Protein AF-A0A364L483-F1 (afdb_monomer)

Mean predicted aligned error: 19.1 Å

pLDDT: mean 78.87, std 26.15, range [21.67, 98.94]

Radius of gyration: 38.57 Å; Cα contacts (8 Å, |Δi|>4): 2791; chains: 1; bounding box: 108×131×115 Å

Structure (mmCIF, N/CA/C/O backbone):
data_AF-A0A364L483-F1
#
_entry.id   AF-A0A364L483-F1
#
loop_
_atom_site.group_PDB
_atom_site.id
_atom_site.type_symbol
_atom_site.label_atom_id
_atom_site.label_alt_id
_atom_site.label_comp_id
_atom_site.label_asym_id
_atom_site.label_entity_id
_atom_site.label_seq_id
_atom_site.pdbx_PDB_ins_code
_atom_site.Cartn_x
_atom_site.Cartn_y
_atom_site.Cartn_z
_atom_site.occupancy
_atom_site.B_iso_or_equiv
_atom_site.auth_seq_id
_atom_site.auth_comp_id
_atom_site.auth_asym_id
_atom_site.auth_atom_id
_atom_site.pdbx_PDB_model_num
ATOM 1 N N . MET A 1 1 ? -33.479 53.484 8.095 1.00 28.56 1 MET A N 1
ATOM 2 C CA . MET A 1 1 ? -33.907 54.338 6.957 1.00 28.56 1 MET A CA 1
ATOM 3 C C . MET A 1 1 ? -32.671 54.775 6.176 1.00 28.56 1 MET A C 1
ATOM 5 O O . MET A 1 1 ? -31.573 54.545 6.663 1.00 28.56 1 MET A O 1
ATOM 9 N N . ALA A 1 2 ? -32.843 55.286 4.957 1.00 30.62 2 ALA A N 1
ATOM 10 C CA . ALA A 1 2 ? -31.788 55.350 3.942 1.00 30.62 2 ALA A CA 1
ATOM 11 C C . ALA A 1 2 ? -30.761 56.498 4.097 1.00 30.62 2 ALA A C 1
ATOM 13 O O . ALA A 1 2 ? -31.110 57.573 4.573 1.00 30.62 2 ALA A O 1
ATOM 14 N N . ASP A 1 3 ? -29.533 56.222 3.630 1.00 36.47 3 ASP A N 1
ATOM 15 C CA . ASP A 1 3 ? -28.685 57.021 2.710 1.00 36.47 3 ASP A CA 1
ATOM 16 C C . ASP A 1 3 ? -28.628 58.569 2.815 1.00 36.47 3 ASP A C 1
ATOM 18 O O . ASP A 1 3 ? -29.661 59.231 2.705 1.00 36.47 3 ASP A O 1
ATOM 22 N N . ARG A 1 4 ? -27.397 59.143 2.840 1.00 32.72 4 ARG A N 1
ATOM 23 C CA . ARG A 1 4 ? -26.909 60.121 1.815 1.00 32.72 4 ARG A CA 1
ATOM 24 C C . ARG A 1 4 ? -25.455 60.630 1.940 1.00 32.72 4 ARG A C 1
ATOM 26 O O . ARG A 1 4 ? -25.199 61.678 2.515 1.00 32.72 4 ARG A O 1
ATOM 33 N N . SER A 1 5 ? -24.554 59.950 1.219 1.00 33.44 5 SER A N 1
ATOM 34 C CA . SER A 1 5 ? -23.636 60.469 0.165 1.00 33.44 5 SER A CA 1
ATOM 35 C C . SER A 1 5 ? -22.761 61.758 0.298 1.00 33.44 5 SER A C 1
ATOM 37 O O . SER A 1 5 ? -23.269 62.815 0.666 1.00 33.44 5 SER A O 1
ATOM 39 N N . LYS A 1 6 ? -21.570 61.710 -0.358 1.00 33.75 6 LYS A N 1
ATOM 40 C CA . LYS A 1 6 ? -20.630 62.799 -0.818 1.00 33.75 6 LYS A CA 1
ATOM 41 C C . LYS A 1 6 ? -19.509 63.157 0.187 1.00 33.75 6 LYS A C 1
ATOM 43 O O . LYS A 1 6 ? -19.732 63.063 1.382 1.00 33.75 6 LYS A O 1
ATOM 48 N N . VAL A 1 7 ? -18.265 63.503 -0.203 1.00 26.44 7 VAL A N 1
ATOM 49 C CA . VAL A 1 7 ? -17.761 64.436 -1.262 1.00 26.44 7 VAL A CA 1
ATOM 50 C C . VAL A 1 7 ? -16.656 63.808 -2.180 1.00 26.44 7 VAL A C 1
ATOM 52 O O . VAL A 1 7 ? -16.489 62.595 -2.190 1.00 26.44 7 VAL A O 1
ATOM 55 N N . ARG A 1 8 ? -15.997 64.596 -3.056 1.00 30.47 8 ARG A N 1
ATOM 56 C CA . ARG A 1 8 ? -15.183 64.240 -4.252 1.00 30.47 8 ARG A CA 1
ATOM 57 C C . ARG A 1 8 ? -13.732 64.801 -4.207 1.00 30.47 8 ARG A C 1
ATOM 59 O O . ARG A 1 8 ? -13.595 65.942 -3.788 1.00 30.47 8 ARG A O 1
ATOM 66 N N . ILE A 1 9 ? -12.784 64.117 -4.891 1.00 30.12 9 ILE A N 1
ATOM 67 C CA . ILE A 1 9 ? -11.638 64.662 -5.703 1.00 30.12 9 ILE A CA 1
ATOM 68 C C . ILE A 1 9 ? -10.429 65.316 -4.955 1.00 30.12 9 ILE A C 1
ATOM 70 O O . ILE A 1 9 ? -10.659 66.114 -4.061 1.00 30.12 9 ILE A O 1
ATOM 74 N N . VAL A 1 10 ? -9.128 65.140 -5.314 1.00 29.33 10 VAL A N 1
ATOM 75 C CA . VAL A 1 10 ? -8.382 64.144 -6.155 1.00 29.33 10 VAL A CA 1
ATOM 76 C C . VAL A 1 10 ? -6.826 64.329 -6.050 1.00 29.33 10 VAL A C 1
ATOM 78 O O . VAL A 1 10 ? -6.386 65.335 -5.505 1.00 29.33 10 VAL A O 1
ATOM 81 N N . PHE A 1 11 ? -6.044 63.429 -6.690 1.00 25.53 11 PHE A N 1
ATOM 82 C CA . PHE A 1 11 ? -4.609 63.471 -7.122 1.00 25.53 11 PHE A CA 1
ATOM 83 C C . PHE A 1 11 ? -3.447 62.986 -6.211 1.00 25.53 11 PHE A C 1
ATOM 85 O O . PHE A 1 11 ? -3.269 63.507 -5.123 1.00 25.53 11 PHE A O 1
ATOM 92 N N . LYS A 1 12 ? -2.586 62.129 -6.825 1.00 22.25 12 LYS A N 1
ATOM 93 C CA . LYS A 1 12 ? -1.104 61.930 -6.711 1.00 22.25 12 LYS A CA 1
ATOM 94 C C . LYS A 1 12 ? -0.499 61.735 -5.292 1.00 22.25 12 LYS A C 1
ATOM 96 O O . LYS A 1 12 ? -0.808 62.472 -4.376 1.00 22.25 12 LYS A O 1
ATOM 101 N N . THR A 1 13 ? 0.426 60.801 -5.031 1.00 25.94 13 THR A N 1
ATOM 102 C CA . THR A 1 13 ? 1.594 60.371 -5.834 1.00 25.94 13 THR A CA 1
ATOM 103 C C . THR A 1 13 ? 2.124 59.009 -5.351 1.00 25.94 13 THR A C 1
ATOM 105 O O . THR A 1 13 ? 2.315 58.875 -4.150 1.00 25.94 13 THR A O 1
ATOM 108 N N . MET A 1 14 ? 2.463 58.071 -6.249 1.00 26.77 14 MET A N 1
ATOM 109 C CA . MET A 1 14 ? 3.710 57.267 -6.212 1.00 26.77 14 MET A CA 1
ATOM 110 C C . MET A 1 14 ? 3.762 56.277 -7.384 1.00 26.77 14 MET A C 1
ATOM 112 O O . MET A 1 14 ? 2.838 55.497 -7.579 1.00 26.77 14 MET A O 1
ATOM 116 N N . ALA A 1 15 ? 4.844 56.335 -8.164 1.00 27.17 15 ALA A N 1
ATOM 117 C CA . ALA A 1 15 ? 5.168 55.385 -9.229 1.00 27.17 15 ALA A CA 1
ATOM 118 C C . ALA A 1 15 ? 6.668 55.487 -9.566 1.00 27.17 15 ALA A C 1
ATOM 120 O O . ALA A 1 15 ? 7.035 55.992 -10.624 1.00 27.17 15 ALA A O 1
ATOM 121 N N . LEU A 1 16 ? 7.531 55.084 -8.627 1.00 25.84 16 LEU A N 1
ATOM 122 C CA . LEU A 1 16 ? 8.948 54.797 -8.879 1.00 25.84 16 LEU A CA 1
ATOM 123 C C . LEU A 1 16 ? 9.531 53.999 -7.701 1.00 25.84 16 LEU A C 1
ATOM 125 O O . LEU A 1 16 ? 9.540 54.509 -6.584 1.00 25.84 16 LEU A O 1
ATOM 129 N N . ASN A 1 17 ? 9.930 52.751 -7.965 1.00 25.92 17 ASN A N 1
ATOM 130 C CA . ASN A 1 17 ? 10.973 51.955 -7.289 1.00 25.92 17 ASN A CA 1
ATOM 131 C C . ASN A 1 17 ? 10.916 50.515 -7.833 1.00 25.92 17 ASN A C 1
ATOM 133 O O . ASN A 1 17 ? 10.495 49.575 -7.166 1.00 25.92 17 ASN A O 1
ATOM 137 N N . ILE A 1 18 ? 11.314 50.379 -9.098 1.00 32.16 18 ILE A N 1
ATOM 138 C CA . ILE A 1 18 ? 11.745 49.112 -9.707 1.00 32.16 18 ILE A CA 1
ATOM 139 C C . ILE A 1 18 ? 13.287 49.109 -9.629 1.00 32.16 18 ILE A C 1
ATOM 141 O O . ILE A 1 18 ? 13.873 50.189 -9.585 1.00 32.16 18 ILE A O 1
ATOM 145 N N . PHE A 1 19 ? 13.922 47.929 -9.636 1.00 29.19 19 PHE A N 1
ATOM 146 C CA . PHE A 1 19 ? 15.375 47.688 -9.485 1.00 29.19 19 PHE A CA 1
ATOM 147 C C . PHE A 1 19 ? 15.954 47.802 -8.059 1.00 29.19 19 PHE A C 1
ATOM 149 O O . PHE A 1 19 ? 16.727 48.712 -7.779 1.00 29.19 19 PHE A O 1
ATOM 156 N N . ALA A 1 20 ? 15.663 46.816 -7.193 1.00 25.41 20 ALA A N 1
ATOM 157 C CA . ALA A 1 20 ? 16.542 46.448 -6.061 1.00 25.41 20 ALA A CA 1
ATOM 158 C C . ALA A 1 20 ? 16.301 45.035 -5.455 1.00 25.41 20 ALA A C 1
ATOM 160 O O . ALA A 1 20 ? 16.677 44.804 -4.312 1.00 25.41 20 ALA A O 1
ATOM 161 N N . PHE A 1 21 ? 15.680 44.083 -6.169 1.00 29.59 21 PHE A N 1
ATOM 162 C CA . PHE A 1 21 ? 15.501 42.697 -5.685 1.00 29.59 21 PHE A CA 1
ATOM 163 C C . PHE A 1 21 ? 15.623 41.690 -6.843 1.00 29.59 21 PHE A C 1
ATOM 165 O O . PHE A 1 21 ? 14.655 41.090 -7.293 1.00 29.59 21 PHE A O 1
ATOM 172 N N . ALA A 1 22 ? 16.841 41.577 -7.378 1.00 28.86 22 ALA A N 1
ATOM 173 C CA . ALA A 1 22 ? 17.197 40.682 -8.484 1.00 28.86 22 ALA A CA 1
ATOM 174 C C . ALA A 1 22 ? 18.523 39.952 -8.191 1.00 28.86 22 ALA A C 1
ATOM 176 O O . ALA A 1 22 ? 19.474 39.997 -8.967 1.00 28.86 22 ALA A O 1
ATOM 177 N N . SER A 1 23 ? 18.606 39.338 -7.010 1.00 28.36 23 SER A N 1
ATOM 178 C CA . SER A 1 23 ? 19.629 38.359 -6.631 1.00 28.36 23 SER A CA 1
ATOM 179 C C . SER A 1 23 ? 19.132 37.573 -5.411 1.00 28.36 23 SER A C 1
ATOM 181 O O . SER A 1 23 ? 18.264 38.069 -4.695 1.00 28.36 23 SER A O 1
ATOM 183 N N . MET A 1 24 ? 19.669 36.372 -5.174 1.00 26.98 24 MET A N 1
ATOM 184 C CA . MET A 1 24 ? 19.192 35.410 -4.159 1.00 26.98 24 MET A CA 1
ATOM 185 C C . MET A 1 24 ? 17.775 34.838 -4.393 1.00 26.98 24 MET A C 1
ATOM 187 O O . MET A 1 24 ? 17.002 34.664 -3.457 1.00 26.98 24 MET A O 1
ATOM 191 N N . ILE A 1 25 ? 17.476 34.443 -5.634 1.00 29.14 25 ILE A N 1
ATOM 192 C CA . ILE A 1 25 ? 16.705 33.211 -5.869 1.00 29.14 25 ILE A CA 1
ATOM 193 C C . ILE A 1 25 ? 17.727 32.194 -6.377 1.00 29.14 25 ILE A C 1
ATOM 195 O O . ILE A 1 25 ? 18.273 32.367 -7.464 1.00 29.14 25 ILE A O 1
ATOM 199 N N . GLY A 1 26 ? 18.066 31.195 -5.564 1.00 25.53 26 GLY A N 1
ATOM 200 C CA . GLY A 1 26 ? 19.092 30.212 -5.907 1.00 25.53 26 GLY A CA 1
ATOM 201 C C . GLY A 1 26 ? 19.145 29.062 -4.906 1.00 25.53 26 GLY A C 1
ATOM 202 O O . GLY A 1 26 ? 19.047 29.298 -3.707 1.00 25.53 26 GLY A O 1
ATOM 203 N N . ALA A 1 27 ? 19.310 27.842 -5.428 1.00 28.86 27 ALA A N 1
ATOM 204 C CA . ALA A 1 27 ? 19.432 26.589 -4.675 1.00 28.86 27 ALA A CA 1
ATOM 205 C C . ALA A 1 27 ? 18.301 26.339 -3.653 1.00 28.86 27 ALA A C 1
ATOM 207 O O . ALA A 1 27 ? 18.517 26.306 -2.445 1.00 28.86 27 ALA A O 1
ATOM 208 N N . GLY A 1 28 ? 17.090 26.126 -4.176 1.00 23.64 28 GLY A N 1
ATOM 209 C CA . GLY A 1 28 ? 15.911 25.690 -3.421 1.00 23.64 28 GLY A CA 1
ATOM 210 C C . GLY A 1 28 ? 15.098 24.629 -4.167 1.00 23.64 28 GLY A C 1
ATOM 211 O O . GLY A 1 28 ? 13.876 24.641 -4.082 1.00 23.64 28 GLY A O 1
ATOM 212 N N . LEU A 1 29 ? 15.766 23.762 -4.941 1.00 26.64 29 LEU A N 1
ATOM 213 C CA . LEU A 1 29 ? 15.139 22.593 -5.563 1.00 26.64 29 LEU A CA 1
ATOM 214 C C . LEU A 1 29 ? 14.775 21.598 -4.457 1.00 26.64 29 LEU A C 1
ATOM 216 O O . LEU A 1 29 ? 15.612 20.821 -4.005 1.00 26.64 29 LEU A O 1
ATOM 220 N N . ALA A 1 30 ? 13.533 21.670 -3.989 1.00 24.70 30 ALA A N 1
ATOM 221 C CA . ALA A 1 30 ? 12.941 20.599 -3.212 1.00 24.70 30 ALA A CA 1
ATOM 222 C C . ALA A 1 30 ? 12.575 19.479 -4.190 1.00 24.70 30 ALA A C 1
ATOM 224 O O . ALA A 1 30 ? 11.642 19.640 -4.973 1.00 24.70 30 ALA A O 1
ATOM 225 N N . ASN A 1 31 ? 13.310 18.366 -4.153 1.00 25.03 31 ASN A N 1
ATOM 226 C CA . ASN A 1 31 ? 12.904 17.157 -4.859 1.00 25.03 31 ASN A CA 1
ATOM 227 C C . ASN A 1 31 ? 11.605 16.645 -4.221 1.00 25.03 31 ASN A C 1
ATOM 229 O O . ASN A 1 31 ? 11.626 15.988 -3.177 1.00 25.03 31 ASN A O 1
ATOM 233 N N . SER A 1 32 ? 10.472 16.959 -4.846 1.00 26.12 32 SER A N 1
ATOM 234 C CA . SER A 1 32 ? 9.239 16.197 -4.694 1.00 26.12 32 SER A CA 1
ATOM 235 C C . SER A 1 32 ? 9.506 14.803 -5.257 1.00 26.12 32 SER A C 1
ATOM 237 O O . SER A 1 32 ? 9.513 14.617 -6.472 1.00 26.12 32 SER A O 1
ATOM 239 N N . HIS A 1 33 ? 9.823 13.850 -4.381 1.00 29.27 33 HIS A N 1
ATOM 240 C CA . HIS A 1 33 ? 10.045 12.469 -4.790 1.00 29.27 33 HIS A CA 1
ATOM 241 C C . HIS A 1 33 ? 8.705 11.900 -5.254 1.00 29.27 33 HIS A C 1
ATOM 243 O O . HIS A 1 33 ? 7.72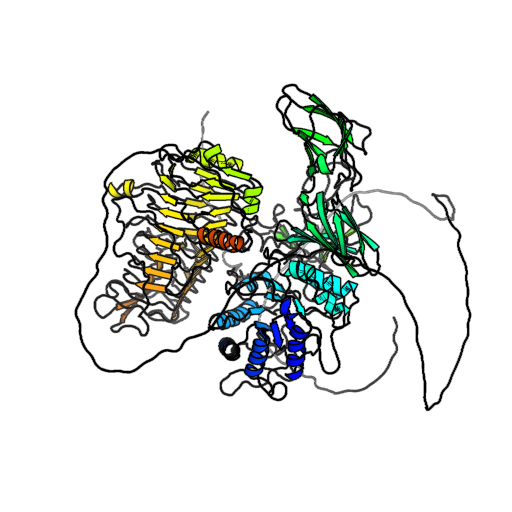1 11.956 -4.512 1.00 29.27 33 HIS A O 1
ATOM 249 N N . SER A 1 34 ? 8.647 11.418 -6.494 1.00 29.97 34 SER A N 1
ATOM 250 C CA . SER A 1 34 ? 7.416 10.873 -7.053 1.00 29.97 34 SER A CA 1
ATOM 251 C C . SER A 1 34 ? 7.032 9.599 -6.299 1.00 29.97 34 SER A C 1
ATOM 253 O O . SER A 1 34 ? 7.866 8.728 -6.051 1.00 29.97 34 SER A O 1
ATOM 255 N N . ILE A 1 35 ? 5.759 9.480 -5.928 1.00 32.28 35 ILE A N 1
ATOM 256 C CA . ILE A 1 35 ? 5.241 8.266 -5.296 1.00 32.28 35 ILE A CA 1
ATOM 257 C C . ILE A 1 35 ? 5.094 7.212 -6.390 1.00 32.28 35 ILE A C 1
ATOM 259 O O . ILE A 1 35 ? 4.457 7.453 -7.416 1.00 32.28 35 ILE A O 1
ATOM 263 N N . HIS A 1 36 ? 5.691 6.047 -6.174 1.00 35.28 36 HIS A N 1
ATOM 264 C CA . HIS A 1 36 ? 5.725 4.962 -7.145 1.00 35.28 36 HIS A CA 1
ATOM 265 C C . HIS A 1 36 ? 4.983 3.731 -6.590 1.00 35.28 36 HIS A C 1
ATOM 267 O O . HIS A 1 36 ? 5.113 3.392 -5.412 1.00 35.28 36 HIS A O 1
ATOM 273 N N . ALA A 1 37 ? 4.215 3.035 -7.435 1.00 37.31 37 ALA A N 1
ATOM 274 C CA . ALA A 1 37 ? 3.454 1.850 -7.033 1.00 37.31 37 ALA A CA 1
ATOM 275 C C . ALA A 1 37 ? 4.372 0.675 -6.634 1.00 37.31 37 ALA A C 1
ATOM 277 O O . ALA A 1 37 ? 5.390 0.423 -7.278 1.00 37.31 37 ALA A O 1
ATOM 278 N N . ARG A 1 38 ? 3.999 -0.065 -5.579 1.00 53.25 38 ARG A N 1
ATOM 279 C CA . ARG A 1 38 ? 4.772 -1.195 -5.024 1.00 53.25 38 ARG A CA 1
ATOM 280 C C . ARG A 1 38 ? 5.095 -2.276 -6.069 1.00 53.25 38 ARG A C 1
ATOM 282 O O . ARG A 1 38 ? 4.214 -2.673 -6.830 1.00 53.25 38 ARG A O 1
ATOM 289 N N . ILE A 1 39 ? 6.307 -2.842 -6.080 1.00 62.81 39 ILE A N 1
ATOM 290 C CA . ILE A 1 39 ? 6.746 -3.757 -7.154 1.00 62.81 39 ILE A CA 1
ATOM 291 C C . ILE A 1 39 ? 5.919 -5.058 -7.218 1.00 62.81 39 ILE A C 1
ATOM 293 O O . ILE A 1 39 ? 6.182 -6.039 -6.523 1.00 62.81 39 ILE A O 1
ATOM 297 N N . GLN A 1 40 ? 4.916 -5.116 -8.103 1.00 64.56 40 GLN A N 1
ATOM 298 C CA . GLN A 1 40 ? 4.034 -6.285 -8.271 1.00 64.56 40 GLN A CA 1
ATOM 299 C C . GLN A 1 40 ? 4.677 -7.410 -9.104 1.00 64.56 40 GLN A C 1
ATOM 301 O O . GLN A 1 40 ? 4.063 -8.014 -9.982 1.00 64.56 40 GLN A O 1
ATOM 306 N N . ASN A 1 41 ? 5.930 -7.757 -8.791 1.00 78.69 41 ASN A N 1
ATOM 307 C CA . ASN A 1 41 ? 6.592 -8.925 -9.372 1.00 78.69 41 ASN A CA 1
ATOM 308 C C . ASN A 1 41 ? 6.040 -10.259 -8.817 1.00 78.69 41 ASN A C 1
ATOM 310 O O . ASN A 1 41 ? 6.272 -11.308 -9.421 1.00 78.69 41 ASN A O 1
ATOM 314 N N . GLY A 1 42 ? 5.269 -10.241 -7.723 1.00 80.00 42 GLY A N 1
ATOM 315 C CA . GLY A 1 42 ? 4.671 -11.431 -7.100 1.00 80.00 42 GLY A CA 1
ATOM 316 C C . GLY A 1 42 ? 5.658 -12.288 -6.298 1.00 80.00 42 GLY A C 1
ATOM 317 O O . GLY A 1 42 ? 5.335 -13.416 -5.929 1.00 80.00 42 GLY A O 1
ATOM 318 N N . LEU A 1 43 ? 6.863 -11.773 -6.039 1.00 92.75 43 LEU A N 1
ATOM 319 C CA . LEU A 1 43 ? 7.817 -12.346 -5.092 1.00 92.75 43 LEU A CA 1
ATOM 320 C C . LEU A 1 43 ? 7.554 -11.791 -3.681 1.00 92.75 43 LEU A C 1
ATOM 322 O O . LEU A 1 43 ? 6.651 -10.977 -3.484 1.00 92.75 43 LEU A O 1
ATOM 326 N N . ALA A 1 44 ? 8.316 -12.275 -2.694 1.00 95.19 44 ALA A N 1
ATOM 327 C CA . ALA A 1 44 ? 8.335 -11.768 -1.316 1.00 95.19 44 ALA A CA 1
ATOM 328 C C . ALA A 1 44 ? 6.946 -11.535 -0.677 1.00 95.19 44 ALA A C 1
ATOM 330 O O . ALA A 1 44 ? 6.749 -10.578 0.062 1.00 95.19 44 ALA A O 1
ATOM 331 N N . GLN A 1 45 ? 5.958 -12.393 -0.951 1.00 90.44 45 GLN A N 1
ATOM 332 C CA . GLN A 1 45 ? 4.612 -12.267 -0.362 1.00 90.44 45 GLN A CA 1
ATOM 333 C C . GLN A 1 45 ? 4.622 -12.435 1.172 1.00 90.44 45 GLN A C 1
ATOM 335 O O . GLN A 1 45 ? 3.743 -11.930 1.863 1.00 90.44 45 GLN A O 1
ATOM 340 N N . THR A 1 46 ? 5.672 -13.072 1.688 1.00 95.31 46 THR A N 1
ATOM 341 C CA . THR A 1 46 ? 6.185 -13.000 3.063 1.00 95.31 46 THR A CA 1
ATOM 342 C C . THR A 1 46 ? 7.669 -12.582 3.013 1.00 95.31 46 THR A C 1
ATOM 344 O O . THR A 1 46 ? 8.276 -12.670 1.934 1.00 95.31 46 THR A O 1
ATOM 347 N N . PRO A 1 47 ? 8.288 -12.138 4.128 1.00 98.44 47 PRO A N 1
ATOM 348 C CA . PRO A 1 47 ? 9.706 -11.769 4.154 1.00 98.44 47 PRO A CA 1
ATOM 349 C C . PRO A 1 47 ? 10.602 -12.932 3.713 1.00 98.44 47 PRO A C 1
ATOM 351 O O . PRO A 1 47 ? 10.356 -14.083 4.081 1.00 98.44 47 PRO A O 1
ATOM 354 N N . GLN A 1 48 ? 11.653 -12.672 2.932 1.00 98.44 48 GLN A N 1
ATOM 355 C CA . GLN A 1 48 ? 12.513 -13.754 2.453 1.00 98.44 48 GLN A CA 1
ATOM 356 C C . GLN A 1 48 ? 13.348 -14.381 3.580 1.00 98.44 48 GLN A C 1
ATOM 358 O O . GLN A 1 48 ? 13.898 -13.696 4.442 1.00 98.44 48 GLN A O 1
ATOM 363 N N . MET A 1 49 ? 13.474 -15.708 3.547 1.00 98.88 49 MET A N 1
ATOM 364 C CA . MET A 1 49 ? 14.258 -16.487 4.507 1.00 98.88 49 MET A CA 1
ATOM 365 C C . MET A 1 49 ? 15.408 -17.203 3.791 1.00 98.88 49 MET A C 1
ATOM 367 O O . MET A 1 49 ? 15.221 -17.796 2.723 1.00 98.88 49 MET A O 1
ATOM 371 N N . GLY A 1 50 ? 16.603 -17.197 4.377 1.00 98.62 50 GLY A N 1
ATOM 372 C CA . GLY A 1 50 ? 17.782 -17.733 3.696 1.00 98.62 50 GLY A CA 1
ATOM 373 C C . GLY A 1 50 ? 19.065 -17.736 4.516 1.00 98.62 50 GLY A C 1
ATOM 374 O O . GLY A 1 50 ? 19.039 -17.747 5.743 1.00 98.62 50 GLY A O 1
ATOM 375 N N . TRP A 1 51 ? 20.192 -17.732 3.815 1.00 98.81 51 TRP A N 1
ATOM 376 C CA . TRP A 1 51 ? 21.547 -17.739 4.355 1.00 98.81 51 TRP A CA 1
ATOM 377 C C . TRP A 1 51 ? 22.479 -16.920 3.454 1.00 98.81 51 TRP A C 1
ATOM 379 O O . TRP A 1 51 ? 22.316 -16.913 2.232 1.00 98.81 51 TRP A O 1
ATOM 389 N N . ASN A 1 52 ? 23.458 -16.243 4.050 1.00 98.69 52 ASN A N 1
ATOM 390 C CA . ASN A 1 52 ? 24.420 -15.388 3.357 1.00 98.69 52 ASN A CA 1
ATOM 391 C C . ASN A 1 52 ? 25.840 -15.633 3.905 1.00 98.69 52 ASN A C 1
ATOM 393 O O . ASN A 1 52 ? 26.028 -15.860 5.099 1.00 98.69 52 ASN A O 1
ATOM 397 N N . THR A 1 53 ? 26.852 -15.594 3.033 1.00 97.69 53 THR A N 1
ATOM 398 C CA . THR A 1 53 ? 28.257 -15.848 3.395 1.00 97.69 53 THR A CA 1
ATOM 399 C C . THR A 1 53 ? 28.907 -14.785 4.297 1.00 97.69 53 THR A C 1
ATOM 401 O O . THR A 1 53 ? 29.920 -15.079 4.931 1.00 97.69 53 THR A O 1
ATOM 404 N N . TYR A 1 54 ? 28.395 -13.552 4.332 1.00 96.62 54 TYR A N 1
ATOM 405 C CA . TYR A 1 54 ? 29.160 -12.373 4.751 1.00 96.62 54 TYR A CA 1
ATOM 406 C C . TYR A 1 54 ? 29.568 -12.354 6.230 1.00 96.62 54 TYR A C 1
ATOM 408 O O . TYR A 1 54 ? 30.764 -12.290 6.505 1.00 96.62 54 TYR A O 1
ATOM 416 N N . ASN A 1 55 ? 28.638 -12.445 7.190 1.00 95.75 55 ASN A N 1
ATOM 417 C CA . ASN A 1 55 ? 28.985 -12.217 8.605 1.00 95.75 55 ASN A CA 1
ATOM 418 C C . ASN A 1 55 ? 30.043 -13.200 9.144 1.00 95.75 55 ASN A C 1
ATOM 420 O O . ASN A 1 55 ? 30.841 -12.822 10.001 1.00 95.75 55 ASN A O 1
ATOM 424 N N . HIS A 1 56 ? 30.083 -14.441 8.641 1.00 95.69 56 HIS A N 1
ATOM 425 C CA . HIS A 1 56 ? 31.075 -15.434 9.071 1.00 95.69 56 HIS A CA 1
ATOM 426 C C . HIS A 1 56 ? 32.352 -15.473 8.213 1.00 95.69 56 HIS A C 1
ATOM 428 O O . HIS A 1 56 ? 33.435 -15.700 8.752 1.00 95.69 56 HIS A O 1
ATOM 434 N N . TYR A 1 57 ? 32.255 -15.279 6.890 1.00 95.44 57 TYR A N 1
ATOM 435 C CA . TYR A 1 57 ? 33.385 -15.475 5.962 1.00 95.44 57 TYR A CA 1
ATOM 436 C C . TYR A 1 57 ? 33.927 -14.172 5.340 1.00 95.44 57 TYR A C 1
ATOM 438 O O . TYR A 1 57 ? 34.967 -14.195 4.678 1.00 95.44 57 TYR A O 1
ATOM 446 N N . GLY A 1 58 ? 33.260 -13.035 5.565 1.00 93.38 58 GLY A N 1
ATOM 447 C CA . GLY A 1 58 ? 33.568 -11.736 4.964 1.00 93.38 58 GLY A CA 1
ATOM 448 C C . GLY A 1 58 ? 33.572 -11.784 3.435 1.00 93.38 58 GLY A C 1
ATOM 449 O O . GLY A 1 58 ? 32.957 -12.663 2.827 1.00 93.38 58 GLY A O 1
ATOM 450 N N . CYS A 1 59 ? 34.343 -10.893 2.802 1.00 92.56 59 CYS A N 1
ATOM 451 C CA . CYS A 1 59 ? 34.596 -10.953 1.359 1.00 92.56 59 CYS A CA 1
ATOM 452 C C . CYS A 1 59 ? 35.619 -12.044 0.973 1.00 92.56 59 CYS A C 1
ATOM 454 O O . CYS A 1 59 ? 36.605 -11.779 0.283 1.00 92.56 59 CYS A O 1
ATOM 456 N N . SER A 1 60 ? 35.454 -13.268 1.479 1.00 93.44 60 SER A N 1
ATOM 457 C CA . SER A 1 60 ? 36.268 -14.440 1.119 1.00 93.44 60 SER A CA 1
ATOM 458 C C . SER A 1 60 ? 35.473 -15.765 1.056 1.00 93.44 60 SER A C 1
ATOM 460 O O . SER A 1 60 ? 35.950 -16.786 1.563 1.00 93.44 60 SER A O 1
ATOM 462 N N . PRO A 1 61 ? 34.276 -15.803 0.432 1.00 94.25 61 PRO A N 1
ATOM 463 C CA . PRO A 1 61 ? 33.594 -17.058 0.140 1.00 94.25 61 PRO A CA 1
ATOM 464 C C . PRO A 1 61 ? 34.339 -17.860 -0.940 1.00 94.25 61 PRO A C 1
ATOM 466 O O . PRO A 1 61 ? 35.074 -17.319 -1.765 1.00 94.25 61 PRO A O 1
ATOM 469 N N . HIS A 1 62 ? 34.100 -19.169 -0.974 1.00 96.00 62 HIS A N 1
ATOM 470 C CA . HIS A 1 62 ? 34.504 -20.040 -2.078 1.00 96.00 62 HIS A CA 1
ATOM 471 C C . HIS A 1 62 ? 33.508 -21.198 -2.225 1.00 96.00 62 HIS A C 1
ATOM 473 O O . HIS A 1 62 ? 32.820 -21.554 -1.267 1.00 96.00 62 HIS A O 1
ATOM 479 N N . GLU A 1 63 ? 33.463 -21.842 -3.390 1.00 98.12 63 GLU A N 1
ATOM 480 C CA . GLU A 1 63 ? 32.440 -22.832 -3.775 1.00 98.12 63 GLU A CA 1
ATOM 481 C C . GLU A 1 63 ? 32.177 -23.906 -2.701 1.00 98.12 63 GLU A C 1
ATOM 483 O O . GLU A 1 63 ? 31.034 -24.155 -2.325 1.00 98.12 63 GLU A O 1
ATOM 488 N N . ALA A 1 64 ? 33.233 -24.476 -2.107 1.00 97.69 64 ALA A N 1
ATOM 489 C CA . ALA A 1 64 ? 33.092 -25.499 -1.066 1.00 97.69 64 ALA A CA 1
ATOM 490 C C . ALA A 1 64 ? 32.462 -25.006 0.262 1.00 97.69 64 ALA A C 1
ATOM 492 O O . ALA A 1 64 ? 31.873 -25.818 0.975 1.00 97.69 64 ALA A O 1
ATOM 493 N N . ILE A 1 65 ? 32.544 -23.708 0.596 1.00 97.75 65 ILE A N 1
ATOM 494 C CA . ILE A 1 65 ? 31.822 -23.113 1.740 1.00 97.75 65 ILE A CA 1
ATOM 495 C C . ILE A 1 65 ? 30.331 -23.034 1.412 1.00 97.75 65 ILE A C 1
ATOM 497 O O . ILE A 1 65 ? 29.505 -23.429 2.238 1.00 97.75 65 ILE A O 1
ATOM 501 N N . VAL A 1 66 ? 29.987 -22.582 0.201 1.00 98.44 66 VAL A N 1
ATOM 502 C CA . VAL A 1 66 ? 28.591 -22.461 -0.241 1.00 98.44 66 VAL A CA 1
ATOM 503 C C . VAL A 1 66 ? 27.942 -23.843 -0.324 1.00 98.44 66 VAL A C 1
ATOM 505 O O . VAL A 1 66 ? 26.893 -24.048 0.278 1.00 98.44 66 VAL A O 1
ATOM 508 N N . HIS A 1 67 ? 28.600 -24.831 -0.943 1.00 98.50 67 HIS A N 1
ATOM 509 C CA . HIS A 1 67 ? 28.103 -26.213 -0.992 1.00 98.50 67 HIS A CA 1
ATOM 510 C C . HIS A 1 67 ? 27.901 -26.821 0.408 1.00 98.50 67 HIS A C 1
ATOM 512 O O . HIS A 1 67 ? 26.873 -27.442 0.673 1.00 98.50 67 HIS A O 1
ATOM 518 N N . SER A 1 68 ? 28.851 -26.625 1.331 1.00 98.38 68 SER A N 1
ATOM 519 C CA . SER A 1 68 ? 28.768 -27.191 2.686 1.00 98.38 68 SER A CA 1
ATOM 520 C C . SER A 1 68 ? 27.613 -26.601 3.507 1.00 98.38 68 SER A C 1
ATOM 522 O O . SER A 1 68 ? 26.887 -27.347 4.171 1.00 98.38 68 SER A O 1
ATOM 524 N N . ASN A 1 69 ? 27.397 -25.284 3.430 1.00 98.69 69 ASN A N 1
ATOM 525 C CA . ASN A 1 69 ? 26.315 -24.610 4.149 1.00 98.69 69 ASN A CA 1
ATOM 526 C C . ASN A 1 69 ? 24.943 -24.807 3.475 1.00 98.69 69 ASN A C 1
ATOM 528 O O . ASN A 1 69 ? 23.956 -25.022 4.175 1.00 98.69 69 ASN A O 1
ATOM 532 N N . ALA A 1 70 ? 24.873 -24.848 2.141 1.00 98.75 70 ALA A N 1
ATOM 533 C CA . ALA A 1 70 ? 23.654 -25.191 1.405 1.00 98.75 70 ALA A CA 1
ATOM 534 C C . ALA A 1 70 ? 23.177 -26.619 1.719 1.00 98.75 70 ALA A C 1
ATOM 536 O O . ALA A 1 70 ? 22.014 -26.828 2.064 1.00 98.75 70 ALA A O 1
ATOM 537 N N . GLN A 1 71 ? 24.087 -27.602 1.716 1.00 98.69 71 GLN A N 1
ATOM 538 C CA . GLN A 1 71 ? 23.766 -28.955 2.174 1.00 98.69 71 GLN A CA 1
ATOM 539 C C . GLN A 1 71 ? 23.329 -28.958 3.649 1.00 98.69 71 GLN A C 1
ATOM 541 O O . GLN A 1 71 ? 22.422 -29.701 4.013 1.00 98.69 71 GLN A O 1
ATOM 546 N N . ALA A 1 72 ? 23.917 -28.111 4.504 1.00 98.69 72 ALA A N 1
ATOM 547 C CA . ALA A 1 72 ? 23.519 -27.999 5.907 1.00 98.69 72 ALA A CA 1
ATOM 548 C C . ALA A 1 72 ? 22.109 -27.409 6.107 1.00 98.69 72 ALA A C 1
ATOM 550 O O . ALA A 1 72 ? 21.407 -27.865 7.008 1.00 98.69 72 ALA A O 1
ATOM 551 N N . LEU A 1 73 ? 21.646 -26.472 5.266 1.00 98.81 73 LEU A N 1
ATOM 552 C CA . LEU A 1 73 ? 20.250 -26.004 5.297 1.00 98.81 73 LEU A CA 1
ATOM 553 C C . LEU A 1 73 ? 19.263 -27.169 5.124 1.00 98.81 73 LEU A C 1
ATOM 555 O O . LEU A 1 73 ? 18.242 -27.221 5.814 1.00 98.81 73 LEU A O 1
ATOM 559 N N . VAL A 1 74 ? 19.585 -28.121 4.243 1.00 98.75 74 VAL A N 1
ATOM 560 C CA . VAL A 1 74 ? 18.784 -29.331 4.010 1.00 98.75 74 VAL A CA 1
ATOM 561 C C . VAL A 1 74 ? 18.978 -30.352 5.138 1.00 98.75 74 VAL A C 1
ATOM 563 O O . VAL A 1 74 ? 17.996 -30.749 5.763 1.00 98.75 74 VAL A O 1
ATOM 566 N N . ASP A 1 75 ? 20.223 -30.730 5.458 1.00 98.50 75 ASP A N 1
ATOM 567 C CA . ASP A 1 75 ? 20.570 -31.734 6.484 1.00 98.50 75 ASP A CA 1
ATOM 568 C C . ASP A 1 75 ? 19.980 -31.395 7.868 1.00 98.50 75 ASP A C 1
ATOM 570 O O . ASP A 1 75 ? 19.576 -32.287 8.617 1.00 98.50 75 ASP A O 1
ATOM 574 N N . LEU A 1 76 ? 19.949 -30.106 8.228 1.00 98.50 76 LEU A N 1
ATOM 575 C CA . LEU A 1 76 ? 19.447 -29.615 9.515 1.00 98.50 76 LEU A CA 1
ATOM 576 C C . LEU A 1 76 ? 17.936 -29.316 9.492 1.00 98.50 76 LEU A C 1
ATOM 578 O O . LEU A 1 76 ? 17.350 -29.047 10.545 1.00 98.50 76 LEU A O 1
ATOM 582 N N . GLY A 1 77 ? 17.285 -29.380 8.326 1.00 98.50 77 GLY A N 1
ATOM 583 C CA . GLY A 1 77 ? 15.855 -29.106 8.146 1.00 98.50 77 GLY A CA 1
ATOM 584 C C . GLY A 1 77 ? 15.466 -27.624 8.228 1.00 98.50 77 GLY A C 1
ATOM 585 O O . GLY A 1 77 ? 14.313 -27.322 8.522 1.00 98.50 77 GLY A O 1
ATOM 586 N N . LEU A 1 78 ? 16.407 -26.704 7.996 1.00 98.81 78 LEU A N 1
ATOM 587 C CA . LEU A 1 78 ? 16.133 -25.264 7.890 1.00 98.81 78 LEU A CA 1
ATOM 588 C C . LEU A 1 78 ? 15.432 -24.942 6.559 1.00 98.81 78 LEU A C 1
ATOM 590 O O . LEU A 1 78 ? 14.470 -24.179 6.535 1.00 98.81 78 LEU A O 1
ATOM 594 N N . ALA A 1 79 ? 15.829 -25.601 5.466 1.00 98.62 79 ALA A N 1
ATOM 595 C CA . ALA A 1 79 ? 15.211 -25.435 4.147 1.00 98.62 79 ALA A CA 1
ATOM 596 C C . ALA A 1 79 ? 13.698 -25.733 4.149 1.00 98.62 79 ALA A C 1
ATOM 598 O O . ALA A 1 79 ? 12.922 -25.034 3.498 1.00 98.62 79 ALA A O 1
ATOM 599 N N . SER A 1 80 ? 13.261 -26.728 4.932 1.00 98.19 80 SER A N 1
ATOM 600 C CA . SER A 1 80 ? 11.843 -27.074 5.118 1.00 98.19 80 SER A CA 1
ATOM 601 C C . SER A 1 80 ? 11.050 -26.086 5.983 1.00 98.19 80 SER A C 1
ATOM 603 O O . SER A 1 80 ? 9.827 -26.153 5.978 1.00 98.19 80 SER A O 1
ATOM 605 N N . LEU A 1 81 ? 11.722 -25.180 6.701 1.00 98.56 81 LEU A N 1
ATOM 606 C CA . LEU A 1 81 ? 11.102 -24.095 7.473 1.00 98.56 81 LEU A CA 1
ATOM 607 C C . LEU A 1 81 ? 11.082 -22.755 6.715 1.00 98.56 81 LEU A C 1
ATOM 609 O O . LEU A 1 81 ? 10.629 -21.759 7.263 1.00 98.56 81 LEU A O 1
ATOM 613 N N . GLY A 1 82 ? 11.571 -22.725 5.470 1.00 98.31 82 GLY A N 1
ATOM 614 C CA . GLY A 1 82 ? 11.543 -21.547 4.596 1.00 98.31 82 GLY A CA 1
ATOM 615 C C . GLY A 1 82 ? 12.916 -20.989 4.222 1.00 98.31 82 GLY A C 1
ATOM 616 O O . GLY A 1 82 ? 13.010 -20.311 3.202 1.00 98.31 82 GLY A O 1
ATOM 617 N N . TYR A 1 83 ? 13.987 -21.314 4.962 1.00 98.81 83 TYR A N 1
ATOM 618 C CA . TYR A 1 83 ? 15.352 -20.826 4.703 1.00 98.81 83 TYR A CA 1
ATOM 619 C C . TYR A 1 83 ? 15.929 -21.393 3.394 1.00 98.81 83 TYR A C 1
ATOM 621 O O . TYR A 1 83 ? 16.634 -22.403 3.397 1.00 98.81 83 TYR A O 1
ATOM 629 N N . ARG A 1 84 ? 15.591 -20.765 2.261 1.00 98.31 84 ARG A N 1
ATOM 630 C CA . ARG A 1 84 ? 15.829 -21.309 0.915 1.00 98.31 84 ARG A CA 1
ATOM 631 C C . ARG A 1 84 ? 16.747 -20.464 0.044 1.00 98.31 84 ARG A C 1
ATOM 633 O O . ARG A 1 84 ? 17.417 -21.046 -0.801 1.00 98.31 84 ARG A O 1
ATOM 640 N N . TYR A 1 85 ? 16.813 -19.146 0.229 1.00 98.75 85 TYR A N 1
ATOM 641 C CA . TYR A 1 85 ? 17.760 -18.311 -0.518 1.00 98.75 85 TYR A CA 1
ATOM 642 C C . TYR A 1 85 ? 19.188 -18.515 0.004 1.00 98.75 85 TYR A C 1
ATOM 644 O O . TYR A 1 85 ? 19.424 -18.406 1.204 1.00 98.75 85 TYR A O 1
ATOM 652 N N . VAL A 1 86 ? 20.137 -18.807 -0.885 1.00 98.88 86 VAL A N 1
ATOM 653 C CA . VAL A 1 86 ? 21.563 -18.985 -0.572 1.00 98.88 86 VAL A CA 1
ATOM 654 C C . VAL A 1 86 ? 22.358 -17.931 -1.329 1.00 98.88 86 VAL A C 1
ATOM 656 O O . VAL A 1 86 ? 22.617 -18.088 -2.522 1.00 98.88 86 VAL A O 1
ATOM 659 N N . THR A 1 87 ? 22.726 -16.850 -0.641 1.00 98.56 87 THR A N 1
ATOM 660 C CA . THR A 1 87 ? 23.423 -15.709 -1.244 1.00 98.56 87 THR A CA 1
ATOM 661 C C . THR A 1 87 ? 24.933 -15.846 -1.113 1.00 98.56 87 THR A C 1
ATOM 663 O O . THR A 1 87 ? 25.467 -15.886 -0.002 1.00 98.56 87 THR A O 1
ATOM 666 N N . THR A 1 88 ? 25.630 -15.858 -2.252 1.00 97.88 88 THR A N 1
ATOM 667 C CA . THR A 1 88 ? 27.082 -15.623 -2.280 1.00 97.88 88 THR A CA 1
ATOM 668 C C . THR A 1 88 ? 27.328 -14.116 -2.288 1.00 97.88 88 THR A C 1
ATOM 670 O O . THR A 1 88 ? 27.003 -13.439 -3.265 1.00 97.88 88 THR A O 1
ATOM 673 N N . ASP A 1 89 ? 27.856 -13.601 -1.178 1.00 96.00 89 ASP A N 1
ATOM 674 C CA . ASP A 1 89 ? 28.149 -12.178 -0.974 1.00 96.00 89 ASP A CA 1
ATOM 675 C C . ASP A 1 89 ? 29.523 -11.779 -1.552 1.00 96.00 89 ASP A C 1
ATOM 677 O O . ASP A 1 89 ? 30.129 -12.566 -2.281 1.00 96.00 89 ASP A O 1
ATOM 681 N N . CYS A 1 90 ? 30.011 -10.564 -1.275 1.00 93.38 90 CYS A N 1
ATOM 682 C CA . CYS A 1 90 ? 31.264 -10.012 -1.813 1.00 93.38 90 CYS A CA 1
ATOM 683 C C . CYS A 1 90 ? 32.466 -10.988 -1.801 1.00 93.38 90 CYS A C 1
ATOM 685 O O . CYS A 1 90 ? 32.567 -11.896 -0.980 1.00 93.38 90 CYS A O 1
ATOM 687 N N . GLY A 1 91 ? 33.435 -10.784 -2.700 1.00 92.19 91 GLY A N 1
ATOM 688 C CA . GLY A 1 91 ? 34.618 -11.652 -2.836 1.00 92.19 91 GLY A CA 1
ATOM 689 C C . GLY A 1 91 ? 34.512 -12.715 -3.935 1.00 92.19 91 GLY A C 1
ATOM 690 O O . GLY A 1 91 ? 35.445 -13.495 -4.101 1.00 92.19 91 GLY A O 1
ATOM 691 N N . TRP A 1 92 ? 33.406 -12.762 -4.687 1.00 93.31 92 TRP A N 1
ATOM 692 C CA . TRP A 1 92 ? 33.195 -13.750 -5.753 1.00 93.31 92 TRP A CA 1
ATOM 693 C C . TRP A 1 92 ? 33.605 -13.289 -7.160 1.00 93.31 92 TRP A C 1
ATOM 695 O O . TRP A 1 92 ? 33.814 -14.134 -8.033 1.00 93.31 92 TRP A O 1
ATOM 705 N N . THR A 1 93 ? 33.712 -11.978 -7.394 1.00 91.44 93 THR A N 1
ATOM 706 C CA . THR A 1 93 ? 34.005 -11.393 -8.719 1.00 91.44 93 THR A CA 1
ATOM 707 C C . THR A 1 93 ? 35.500 -11.146 -8.933 1.00 91.44 93 THR A C 1
ATOM 709 O O . THR A 1 93 ? 36.325 -11.345 -8.043 1.00 91.44 93 THR A O 1
ATOM 712 N N . VAL A 1 94 ? 35.853 -10.676 -10.129 1.00 92.81 94 VAL A N 1
ATOM 713 C CA . VAL A 1 94 ? 37.198 -10.201 -10.488 1.00 92.81 94 VAL A CA 1
ATOM 714 C C . VAL A 1 94 ? 37.220 -8.684 -10.730 1.00 92.81 94 VAL A C 1
ATOM 716 O O . VAL A 1 94 ? 36.179 -8.035 -10.831 1.00 92.81 94 VAL A O 1
ATOM 719 N N . ALA A 1 95 ? 38.422 -8.114 -10.852 1.00 92.06 95 ALA A N 1
ATOM 720 C CA . ALA A 1 95 ? 38.620 -6.688 -11.124 1.00 92.06 95 ALA A CA 1
ATOM 721 C C . ALA A 1 95 ? 38.136 -6.248 -12.518 1.00 92.06 95 ALA A C 1
ATOM 723 O O . ALA A 1 95 ? 37.595 -5.154 -12.658 1.00 92.06 95 ALA A O 1
ATOM 724 N N . ASP A 1 96 ? 38.341 -7.093 -13.533 1.00 92.31 96 ASP A N 1
ATOM 725 C CA . ASP A 1 96 ? 38.110 -6.770 -14.943 1.00 92.31 96 ASP A CA 1
ATOM 726 C C . ASP A 1 96 ? 36.939 -7.579 -15.520 1.00 92.31 96 ASP A C 1
ATOM 728 O O . ASP A 1 96 ? 36.913 -8.810 -15.443 1.00 92.31 96 ASP A O 1
ATOM 732 N N . ARG A 1 97 ? 35.992 -6.892 -16.167 1.00 93.81 97 ARG A N 1
ATOM 733 C CA . ARG A 1 97 ? 34.915 -7.526 -16.947 1.00 93.81 97 ARG A CA 1
ATOM 734 C C . ARG A 1 97 ? 35.476 -8.301 -18.143 1.00 93.81 97 ARG A C 1
ATOM 736 O O . ARG A 1 97 ? 36.561 -8.009 -18.651 1.00 93.81 97 ARG A O 1
ATOM 743 N N . LEU A 1 98 ? 34.714 -9.278 -18.636 1.00 93.56 98 LEU A N 1
ATOM 744 C CA . LEU A 1 98 ? 35.062 -10.005 -19.857 1.00 93.56 98 LEU A CA 1
ATOM 745 C C . LEU A 1 98 ? 35.123 -9.055 -21.066 1.00 93.56 98 LEU A C 1
ATOM 747 O O . LEU A 1 98 ? 34.518 -7.986 -21.077 1.00 93.56 98 LEU A O 1
ATOM 751 N N . ALA A 1 99 ? 35.812 -9.462 -22.137 1.00 92.44 99 ALA A N 1
ATOM 752 C CA . ALA A 1 99 ? 36.039 -8.625 -23.326 1.00 92.44 99 ALA A CA 1
ATOM 753 C C . ALA A 1 99 ? 34.761 -8.224 -24.109 1.00 92.44 99 ALA A C 1
ATOM 755 O O . ALA A 1 99 ? 34.844 -7.459 -25.067 1.00 92.44 99 ALA A O 1
ATOM 756 N N . ASN A 1 100 ? 33.592 -8.744 -23.722 1.00 90.00 100 ASN A N 1
ATOM 757 C CA . ASN A 1 100 ? 32.262 -8.369 -24.211 1.00 90.00 100 ASN A CA 1
ATOM 758 C C . ASN A 1 100 ? 31.463 -7.490 -23.215 1.00 90.00 100 ASN A C 1
ATOM 760 O O . ASN A 1 100 ? 30.294 -7.216 -23.468 1.00 90.00 100 ASN A O 1
ATOM 764 N N . GLY A 1 101 ? 32.053 -7.096 -22.081 1.00 90.00 101 GLY A N 1
ATOM 765 C CA . GLY A 1 101 ? 31.426 -6.342 -20.986 1.00 90.00 101 GLY A CA 1
ATOM 766 C C . GLY A 1 101 ? 30.778 -7.195 -19.884 1.00 90.00 101 GLY A C 1
ATOM 767 O O . GLY A 1 101 ? 30.496 -6.672 -18.805 1.00 90.00 101 GLY A O 1
ATOM 768 N N . SER A 1 102 ? 30.571 -8.498 -20.109 1.00 92.38 102 SER A N 1
ATOM 769 C CA . SER A 1 102 ? 29.892 -9.370 -19.140 1.00 92.38 102 SER A CA 1
ATOM 770 C C . SER A 1 102 ? 30.689 -9.548 -17.846 1.00 92.38 102 SER A C 1
ATOM 772 O O . SER A 1 102 ? 31.919 -9.664 -17.855 1.00 92.38 102 SER A O 1
ATOM 774 N N . LEU A 1 103 ? 29.954 -9.631 -16.740 1.00 95.19 103 LEU A N 1
ATOM 775 C CA . LEU A 1 103 ? 30.456 -9.995 -15.421 1.00 95.19 103 LEU A CA 1
ATOM 776 C C . LEU A 1 103 ? 30.977 -11.448 -15.393 1.00 95.19 103 LEU A C 1
ATOM 778 O O . LEU A 1 103 ? 30.517 -12.305 -16.150 1.00 95.19 103 LEU A O 1
ATOM 782 N N . THR A 1 104 ? 31.947 -11.737 -14.521 1.00 94.06 104 THR A N 1
ATOM 783 C CA . THR A 1 104 ? 32.502 -13.088 -14.319 1.00 94.06 104 THR A CA 1
ATOM 784 C C . THR A 1 104 ? 33.014 -13.278 -12.890 1.00 94.06 104 THR A C 1
ATOM 786 O O . THR A 1 104 ? 33.369 -12.317 -12.207 1.00 94.06 104 THR A O 1
ATOM 789 N N . TRP A 1 105 ? 33.059 -14.535 -12.452 1.00 94.44 105 TRP A N 1
ATOM 790 C CA . TRP A 1 105 ? 33.547 -14.963 -11.139 1.00 94.44 105 TRP A CA 1
ATOM 791 C C . TRP A 1 105 ? 35.066 -15.224 -11.124 1.00 94.44 105 TRP A C 1
ATOM 793 O O . TRP A 1 105 ? 35.674 -15.450 -12.175 1.00 94.44 105 TRP A O 1
ATOM 803 N N . ASP A 1 106 ? 35.677 -15.270 -9.934 1.00 95.06 106 ASP A N 1
ATOM 804 C CA . ASP A 1 106 ? 37.033 -15.810 -9.751 1.00 95.06 106 ASP A CA 1
ATOM 805 C C . ASP A 1 106 ? 37.010 -17.346 -9.849 1.00 95.06 106 ASP A C 1
ATOM 807 O O . ASP A 1 106 ? 36.572 -18.053 -8.938 1.00 95.06 106 ASP A O 1
ATOM 811 N N . ALA A 1 107 ? 37.516 -17.882 -10.963 1.00 96.06 107 ALA A N 1
ATOM 812 C CA . ALA A 1 107 ? 37.602 -19.321 -11.228 1.00 96.06 107 ALA A CA 1
ATOM 813 C C . ALA A 1 107 ? 38.580 -20.090 -10.305 1.00 96.06 107 ALA A C 1
ATOM 815 O O . ALA A 1 107 ? 38.666 -21.315 -10.385 1.00 96.06 107 ALA A O 1
ATOM 816 N N . THR A 1 108 ? 39.316 -19.401 -9.429 1.00 95.94 108 THR A N 1
ATOM 817 C CA . THR A 1 108 ? 40.134 -19.998 -8.358 1.00 95.94 108 THR A CA 1
ATOM 818 C C . THR A 1 108 ? 39.286 -20.331 -7.130 1.00 95.94 108 THR A C 1
ATOM 820 O O . THR A 1 108 ? 39.508 -21.358 -6.489 1.00 95.94 108 THR A O 1
ATOM 823 N N . LEU A 1 109 ? 38.317 -19.466 -6.807 1.00 96.00 109 LEU A N 1
ATOM 824 C CA . LEU A 1 109 ? 37.397 -19.613 -5.672 1.00 96.00 109 LEU A CA 1
ATOM 825 C C . LEU A 1 109 ? 36.126 -20.385 -6.066 1.00 96.00 109 LEU A C 1
ATOM 827 O O . LEU A 1 109 ? 35.569 -21.118 -5.247 1.00 96.00 109 LEU A O 1
ATOM 831 N N . PHE A 1 110 ? 35.708 -20.260 -7.329 1.00 98.00 110 PHE A N 1
ATOM 832 C CA . PHE A 1 110 ? 34.528 -20.901 -7.915 1.00 98.00 110 PHE A CA 1
ATOM 833 C C . PHE A 1 110 ? 34.896 -21.674 -9.199 1.00 98.00 110 PHE A C 1
ATOM 835 O O . PHE A 1 110 ? 34.541 -21.254 -10.305 1.00 98.00 110 PHE A O 1
ATOM 842 N N . PRO A 1 111 ? 35.659 -22.781 -9.087 1.00 97.81 111 PRO A N 1
ATOM 843 C CA . PRO A 1 111 ? 36.172 -23.536 -10.234 1.00 97.81 111 PRO A CA 1
ATOM 844 C C . PRO A 1 111 ? 35.096 -24.209 -11.103 1.00 97.81 111 PRO A C 1
ATOM 846 O O . PRO A 1 111 ? 35.355 -24.434 -12.286 1.00 97.81 111 PRO A O 1
ATOM 849 N N . SER A 1 112 ? 33.910 -24.517 -10.567 1.00 97.50 112 SER A N 1
ATOM 850 C CA . SER A 1 112 ? 32.769 -25.016 -11.356 1.00 97.50 112 SER A CA 1
ATOM 851 C C . SER A 1 112 ? 31.980 -23.880 -12.022 1.00 97.50 112 SER A C 1
ATOM 853 O O . SER A 1 112 ? 31.350 -24.084 -13.061 1.00 97.50 112 SER A O 1
ATOM 855 N N . GLY A 1 113 ? 32.054 -22.675 -11.452 1.00 96.94 113 GLY A N 1
ATOM 856 C CA . GLY A 1 113 ? 31.405 -21.463 -11.942 1.00 96.94 113 GLY A CA 1
ATOM 857 C C . GLY A 1 113 ? 29.945 -21.289 -11.527 1.00 96.94 113 GLY A C 1
ATOM 858 O O . GLY A 1 113 ? 29.263 -22.229 -11.120 1.00 96.94 113 GLY A O 1
ATOM 859 N N . PHE A 1 114 ? 29.461 -20.050 -11.639 1.00 97.38 114 PHE A N 1
ATOM 860 C CA . PHE A 1 114 ? 28.162 -19.641 -11.093 1.00 97.38 114 PHE A CA 1
ATOM 861 C C . PHE A 1 114 ? 26.948 -20.398 -11.674 1.00 97.38 114 PHE A C 1
ATOM 863 O O . PHE A 1 114 ? 26.098 -20.787 -10.878 1.00 97.38 114 PHE A O 1
ATOM 870 N N . PRO A 1 115 ? 26.871 -20.733 -12.980 1.00 97.62 115 PRO A N 1
ATOM 871 C CA . PRO A 1 115 ? 25.798 -21.591 -13.501 1.00 97.62 115 PRO A CA 1
ATOM 872 C C . PRO A 1 115 ? 25.749 -22.992 -12.867 1.00 97.62 115 PRO A C 1
ATOM 874 O O . PRO A 1 115 ? 24.671 -23.532 -12.632 1.00 97.62 115 PRO A O 1
ATOM 877 N N . ALA A 1 116 ? 26.909 -23.590 -12.570 1.00 98.38 116 ALA A N 1
ATOM 878 C CA . ALA A 1 116 ? 26.977 -24.909 -11.941 1.00 98.38 116 ALA A CA 1
ATOM 879 C C . ALA A 1 116 ? 26.628 -24.846 -10.445 1.00 98.38 116 ALA A C 1
ATOM 881 O O . ALA A 1 116 ? 25.987 -25.760 -9.926 1.00 98.38 116 ALA A O 1
ATOM 882 N N . LEU A 1 117 ? 27.006 -23.752 -9.772 1.00 98.44 117 LEU A N 1
ATOM 883 C CA . LEU A 1 117 ? 26.599 -23.462 -8.398 1.00 98.44 117 LEU A CA 1
ATOM 884 C C . LEU A 1 117 ? 25.077 -23.257 -8.296 1.00 98.44 117 LEU A C 1
ATOM 886 O O . LEU A 1 117 ? 24.453 -23.848 -7.421 1.00 98.44 117 LEU A O 1
ATOM 890 N N . GLY A 1 118 ? 24.476 -22.495 -9.217 1.00 98.38 118 GLY A N 1
ATOM 891 C CA . GLY A 1 118 ? 23.023 -22.316 -9.309 1.00 98.38 118 GLY A CA 1
ATOM 892 C C . GLY A 1 118 ? 22.289 -23.650 -9.440 1.00 98.38 118 GLY A C 1
ATOM 893 O O . GLY A 1 118 ? 21.493 -23.994 -8.568 1.00 98.38 118 GLY A O 1
ATOM 894 N N . GLN A 1 119 ? 22.659 -24.465 -10.438 1.00 98.69 119 GLN A N 1
ATOM 895 C CA . GLN A 1 119 ? 22.093 -25.808 -10.626 1.00 98.69 119 GLN A CA 1
ATOM 896 C C . GLN A 1 119 ? 22.226 -26.687 -9.371 1.00 98.69 119 GLN A C 1
ATOM 898 O O . GLN A 1 119 ? 21.273 -27.368 -9.005 1.00 98.69 119 GLN A O 1
ATOM 903 N N . TYR A 1 120 ? 23.373 -26.664 -8.681 1.00 98.75 120 TYR A N 1
ATOM 904 C CA . TYR A 1 120 ? 23.560 -27.418 -7.435 1.00 98.75 120 TYR A CA 1
ATOM 905 C C . TYR A 1 120 ? 22.598 -26.967 -6.320 1.00 98.75 120 TYR A C 1
ATOM 907 O O . TYR A 1 120 ? 22.072 -27.799 -5.579 1.00 98.75 120 TYR A O 1
ATOM 915 N N . LEU A 1 121 ? 22.330 -25.663 -6.204 1.00 98.81 121 LEU A N 1
ATOM 916 C CA . LEU A 1 121 ? 21.364 -25.127 -5.241 1.00 98.81 121 LEU A CA 1
ATOM 917 C C . LEU A 1 121 ? 19.923 -25.506 -5.622 1.00 98.81 121 LEU A C 1
ATOM 919 O O . LEU A 1 121 ? 19.152 -25.918 -4.752 1.00 98.81 121 LEU A O 1
ATOM 923 N N . HIS A 1 122 ? 19.570 -25.454 -6.908 1.00 98.81 122 HIS A N 1
ATOM 924 C CA . HIS A 1 122 ? 18.252 -25.879 -7.399 1.00 98.81 122 HIS A CA 1
ATOM 925 C C . HIS A 1 122 ? 18.016 -27.386 -7.240 1.00 98.81 122 HIS A C 1
ATOM 927 O O . HIS A 1 122 ? 16.920 -27.785 -6.846 1.00 98.81 122 HIS A O 1
ATOM 933 N N . ASP A 1 123 ? 19.042 -28.219 -7.443 1.00 98.69 123 ASP A N 1
ATOM 934 C CA . ASP A 1 123 ? 19.002 -29.671 -7.206 1.00 98.69 123 ASP A CA 1
ATOM 935 C C . ASP A 1 123 ? 18.748 -30.016 -5.720 1.00 98.69 123 ASP A C 1
ATOM 937 O O . ASP A 1 123 ? 18.180 -31.067 -5.410 1.00 98.69 123 ASP A O 1
ATOM 941 N N . LEU A 1 124 ? 19.115 -29.119 -4.794 1.00 98.56 124 LEU A N 1
ATOM 942 C CA . LEU A 1 124 ? 18.777 -29.192 -3.364 1.00 98.56 124 LEU A CA 1
ATOM 943 C C . LEU A 1 124 ? 17.392 -28.601 -3.018 1.00 98.56 124 LEU A C 1
ATOM 945 O O . LEU A 1 124 ? 16.972 -28.662 -1.861 1.00 98.56 124 LEU A O 1
ATOM 949 N N . GLY A 1 125 ? 16.675 -28.019 -3.984 1.00 98.31 125 GLY A N 1
ATOM 950 C CA . GLY A 1 125 ? 15.413 -27.301 -3.765 1.00 98.31 125 GLY A CA 1
ATOM 951 C C . GLY A 1 125 ? 15.576 -25.911 -3.131 1.00 98.31 125 GLY A C 1
ATOM 952 O O . GLY A 1 125 ? 14.590 -25.324 -2.666 1.00 98.31 125 GLY A O 1
ATOM 953 N N . LEU A 1 126 ? 16.800 -25.385 -3.100 1.00 98.88 126 LEU A N 1
ATOM 954 C CA . LEU A 1 126 ? 17.144 -24.040 -2.638 1.00 98.88 126 LEU A CA 1
ATOM 955 C C . LEU A 1 126 ? 17.012 -23.031 -3.796 1.00 98.88 126 LEU A C 1
ATOM 957 O O . LEU A 1 126 ? 16.605 -23.388 -4.901 1.00 98.88 126 LEU A O 1
ATOM 961 N N . LEU A 1 127 ? 17.293 -21.760 -3.515 1.00 98.81 127 LEU A N 1
ATOM 962 C CA . LEU A 1 127 ? 17.187 -20.631 -4.440 1.00 98.81 127 LEU A CA 1
ATOM 963 C C . LEU A 1 127 ? 18.528 -19.884 -4.472 1.00 98.81 127 LEU A C 1
ATOM 965 O O . LEU A 1 127 ? 19.141 -19.655 -3.427 1.00 98.81 127 LEU A O 1
ATOM 969 N N . PHE A 1 128 ? 19.001 -19.523 -5.660 1.00 98.75 128 PHE A N 1
ATOM 970 C CA . PHE A 1 128 ? 20.344 -18.991 -5.880 1.00 98.75 128 PHE A CA 1
ATOM 971 C C . PHE A 1 128 ? 20.387 -17.467 -5.712 1.00 98.75 128 PHE A C 1
ATOM 973 O O . PHE A 1 128 ? 19.809 -16.730 -6.508 1.00 98.75 128 PHE A O 1
ATOM 980 N N . GLY A 1 129 ? 21.081 -16.986 -4.680 1.00 98.44 129 GLY A N 1
ATOM 981 C CA . GLY A 1 129 ? 21.303 -15.561 -4.443 1.00 98.44 129 GLY A CA 1
ATOM 982 C C . GLY A 1 129 ? 22.704 -15.107 -4.858 1.00 98.44 129 GLY A C 1
ATOM 983 O O . GLY A 1 129 ? 23.697 -15.801 -4.613 1.00 98.44 129 GLY A O 1
ATOM 984 N N . VAL A 1 130 ? 22.802 -13.903 -5.419 1.00 97.88 130 VAL A N 1
ATOM 985 C CA . VAL A 1 130 ? 24.084 -13.240 -5.713 1.00 97.88 130 VAL A CA 1
ATOM 986 C C . VAL A 1 130 ? 24.121 -11.818 -5.160 1.00 97.88 130 VAL A C 1
ATOM 988 O O . VAL A 1 130 ? 23.093 -11.216 -4.846 1.00 97.88 130 VAL A O 1
ATOM 991 N N . TYR A 1 131 ? 25.333 -11.284 -5.052 1.00 97.94 131 TYR A N 1
ATOM 992 C CA . TYR A 1 131 ? 25.618 -9.930 -4.593 1.00 97.94 131 TYR A CA 1
ATOM 993 C C . TYR A 1 131 ? 26.271 -9.090 -5.693 1.00 97.94 131 TYR A C 1
ATOM 995 O O . TYR A 1 131 ? 27.215 -9.555 -6.341 1.00 97.94 131 TYR A O 1
ATOM 1003 N N . GLN A 1 132 ? 25.813 -7.850 -5.852 1.00 97.06 132 GLN A N 1
ATOM 1004 C CA . GLN A 1 132 ? 26.471 -6.779 -6.608 1.00 97.06 132 GLN A CA 1
ATOM 1005 C C . GLN A 1 132 ? 26.292 -5.430 -5.906 1.00 97.06 132 GLN A C 1
ATOM 1007 O O . GLN A 1 132 ? 25.659 -5.342 -4.858 1.00 97.06 132 GLN A O 1
ATOM 1012 N N . ASP A 1 133 ? 26.847 -4.383 -6.507 1.00 94.31 133 ASP A N 1
ATOM 1013 C CA . ASP A 1 133 ? 26.822 -3.015 -6.008 1.00 94.31 133 ASP A CA 1
ATOM 1014 C C . ASP A 1 133 ? 26.276 -2.056 -7.080 1.00 94.31 133 ASP A C 1
ATOM 1016 O O . ASP A 1 133 ? 26.596 -2.193 -8.266 1.00 94.31 133 ASP A O 1
ATOM 1020 N N . ALA A 1 134 ? 25.485 -1.073 -6.648 1.00 93.69 134 ALA A N 1
ATOM 1021 C CA . ALA A 1 134 ? 24.993 0.056 -7.431 1.00 93.69 134 ALA A CA 1
ATOM 1022 C C . ALA A 1 134 ? 26.059 1.155 -7.659 1.00 93.69 134 ALA A C 1
ATOM 1024 O O . ALA A 1 134 ? 25.713 2.296 -7.992 1.00 93.69 134 ALA A O 1
ATOM 1025 N N . GLY A 1 135 ? 27.340 0.832 -7.460 1.00 90.19 135 GLY A N 1
ATOM 1026 C CA . GLY A 1 135 ? 28.513 1.597 -7.876 1.00 90.19 135 GLY A CA 1
ATOM 1027 C C . GLY A 1 135 ? 29.440 0.856 -8.847 1.00 90.19 135 GLY A C 1
ATOM 1028 O O . GLY A 1 135 ? 29.132 -0.216 -9.367 1.00 90.19 135 GLY A O 1
ATOM 1029 N N . ILE A 1 136 ? 30.597 1.463 -9.135 1.00 90.00 136 ILE A N 1
ATOM 1030 C CA . ILE A 1 136 ? 31.566 0.937 -10.123 1.00 90.00 136 ILE A CA 1
ATOM 1031 C C . ILE A 1 136 ? 32.429 -0.226 -9.599 1.00 90.00 136 ILE A C 1
ATOM 1033 O O . ILE A 1 136 ? 33.057 -0.946 -10.381 1.00 90.00 136 ILE A O 1
ATOM 1037 N N . LEU A 1 137 ? 32.474 -0.412 -8.280 1.00 90.38 137 LEU A N 1
ATOM 1038 C CA . LEU A 1 137 ? 33.213 -1.465 -7.586 1.00 90.38 137 LEU A CA 1
ATOM 1039 C C . LEU A 1 137 ? 32.361 -2.007 -6.437 1.00 90.38 137 LEU A C 1
ATOM 1041 O O . LEU A 1 137 ? 31.558 -1.270 -5.877 1.00 90.38 137 LEU A O 1
ATOM 1045 N N . LEU A 1 138 ? 32.594 -3.257 -6.043 1.00 90.94 138 LEU A N 1
ATOM 1046 C CA . LEU A 1 138 ? 31.998 -3.832 -4.838 1.00 90.94 138 LEU A CA 1
ATOM 1047 C C . LEU A 1 138 ? 32.636 -3.271 -3.561 1.00 90.94 138 LEU A C 1
ATOM 1049 O O . LEU A 1 138 ? 33.853 -3.018 -3.516 1.00 90.94 138 LEU A O 1
ATOM 1053 N N . CYS A 1 139 ? 31.839 -3.191 -2.491 1.00 86.81 139 CYS A N 1
ATOM 1054 C CA . CYS A 1 139 ? 32.335 -3.037 -1.125 1.00 86.81 139 CYS A CA 1
ATOM 1055 C C . CYS A 1 139 ? 33.470 -4.038 -0.807 1.00 86.81 139 CYS A C 1
ATOM 1057 O O . CYS A 1 139 ? 33.525 -5.159 -1.316 1.00 86.81 139 CYS A O 1
ATOM 1059 N N . GLY A 1 140 ? 34.416 -3.617 0.039 1.00 78.50 140 GLY A N 1
ATOM 1060 C CA . GLY A 1 140 ? 35.586 -4.425 0.412 1.00 78.50 140 GLY A CA 1
ATOM 1061 C C . GLY A 1 140 ? 36.773 -4.368 -0.563 1.00 78.50 140 GLY A C 1
ATOM 1062 O O . GLY A 1 140 ? 37.820 -4.934 -0.259 1.00 78.50 140 GLY A O 1
ATOM 1063 N N . SER A 1 141 ? 36.666 -3.656 -1.691 1.00 73.00 141 SER A N 1
ATOM 1064 C CA . SER A 1 141 ? 37.819 -3.350 -2.555 1.00 73.00 141 SER A CA 1
ATOM 1065 C C . SER A 1 141 ? 38.874 -2.502 -1.798 1.00 73.00 141 SER A C 1
ATOM 1067 O O . SER A 1 141 ? 38.497 -1.522 -1.151 1.00 73.00 141 SER A O 1
ATOM 1069 N N . PRO A 1 142 ? 40.197 -2.778 -1.878 1.00 68.38 142 PRO A N 1
ATOM 1070 C CA . PRO A 1 142 ? 40.873 -3.762 -2.725 1.00 68.38 142 PRO A CA 1
ATOM 1071 C C . PRO A 1 142 ? 41.025 -5.168 -2.084 1.00 68.38 142 PRO A C 1
ATOM 1073 O O . PRO A 1 142 ? 41.124 -5.269 -0.862 1.00 68.38 142 PRO A O 1
ATOM 1076 N N . PRO A 1 143 ? 41.189 -6.248 -2.880 1.00 81.50 143 PRO A N 1
ATOM 1077 C CA . PRO A 1 143 ? 41.372 -6.260 -4.334 1.00 81.50 143 PRO A CA 1
ATOM 1078 C C . PRO A 1 143 ? 40.125 -5.771 -5.066 1.00 81.50 143 PRO A C 1
ATOM 1080 O O . PRO A 1 143 ? 39.007 -6.035 -4.632 1.00 81.50 143 PRO A O 1
ATOM 1083 N N . ASN A 1 144 ? 40.329 -4.997 -6.134 1.00 87.31 144 ASN A N 1
ATOM 1084 C CA . ASN A 1 144 ? 39.221 -4.411 -6.877 1.00 87.31 144 ASN A CA 1
ATOM 1085 C C . ASN A 1 144 ? 38.323 -5.522 -7.426 1.00 87.31 144 ASN A C 1
ATOM 1087 O O . ASN A 1 144 ? 38.808 -6.504 -7.985 1.00 87.31 144 ASN A O 1
ATOM 1091 N N . GLN A 1 145 ? 37.025 -5.322 -7.275 1.00 89.81 145 GLN A N 1
ATOM 1092 C CA . GLN A 1 145 ? 35.966 -6.202 -7.742 1.00 89.81 145 GLN A CA 1
ATOM 1093 C C . GLN A 1 145 ? 34.939 -5.333 -8.457 1.00 89.81 145 GLN A C 1
ATOM 1095 O O . GLN A 1 145 ? 34.509 -4.336 -7.883 1.00 89.81 145 GLN A O 1
ATOM 1100 N N . THR A 1 146 ? 34.596 -5.647 -9.705 1.00 92.44 146 THR A N 1
ATOM 1101 C CA . THR A 1 146 ? 33.704 -4.794 -10.508 1.00 92.44 146 THR A CA 1
ATOM 1102 C C . THR A 1 146 ? 32.268 -4.804 -9.961 1.00 92.44 146 THR A C 1
ATOM 1104 O O . THR A 1 146 ? 31.758 -5.859 -9.590 1.00 92.44 146 THR A O 1
ATOM 1107 N N . GLY A 1 147 ? 31.648 -3.621 -9.884 1.00 93.69 147 GLY A N 1
ATOM 1108 C CA . GLY A 1 147 ? 30.218 -3.441 -9.600 1.00 93.69 147 GLY A CA 1
ATOM 1109 C C . GLY A 1 147 ? 29.400 -3.226 -10.879 1.00 93.69 147 GLY A C 1
ATOM 1110 O O . GLY A 1 147 ? 29.954 -3.243 -11.984 1.00 93.69 147 GLY A O 1
ATOM 1111 N N . SER A 1 148 ? 28.087 -3.026 -10.741 1.00 96.06 148 SER A N 1
ATOM 1112 C CA . SER A 1 148 ? 27.123 -3.050 -11.856 1.00 96.06 148 SER A CA 1
ATOM 1113 C C . SER A 1 148 ? 26.681 -1.681 -12.379 1.00 96.06 148 SER A C 1
ATOM 1115 O O . SER A 1 148 ? 25.942 -1.638 -13.364 1.00 96.06 148 SER A O 1
ATOM 1117 N N . LEU A 1 149 ? 27.111 -0.566 -11.776 1.00 92.12 149 LEU A N 1
ATOM 1118 C CA . LEU A 1 149 ? 26.743 0.773 -12.257 1.00 92.12 149 LEU A CA 1
ATOM 1119 C C . LEU A 1 149 ? 27.180 0.977 -13.721 1.00 92.12 149 LEU A C 1
ATOM 1121 O O . LEU A 1 149 ? 28.326 0.698 -14.078 1.00 92.12 149 LEU A O 1
ATOM 1125 N N . TYR A 1 150 ? 26.260 1.473 -14.554 1.00 92.00 150 TYR A N 1
ATOM 1126 C CA . TYR A 1 150 ? 26.377 1.593 -16.020 1.00 92.00 150 TYR A CA 1
ATOM 1127 C C . TYR A 1 150 ? 26.400 0.263 -16.807 1.00 92.00 150 TYR A C 1
ATOM 1129 O O . TYR A 1 150 ? 26.580 0.277 -18.028 1.00 92.00 150 TYR A O 1
ATOM 1137 N N . HIS A 1 151 ? 26.215 -0.881 -16.143 1.00 95.75 151 HIS A N 1
ATOM 1138 C CA . HIS A 1 151 ? 26.148 -2.222 -16.739 1.00 95.75 151 HIS A CA 1
ATOM 1139 C C . HIS A 1 151 ? 24.860 -2.980 -16.363 1.00 95.75 151 HIS A C 1
ATOM 1141 O O . HIS A 1 151 ? 24.750 -4.178 -16.620 1.00 95.75 151 HIS A O 1
ATOM 1147 N N . GLU A 1 152 ? 23.862 -2.297 -15.800 1.00 96.88 152 GLU A N 1
ATOM 1148 C CA . GLU A 1 152 ? 22.720 -2.887 -15.097 1.00 96.88 152 GLU A CA 1
ATOM 1149 C C . GLU A 1 152 ? 21.960 -3.911 -15.958 1.00 96.88 152 GLU A C 1
ATOM 1151 O O . GLU A 1 152 ? 21.742 -5.045 -15.533 1.00 96.88 152 GLU A O 1
ATOM 1156 N N . LEU A 1 153 ? 21.635 -3.560 -17.209 1.00 96.19 153 LEU A N 1
ATOM 1157 C CA . LEU A 1 153 ? 20.948 -4.454 -18.154 1.00 96.19 153 LEU A CA 1
ATOM 1158 C C . LEU A 1 153 ? 21.804 -5.658 -18.580 1.00 96.19 153 LEU A C 1
ATOM 1160 O O . LEU A 1 153 ? 21.278 -6.754 -18.767 1.00 96.19 153 LEU A O 1
ATOM 1164 N N . GLN A 1 154 ? 23.118 -5.474 -18.724 1.00 96.94 154 GLN A N 1
ATOM 1165 C CA . GLN A 1 154 ? 24.045 -6.547 -19.098 1.00 96.94 154 GLN A CA 1
ATOM 1166 C C . GLN A 1 154 ? 24.249 -7.540 -17.945 1.00 96.94 154 GLN A C 1
ATOM 1168 O O . GLN A 1 154 ? 24.368 -8.748 -18.170 1.00 96.94 154 GLN A O 1
ATOM 1173 N N . ASP A 1 155 ? 24.253 -7.043 -16.714 1.00 98.25 155 ASP A N 1
ATOM 1174 C CA . ASP A 1 155 ? 24.397 -7.862 -15.518 1.00 98.25 155 ASP A CA 1
ATOM 1175 C C . ASP A 1 155 ? 23.085 -8.576 -15.173 1.00 98.25 155 ASP A C 1
ATOM 1177 O O . ASP A 1 155 ? 23.115 -9.779 -14.933 1.00 98.25 155 ASP A O 1
ATOM 1181 N N . ALA A 1 156 ? 21.924 -7.920 -15.294 1.00 98.19 156 ALA A N 1
ATOM 1182 C CA . ALA A 1 156 ? 20.614 -8.569 -15.166 1.00 98.19 156 ALA A CA 1
ATOM 1183 C C . ALA A 1 156 ? 20.431 -9.732 -16.163 1.00 98.19 156 ALA A C 1
ATOM 1185 O O . ALA A 1 156 ? 20.018 -10.825 -15.768 1.00 98.19 156 ALA A O 1
ATOM 1186 N N . GLN A 1 157 ? 20.825 -9.544 -17.429 1.00 97.44 157 GLN A N 1
ATOM 1187 C CA . GLN A 1 157 ? 20.886 -10.623 -18.428 1.00 97.44 157 GLN A CA 1
ATOM 1188 C C . GLN A 1 157 ? 21.848 -11.746 -18.012 1.00 97.44 157 GLN A C 1
ATOM 1190 O O . GLN A 1 157 ? 21.565 -12.927 -18.220 1.00 97.44 157 GLN A O 1
ATOM 1195 N N . THR A 1 158 ? 22.981 -11.393 -17.397 1.00 97.44 158 THR A N 1
ATOM 1196 C CA . THR A 1 158 ? 23.964 -12.363 -16.901 1.00 97.44 158 THR A CA 1
ATOM 1197 C C . THR A 1 158 ? 23.383 -13.188 -15.741 1.00 97.44 158 THR A C 1
ATOM 1199 O O . THR A 1 158 ? 23.458 -14.415 -15.789 1.00 97.44 158 THR A O 1
ATOM 1202 N N . PHE A 1 159 ? 22.708 -12.565 -14.769 1.00 98.31 159 PHE A N 1
ATOM 1203 C CA . PHE A 1 159 ? 22.034 -13.249 -13.655 1.00 98.31 159 PHE A CA 1
ATOM 1204 C C . PHE A 1 159 ? 20.894 -14.155 -14.122 1.00 98.31 159 PHE A C 1
ATOM 1206 O O . PHE A 1 159 ? 20.812 -15.305 -13.686 1.00 98.31 159 PHE A O 1
ATOM 1213 N N . ALA A 1 160 ? 20.071 -13.694 -15.067 1.00 97.25 160 ALA A N 1
ATOM 1214 C CA . ALA A 1 160 ? 19.049 -14.527 -15.694 1.00 97.25 160 ALA A CA 1
ATOM 1215 C C . ALA A 1 160 ? 19.668 -15.753 -16.395 1.00 97.25 160 ALA A C 1
ATOM 1217 O O . ALA A 1 160 ? 19.168 -16.866 -16.235 1.00 97.25 160 ALA A O 1
ATOM 1218 N N . SER A 1 161 ? 20.803 -15.584 -17.092 1.00 96.75 161 SER A N 1
ATOM 1219 C CA . SER A 1 161 ? 21.525 -16.682 -17.763 1.00 96.75 161 SER A CA 1
ATOM 1220 C C . SER A 1 161 ? 22.206 -17.685 -16.819 1.00 96.75 161 SER A C 1
ATOM 1222 O O . SER A 1 161 ? 22.581 -18.774 -17.252 1.00 96.75 161 SER A O 1
ATOM 1224 N N . TRP A 1 162 ? 22.386 -17.325 -15.545 1.00 97.56 162 TRP A N 1
ATOM 1225 C CA . TRP A 1 162 ? 22.905 -18.203 -14.487 1.00 97.56 162 TRP A CA 1
ATOM 1226 C C . TRP A 1 162 ? 21.791 -18.743 -13.577 1.00 97.56 162 TRP A C 1
ATOM 1228 O O . TRP A 1 162 ? 22.084 -19.371 -12.564 1.00 97.56 162 TRP A O 1
ATOM 1238 N N . GLU A 1 163 ? 20.529 -18.480 -13.926 1.00 98.00 163 GLU A N 1
ATOM 1239 C CA . GLU A 1 163 ? 19.342 -18.873 -13.165 1.00 98.00 163 GLU A CA 1
ATOM 1240 C C . GLU A 1 163 ? 19.324 -18.364 -11.708 1.00 98.00 163 GLU A C 1
ATOM 1242 O O . GLU A 1 163 ? 18.842 -19.028 -10.796 1.00 98.00 163 GLU A O 1
ATOM 1247 N N . VAL A 1 164 ? 19.807 -17.140 -11.485 1.00 98.69 164 VAL A N 1
ATOM 1248 C CA . VAL A 1 164 ? 19.705 -16.441 -10.192 1.00 98.69 164 VAL A CA 1
ATOM 1249 C C . VAL A 1 164 ? 18.236 -16.228 -9.794 1.00 98.69 164 VAL A C 1
ATOM 1251 O O . VAL A 1 164 ? 17.397 -15.900 -10.629 1.00 98.69 164 VAL A O 1
ATOM 1254 N N . ASP A 1 165 ? 17.925 -16.389 -8.508 1.00 98.69 165 ASP A N 1
ATOM 1255 C CA . ASP A 1 165 ? 16.604 -16.172 -7.900 1.00 98.69 165 ASP A CA 1
ATOM 1256 C C . ASP A 1 165 ? 16.526 -14.894 -7.052 1.00 98.69 165 ASP A C 1
ATOM 1258 O O . ASP A 1 165 ? 15.434 -14.359 -6.849 1.00 98.69 165 ASP A O 1
ATOM 1262 N N . SER A 1 166 ? 17.653 -14.393 -6.531 1.00 98.62 166 SER A N 1
ATOM 1263 C CA . SER A 1 166 ? 17.701 -13.130 -5.784 1.00 98.62 166 SER A CA 1
ATOM 1264 C C . SER A 1 166 ? 19.005 -12.350 -5.965 1.00 98.62 166 SER A C 1
ATOM 1266 O O . SER A 1 166 ? 20.082 -12.916 -6.157 1.00 98.62 166 SER A O 1
ATOM 1268 N N . LEU A 1 167 ? 18.901 -11.024 -5.874 1.00 98.75 167 LEU A N 1
ATOM 1269 C CA . LEU A 1 167 ? 20.018 -10.086 -5.956 1.00 98.75 167 LEU A CA 1
ATOM 1270 C C . LEU A 1 167 ? 20.037 -9.206 -4.701 1.00 98.75 167 LEU A C 1
ATOM 1272 O O . LEU A 1 167 ? 19.072 -8.486 -4.450 1.00 98.75 167 LEU A O 1
ATOM 1276 N N . LYS A 1 168 ? 21.131 -9.240 -3.931 1.00 98.62 168 LYS A N 1
ATOM 1277 C CA . LYS A 1 168 ? 21.485 -8.170 -2.980 1.00 98.62 168 LYS A CA 1
ATOM 1278 C C . LYS A 1 168 ? 22.264 -7.103 -3.747 1.00 98.62 168 LYS A C 1
ATOM 1280 O O . LYS A 1 168 ? 23.236 -7.442 -4.423 1.00 98.62 168 LYS A O 1
ATOM 1285 N N . TYR A 1 169 ? 21.825 -5.849 -3.660 1.00 98.00 169 TYR A N 1
ATOM 1286 C CA . TYR A 1 169 ? 22.364 -4.746 -4.456 1.00 98.00 169 TYR A CA 1
ATOM 1287 C C . TYR A 1 169 ? 22.800 -3.578 -3.565 1.00 98.00 169 TYR A C 1
ATOM 1289 O O . TYR A 1 169 ? 21.972 -2.858 -3.010 1.00 98.00 169 TYR A O 1
ATOM 1297 N N . ASP A 1 170 ? 24.111 -3.454 -3.381 1.00 95.00 170 ASP A N 1
ATOM 1298 C CA . ASP A 1 170 ? 24.784 -2.583 -2.406 1.00 95.00 170 ASP A CA 1
ATOM 1299 C C . ASP A 1 170 ? 25.031 -1.155 -2.926 1.00 95.00 170 ASP A C 1
ATOM 1301 O O . ASP A 1 170 ? 24.516 -0.794 -3.987 1.00 95.00 170 ASP A O 1
ATOM 1305 N N . ASN A 1 171 ? 25.764 -0.329 -2.171 1.00 90.25 171 ASN A N 1
ATOM 1306 C CA . ASN A 1 171 ? 25.869 1.116 -2.423 1.00 90.25 171 ASN A CA 1
ATOM 1307 C C . ASN A 1 171 ? 27.302 1.714 -2.358 1.00 90.25 171 ASN A C 1
ATOM 1309 O O . ASN A 1 171 ? 27.458 2.944 -2.325 1.00 90.25 171 ASN A O 1
ATOM 1313 N N . CYS A 1 172 ? 28.371 0.907 -2.328 1.00 86.88 172 CYS A N 1
ATOM 1314 C CA . CYS A 1 172 ? 29.750 1.410 -2.333 1.00 86.88 172 CYS A CA 1
ATOM 1315 C C . CYS A 1 172 ? 30.178 1.940 -3.717 1.00 86.88 172 CYS A C 1
ATOM 1317 O O . CYS A 1 172 ? 29.734 1.486 -4.759 1.00 86.88 172 CYS A O 1
ATOM 1319 N N . TYR A 1 173 ? 31.093 2.921 -3.759 1.00 84.06 173 TYR A N 1
ATOM 1320 C CA . TYR A 1 173 ? 31.627 3.493 -5.014 1.00 84.06 173 TYR A CA 1
ATOM 1321 C C . TYR A 1 173 ? 30.544 3.985 -6.000 1.00 84.06 173 TYR A C 1
ATOM 1323 O O . TYR A 1 173 ? 30.745 4.006 -7.217 1.00 84.06 173 TYR A O 1
ATOM 1331 N N . SER A 1 174 ? 29.396 4.387 -5.456 1.00 78.06 174 SER A N 1
ATOM 1332 C CA . SER A 1 174 ? 28.196 4.845 -6.160 1.00 78.06 174 SER A CA 1
ATOM 1333 C C . SER A 1 174 ? 28.316 6.241 -6.779 1.00 78.06 174 SER A C 1
ATOM 1335 O O . SER A 1 174 ? 27.513 6.599 -7.638 1.00 78.06 174 SER A O 1
ATOM 1337 N N . ASP A 1 175 ? 29.346 7.004 -6.402 1.00 72.75 175 ASP A N 1
ATOM 1338 C CA . ASP A 1 175 ? 29.839 8.158 -7.158 1.00 72.75 175 ASP A CA 1
ATOM 1339 C C . ASP A 1 175 ? 31.281 7.890 -7.619 1.00 72.75 175 ASP A C 1
ATOM 1341 O O . ASP A 1 175 ? 32.232 7.915 -6.826 1.00 72.75 175 ASP A O 1
ATOM 1345 N N . ALA A 1 176 ? 31.443 7.671 -8.926 1.00 60.72 176 ALA A N 1
ATOM 1346 C CA . ALA A 1 176 ? 32.722 7.403 -9.576 1.00 60.72 176 ALA A CA 1
ATOM 1347 C C . ALA A 1 176 ? 33.752 8.547 -9.436 1.00 60.72 176 ALA A C 1
ATOM 1349 O O . ALA A 1 176 ? 34.952 8.301 -9.565 1.00 60.72 176 ALA A O 1
ATOM 1350 N N . ALA A 1 177 ? 33.329 9.781 -9.137 1.00 53.66 177 ALA A N 1
ATOM 1351 C CA . ALA A 1 177 ? 34.241 10.895 -8.878 1.00 53.66 177 ALA A CA 1
ATOM 1352 C C . ALA A 1 177 ? 34.924 10.799 -7.498 1.00 53.66 177 ALA A C 1
ATOM 1354 O O . ALA A 1 177 ? 36.026 11.322 -7.318 1.00 53.66 177 ALA A O 1
ATOM 1355 N N . THR A 1 178 ? 34.308 10.113 -6.527 1.00 60.78 178 THR A N 1
ATOM 1356 C CA . THR A 1 178 ? 34.795 10.060 -5.133 1.00 60.78 178 THR A CA 1
ATOM 1357 C C . THR A 1 178 ? 35.857 8.990 -4.874 1.00 60.78 178 THR A C 1
ATOM 1359 O O . THR A 1 178 ? 36.667 9.152 -3.963 1.00 60.78 178 THR A O 1
ATOM 1362 N N . ASN A 1 179 ? 35.877 7.905 -5.662 1.00 53.81 179 ASN A N 1
ATOM 1363 C CA . ASN A 1 179 ? 36.726 6.719 -5.451 1.00 53.81 179 ASN A CA 1
ATOM 1364 C C . ASN A 1 179 ? 36.626 6.091 -4.036 1.00 53.81 179 ASN A C 1
ATOM 1366 O O . ASN A 1 179 ? 37.566 5.438 -3.576 1.00 53.81 179 ASN A O 1
ATOM 1370 N N . TYR A 1 180 ? 35.501 6.271 -3.336 1.00 52.78 180 TYR A N 1
ATOM 1371 C CA . TYR A 1 180 ? 35.304 5.821 -1.953 1.00 52.78 180 TYR A CA 1
ATOM 1372 C C . TYR A 1 180 ? 33.859 5.317 -1.742 1.00 52.78 180 TYR A C 1
ATOM 1374 O O . TYR A 1 180 ? 32.960 5.771 -2.452 1.00 52.78 180 TYR A O 1
ATOM 1382 N N . PRO A 1 181 ? 33.579 4.394 -0.799 1.00 55.53 181 PRO A N 1
ATOM 1383 C CA . PRO A 1 181 ? 32.206 4.054 -0.417 1.00 55.53 181 PRO A CA 1
ATOM 1384 C C . PRO A 1 181 ? 31.431 5.288 0.069 1.00 55.53 181 PRO A C 1
ATOM 1386 O O . PRO A 1 181 ? 31.816 5.935 1.047 1.00 55.53 181 PRO A O 1
ATOM 1389 N N . ASN A 1 182 ? 30.332 5.617 -0.616 1.00 56.56 182 ASN A N 1
ATOM 1390 C CA . ASN A 1 182 ? 29.556 6.831 -0.372 1.00 56.56 182 ASN A CA 1
ATOM 1391 C C . ASN A 1 182 ? 28.565 6.650 0.790 1.00 56.56 182 ASN A C 1
ATOM 1393 O O . ASN A 1 182 ? 27.353 6.620 0.611 1.00 56.56 182 ASN A O 1
ATOM 1397 N N . VAL A 1 183 ? 29.096 6.558 2.009 1.00 55.59 183 VAL A N 1
ATOM 1398 C CA . VAL A 1 183 ? 28.322 6.478 3.264 1.00 55.59 183 VAL A CA 1
ATOM 1399 C C . VAL A 1 183 ? 27.742 7.837 3.703 1.00 55.59 183 VAL A C 1
ATOM 1401 O O . VAL A 1 183 ? 27.650 8.129 4.897 1.00 55.59 183 VAL A O 1
ATOM 1404 N N . ASN A 1 184 ? 27.406 8.719 2.756 1.00 59.09 184 ASN A N 1
ATOM 1405 C CA . ASN A 1 184 ? 26.820 10.022 3.053 1.00 59.09 184 ASN A CA 1
ATOM 1406 C C . ASN A 1 184 ? 25.287 9.931 3.116 1.00 59.09 184 ASN A C 1
ATOM 1408 O O . ASN A 1 184 ? 24.620 9.959 2.089 1.00 59.09 184 ASN A O 1
ATOM 1412 N N . TYR A 1 185 ? 24.736 9.901 4.332 1.00 55.94 185 TYR A N 1
ATOM 1413 C CA . TYR A 1 185 ? 23.286 9.871 4.600 1.00 55.94 185 TYR A CA 1
ATOM 1414 C C . TYR A 1 185 ? 22.532 11.154 4.214 1.00 55.94 185 TYR A C 1
ATOM 1416 O O . TYR A 1 185 ? 21.310 11.177 4.299 1.00 55.94 185 TYR A O 1
ATOM 1424 N N . ALA A 1 186 ? 23.241 12.211 3.809 1.00 52.84 186 ALA A N 1
ATOM 1425 C CA . ALA A 1 186 ? 22.676 13.404 3.183 1.00 52.84 186 ALA A CA 1
ATOM 1426 C C . ALA A 1 186 ? 23.371 13.629 1.823 1.00 52.84 186 ALA A C 1
ATOM 1428 O O . ALA A 1 186 ? 24.202 14.541 1.692 1.00 52.84 186 ALA A O 1
ATOM 1429 N N . PRO A 1 187 ? 23.138 12.747 0.832 1.00 62.00 187 PRO A N 1
ATOM 1430 C CA . PRO A 1 187 ? 23.807 12.824 -0.457 1.00 62.00 187 PRO A CA 1
ATOM 1431 C C . PRO A 1 187 ? 23.295 14.032 -1.253 1.00 62.00 187 PRO A C 1
ATOM 1433 O O . PRO A 1 187 ? 22.172 14.490 -1.068 1.00 62.00 187 PRO A O 1
ATOM 1436 N N . SER A 1 188 ? 24.103 14.552 -2.179 1.00 57.34 188 SER A N 1
ATOM 1437 C CA . SER A 1 188 ? 23.663 15.620 -3.094 1.00 57.34 188 SER A CA 1
ATOM 1438 C C . SER A 1 188 ? 22.717 15.131 -4.199 1.00 57.34 188 SER A C 1
ATOM 1440 O O . SER A 1 188 ? 22.188 15.948 -4.947 1.00 57.34 188 SER A O 1
ATOM 1442 N N . THR A 1 189 ? 22.546 13.811 -4.314 1.00 65.38 189 THR A N 1
ATOM 1443 C CA . THR A 1 189 ? 21.745 13.113 -5.324 1.00 65.38 189 THR A CA 1
ATOM 1444 C C . THR A 1 189 ? 21.220 11.820 -4.700 1.00 65.38 189 THR A C 1
ATOM 1446 O O . THR A 1 189 ? 22.011 11.078 -4.114 1.00 65.38 189 THR A O 1
ATOM 1449 N N . SER A 1 190 ? 19.923 11.534 -4.832 1.00 72.25 190 SER A N 1
ATOM 1450 C CA . SER A 1 190 ? 19.307 10.336 -4.242 1.00 72.25 190 SER A CA 1
ATOM 1451 C C . SER A 1 190 ? 19.909 9.023 -4.781 1.00 72.25 190 SER A C 1
ATOM 1453 O O . SER A 1 190 ? 20.289 8.961 -5.959 1.00 72.25 190 SER A O 1
ATOM 1455 N N . PRO A 1 191 ? 19.977 7.939 -3.981 1.00 81.00 191 PRO A N 1
ATOM 1456 C CA . PRO A 1 191 ? 20.243 6.595 -4.489 1.00 81.00 191 PRO A CA 1
ATOM 1457 C C . PRO A 1 191 ? 19.162 6.064 -5.442 1.00 81.00 191 PRO A C 1
ATOM 1459 O O . PRO A 1 191 ? 19.487 5.244 -6.304 1.00 81.00 191 PRO A O 1
ATOM 1462 N N . GLU A 1 192 ? 17.914 6.532 -5.304 1.00 80.56 192 GLU A N 1
ATOM 1463 C CA . GLU A 1 192 ? 16.706 6.010 -5.961 1.00 80.56 192 GLU A CA 1
ATOM 1464 C C . GLU A 1 192 ? 16.911 5.691 -7.451 1.00 80.56 192 GLU A C 1
ATOM 1466 O O . GLU A 1 192 ? 16.708 4.556 -7.883 1.00 80.56 192 GLU A O 1
ATOM 1471 N N . ALA A 1 193 ? 17.405 6.653 -8.238 1.00 78.75 193 ALA A N 1
ATOM 1472 C CA . ALA A 1 193 ? 17.567 6.501 -9.685 1.00 78.75 193 ALA A CA 1
ATOM 1473 C C . ALA A 1 193 ? 18.507 5.342 -10.090 1.00 78.75 193 ALA A C 1
ATOM 1475 O O . ALA A 1 193 ? 18.271 4.675 -11.097 1.00 78.75 193 ALA A O 1
ATOM 1476 N N . ARG A 1 194 ? 19.548 5.041 -9.296 1.00 87.62 194 ARG A N 1
ATOM 1477 C CA . ARG A 1 194 ? 20.459 3.906 -9.561 1.00 87.62 194 ARG A CA 1
ATOM 1478 C C . ARG A 1 194 ? 19.805 2.565 -9.228 1.00 87.62 194 ARG A C 1
ATOM 1480 O O . ARG A 1 194 ? 20.017 1.585 -9.941 1.00 87.62 194 ARG A O 1
ATOM 1487 N N . TYR A 1 195 ? 18.978 2.525 -8.185 1.00 92.44 195 TYR A N 1
ATOM 1488 C CA . TYR A 1 195 ? 18.156 1.355 -7.877 1.00 92.44 195 TYR A CA 1
ATOM 1489 C C . TYR A 1 195 ? 17.051 1.148 -8.917 1.00 92.44 195 TYR A C 1
ATOM 1491 O O . TYR A 1 195 ? 16.784 0.008 -9.293 1.00 92.44 195 TYR A O 1
ATOM 1499 N N . SER A 1 196 ? 16.489 2.230 -9.461 1.00 88.38 196 SER A N 1
ATOM 1500 C CA . SER A 1 196 ? 15.503 2.188 -10.543 1.00 88.38 196 SER A CA 1
ATOM 1501 C C . SER A 1 196 ? 16.110 1.641 -11.838 1.00 88.38 196 SER A C 1
ATOM 1503 O O . SER A 1 196 ? 15.508 0.774 -12.468 1.00 88.38 196 SER A O 1
ATOM 1505 N N . ASN A 1 197 ? 17.345 2.022 -12.196 1.00 87.19 197 ASN A N 1
ATOM 1506 C CA . ASN A 1 197 ? 18.059 1.426 -13.335 1.00 87.19 197 ASN A CA 1
ATOM 1507 C C . ASN A 1 197 ? 18.170 -0.105 -13.226 1.00 87.19 197 ASN A C 1
ATOM 1509 O O . ASN A 1 197 ? 17.895 -0.809 -14.198 1.00 87.19 197 ASN A O 1
ATOM 1513 N N . MET A 1 198 ? 18.541 -0.635 -12.053 1.00 96.75 198 MET A N 1
ATOM 1514 C CA . MET A 1 198 ? 18.642 -2.086 -11.851 1.00 96.75 198 MET A CA 1
ATOM 1515 C C . MET A 1 198 ? 17.266 -2.760 -11.746 1.00 96.75 198 MET A C 1
ATOM 1517 O O . MET A 1 198 ? 17.073 -3.820 -12.331 1.00 96.75 198 MET A O 1
ATOM 1521 N N . SER A 1 199 ? 16.272 -2.141 -11.105 1.00 92.94 199 SER A N 1
ATOM 1522 C CA . SER A 1 199 ? 14.894 -2.661 -11.092 1.00 92.94 199 SER A CA 1
ATOM 1523 C C . SER A 1 199 ? 14.331 -2.804 -12.515 1.00 92.94 199 SER A C 1
ATOM 1525 O O . SER A 1 199 ? 13.863 -3.876 -12.905 1.00 92.94 199 SER A O 1
ATOM 1527 N N . ASN A 1 200 ? 14.506 -1.770 -13.346 1.00 84.56 200 ASN A N 1
ATOM 1528 C CA . ASN A 1 200 ? 14.144 -1.782 -14.763 1.00 84.56 200 ASN A CA 1
ATOM 1529 C C . ASN A 1 200 ? 14.977 -2.773 -15.593 1.00 84.56 200 ASN A C 1
ATOM 1531 O O . ASN A 1 200 ? 14.488 -3.313 -16.585 1.00 84.56 200 ASN A O 1
ATOM 1535 N N . ALA A 1 201 ? 16.228 -3.041 -15.216 1.00 90.06 201 ALA A N 1
ATOM 1536 C CA . ALA A 1 201 ? 17.042 -4.076 -15.849 1.00 90.06 201 ALA A CA 1
ATOM 1537 C C . ALA A 1 201 ? 16.544 -5.494 -15.515 1.00 90.06 201 ALA A C 1
ATOM 1539 O O . ALA A 1 201 ? 16.511 -6.352 -16.398 1.00 90.06 201 ALA A O 1
ATOM 1540 N N . LEU A 1 202 ? 16.127 -5.740 -14.269 1.00 94.38 202 LEU A N 1
ATOM 1541 C CA . LEU A 1 202 ? 15.586 -7.024 -13.812 1.00 94.38 202 LEU A CA 1
ATOM 1542 C C . LEU A 1 202 ? 14.181 -7.294 -14.372 1.00 94.38 202 LEU A C 1
ATOM 1544 O O . LEU A 1 202 ? 13.894 -8.424 -14.760 1.00 94.38 202 LEU A O 1
ATOM 1548 N N . SER A 1 203 ? 13.321 -6.275 -14.477 1.00 88.81 203 SER A N 1
ATOM 1549 C CA . SER A 1 203 ? 11.962 -6.416 -15.027 1.00 88.81 203 SER A CA 1
ATOM 1550 C C . SER A 1 203 ? 11.930 -6.745 -16.528 1.00 88.81 203 SER A C 1
ATOM 1552 O O . SER A 1 203 ? 10.936 -7.275 -17.018 1.00 88.81 203 SER A O 1
ATOM 1554 N N . GLN A 1 204 ? 13.031 -6.497 -17.248 1.00 89.62 204 GLN A N 1
ATOM 1555 C CA . GLN A 1 204 ? 13.228 -6.882 -18.652 1.00 89.62 204 GLN A CA 1
ATOM 1556 C C . GLN A 1 204 ? 13.643 -8.355 -18.857 1.00 89.62 204 GLN A C 1
ATOM 1558 O O . GLN A 1 204 ? 13.843 -8.762 -20.002 1.00 89.62 204 GLN A O 1
ATOM 1563 N N . GLN A 1 205 ? 13.805 -9.155 -17.795 1.00 92.94 205 GLN A N 1
ATOM 1564 C CA . GLN A 1 205 ? 14.219 -10.561 -17.901 1.00 92.94 205 GLN A CA 1
ATOM 1565 C C . GLN A 1 205 ? 13.027 -11.526 -17.778 1.00 92.94 205 GLN A C 1
ATOM 1567 O O . GLN A 1 205 ? 12.170 -11.359 -16.913 1.00 92.94 205 GLN A O 1
ATOM 1572 N N . ASP A 1 206 ? 13.027 -12.613 -18.561 1.00 89.69 206 ASP A N 1
ATOM 1573 C CA . ASP A 1 206 ? 12.025 -13.695 -18.454 1.00 89.69 206 ASP A CA 1
ATOM 1574 C C . ASP A 1 206 ? 12.017 -14.374 -17.065 1.00 89.69 206 ASP A C 1
ATOM 1576 O O . ASP A 1 206 ? 11.024 -14.986 -16.659 1.00 89.69 206 ASP A O 1
ATOM 1580 N N . ARG A 1 207 ? 13.132 -14.285 -16.324 1.00 92.50 207 ARG A N 1
ATOM 1581 C CA . ARG A 1 207 ? 13.278 -14.812 -14.963 1.00 92.50 207 ARG A CA 1
ATOM 1582 C C . ARG A 1 207 ? 13.072 -13.700 -13.936 1.00 92.50 207 ARG A C 1
ATOM 1584 O O . ARG A 1 207 ? 13.869 -12.773 -13.850 1.00 92.50 207 ARG A O 1
ATOM 1591 N N . LYS A 1 208 ? 12.042 -13.849 -13.099 1.00 93.50 208 LYS A N 1
ATOM 1592 C CA . LYS A 1 208 ? 11.799 -12.977 -11.942 1.00 93.50 208 LYS A CA 1
ATOM 1593 C C . LYS A 1 208 ? 12.882 -13.189 -10.877 1.00 93.50 208 LYS A C 1
ATOM 1595 O O . LYS A 1 208 ? 13.087 -14.318 -10.441 1.00 93.50 208 LYS A O 1
ATOM 1600 N N . ILE A 1 209 ? 13.520 -12.104 -10.441 1.00 98.06 209 ILE A N 1
ATOM 1601 C CA . ILE A 1 209 ? 14.588 -12.093 -9.428 1.00 98.06 209 ILE A CA 1
ATOM 1602 C C . ILE A 1 209 ? 14.130 -11.235 -8.241 1.00 98.06 209 ILE A C 1
ATOM 1604 O O . ILE A 1 209 ? 13.651 -10.118 -8.437 1.00 98.06 209 ILE A O 1
ATOM 1608 N N . LEU A 1 210 ? 14.270 -11.745 -7.013 1.00 98.44 210 LEU A N 1
ATOM 1609 C CA . LEU A 1 210 ? 13.939 -11.008 -5.788 1.00 98.44 210 LEU A CA 1
ATOM 1610 C C . LEU A 1 210 ? 15.020 -9.953 -5.529 1.00 98.44 210 LEU A C 1
ATOM 1612 O O . LEU A 1 210 ? 16.175 -10.296 -5.264 1.00 98.44 210 LEU A O 1
ATOM 1616 N N . PHE A 1 211 ? 14.648 -8.678 -5.613 1.00 98.50 211 PHE A N 1
ATOM 1617 C CA . PHE A 1 211 ? 15.583 -7.557 -5.511 1.00 98.50 211 PHE A CA 1
ATOM 1618 C C . PHE A 1 211 ? 15.640 -7.011 -4.080 1.00 98.50 211 PHE A C 1
ATOM 1620 O O . PHE A 1 211 ? 14.617 -6.609 -3.528 1.00 98.50 211 PHE A O 1
ATOM 1627 N N . GLN A 1 212 ? 16.833 -7.017 -3.484 1.00 98.38 212 GLN A N 1
ATOM 1628 C CA . GLN A 1 212 ? 17.097 -6.594 -2.107 1.00 98.38 212 GLN A CA 1
ATOM 1629 C C . GLN A 1 212 ? 18.007 -5.363 -2.147 1.00 98.38 212 GLN A C 1
ATOM 1631 O O . GLN A 1 212 ? 19.196 -5.461 -2.463 1.00 98.38 212 GLN A O 1
ATOM 1636 N N . ILE A 1 213 ? 17.423 -4.203 -1.864 1.00 97.69 213 ILE A N 1
ATOM 1637 C CA . ILE A 1 213 ? 18.071 -2.892 -1.894 1.00 97.69 213 ILE A CA 1
ATOM 1638 C C . ILE A 1 213 ? 18.929 -2.742 -0.631 1.00 97.69 213 ILE A C 1
ATOM 1640 O O . ILE A 1 213 ? 18.453 -2.915 0.489 1.00 97.69 213 ILE A O 1
ATOM 1644 N N . CYS A 1 214 ? 20.216 -2.458 -0.806 1.00 95.31 214 CYS A N 1
ATOM 1645 C CA . CYS A 1 214 ? 21.198 -2.342 0.268 1.00 95.31 214 CYS A CA 1
ATOM 1646 C C . CYS A 1 214 ? 21.841 -0.944 0.243 1.00 95.31 214 CYS A C 1
ATOM 1648 O O . CYS A 1 214 ? 23.039 -0.785 0.042 1.00 95.31 214 CYS A O 1
ATOM 1650 N N . ASP A 1 215 ? 21.004 0.082 0.414 1.00 86.38 215 ASP A N 1
ATOM 1651 C CA . ASP A 1 215 ? 21.378 1.504 0.442 1.00 86.38 215 ASP A CA 1
ATOM 1652 C C . ASP A 1 215 ? 21.842 1.991 1.833 1.00 86.38 215 ASP A C 1
ATOM 1654 O O . ASP A 1 215 ? 22.481 3.039 1.937 1.00 86.38 215 ASP A O 1
ATOM 1658 N N . TRP A 1 216 ? 21.538 1.206 2.877 1.00 85.06 216 TRP A N 1
ATOM 1659 C CA . TRP A 1 216 ? 21.824 1.435 4.303 1.00 85.06 216 TRP A CA 1
ATOM 1660 C C . TRP A 1 216 ? 21.001 2.543 4.990 1.00 85.06 216 TRP A C 1
ATOM 1662 O O . TRP A 1 216 ? 21.451 3.127 5.984 1.00 85.06 216 TRP A O 1
ATOM 1672 N N . GLY A 1 217 ? 19.791 2.822 4.507 1.00 77.44 217 GLY A N 1
ATOM 1673 C CA . GLY A 1 217 ? 18.897 3.859 5.025 1.00 77.44 217 GLY A CA 1
ATOM 1674 C C . GLY A 1 217 ? 19.160 5.249 4.434 1.00 77.44 217 GLY A C 1
ATOM 1675 O O . GLY A 1 217 ? 18.598 6.235 4.913 1.00 77.44 217 GLY A O 1
ATOM 1676 N N . VAL A 1 218 ? 20.038 5.352 3.435 1.00 76.31 218 VAL A N 1
ATOM 1677 C CA . VAL A 1 218 ? 20.448 6.621 2.828 1.00 76.31 218 VAL A CA 1
ATOM 1678 C C . VAL A 1 218 ? 19.277 7.200 2.042 1.00 76.31 218 VAL A C 1
ATOM 1680 O O . VAL A 1 218 ? 18.740 6.555 1.149 1.00 76.31 218 VAL A O 1
ATOM 1683 N N . ASP A 1 219 ? 18.914 8.445 2.358 1.00 71.69 219 ASP A N 1
ATOM 1684 C CA . ASP A 1 219 ? 17.783 9.143 1.731 1.00 71.69 219 ASP A CA 1
ATOM 1685 C C . ASP A 1 219 ? 16.423 8.440 1.959 1.00 71.69 219 ASP A C 1
ATOM 1687 O O . ASP A 1 219 ? 15.551 8.431 1.095 1.00 71.69 219 ASP A O 1
ATOM 1691 N N . PHE A 1 220 ? 16.262 7.833 3.146 1.00 75.00 220 PHE A N 1
ATOM 1692 C CA . PHE A 1 220 ? 15.024 7.228 3.666 1.00 75.00 220 PHE A CA 1
ATOM 1693 C C . PHE A 1 220 ? 14.319 6.276 2.669 1.00 75.00 220 PHE A C 1
ATOM 1695 O O . PHE A 1 220 ? 13.212 6.563 2.203 1.00 75.00 220 PHE A O 1
ATOM 1702 N N . PRO A 1 221 ? 14.922 5.105 2.369 1.00 79.00 221 PRO A N 1
ATOM 1703 C CA . PRO A 1 221 ? 14.477 4.191 1.314 1.00 79.00 221 PRO A CA 1
ATOM 1704 C C . PRO A 1 221 ? 13.012 3.779 1.392 1.00 79.00 221 PRO A C 1
ATOM 1706 O O . PRO A 1 221 ? 12.404 3.539 0.358 1.00 79.00 221 PRO A O 1
ATOM 1709 N N . ALA A 1 222 ? 12.399 3.743 2.575 1.00 78.69 222 ALA A N 1
ATOM 1710 C CA . ALA A 1 222 ? 11.002 3.351 2.709 1.00 78.69 222 ALA A CA 1
ATOM 1711 C C . ALA A 1 222 ? 10.005 4.251 1.938 1.00 78.69 222 ALA A C 1
ATOM 1713 O O . ALA A 1 222 ? 8.905 3.796 1.640 1.00 78.69 222 ALA A O 1
ATOM 1714 N N . ALA A 1 223 ? 10.391 5.480 1.564 1.00 68.94 223 ALA A N 1
ATOM 1715 C CA . ALA A 1 223 ? 9.573 6.363 0.726 1.00 68.94 223 ALA A CA 1
ATOM 1716 C C . ALA A 1 223 ? 9.620 6.043 -0.787 1.00 68.94 223 ALA A C 1
ATOM 1718 O O . ALA A 1 223 ? 8.698 6.427 -1.500 1.00 68.94 223 ALA A O 1
ATOM 1719 N N . TRP A 1 224 ? 10.654 5.350 -1.286 1.00 72.56 224 TRP A N 1
ATOM 1720 C CA . TRP A 1 224 ? 10.849 5.092 -2.728 1.00 72.56 224 TRP A CA 1
ATOM 1721 C C . TRP A 1 224 ? 11.091 3.613 -3.073 1.00 72.56 224 TRP A C 1
ATOM 1723 O O . TRP A 1 224 ? 10.526 3.080 -4.032 1.00 72.56 224 TRP A O 1
ATOM 1733 N N . ALA A 1 225 ? 11.870 2.903 -2.258 1.00 86.19 225 ALA A N 1
ATOM 1734 C CA . ALA A 1 225 ? 12.282 1.517 -2.462 1.00 86.19 225 ALA A CA 1
ATOM 1735 C C . ALA A 1 225 ? 11.151 0.474 -2.603 1.00 86.19 225 ALA A C 1
ATOM 1737 O O . ALA A 1 225 ? 11.371 -0.458 -3.382 1.00 86.19 225 ALA A O 1
ATOM 1738 N N . PRO A 1 226 ? 9.958 0.587 -1.964 1.00 84.06 226 PRO A N 1
ATOM 1739 C CA . PRO A 1 226 ? 8.869 -0.387 -2.139 1.00 84.06 226 PRO A CA 1
ATOM 1740 C C . PRO A 1 226 ? 8.423 -0.580 -3.596 1.00 84.06 226 PRO A C 1
ATOM 1742 O O . PRO A 1 226 ? 7.896 -1.633 -3.958 1.00 84.06 226 PRO A O 1
ATOM 1745 N N . SER A 1 227 ? 8.631 0.431 -4.442 1.00 78.81 227 SER A N 1
ATOM 1746 C CA . SER A 1 227 ? 8.317 0.389 -5.874 1.00 78.81 227 SER A CA 1
ATOM 1747 C C . SER A 1 227 ? 9.396 -0.249 -6.745 1.00 78.81 227 SER A C 1
ATOM 1749 O O . SER A 1 227 ? 9.117 -0.716 -7.848 1.00 78.81 227 SER A O 1
ATOM 1751 N N . LEU A 1 228 ? 10.634 -0.272 -6.250 1.00 86.62 228 LEU A N 1
ATOM 1752 C CA . LEU A 1 228 ? 11.806 -0.692 -7.007 1.00 86.62 228 LEU A CA 1
ATOM 1753 C C . LEU A 1 228 ? 12.239 -2.106 -6.622 1.00 86.62 228 LEU A C 1
ATOM 1755 O O . LEU A 1 228 ? 12.709 -2.845 -7.485 1.00 86.62 228 LEU A O 1
ATOM 1759 N N . GLY A 1 229 ? 12.093 -2.494 -5.351 1.00 93.56 229 GLY A N 1
ATOM 1760 C CA . GLY A 1 229 ? 12.591 -3.758 -4.809 1.00 93.56 229 GLY A CA 1
ATOM 1761 C C . GLY A 1 229 ? 11.706 -4.370 -3.727 1.00 93.56 229 GLY A C 1
ATOM 1762 O O . GLY A 1 229 ? 10.802 -3.742 -3.189 1.00 93.56 229 GLY A O 1
ATOM 1763 N N . ASN A 1 230 ? 11.973 -5.641 -3.427 1.00 96.50 230 ASN A N 1
ATOM 1764 C CA . ASN A 1 230 ? 11.166 -6.442 -2.510 1.00 96.50 230 ASN A CA 1
ATOM 1765 C C . ASN A 1 230 ? 11.547 -6.267 -1.033 1.00 96.50 230 ASN A C 1
ATOM 1767 O O . ASN A 1 230 ? 10.744 -6.562 -0.149 1.00 96.50 230 ASN A O 1
ATOM 1771 N N . SER A 1 231 ? 12.763 -5.800 -0.752 1.00 97.50 231 SER A N 1
ATOM 1772 C CA . SER A 1 231 ? 13.171 -5.360 0.583 1.00 97.50 231 SER A CA 1
ATOM 1773 C C . SER A 1 231 ? 14.235 -4.269 0.501 1.00 97.50 231 SER A C 1
ATOM 1775 O O . SER A 1 231 ? 14.940 -4.183 -0.508 1.00 97.50 231 SER A O 1
ATOM 1777 N N . TRP A 1 232 ? 14.378 -3.460 1.553 1.00 95.56 232 TRP A N 1
ATOM 1778 C CA . TRP A 1 232 ? 15.389 -2.396 1.635 1.00 95.56 232 TRP A CA 1
ATOM 1779 C C . TRP A 1 232 ? 16.029 -2.307 3.023 1.00 95.56 232 TRP A C 1
ATOM 1781 O O . TRP A 1 232 ? 15.343 -2.274 4.045 1.00 95.56 232 TRP A O 1
ATOM 1791 N N . ARG A 1 233 ? 17.361 -2.249 3.064 1.00 93.44 233 ARG A N 1
ATOM 1792 C CA . ARG A 1 233 ? 18.162 -2.139 4.291 1.00 93.44 233 ARG A CA 1
ATOM 1793 C C . ARG A 1 233 ? 17.949 -0.782 4.954 1.00 93.44 233 ARG A C 1
ATOM 1795 O O . ARG A 1 233 ? 18.512 0.215 4.522 1.00 93.44 233 ARG A O 1
ATOM 1802 N N . ILE A 1 234 ? 17.227 -0.746 6.073 1.00 86.25 234 ILE A N 1
ATOM 1803 C CA . ILE A 1 234 ? 16.827 0.506 6.751 1.00 86.25 234 ILE A CA 1
ATOM 1804 C C . ILE A 1 234 ? 17.973 1.281 7.430 1.00 86.25 234 ILE A C 1
ATOM 1806 O O . ILE A 1 234 ? 17.745 2.321 8.053 1.00 86.25 234 ILE A O 1
ATOM 1810 N N . GLY A 1 235 ? 19.187 0.732 7.417 1.00 81.00 235 GLY A N 1
ATOM 1811 C CA . GLY A 1 235 ? 20.311 1.214 8.204 1.00 81.00 235 GLY A CA 1
ATOM 1812 C C . GLY A 1 235 ? 21.614 0.473 7.905 1.00 81.00 235 GLY A C 1
ATOM 1813 O O . GLY A 1 235 ? 21.640 -0.551 7.216 1.00 81.00 235 GLY A O 1
ATOM 1814 N N . ASN A 1 236 ? 22.699 0.988 8.488 1.00 81.44 236 ASN A N 1
ATOM 1815 C CA . ASN A 1 236 ? 24.024 0.363 8.499 1.00 81.44 236 ASN A CA 1
ATOM 1816 C C . ASN A 1 236 ? 24.006 -1.094 8.970 1.00 81.44 236 ASN A C 1
ATOM 1818 O O . ASN A 1 236 ? 23.189 -1.448 9.828 1.00 81.44 236 ASN A O 1
ATOM 1822 N N . ASP A 1 237 ? 24.977 -1.868 8.481 1.00 88.06 237 ASP A N 1
ATOM 1823 C CA . ASP A 1 237 ? 25.167 -3.291 8.784 1.00 88.06 237 ASP A CA 1
ATOM 1824 C C . ASP A 1 237 ? 25.051 -3.603 10.278 1.00 88.06 237 ASP A C 1
ATOM 1826 O O . ASP A 1 237 ? 25.532 -2.851 11.141 1.00 88.06 237 ASP A O 1
ATOM 1830 N N . ILE A 1 238 ? 24.427 -4.736 10.591 1.00 91.88 238 ILE A N 1
ATOM 1831 C CA . ILE A 1 238 ? 24.494 -5.323 11.921 1.00 91.88 238 ILE A CA 1
ATOM 1832 C C . ILE A 1 238 ? 25.961 -5.568 12.292 1.00 91.88 238 ILE A C 1
ATOM 1834 O O . ILE A 1 238 ? 26.827 -5.821 11.455 1.00 91.88 238 ILE A O 1
ATOM 1838 N N . SER A 1 239 ? 26.261 -5.469 13.580 1.00 87.94 239 SER A N 1
ATOM 1839 C CA . SER A 1 239 ? 27.564 -5.856 14.107 1.00 87.94 239 SER A CA 1
ATOM 1840 C C . SER A 1 239 ? 27.387 -6.753 15.316 1.00 87.94 239 SER A C 1
ATOM 1842 O O . SER A 1 239 ? 26.368 -6.674 16.009 1.00 87.94 239 SER A O 1
ATOM 1844 N N . SER A 1 240 ? 28.409 -7.565 15.580 1.00 89.00 240 SER A N 1
ATOM 1845 C CA . SER A 1 240 ? 28.514 -8.546 16.665 1.00 89.00 240 SER A CA 1
ATOM 1846 C C . SER A 1 240 ? 28.638 -7.886 18.048 1.00 89.00 240 SER A C 1
ATOM 1848 O O . SER A 1 240 ? 29.628 -8.012 18.767 1.00 89.00 240 SER A O 1
ATOM 1850 N N . SER A 1 241 ? 27.618 -7.107 18.400 1.00 90.06 241 SER A N 1
ATOM 1851 C CA . SER A 1 241 ? 27.503 -6.282 19.598 1.00 90.06 241 SER A CA 1
ATOM 1852 C C . SER A 1 241 ? 26.028 -6.058 19.909 1.00 90.06 241 SER A C 1
ATOM 1854 O O . SER A 1 241 ? 25.248 -5.760 19.011 1.00 90.06 241 SER A O 1
ATOM 1856 N N . TRP A 1 242 ? 25.625 -6.151 21.176 1.00 91.38 242 TRP A N 1
ATOM 1857 C CA . TRP A 1 242 ? 24.229 -5.938 21.584 1.00 91.38 242 TRP A CA 1
ATOM 1858 C C . TRP A 1 242 ? 23.701 -4.531 21.228 1.00 91.38 242 TRP A C 1
ATOM 1860 O O . TRP A 1 242 ? 22.518 -4.331 20.958 1.00 91.38 242 TRP A O 1
ATOM 1870 N N . SER A 1 243 ? 24.603 -3.549 21.122 1.00 86.31 243 SER A N 1
ATOM 1871 C CA . SER A 1 243 ? 24.268 -2.185 20.698 1.00 86.31 243 SER A CA 1
ATOM 1872 C C . SER A 1 243 ? 23.774 -2.068 19.249 1.00 86.31 243 SER A C 1
ATOM 1874 O O . SER A 1 243 ? 23.122 -1.073 18.925 1.00 86.31 243 SER A O 1
ATOM 1876 N N . SER A 1 244 ? 24.050 -3.046 18.374 1.00 87.81 244 SER A N 1
ATOM 1877 C CA . SER A 1 244 ? 23.524 -3.054 17.001 1.00 87.81 244 SER A CA 1
ATOM 1878 C C . SER A 1 244 ? 22.029 -3.385 16.987 1.00 87.81 244 SER A C 1
ATOM 1880 O O . SER A 1 244 ? 21.269 -2.667 16.339 1.00 87.81 244 SER A O 1
ATOM 1882 N N . ILE A 1 245 ? 21.605 -4.369 17.792 1.00 91.94 245 ILE A N 1
ATOM 1883 C CA . ILE A 1 245 ? 20.202 -4.751 18.005 1.00 91.94 245 ILE A CA 1
ATOM 1884 C C . ILE A 1 245 ? 19.394 -3.531 18.443 1.00 91.94 245 ILE A C 1
ATOM 1886 O O . ILE A 1 245 ? 18.434 -3.154 17.776 1.00 91.94 245 ILE A O 1
ATOM 1890 N N . TYR A 1 246 ? 19.837 -2.843 19.501 1.00 85.50 246 TYR A N 1
ATOM 1891 C CA . TYR A 1 246 ? 19.160 -1.640 19.989 1.00 85.50 246 TYR A CA 1
ATOM 1892 C C . TYR A 1 246 ? 19.114 -0.515 18.938 1.00 85.50 246 TYR A C 1
ATOM 1894 O O . TYR A 1 246 ? 18.076 0.127 18.774 1.00 85.50 246 TYR A O 1
ATOM 1902 N N . ARG A 1 247 ? 20.201 -0.276 18.184 1.00 83.50 247 ARG A N 1
ATOM 1903 C CA . ARG A 1 247 ? 20.215 0.720 17.093 1.00 83.50 247 ARG A CA 1
ATOM 1904 C C . ARG A 1 247 ? 19.149 0.408 16.042 1.00 83.50 247 ARG A C 1
ATOM 1906 O O . ARG A 1 247 ? 18.343 1.284 15.731 1.00 83.50 247 ARG A O 1
ATOM 1913 N N . LEU A 1 248 ? 19.176 -0.809 15.500 1.00 85.81 248 LEU A N 1
ATOM 1914 C CA . LEU A 1 248 ? 18.353 -1.257 14.374 1.00 85.81 248 LEU A CA 1
ATOM 1915 C C . LEU A 1 248 ? 16.865 -1.304 14.750 1.00 85.81 248 LEU A C 1
ATOM 1917 O O . LEU A 1 248 ? 16.032 -0.744 14.041 1.00 85.81 248 LEU A O 1
ATOM 1921 N N . VAL A 1 249 ? 16.543 -1.829 15.936 1.00 89.25 249 VAL A N 1
ATOM 1922 C CA . VAL A 1 249 ? 15.179 -1.863 16.500 1.00 89.25 249 VAL A CA 1
ATOM 1923 C C . VAL A 1 249 ? 14.593 -0.454 16.702 1.00 89.25 249 VAL A C 1
ATOM 1925 O O . VAL A 1 249 ? 13.385 -0.260 16.596 1.00 89.25 249 VAL A O 1
ATOM 1928 N N . ASN A 1 250 ? 15.428 0.570 16.901 1.00 78.94 250 ASN A N 1
ATOM 1929 C CA . ASN A 1 250 ? 14.975 1.964 16.904 1.00 78.94 250 ASN A CA 1
ATOM 1930 C C . ASN A 1 250 ? 14.969 2.637 15.514 1.00 78.94 250 ASN A C 1
ATOM 1932 O O . ASN A 1 250 ? 14.335 3.678 15.365 1.00 78.94 250 ASN A O 1
ATOM 1936 N N . GLN A 1 251 ? 15.639 2.078 14.499 1.00 78.00 251 GLN A N 1
ATOM 1937 C CA . GLN A 1 251 ? 15.567 2.560 13.106 1.00 78.00 251 GLN A CA 1
ATOM 1938 C C . GLN A 1 251 ? 14.290 2.077 12.405 1.00 78.00 251 GLN A C 1
ATOM 1940 O O . GLN A 1 251 ? 13.728 2.816 11.599 1.00 78.00 251 GLN A O 1
ATOM 1945 N N . ILE A 1 252 ? 13.791 0.885 12.754 1.00 85.06 252 ILE A N 1
ATOM 1946 C CA . ILE A 1 252 ? 12.513 0.346 12.253 1.00 85.06 252 ILE A CA 1
ATOM 1947 C C . ILE A 1 252 ? 11.284 0.944 12.943 1.00 85.06 252 ILE A C 1
ATOM 1949 O O . ILE A 1 252 ? 10.226 0.979 12.332 1.00 85.06 252 ILE A O 1
ATOM 1953 N N . ALA A 1 253 ? 11.396 1.461 14.172 1.00 82.12 253 ALA A N 1
ATOM 1954 C CA . ALA A 1 253 ? 10.262 2.012 14.925 1.00 82.12 253 ALA A CA 1
ATOM 1955 C C . ALA A 1 253 ? 9.383 3.048 14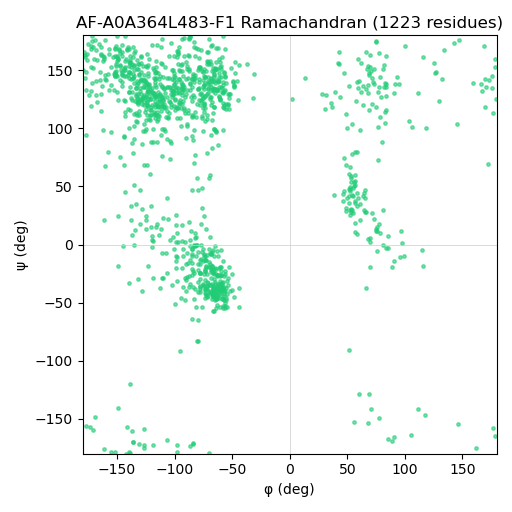.165 1.00 82.12 253 ALA A C 1
ATOM 1957 O O . ALA A 1 253 ? 8.167 2.982 14.323 1.00 82.12 253 ALA A O 1
ATOM 1958 N N . PRO A 1 254 ? 9.924 3.973 13.338 1.00 72.81 254 PRO A N 1
ATOM 1959 C CA . PRO A 1 254 ? 9.124 4.845 12.459 1.00 72.81 254 PRO A CA 1
ATOM 1960 C C . PRO A 1 254 ? 8.782 4.248 11.073 1.00 72.81 254 PRO A C 1
ATOM 1962 O O . PRO A 1 254 ? 8.143 4.917 10.268 1.00 72.81 254 PRO A O 1
ATOM 1965 N N . GLN A 1 255 ? 9.230 3.029 10.756 1.00 77.75 255 GLN A N 1
ATOM 1966 C CA . GLN A 1 255 ? 9.151 2.397 9.425 1.00 77.75 255 GLN A CA 1
ATOM 1967 C C . GLN A 1 255 ? 8.352 1.076 9.389 1.00 77.75 255 GLN A C 1
ATOM 1969 O O . GLN A 1 255 ? 8.173 0.494 8.320 1.00 77.75 255 GLN A O 1
ATOM 1974 N N . THR A 1 256 ? 7.846 0.593 10.525 1.00 83.69 256 THR A N 1
ATOM 1975 C CA . THR A 1 256 ? 7.002 -0.615 10.643 1.00 83.69 256 THR A CA 1
ATOM 1976 C C . THR A 1 256 ? 5.801 -0.603 9.691 1.00 83.69 256 THR A C 1
ATOM 1978 O O . THR A 1 256 ? 5.513 -1.615 9.054 1.00 83.69 256 THR A O 1
ATOM 1981 N N . ASN A 1 257 ? 5.162 0.560 9.523 1.00 72.75 257 ASN A N 1
ATOM 1982 C CA . ASN A 1 257 ? 4.029 0.797 8.619 1.00 72.75 257 ASN A CA 1
ATOM 1983 C C . ASN A 1 257 ? 4.398 0.820 7.112 1.00 72.75 257 ASN A C 1
ATOM 1985 O O . ASN A 1 257 ? 3.585 1.241 6.295 1.00 72.75 257 ASN A O 1
ATOM 1989 N N . PHE A 1 258 ? 5.596 0.378 6.715 1.00 75.00 258 PHE A N 1
ATOM 1990 C CA . PHE A 1 258 ? 5.921 0.078 5.310 1.00 75.00 258 PHE A CA 1
ATOM 1991 C C . PHE A 1 258 ? 6.041 -1.426 5.019 1.00 75.00 258 PHE A C 1
ATOM 1993 O O . PHE A 1 258 ? 6.172 -1.812 3.857 1.00 75.00 258 PHE A O 1
ATOM 2000 N N . ALA A 1 259 ? 6.001 -2.284 6.042 1.00 83.56 259 ALA A N 1
ATOM 2001 C CA . ALA A 1 259 ? 6.026 -3.732 5.866 1.00 83.56 259 ALA A CA 1
ATOM 2002 C C . ALA A 1 259 ? 4.683 -4.251 5.328 1.00 83.56 259 ALA A C 1
ATOM 2004 O O . ALA A 1 259 ? 3.633 -3.997 5.920 1.00 83.56 259 ALA A O 1
ATOM 2005 N N . GLY A 1 260 ? 4.722 -5.022 4.242 1.00 84.44 260 GLY A N 1
ATOM 2006 C CA . GLY A 1 260 ? 3.543 -5.664 3.665 1.00 84.44 260 GLY A CA 1
ATOM 2007 C C . GLY A 1 260 ? 3.893 -6.629 2.525 1.00 84.44 260 GLY A C 1
ATOM 2008 O O . GLY A 1 260 ? 5.040 -6.666 2.079 1.00 84.44 260 GLY A O 1
ATOM 2009 N N . PRO A 1 261 ? 2.932 -7.429 2.027 1.00 82.81 261 PRO A N 1
ATOM 2010 C CA . PRO A 1 261 ? 3.188 -8.434 0.995 1.00 82.81 261 PRO A CA 1
ATOM 2011 C C . PRO A 1 261 ? 3.889 -7.863 -0.249 1.00 82.81 261 PRO A C 1
ATOM 2013 O O . PRO A 1 261 ? 3.345 -7.033 -0.974 1.00 82.81 261 PRO A O 1
ATOM 2016 N N . GLY A 1 262 ? 5.110 -8.338 -0.501 1.00 86.62 262 GLY A N 1
ATOM 2017 C CA . GLY A 1 262 ? 5.983 -7.896 -1.589 1.00 86.62 262 GLY A CA 1
ATOM 2018 C C . GLY A 1 262 ? 7.026 -6.835 -1.216 1.00 86.62 262 GLY A C 1
ATOM 2019 O O . GLY A 1 262 ? 7.912 -6.613 -2.040 1.00 86.62 262 GLY A O 1
ATOM 2020 N N . GLN A 1 263 ? 6.952 -6.221 -0.025 1.00 90.00 263 GLN A N 1
ATOM 2021 C CA . GLN A 1 263 ? 7.739 -5.048 0.389 1.00 90.00 263 GLN A CA 1
ATOM 2022 C C . GLN A 1 263 ? 8.156 -5.095 1.879 1.00 90.00 263 GLN A C 1
ATOM 2024 O O . GLN A 1 263 ? 7.331 -4.926 2.778 1.00 90.00 263 GLN A O 1
ATOM 2029 N N . TRP A 1 264 ? 9.451 -5.285 2.161 1.00 95.62 264 TRP A N 1
ATOM 2030 C CA . TRP A 1 264 ? 9.942 -5.492 3.535 1.00 95.62 264 TRP A CA 1
ATOM 2031 C C . TRP A 1 264 ? 11.078 -4.546 3.960 1.00 95.62 264 TRP A C 1
ATOM 2033 O O . TRP A 1 264 ? 12.158 -4.574 3.365 1.00 95.62 264 TRP A O 1
ATOM 2043 N N . PRO A 1 265 ? 10.902 -3.780 5.051 1.00 94.50 265 PRO A N 1
ATOM 2044 C CA . PRO A 1 265 ? 12.014 -3.173 5.772 1.00 94.50 265 PRO A CA 1
ATOM 2045 C C . PRO A 1 265 ? 13.003 -4.251 6.246 1.00 94.50 265 PRO A C 1
ATOM 2047 O O . PRO A 1 265 ? 12.633 -5.163 6.985 1.00 94.50 265 PRO A O 1
ATOM 2050 N N . ASP A 1 266 ? 14.264 -4.151 5.834 1.00 98.00 266 ASP A N 1
ATOM 2051 C CA . ASP A 1 266 ? 15.317 -5.110 6.167 1.00 98.00 266 ASP A CA 1
ATOM 2052 C C . ASP A 1 266 ? 16.190 -4.589 7.320 1.00 98.00 266 ASP A C 1
ATOM 2054 O O . ASP A 1 266 ? 16.868 -3.562 7.202 1.00 98.00 266 ASP A O 1
ATOM 2058 N N . LEU A 1 267 ? 16.148 -5.309 8.448 1.00 97.06 267 LEU A N 1
ATOM 2059 C CA . LEU A 1 267 ? 16.942 -5.060 9.656 1.00 97.06 267 LEU A CA 1
ATOM 2060 C C . LEU A 1 267 ? 18.365 -5.653 9.574 1.00 97.06 267 LEU A C 1
ATOM 2062 O O . LEU A 1 267 ? 19.105 -5.554 10.550 1.00 97.06 267 LEU A O 1
ATOM 2066 N N . ASP A 1 268 ? 18.758 -6.210 8.424 1.00 97.44 268 ASP A N 1
ATOM 2067 C CA . ASP A 1 268 ? 20.003 -6.942 8.157 1.00 97.44 268 ASP A CA 1
ATOM 2068 C C . ASP A 1 268 ? 20.047 -8.374 8.732 1.00 97.44 268 ASP A C 1
ATOM 2070 O O . ASP A 1 268 ? 19.127 -8.843 9.402 1.00 97.44 268 ASP A O 1
ATOM 2074 N N . MET A 1 269 ? 21.114 -9.109 8.419 1.00 98.25 269 MET A N 1
ATOM 2075 C CA . MET A 1 269 ? 21.278 -10.537 8.715 1.00 98.25 269 MET A CA 1
ATOM 2076 C C . MET A 1 269 ? 21.213 -10.906 10.209 1.00 98.25 269 MET A C 1
ATOM 2078 O O . MET A 1 269 ? 21.582 -10.144 11.100 1.00 98.25 269 MET A O 1
ATOM 2082 N N . LEU A 1 270 ? 20.808 -12.148 10.478 1.00 98.50 270 LEU A N 1
ATOM 2083 C CA . LEU A 1 270 ? 20.794 -12.751 11.808 1.00 98.50 270 LEU A CA 1
ATOM 2084 C C . LEU A 1 270 ? 22.208 -13.175 12.239 1.00 98.50 270 LEU A C 1
ATOM 2086 O O . LEU A 1 270 ? 22.829 -14.029 11.601 1.00 98.50 270 LEU A O 1
ATOM 2090 N N . GLU A 1 271 ? 22.658 -12.666 13.387 1.00 98.06 271 GLU A N 1
ATOM 2091 C CA . GLU A 1 271 ? 23.915 -13.051 14.058 1.00 98.06 271 GLU A CA 1
ATOM 2092 C C . GLU A 1 271 ? 23.778 -14.321 14.929 1.00 98.06 271 GLU A C 1
ATOM 2094 O O . GLU A 1 271 ? 24.750 -14.805 15.518 1.00 98.06 271 GLU A O 1
ATOM 2099 N N . VAL A 1 272 ? 22.569 -14.888 15.002 1.00 98.25 272 VAL A N 1
ATOM 2100 C CA . VAL A 1 272 ? 22.255 -16.124 15.737 1.00 98.25 272 VAL A CA 1
ATOM 2101 C C . VAL A 1 272 ? 23.111 -17.283 15.215 1.00 98.25 272 VAL A C 1
ATOM 2103 O O . VAL A 1 272 ? 23.013 -17.674 14.053 1.00 98.25 272 VAL A O 1
ATOM 2106 N N . GLY A 1 273 ? 23.945 -17.856 16.084 1.00 96.50 273 GLY A N 1
ATOM 2107 C CA . GLY A 1 273 ? 24.887 -18.926 15.751 1.00 96.50 273 GLY A CA 1
ATOM 2108 C C . GLY A 1 273 ? 26.328 -18.475 15.510 1.00 96.50 273 GLY A C 1
ATOM 2109 O O . GLY A 1 273 ? 27.213 -19.332 15.500 1.00 96.50 273 GLY A O 1
ATOM 2110 N N . ASN A 1 274 ? 26.610 -17.167 15.409 1.00 95.31 274 ASN A N 1
ATOM 2111 C CA . ASN A 1 274 ? 27.991 -16.661 15.371 1.00 95.31 274 ASN A CA 1
ATOM 2112 C C . ASN A 1 274 ? 28.680 -16.676 16.753 1.00 95.31 274 ASN A C 1
ATOM 2114 O O . ASN A 1 274 ? 29.891 -16.479 16.836 1.00 95.31 274 ASN A O 1
ATOM 2118 N N . ASN A 1 275 ? 27.963 -17.051 17.823 1.00 92.12 275 ASN A N 1
ATOM 2119 C CA . ASN A 1 275 ? 28.478 -17.210 19.197 1.00 92.12 275 ASN A CA 1
ATOM 2120 C C . ASN A 1 275 ? 28.973 -15.885 19.819 1.00 92.12 275 ASN A C 1
ATOM 2122 O O . ASN A 1 275 ? 29.886 -15.873 20.647 1.00 92.12 275 ASN A O 1
ATOM 2126 N N . VAL A 1 276 ? 28.360 -14.774 19.402 1.00 94.75 276 VAL A N 1
ATOM 2127 C CA . VAL A 1 276 ? 28.649 -13.398 19.851 1.00 94.75 276 VAL A CA 1
ATOM 2128 C C . VAL A 1 276 ? 27.670 -12.895 20.920 1.00 94.75 276 VAL A C 1
ATOM 2130 O O . VAL A 1 276 ? 27.908 -11.859 21.534 1.00 94.75 276 VAL A O 1
ATOM 2133 N N . TYR A 1 277 ? 26.598 -13.653 21.157 1.00 96.50 277 TYR A N 1
ATOM 2134 C CA . TYR A 1 277 ? 25.475 -13.337 22.035 1.00 96.50 277 TYR A CA 1
ATOM 2135 C C . TYR A 1 277 ? 25.196 -14.487 23.013 1.00 96.50 277 TYR A C 1
ATOM 2137 O O . TYR A 1 277 ? 25.522 -15.650 22.756 1.00 96.50 277 TYR A O 1
ATOM 2145 N N . THR A 1 278 ? 24.574 -14.165 24.144 1.00 97.56 278 THR A N 1
ATOM 2146 C CA . THR A 1 278 ? 23.942 -15.141 25.039 1.00 97.56 278 THR A CA 1
ATOM 2147 C C . THR A 1 278 ? 22.662 -15.711 24.421 1.00 97.56 278 THR A C 1
ATOM 2149 O O . THR A 1 278 ? 22.098 -15.161 23.478 1.00 97.56 278 THR A O 1
ATOM 2152 N N . THR A 1 279 ? 22.148 -16.810 24.980 1.00 98.19 279 THR A N 1
ATOM 2153 C CA . THR A 1 279 ? 20.882 -17.415 24.530 1.00 98.19 279 THR A CA 1
ATOM 2154 C C . THR A 1 279 ? 19.698 -16.447 24.616 1.00 98.19 279 THR A C 1
ATOM 2156 O O . THR A 1 279 ? 18.866 -16.448 23.716 1.00 98.19 279 THR A O 1
ATOM 2159 N N . ALA A 1 280 ? 19.642 -15.602 25.651 1.00 98.38 280 ALA A N 1
ATOM 2160 C CA . ALA A 1 280 ? 18.594 -14.595 25.811 1.00 98.38 280 ALA A CA 1
ATOM 2161 C C . ALA A 1 280 ? 18.678 -13.506 24.724 1.00 98.38 280 ALA A C 1
ATOM 2163 O O . ALA A 1 280 ? 17.669 -13.165 24.113 1.00 98.38 280 ALA A O 1
ATOM 2164 N N . GLU A 1 281 ? 19.887 -13.030 24.416 1.00 98.56 281 GLU A N 1
ATOM 2165 C CA . GLU A 1 281 ? 20.139 -12.055 23.345 1.00 98.56 281 GLU A CA 1
ATOM 2166 C C . GLU A 1 281 ? 19.830 -12.631 21.950 1.00 98.56 281 GLU A C 1
ATOM 2168 O O . GLU A 1 281 ? 19.184 -11.958 21.148 1.00 98.56 281 GLU A O 1
ATOM 2173 N N . GLU A 1 282 ? 20.209 -13.886 21.661 1.00 98.69 282 GLU A N 1
ATOM 2174 C CA . GLU A 1 282 ? 19.846 -14.563 20.402 1.00 98.69 282 GLU A CA 1
ATOM 2175 C C . GLU A 1 282 ? 18.325 -14.758 20.267 1.00 98.69 282 GLU A C 1
ATOM 2177 O O . GLU A 1 282 ? 17.773 -14.559 19.182 1.00 98.69 282 GLU A O 1
ATOM 2182 N N . GLN A 1 283 ? 17.633 -15.100 21.360 1.00 98.75 283 GLN A N 1
ATOM 2183 C CA . GLN A 1 283 ? 16.170 -15.204 21.394 1.00 98.75 283 GLN A CA 1
ATOM 2184 C C . GLN A 1 283 ? 15.506 -13.848 21.131 1.00 98.75 283 GLN A C 1
ATOM 2186 O O . GLN A 1 283 ? 14.609 -13.769 20.290 1.00 98.75 283 GLN A O 1
ATOM 2191 N N . THR A 1 284 ? 15.952 -12.776 21.790 1.00 98.75 284 THR A N 1
ATOM 2192 C CA . THR A 1 284 ? 15.423 -11.418 21.588 1.00 98.75 284 THR A CA 1
ATOM 2193 C C . THR A 1 284 ? 15.669 -10.912 20.168 1.00 98.75 284 THR A C 1
ATOM 2195 O O . THR A 1 284 ? 14.735 -10.431 19.528 1.00 98.75 284 THR A O 1
ATOM 2198 N N . HIS A 1 285 ? 16.887 -11.078 19.643 1.00 98.62 285 HIS A N 1
ATOM 2199 C CA . HIS A 1 285 ? 17.245 -10.716 18.270 1.00 98.62 285 HIS A CA 1
ATOM 2200 C C . HIS A 1 285 ? 16.328 -11.407 17.253 1.00 98.62 285 HIS A C 1
ATOM 2202 O O . HIS A 1 285 ? 15.686 -10.731 16.448 1.00 98.62 285 HIS A O 1
ATOM 2208 N N . PHE A 1 286 ? 16.202 -12.737 17.332 1.00 98.88 286 PHE A N 1
ATOM 2209 C CA . PHE A 1 286 ? 15.367 -13.501 16.406 1.00 98.88 286 PHE A CA 1
ATOM 2210 C C . PHE A 1 286 ? 13.877 -13.150 16.530 1.00 98.88 286 PHE A C 1
ATOM 2212 O O . PHE A 1 286 ? 13.188 -13.013 15.520 1.00 98.88 286 PHE A O 1
ATOM 2219 N N . SER A 1 287 ? 13.390 -12.934 17.757 1.00 98.88 287 SER A N 1
ATOM 2220 C CA . SER A 1 287 ? 11.995 -12.551 18.017 1.00 98.88 287 SER A CA 1
ATOM 2221 C C . SER A 1 287 ? 11.649 -11.196 17.406 1.00 98.88 287 SER A C 1
ATOM 2223 O O . SER A 1 287 ? 10.609 -11.069 16.765 1.00 98.88 287 SER A O 1
ATOM 2225 N N . LEU A 1 288 ? 12.517 -10.193 17.578 1.00 98.75 288 LEU A N 1
ATOM 2226 C CA . LEU A 1 288 ? 12.282 -8.849 17.055 1.00 98.75 288 LEU A CA 1
ATOM 2227 C C . LEU A 1 288 ? 12.324 -8.838 15.525 1.00 98.75 288 LEU A C 1
ATOM 2229 O O . LEU A 1 288 ? 11.380 -8.355 14.911 1.00 98.75 288 LEU A O 1
ATOM 2233 N N . TRP A 1 289 ? 13.327 -9.456 14.896 1.00 98.75 289 TRP A N 1
ATOM 2234 C CA . TRP A 1 289 ? 13.388 -9.560 13.431 1.00 98.75 289 TRP A CA 1
ATOM 2235 C C . TRP A 1 289 ? 12.144 -10.250 12.859 1.00 98.75 289 TRP A C 1
ATOM 2237 O O . TRP A 1 289 ? 11.597 -9.813 11.844 1.00 98.75 289 TRP A O 1
ATOM 2247 N N . ALA A 1 290 ? 11.659 -11.291 13.541 1.00 98.88 290 ALA A N 1
ATOM 2248 C CA . ALA A 1 290 ? 10.471 -12.017 13.132 1.00 98.88 290 ALA A CA 1
ATOM 2249 C C . ALA A 1 290 ? 9.194 -11.163 13.200 1.00 98.88 290 ALA A C 1
ATOM 2251 O O . ALA A 1 290 ? 8.528 -10.999 12.176 1.00 98.88 290 ALA A O 1
ATOM 2252 N N . ILE A 1 291 ? 8.855 -10.592 14.365 1.00 98.69 291 ILE A N 1
ATOM 2253 C CA . ILE A 1 291 ? 7.599 -9.833 14.529 1.00 98.69 291 ILE A CA 1
ATOM 2254 C C . ILE A 1 291 ? 7.600 -8.516 13.743 1.00 98.69 291 ILE A C 1
ATOM 2256 O O . ILE A 1 291 ? 6.540 -8.085 13.286 1.00 98.69 291 ILE A O 1
ATOM 2260 N N . LEU A 1 292 ? 8.783 -7.925 13.532 1.00 98.06 292 LEU A N 1
ATOM 2261 C CA . LEU A 1 292 ? 8.976 -6.685 12.775 1.00 98.06 292 LEU A CA 1
ATOM 2262 C C . LEU A 1 292 ? 9.012 -6.896 11.249 1.00 98.06 292 LEU A C 1
ATOM 2264 O O . LEU A 1 292 ? 9.096 -5.916 10.511 1.00 98.06 292 LEU A O 1
ATOM 2268 N N . LYS A 1 293 ? 8.880 -8.151 10.788 1.00 98.12 293 LYS A N 1
ATOM 2269 C CA . LYS A 1 293 ? 8.815 -8.567 9.372 1.00 98.12 293 LYS A CA 1
ATOM 2270 C C . LYS A 1 293 ? 10.095 -8.322 8.560 1.00 98.12 293 LYS A C 1
ATOM 2272 O O . LYS A 1 293 ? 10.039 -8.203 7.340 1.00 98.12 293 LYS A O 1
ATOM 2277 N N . SER A 1 294 ? 11.253 -8.328 9.219 1.00 98.69 294 SER A N 1
ATOM 2278 C CA . SER A 1 294 ? 12.537 -8.367 8.512 1.00 98.69 294 SER A CA 1
ATOM 2279 C C . SER A 1 294 ? 12.692 -9.682 7.742 1.00 98.69 294 SER A C 1
ATOM 2281 O O . SER A 1 294 ? 12.207 -10.721 8.210 1.00 98.69 294 SER A O 1
ATOM 2283 N N . PRO A 1 295 ? 13.437 -9.698 6.625 1.00 98.75 295 PRO A N 1
ATOM 2284 C CA . PRO A 1 295 ? 14.030 -10.917 6.098 1.00 98.75 295 PRO A CA 1
ATOM 2285 C C . PRO A 1 295 ? 14.777 -11.694 7.194 1.00 98.75 295 PRO A C 1
ATOM 2287 O O . PRO A 1 295 ? 15.468 -11.108 8.032 1.00 98.75 295 PRO A O 1
ATOM 2290 N N . LEU A 1 296 ? 14.651 -13.024 7.192 1.00 98.88 296 LEU A N 1
ATOM 2291 C CA . LEU A 1 296 ? 15.339 -13.916 8.133 1.00 98.88 296 LEU A CA 1
ATOM 2292 C C . LEU A 1 296 ? 16.502 -14.610 7.417 1.00 98.88 296 LEU A C 1
ATOM 2294 O O . LEU A 1 296 ? 16.440 -15.791 7.064 1.00 98.88 296 LEU A O 1
ATOM 2298 N N . VAL A 1 297 ? 17.564 -13.846 7.166 1.00 98.75 297 VAL A N 1
ATOM 2299 C CA . VAL A 1 297 ? 18.781 -14.325 6.497 1.00 98.75 297 VAL A CA 1
ATOM 2300 C C . VAL A 1 297 ? 19.832 -14.687 7.544 1.00 98.75 297 VAL A C 1
ATOM 2302 O O . VAL A 1 297 ? 20.282 -13.835 8.301 1.00 98.75 297 VAL A O 1
ATOM 2305 N N . ILE A 1 298 ? 20.229 -15.956 7.603 1.00 98.81 298 ILE A N 1
ATOM 2306 C CA . ILE A 1 298 ? 21.234 -16.468 8.544 1.00 98.81 298 ILE A CA 1
ATOM 2307 C C . ILE A 1 298 ? 22.636 -16.016 8.102 1.00 98.81 298 ILE A C 1
ATOM 2309 O O . ILE A 1 298 ? 23.075 -16.387 7.014 1.00 98.81 298 ILE A O 1
ATOM 2313 N N . GLY A 1 299 ? 23.352 -15.271 8.951 1.00 97.75 299 GLY A N 1
ATOM 2314 C CA . GLY A 1 299 ? 24.750 -14.868 8.721 1.00 97.75 299 GLY A CA 1
ATOM 2315 C C . GLY A 1 299 ? 25.802 -15.817 9.322 1.00 97.75 299 GLY A C 1
ATOM 2316 O O . GLY A 1 299 ? 27.004 -15.600 9.160 1.00 97.75 299 GLY A O 1
ATOM 2317 N N . ALA A 1 300 ? 25.382 -16.856 10.048 1.00 97.50 300 ALA A N 1
ATOM 2318 C CA . ALA A 1 300 ? 26.277 -17.786 10.736 1.00 97.50 300 ALA A CA 1
ATOM 2319 C C . ALA A 1 300 ? 26.710 -18.988 9.878 1.00 97.50 300 ALA A C 1
ATOM 2321 O O . ALA A 1 300 ? 25.960 -19.486 9.035 1.00 97.50 300 ALA A O 1
ATOM 2322 N N . ALA A 1 301 ? 27.905 -19.523 10.149 1.00 97.56 301 ALA A N 1
ATOM 2323 C CA . ALA A 1 301 ? 28.348 -20.797 9.587 1.00 97.56 301 ALA A CA 1
ATOM 2324 C C . ALA A 1 301 ? 27.513 -21.966 10.131 1.00 97.56 301 ALA A C 1
ATOM 2326 O O . ALA A 1 301 ? 27.606 -22.341 11.303 1.00 97.56 301 ALA A O 1
ATOM 2327 N N . LEU A 1 302 ? 26.737 -22.596 9.251 1.00 98.19 302 LEU A N 1
ATOM 2328 C CA . LEU A 1 302 ? 26.005 -23.820 9.555 1.00 98.19 302 LEU A CA 1
ATOM 2329 C C . LEU A 1 302 ? 26.961 -25.017 9.624 1.00 98.19 302 LEU A C 1
ATOM 2331 O O . LEU A 1 302 ? 26.821 -25.851 10.522 1.00 98.19 302 LEU A O 1
ATOM 2335 N N . LYS A 1 303 ? 27.926 -25.106 8.692 1.00 96.31 303 LYS A N 1
ATOM 2336 C CA . LYS A 1 303 ? 28.860 -26.238 8.555 1.00 96.31 303 LYS A CA 1
ATOM 2337 C C . LYS A 1 303 ? 30.033 -25.916 7.620 1.00 96.31 303 LYS A C 1
ATOM 2339 O O . LYS A 1 303 ? 29.821 -25.691 6.430 1.00 96.31 303 LYS A O 1
ATOM 2344 N N . ASP A 1 304 ? 31.267 -26.028 8.105 1.00 91.25 304 ASP A N 1
ATOM 2345 C CA . ASP A 1 304 ? 32.488 -26.061 7.283 1.00 91.25 304 ASP A CA 1
ATOM 2346 C C . ASP A 1 304 ? 33.527 -27.069 7.830 1.00 91.25 304 ASP A C 1
ATOM 2348 O O . ASP A 1 304 ? 33.174 -28.052 8.483 1.00 91.25 304 ASP A O 1
ATOM 2352 N N . THR A 1 305 ? 34.812 -26.892 7.506 1.00 90.50 305 THR A N 1
ATOM 2353 C CA . THR A 1 305 ? 35.918 -27.777 7.919 1.00 90.50 305 THR A CA 1
ATOM 2354 C C . THR A 1 305 ? 36.343 -27.607 9.382 1.00 90.50 305 THR A C 1
ATOM 2356 O O . THR A 1 305 ? 37.074 -28.452 9.905 1.00 90.50 305 THR A O 1
ATOM 2359 N N . THR A 1 306 ? 35.902 -26.533 10.035 1.00 91.06 306 THR A N 1
ATOM 2360 C CA . THR A 1 306 ? 36.287 -26.109 11.389 1.00 91.06 306 THR A CA 1
ATOM 2361 C C . THR A 1 306 ? 35.100 -25.752 12.282 1.00 91.06 306 THR A C 1
ATOM 2363 O O . THR A 1 306 ? 35.177 -25.961 13.493 1.00 91.06 306 THR A O 1
ATOM 2366 N N . THR A 1 307 ? 34.007 -25.266 11.695 1.00 93.31 307 THR A N 1
ATOM 2367 C CA . THR A 1 307 ? 32.828 -24.736 12.384 1.00 93.31 307 THR A CA 1
ATOM 2368 C C . THR A 1 307 ? 31.586 -25.564 12.055 1.00 93.31 307 THR A C 1
ATOM 2370 O O . THR A 1 307 ? 31.446 -26.152 10.980 1.00 93.31 307 THR A O 1
ATOM 2373 N N . SER A 1 308 ? 30.645 -25.631 12.990 1.00 95.31 308 SER A N 1
ATOM 2374 C CA . SER A 1 308 ? 29.265 -26.059 12.747 1.00 95.31 308 SER A CA 1
ATOM 2375 C C . SER A 1 308 ? 28.364 -25.355 13.753 1.00 95.31 308 SER A C 1
ATOM 2377 O O . SER A 1 308 ? 28.790 -25.135 14.891 1.00 95.31 308 SER A O 1
ATOM 2379 N N . ILE A 1 309 ? 27.139 -25.008 13.357 1.00 97.81 309 ILE A N 1
ATOM 2380 C CA . ILE A 1 309 ? 26.219 -24.267 14.227 1.00 97.81 309 ILE A CA 1
ATOM 2381 C C . ILE A 1 309 ? 25.934 -25.040 15.523 1.00 97.81 309 ILE A C 1
ATOM 2383 O O . ILE A 1 309 ? 25.704 -26.254 15.520 1.00 97.81 309 ILE A O 1
ATOM 2387 N N . ASN A 1 310 ? 25.972 -24.335 16.656 1.00 97.12 310 ASN A N 1
ATOM 2388 C CA . ASN A 1 310 ? 25.722 -24.945 17.955 1.00 97.12 310 ASN A CA 1
ATOM 2389 C C . ASN A 1 310 ? 24.226 -25.303 18.121 1.00 97.12 310 ASN A C 1
ATOM 2391 O O . ASN A 1 310 ? 23.341 -24.709 17.504 1.00 97.12 310 ASN A O 1
ATOM 2395 N N . ALA A 1 311 ? 23.932 -26.280 18.983 1.00 98.06 311 ALA A N 1
ATOM 2396 C CA . ALA A 1 311 ? 22.582 -26.830 19.125 1.00 98.06 311 ALA A CA 1
ATOM 2397 C C . ALA A 1 311 ? 21.543 -25.860 19.727 1.00 98.06 311 ALA A C 1
ATOM 2399 O O . ALA A 1 311 ? 20.350 -26.107 19.575 1.00 98.06 311 ALA A O 1
ATOM 2400 N N . ILE A 1 312 ? 21.969 -24.788 20.406 1.00 98.12 312 ILE A N 1
ATOM 2401 C CA . ILE A 1 312 ? 21.071 -23.785 20.996 1.00 98.12 312 ILE A CA 1
ATOM 2402 C C . ILE A 1 312 ? 20.641 -22.795 19.913 1.00 98.12 312 ILE A C 1
ATOM 2404 O O . ILE A 1 312 ? 19.449 -22.653 19.658 1.00 98.12 312 ILE A O 1
ATOM 2408 N N . SER A 1 313 ? 21.596 -22.194 19.204 1.00 98.69 313 SER A N 1
ATOM 2409 C CA . SER A 1 313 ? 21.314 -21.265 18.105 1.00 98.69 313 SER A CA 1
ATOM 2410 C C . SER A 1 313 ? 20.555 -21.948 16.961 1.00 98.69 313 SER A C 1
ATOM 2412 O O . SER A 1 313 ? 19.635 -21.367 16.392 1.00 98.69 313 SER A O 1
ATOM 2414 N N . LEU A 1 314 ? 20.853 -23.225 16.678 1.00 98.75 314 LEU A N 1
ATOM 2415 C CA . LEU A 1 314 ? 20.064 -24.028 15.739 1.00 98.75 314 LEU A CA 1
ATOM 2416 C C . LEU A 1 314 ? 18.629 -24.286 16.231 1.00 98.75 314 LEU A C 1
ATOM 2418 O O . LEU A 1 314 ? 17.727 -24.383 15.409 1.00 98.75 314 LEU A O 1
ATOM 2422 N N . ALA A 1 315 ? 18.390 -24.404 17.541 1.00 98.69 315 ALA A N 1
ATOM 2423 C CA . ALA A 1 315 ? 17.030 -24.517 18.069 1.00 98.69 315 ALA A CA 1
ATOM 2424 C C . ALA A 1 315 ? 16.267 -23.184 17.962 1.00 98.69 315 ALA A C 1
ATOM 2426 O O . ALA A 1 315 ? 15.079 -23.197 17.650 1.00 98.69 315 ALA A O 1
ATOM 2427 N N . ILE A 1 316 ? 16.949 -22.046 18.143 1.00 98.88 316 ILE A N 1
ATOM 2428 C CA . ILE A 1 316 ? 16.370 -20.705 17.957 1.00 98.88 316 ILE A CA 1
ATOM 2429 C C . ILE A 1 316 ? 15.956 -20.503 16.493 1.00 98.88 316 ILE A C 1
ATOM 2431 O O . ILE A 1 316 ? 14.784 -20.246 16.233 1.00 98.88 316 ILE A O 1
ATOM 2435 N N . LEU A 1 317 ? 16.859 -20.756 15.536 1.00 98.81 317 LEU A N 1
ATOM 2436 C CA . LEU A 1 317 ? 16.582 -20.713 14.086 1.00 98.81 317 LEU A CA 1
ATOM 2437 C C . LEU A 1 317 ? 15.572 -21.771 13.595 1.00 98.81 317 LEU A C 1
ATOM 2439 O O . LEU A 1 317 ? 15.263 -21.830 12.407 1.00 98.81 317 LEU A O 1
ATOM 2443 N N . LYS A 1 318 ? 15.066 -22.632 14.482 1.00 98.75 318 LYS A N 1
ATOM 2444 C CA . LYS A 1 318 ? 14.034 -23.633 14.186 1.00 98.75 318 LYS A CA 1
ATOM 2445 C C . LYS A 1 318 ? 12.767 -23.461 15.026 1.00 98.75 318 LYS A C 1
ATOM 2447 O O . LYS A 1 318 ? 11.951 -24.378 15.072 1.00 98.75 318 LYS A O 1
ATOM 2452 N N . GLN A 1 319 ? 12.587 -22.315 15.683 1.00 98.69 319 GLN A N 1
ATOM 2453 C CA . GLN A 1 319 ? 11.383 -22.040 16.461 1.00 98.69 319 GLN A CA 1
ATOM 2454 C C . GLN A 1 319 ? 10.199 -21.716 15.531 1.00 98.69 319 GLN A C 1
ATOM 2456 O O . GLN A 1 319 ? 10.044 -20.586 15.065 1.00 98.69 319 GLN A O 1
ATOM 2461 N N . GLU A 1 320 ? 9.365 -22.725 15.268 1.00 98.50 320 GLU A N 1
ATOM 2462 C CA . GLU A 1 320 ? 8.247 -22.671 14.315 1.00 98.50 320 GLU A CA 1
ATOM 2463 C C . GLU A 1 320 ? 7.217 -21.581 14.660 1.00 98.50 320 GLU A C 1
ATOM 2465 O O . GLU A 1 320 ? 6.773 -20.874 13.757 1.00 98.50 320 GLU A O 1
ATOM 2470 N N . ASP A 1 321 ? 6.896 -21.373 15.946 1.00 98.19 321 ASP A N 1
ATOM 2471 C CA . ASP A 1 321 ? 6.001 -20.286 16.384 1.00 98.19 321 ASP A CA 1
ATOM 2472 C C . ASP A 1 321 ? 6.556 -18.906 15.956 1.00 98.19 321 ASP A C 1
ATOM 2474 O O . ASP A 1 321 ? 5.839 -18.118 15.343 1.00 98.19 321 ASP A O 1
ATOM 2478 N N . VAL A 1 322 ? 7.849 -18.635 16.185 1.00 98.81 322 VAL A N 1
ATOM 2479 C CA . VAL A 1 322 ? 8.499 -17.350 15.838 1.00 98.81 322 VAL A CA 1
ATOM 2480 C C . VAL A 1 322 ? 8.557 -17.146 14.324 1.00 98.81 322 VAL A C 1
ATOM 2482 O O . VAL A 1 322 ? 8.216 -16.070 13.831 1.00 98.81 322 VAL A O 1
ATOM 2485 N N . ILE A 1 323 ? 8.924 -18.190 13.575 1.00 98.94 323 ILE A N 1
ATOM 2486 C CA . ILE A 1 323 ? 8.918 -18.166 12.105 1.00 98.94 323 ILE A CA 1
ATOM 2487 C C . ILE A 1 323 ? 7.500 -17.883 11.582 1.00 98.94 323 ILE A C 1
ATOM 2489 O O . ILE A 1 323 ? 7.342 -17.088 10.657 1.00 98.94 323 ILE A O 1
ATOM 2493 N N . SER A 1 324 ? 6.459 -18.444 12.211 1.00 98.56 324 SER A N 1
ATOM 2494 C CA . SER A 1 324 ? 5.066 -18.202 11.815 1.00 98.56 324 SER A CA 1
ATOM 2495 C C . SER A 1 324 ? 4.619 -16.744 11.976 1.00 98.56 324 SER A C 1
ATOM 2497 O O . SER A 1 324 ? 3.747 -16.307 11.234 1.00 98.56 324 SER A O 1
ATOM 2499 N N . TYR A 1 325 ? 5.220 -15.968 12.889 1.00 98.62 325 TYR A N 1
ATOM 2500 C CA . TYR A 1 325 ? 4.905 -14.540 13.060 1.00 98.62 325 TYR A CA 1
ATOM 2501 C C . TYR A 1 325 ? 5.559 -13.665 11.987 1.00 98.62 325 TYR A C 1
ATOM 2503 O O . TYR A 1 325 ? 5.016 -12.618 11.625 1.00 98.62 325 TYR A O 1
ATOM 2511 N N . ASN A 1 326 ? 6.716 -14.096 11.477 1.00 98.75 326 ASN A N 1
ATOM 2512 C CA . ASN A 1 326 ? 7.392 -13.472 10.344 1.00 98.75 326 ASN A CA 1
ATOM 2513 C C . ASN A 1 326 ? 6.673 -13.786 9.027 1.00 98.75 326 ASN A C 1
ATOM 2515 O O . ASN A 1 326 ? 6.399 -12.889 8.240 1.00 98.75 326 ASN A O 1
ATOM 2519 N N . GLN A 1 327 ? 6.312 -15.056 8.838 1.00 98.50 327 GLN A N 1
ATOM 2520 C CA . GLN A 1 327 ? 5.638 -15.588 7.652 1.00 98.50 327 GLN A CA 1
ATOM 2521 C C . GLN A 1 327 ? 4.098 -15.493 7.734 1.00 98.50 327 GLN A C 1
ATOM 2523 O O . GLN A 1 327 ? 3.391 -16.222 7.038 1.00 98.50 327 GLN A O 1
ATOM 2528 N N . ASP A 1 328 ? 3.561 -14.629 8.601 1.00 96.12 328 ASP A N 1
ATOM 2529 C CA . ASP A 1 328 ? 2.116 -14.495 8.794 1.00 96.12 328 ASP A CA 1
ATOM 2530 C C . ASP A 1 328 ? 1.453 -13.813 7.590 1.00 96.12 328 ASP A C 1
ATOM 2532 O O . ASP A 1 328 ? 1.869 -12.733 7.167 1.00 96.12 328 ASP A O 1
ATOM 2536 N N . THR A 1 329 ? 0.385 -14.415 7.061 1.00 82.19 329 THR A N 1
ATOM 2537 C CA . THR A 1 329 ? -0.263 -13.964 5.819 1.00 82.19 329 THR A CA 1
ATOM 2538 C C . THR A 1 329 ? -0.996 -12.627 5.934 1.00 82.19 329 THR A C 1
ATOM 2540 O O . THR A 1 329 ? -1.470 -12.127 4.920 1.00 82.19 329 THR A O 1
ATOM 2543 N N . LEU A 1 330 ? -1.125 -12.048 7.135 1.00 77.19 330 LEU A N 1
ATOM 2544 C CA . LEU A 1 330 ? -1.602 -10.674 7.304 1.00 77.19 330 LEU A CA 1
ATOM 2545 C C . LEU A 1 330 ? -0.533 -9.642 6.895 1.00 77.19 330 LEU A C 1
ATOM 2547 O O . LEU A 1 330 ? -0.869 -8.502 6.602 1.00 77.19 330 LEU A O 1
ATOM 2551 N N . GLY A 1 331 ? 0.753 -10.009 6.902 1.00 81.06 331 GLY A N 1
ATOM 2552 C CA . GLY A 1 331 ? 1.876 -9.143 6.519 1.00 81.06 331 GLY A CA 1
ATOM 2553 C C . GLY A 1 331 ? 2.198 -7.987 7.480 1.00 81.06 331 GLY A C 1
ATOM 2554 O O . GLY A 1 331 ? 3.326 -7.510 7.482 1.00 81.06 331 GLY A O 1
ATOM 2555 N N . VAL A 1 332 ? 1.267 -7.578 8.347 1.00 82.38 332 VAL A N 1
ATOM 2556 C CA . VAL A 1 332 ? 1.416 -6.424 9.251 1.00 82.38 332 VAL A CA 1
ATOM 2557 C C . VAL A 1 332 ? 2.529 -6.625 10.290 1.00 82.38 332 VAL A C 1
ATOM 2559 O O . VAL A 1 332 ? 2.595 -7.646 10.984 1.00 82.38 332 VAL A O 1
ATOM 2562 N N . SER A 1 333 ? 3.409 -5.628 10.400 1.00 90.50 333 SER A N 1
ATOM 2563 C CA . SER A 1 333 ? 4.513 -5.571 11.366 1.00 90.50 333 SER A CA 1
ATOM 2564 C C . SER A 1 333 ? 4.049 -5.178 12.774 1.00 90.50 333 SER A C 1
ATOM 2566 O O . SER A 1 333 ? 3.041 -4.493 12.947 1.00 90.50 333 SER A O 1
ATOM 2568 N N . ALA A 1 334 ? 4.774 -5.627 13.801 1.00 94.44 334 ALA A N 1
ATOM 2569 C CA . ALA A 1 334 ? 4.521 -5.216 15.179 1.00 94.44 334 ALA A CA 1
ATOM 2570 C C . ALA A 1 334 ? 5.011 -3.780 15.435 1.00 94.44 334 ALA A C 1
ATOM 2572 O O . ALA A 1 334 ? 6.118 -3.410 15.060 1.00 94.44 334 ALA A O 1
ATOM 2573 N N . ASN A 1 335 ? 4.212 -2.984 16.139 1.00 86.25 335 ASN A N 1
ATOM 2574 C CA . ASN A 1 335 ? 4.511 -1.597 16.479 1.00 86.25 335 ASN A CA 1
ATOM 2575 C C . ASN A 1 335 ? 5.025 -1.462 17.920 1.00 86.25 335 ASN A C 1
ATOM 2577 O O . ASN A 1 335 ? 4.588 -2.193 18.816 1.00 86.25 335 ASN A O 1
ATOM 2581 N N . LEU A 1 336 ? 5.919 -0.494 18.159 1.00 87.44 336 LEU A N 1
ATOM 2582 C CA . LEU A 1 336 ? 6.347 -0.098 19.506 1.00 87.44 336 LEU A CA 1
ATOM 2583 C C . LEU A 1 336 ? 5.143 0.509 20.236 1.00 87.44 336 LEU A C 1
ATOM 2585 O O . LEU A 1 336 ? 4.795 1.667 20.024 1.00 87.44 336 LEU A O 1
ATOM 2589 N N . SER A 1 337 ? 4.491 -0.290 21.075 1.00 84.25 337 SER A N 1
ATOM 2590 C CA . SER A 1 337 ? 3.273 0.100 21.791 1.00 84.25 337 SER A CA 1
ATOM 2591 C C . SER A 1 337 ? 3.595 0.988 22.991 1.00 84.25 337 SER A C 1
ATOM 2593 O O . SER A 1 337 ? 2.848 1.913 23.299 1.00 84.25 337 SER A O 1
ATOM 2595 N N . ARG A 1 338 ? 4.718 0.724 23.677 1.00 79.94 338 ARG A N 1
ATOM 2596 C CA . ARG A 1 338 ? 5.157 1.508 24.839 1.00 79.94 338 ARG A CA 1
ATOM 2597 C C . ARG A 1 338 ? 6.659 1.376 25.087 1.00 79.94 338 ARG A C 1
ATOM 2599 O O . ARG A 1 338 ? 7.225 0.304 24.906 1.00 79.94 338 ARG A O 1
ATOM 2606 N N . ARG A 1 339 ? 7.286 2.449 25.574 1.00 81.88 339 ARG A N 1
ATOM 2607 C CA . ARG A 1 339 ? 8.674 2.470 26.065 1.00 81.88 339 ARG A CA 1
ATOM 2608 C C . ARG A 1 339 ? 8.718 2.914 27.521 1.00 81.88 339 ARG A C 1
ATOM 2610 O O . ARG A 1 339 ? 8.121 3.930 27.873 1.00 81.88 339 ARG A O 1
ATOM 2617 N N . TYR A 1 340 ? 9.480 2.197 28.338 1.00 80.12 340 TYR A N 1
ATOM 2618 C CA . TYR A 1 340 ? 9.788 2.547 29.720 1.00 80.12 340 TYR A CA 1
ATOM 2619 C C . TYR A 1 340 ? 11.292 2.818 29.832 1.00 80.12 340 TYR A C 1
ATOM 2621 O O . TYR A 1 340 ? 12.081 1.911 30.087 1.00 80.12 340 TYR A O 1
ATOM 2629 N N . THR A 1 341 ? 11.705 4.069 29.599 1.00 74.25 341 THR A N 1
ATOM 2630 C CA . THR A 1 341 ? 13.127 4.462 29.568 1.00 74.25 341 THR A CA 1
ATOM 2631 C C . THR A 1 341 ? 13.837 4.191 30.896 1.00 74.25 341 THR A C 1
ATOM 2633 O O . THR A 1 341 ? 14.862 3.517 30.916 1.00 74.25 341 THR A O 1
ATOM 2636 N N . GLU A 1 342 ? 13.291 4.703 32.003 1.00 77.38 342 GLU A N 1
ATOM 2637 C CA . GLU A 1 342 ? 13.909 4.605 33.337 1.00 77.38 342 GLU A CA 1
ATOM 2638 C C . GLU A 1 342 ? 13.856 3.168 33.887 1.00 77.38 342 GLU A C 1
ATOM 2640 O O . GLU A 1 342 ? 14.795 2.725 34.542 1.00 77.38 342 GLU A O 1
ATOM 2645 N N . ASP A 1 343 ? 12.803 2.407 33.562 1.00 84.12 343 ASP A N 1
ATOM 2646 C CA . ASP A 1 343 ? 12.709 0.980 33.894 1.00 84.12 343 ASP A CA 1
ATOM 2647 C C . ASP A 1 343 ? 13.431 0.077 32.871 1.00 84.12 343 ASP A C 1
ATOM 2649 O O . ASP A 1 343 ? 13.442 -1.140 33.038 1.00 84.12 343 ASP A O 1
ATOM 2653 N N . GLN A 1 344 ? 14.038 0.627 31.815 1.00 87.62 344 GLN A N 1
ATOM 2654 C CA . GLN A 1 344 ? 14.792 -0.091 30.778 1.00 87.62 344 GLN A CA 1
ATOM 2655 C C . GLN A 1 344 ? 14.036 -1.265 30.109 1.00 87.62 344 GLN A C 1
ATOM 2657 O O . GLN A 1 344 ? 14.576 -2.368 30.011 1.00 87.62 344 GLN A O 1
ATOM 2662 N N . TYR A 1 345 ? 12.795 -1.075 29.650 1.00 91.25 345 TYR A N 1
ATOM 2663 C CA . TYR A 1 345 ? 12.115 -2.075 28.805 1.00 91.25 345 TYR A CA 1
ATOM 2664 C C . TYR A 1 345 ? 11.154 -1.466 27.775 1.00 91.25 345 TYR A C 1
ATOM 2666 O O . TYR A 1 345 ? 10.617 -0.377 27.974 1.00 91.25 345 TYR A O 1
ATOM 2674 N N . ASP A 1 346 ? 10.934 -2.191 26.676 1.00 92.00 346 ASP A N 1
ATOM 2675 C CA . ASP A 1 346 ? 9.958 -1.846 25.632 1.00 92.00 346 ASP A CA 1
ATOM 2676 C C . ASP A 1 346 ? 8.848 -2.897 25.528 1.00 92.00 346 ASP A C 1
ATOM 2678 O O . ASP A 1 346 ? 9.074 -4.077 25.799 1.00 92.00 346 ASP A O 1
ATOM 2682 N N . VAL A 1 347 ? 7.671 -2.458 25.078 1.00 93.50 347 VAL A N 1
ATOM 2683 C CA . VAL A 1 347 ? 6.501 -3.270 24.721 1.00 93.50 347 VAL A CA 1
ATOM 2684 C C . VAL A 1 347 ? 6.244 -3.108 23.226 1.00 93.50 347 VAL A C 1
ATOM 2686 O O . VAL A 1 347 ? 5.954 -2.005 22.760 1.00 93.50 347 VAL A O 1
ATOM 2689 N N . TRP A 1 348 ? 6.299 -4.209 22.487 1.00 95.62 348 TRP A N 1
ATOM 2690 C CA . TRP A 1 348 ? 5.940 -4.288 21.070 1.00 95.62 348 TRP A CA 1
ATOM 2691 C C . TRP A 1 348 ? 4.685 -5.145 20.903 1.00 95.62 348 TRP A C 1
ATOM 2693 O O . TRP A 1 348 ? 4.524 -6.122 21.634 1.00 95.62 348 TRP A O 1
ATOM 2703 N N . SER A 1 349 ? 3.813 -4.814 19.949 1.00 96.12 349 SER A N 1
ATOM 2704 C CA . SER A 1 349 ? 2.593 -5.583 19.669 1.00 96.12 349 SER A CA 1
ATOM 2705 C C . SER A 1 349 ? 2.158 -5.469 18.211 1.00 96.12 349 SER A C 1
ATOM 2707 O O . SER A 1 349 ? 2.296 -4.409 17.604 1.00 96.12 349 SER A O 1
ATOM 2709 N N . GLY A 1 350 ? 1.610 -6.544 17.646 1.00 89.75 350 GLY A N 1
ATOM 2710 C CA . GLY A 1 350 ? 1.062 -6.558 16.289 1.00 89.75 350 GLY A CA 1
ATOM 2711 C C . GLY A 1 350 ? -0.061 -7.586 16.108 1.00 89.75 350 GLY A C 1
ATOM 2712 O O . GLY A 1 350 ? -0.043 -8.640 16.759 1.00 89.75 350 GLY A O 1
ATOM 2713 N N . PRO A 1 351 ? -1.048 -7.314 15.235 1.00 86.44 351 PRO A N 1
ATOM 2714 C CA . PRO A 1 351 ? -2.050 -8.300 14.855 1.00 86.44 351 PRO A CA 1
ATOM 2715 C C . PRO A 1 351 ? -1.416 -9.429 14.029 1.00 86.44 351 PRO A C 1
ATOM 2717 O O . PRO A 1 351 ? -0.396 -9.249 13.366 1.00 86.44 351 PRO A O 1
ATOM 2720 N N . LEU A 1 352 ? -2.048 -10.599 14.056 1.00 89.62 352 LEU A N 1
ATOM 2721 C CA . LEU A 1 352 ? -1.693 -11.763 13.248 1.00 89.62 352 LEU A CA 1
ATOM 2722 C C . LEU A 1 352 ? -2.956 -12.419 12.679 1.00 89.62 352 LEU A C 1
ATOM 2724 O O . LEU A 1 352 ? -4.047 -12.335 13.259 1.00 89.62 352 LEU A O 1
ATOM 2728 N N . SER A 1 353 ? -2.794 -13.131 11.564 1.00 80.69 353 SER A N 1
ATOM 2729 C CA . SER A 1 353 ? -3.861 -13.861 10.881 1.00 80.69 353 SER A CA 1
ATOM 2730 C C . SER A 1 353 ? -4.698 -14.733 11.833 1.00 80.69 353 SER A C 1
ATOM 2732 O O . SER A 1 353 ? -4.181 -15.427 12.717 1.00 80.69 353 SER A O 1
ATOM 2734 N N . GLY A 1 354 ? -6.022 -14.706 11.650 1.00 80.00 354 GLY A N 1
ATOM 2735 C CA . GLY A 1 354 ? -6.962 -15.477 12.470 1.00 80.00 354 GLY A CA 1
ATOM 2736 C C . GLY A 1 354 ? -7.322 -14.850 13.824 1.00 80.00 354 GLY A C 1
ATOM 2737 O O . GLY A 1 354 ? -7.627 -15.594 14.751 1.00 80.00 354 GLY A O 1
ATOM 2738 N N . GLN A 1 355 ? -7.313 -13.513 13.942 1.00 80.12 355 GLN A N 1
ATOM 2739 C CA . GLN A 1 355 ? -7.629 -12.774 15.183 1.00 80.12 355 GLN A CA 1
ATOM 2740 C C . GLN A 1 355 ? -6.694 -13.138 16.354 1.00 80.12 355 GLN A C 1
ATOM 2742 O O . GLN A 1 355 ? -7.117 -13.289 17.503 1.00 80.12 355 GLN A O 1
ATOM 2747 N N . ARG A 1 356 ? -5.406 -13.301 16.042 1.00 94.50 356 ARG A N 1
ATOM 2748 C CA . ARG A 1 356 ? -4.332 -13.473 17.025 1.00 94.50 356 ARG A CA 1
ATOM 2749 C C . ARG A 1 356 ? -3.586 -12.152 17.207 1.00 94.50 356 ARG A C 1
ATOM 2751 O O . ARG A 1 356 ? -3.648 -11.266 16.357 1.00 94.50 356 ARG A O 1
ATOM 2758 N N . THR A 1 357 ? -2.843 -12.037 18.297 1.00 94.62 357 THR A N 1
ATOM 2759 C CA . THR A 1 357 ? -1.943 -10.904 18.551 1.00 94.62 357 THR A CA 1
ATOM 2760 C C . THR A 1 357 ? -0.606 -11.451 19.020 1.00 94.62 357 THR A C 1
ATOM 2762 O O . THR A 1 357 ? -0.583 -12.335 19.876 1.00 94.62 357 THR A O 1
ATOM 2765 N N . VAL A 1 358 ? 0.500 -10.938 18.484 1.00 98.50 358 VAL A N 1
ATOM 2766 C CA . VAL A 1 358 ? 1.834 -11.168 19.051 1.00 98.50 358 VAL A CA 1
ATOM 2767 C C . VAL A 1 358 ? 2.248 -9.951 19.860 1.00 98.50 358 VAL A C 1
ATOM 2769 O O . VAL A 1 358 ? 2.033 -8.825 19.420 1.00 98.50 358 VAL A O 1
ATOM 2772 N N . ALA A 1 359 ? 2.842 -10.172 21.028 1.00 98.25 359 ALA A N 1
ATOM 2773 C CA . ALA A 1 359 ? 3.422 -9.115 21.843 1.00 98.25 359 ALA A CA 1
ATOM 2774 C C . ALA A 1 359 ? 4.799 -9.529 22.369 1.00 98.25 359 ALA A C 1
ATOM 2776 O O . ALA A 1 359 ? 5.019 -10.698 22.676 1.00 98.25 359 ALA A O 1
ATOM 2777 N N . ALA A 1 360 ? 5.721 -8.577 22.490 1.00 98.19 360 ALA A N 1
ATOM 2778 C CA . ALA A 1 360 ? 7.057 -8.810 23.025 1.00 98.19 360 ALA A CA 1
ATOM 2779 C C . ALA A 1 360 ? 7.419 -7.738 24.054 1.00 98.19 360 ALA A C 1
ATOM 2781 O O . ALA A 1 360 ? 7.431 -6.547 23.737 1.00 98.19 360 ALA A O 1
ATOM 2782 N N . LEU A 1 361 ? 7.749 -8.162 25.276 1.00 97.75 361 LEU A N 1
ATOM 2783 C CA . LEU A 1 361 ? 8.412 -7.304 26.261 1.00 97.75 361 LEU A CA 1
ATOM 2784 C C . LEU A 1 361 ? 9.914 -7.561 26.200 1.00 97.75 361 LEU A C 1
ATOM 2786 O O . LEU A 1 361 ? 10.346 -8.704 26.358 1.00 97.75 361 LEU A O 1
ATOM 2790 N N . VAL A 1 362 ? 10.707 -6.519 25.956 1.00 97.12 362 VAL A N 1
ATOM 2791 C CA . VAL A 1 362 ? 12.165 -6.614 25.780 1.00 97.12 362 VAL A CA 1
ATOM 2792 C C . VAL A 1 362 ? 12.872 -6.033 26.996 1.00 97.12 362 VAL A C 1
ATOM 2794 O O . VAL A 1 362 ? 12.733 -4.845 27.277 1.00 97.12 362 VAL A O 1
ATOM 2797 N N . ASN A 1 363 ? 13.642 -6.854 27.711 1.00 97.19 363 ASN A N 1
ATOM 2798 C CA . ASN A 1 363 ? 14.399 -6.422 28.879 1.00 97.19 363 ASN A CA 1
ATOM 2799 C C . ASN A 1 363 ? 15.736 -5.786 28.458 1.00 97.19 363 ASN A C 1
ATOM 2801 O O . ASN A 1 363 ? 16.708 -6.497 28.231 1.00 97.19 363 ASN A O 1
ATOM 2805 N N . TRP A 1 364 ? 15.828 -4.456 28.402 1.00 94.19 364 TRP A N 1
ATOM 2806 C CA . TRP A 1 364 ? 17.075 -3.750 28.059 1.00 94.19 364 TRP A CA 1
ATOM 2807 C C . TRP A 1 364 ? 18.056 -3.584 29.241 1.00 94.19 364 TRP A C 1
ATOM 2809 O O . TRP A 1 364 ? 19.016 -2.824 29.122 1.00 94.19 364 TRP A O 1
ATOM 2819 N N . ALA A 1 365 ? 17.825 -4.242 30.382 1.00 93.75 365 ALA A N 1
ATOM 2820 C CA . ALA A 1 365 ? 18.728 -4.211 31.534 1.00 93.75 365 ALA A CA 1
ATOM 2821 C C . ALA A 1 365 ? 19.687 -5.416 31.567 1.00 93.75 365 ALA A C 1
ATOM 2823 O O . ALA A 1 365 ? 19.317 -6.529 31.185 1.00 93.75 365 ALA A O 1
ATOM 2824 N N . ASP A 1 366 ? 20.877 -5.201 32.138 1.00 95.31 366 ASP A N 1
ATOM 2825 C CA . ASP A 1 366 ? 21.913 -6.216 32.390 1.00 95.31 366 ASP A CA 1
ATOM 2826 C C . ASP A 1 366 ? 21.537 -7.256 33.480 1.00 95.31 366 ASP A C 1
ATOM 2828 O O . ASP A 1 366 ? 22.376 -8.067 33.878 1.00 95.31 366 ASP A O 1
ATOM 2832 N N . GLU A 1 367 ? 20.303 -7.247 34.006 1.00 97.06 367 GLU A N 1
ATOM 2833 C CA . GLU A 1 367 ? 19.838 -8.180 35.044 1.00 97.06 367 GLU A CA 1
ATOM 2834 C C . GLU A 1 367 ? 18.487 -8.841 34.726 1.00 97.06 367 GLU A C 1
ATOM 2836 O O . GLU A 1 367 ? 17.592 -8.245 34.117 1.00 97.06 367 GLU A O 1
ATOM 2841 N N . ALA A 1 368 ? 18.348 -10.095 35.170 1.00 97.69 368 ALA A N 1
ATOM 2842 C CA . ALA A 1 368 ? 17.116 -10.870 35.086 1.00 97.69 368 ALA A CA 1
ATOM 2843 C C . ALA A 1 368 ? 16.099 -10.401 36.136 1.00 97.69 368 ALA A C 1
ATOM 2845 O O . ALA A 1 368 ? 16.452 -10.181 37.298 1.00 97.69 368 ALA A O 1
ATOM 2846 N N . ARG A 1 369 ? 14.834 -10.239 35.736 1.00 97.00 369 ARG A N 1
ATOM 2847 C CA . ARG A 1 369 ? 13.791 -9.638 36.583 1.00 97.00 369 ARG A CA 1
ATOM 2848 C C . ARG A 1 369 ? 12.382 -9.969 36.109 1.00 97.00 369 ARG A C 1
ATOM 2850 O O . ARG A 1 369 ? 12.157 -10.292 34.949 1.00 97.00 369 ARG A O 1
ATOM 2857 N N . ASN A 1 370 ? 11.408 -9.839 37.007 1.00 97.44 370 ASN A N 1
ATOM 2858 C CA . ASN A 1 370 ? 9.999 -9.976 36.644 1.00 97.44 370 ASN A CA 1
ATOM 2859 C C . ASN A 1 370 ? 9.532 -8.738 35.868 1.00 97.44 370 ASN A C 1
ATOM 2861 O O . ASN A 1 370 ? 9.503 -7.642 36.427 1.00 97.44 370 ASN A O 1
ATOM 2865 N N . LEU A 1 371 ? 9.128 -8.926 34.611 1.00 96.25 371 LEU A N 1
ATOM 2866 C CA . LEU A 1 371 ? 8.412 -7.918 33.828 1.00 96.25 371 LEU A CA 1
ATOM 2867 C C . LEU A 1 371 ? 6.920 -8.263 33.795 1.00 96.25 371 LEU A C 1
ATOM 2869 O O . LEU A 1 371 ? 6.536 -9.431 33.867 1.00 96.25 371 LEU A O 1
ATOM 2873 N N . THR A 1 372 ? 6.071 -7.241 33.701 1.00 94.75 372 THR A N 1
ATOM 2874 C CA . THR A 1 372 ? 4.612 -7.391 33.609 1.00 94.75 372 THR A CA 1
ATOM 2875 C C . THR A 1 372 ? 4.111 -6.667 32.375 1.00 94.75 372 THR A C 1
ATOM 2877 O O . THR A 1 372 ? 4.393 -5.484 32.215 1.00 94.75 372 THR A O 1
ATOM 2880 N N . ILE A 1 373 ? 3.345 -7.362 31.538 1.00 92.81 373 ILE A N 1
ATOM 2881 C CA . ILE A 1 373 ? 2.511 -6.724 30.524 1.00 92.81 373 ILE A CA 1
ATOM 2882 C C . ILE A 1 373 ? 1.126 -6.486 31.121 1.00 92.81 373 ILE A C 1
ATOM 2884 O O . ILE A 1 373 ? 0.410 -7.438 31.440 1.00 92.81 373 ILE A O 1
ATOM 2888 N N . ASP A 1 374 ? 0.735 -5.222 31.262 1.00 91.69 374 ASP A N 1
ATOM 2889 C CA . ASP A 1 374 ? -0.675 -4.862 31.380 1.00 91.69 374 ASP A CA 1
ATOM 2890 C C . ASP A 1 374 ? -1.273 -4.956 29.969 1.00 91.69 374 ASP A C 1
ATOM 2892 O O . ASP A 1 374 ? -0.943 -4.174 29.083 1.00 91.69 374 ASP A O 1
ATOM 2896 N N . LEU A 1 375 ? -2.140 -5.944 29.735 1.00 93.62 375 LEU A N 1
ATOM 2897 C CA . LEU A 1 375 ? -2.751 -6.196 28.425 1.00 93.62 375 LEU A CA 1
ATOM 2898 C C . LEU A 1 375 ? -3.475 -4.961 27.830 1.00 93.62 375 LEU A C 1
ATOM 2900 O O . LEU A 1 375 ? -3.461 -4.815 26.604 1.00 93.62 375 LEU A O 1
ATOM 2904 N N . PRO A 1 376 ? -4.073 -4.047 28.631 1.00 90.50 376 PRO A N 1
ATOM 2905 C CA . PRO A 1 376 ? -4.648 -2.805 28.117 1.00 90.50 376 PRO A CA 1
ATOM 2906 C C . PRO A 1 376 ? -3.676 -1.915 27.335 1.00 90.50 376 PRO A C 1
ATOM 2908 O O . PRO A 1 376 ? -4.136 -1.224 26.428 1.00 90.50 376 PRO A O 1
ATOM 2911 N N . ASP A 1 377 ? -2.368 -1.977 27.613 1.00 84.94 377 ASP A N 1
ATOM 2912 C CA . ASP A 1 377 ? -1.328 -1.237 26.878 1.00 84.94 377 ASP A CA 1
ATOM 2913 C C . ASP A 1 377 ? -1.171 -1.722 25.426 1.00 84.94 377 ASP A C 1
ATOM 2915 O O . ASP A 1 377 ? -0.668 -0.991 24.577 1.00 84.94 377 ASP A O 1
ATOM 2919 N N . ILE A 1 378 ? -1.621 -2.947 25.133 1.00 89.38 378 ILE A N 1
ATOM 2920 C CA . ILE A 1 378 ? -1.686 -3.527 23.783 1.00 89.38 378 ILE A CA 1
ATOM 2921 C C . ILE A 1 378 ? -3.138 -3.684 23.294 1.00 89.38 378 ILE A C 1
ATOM 2923 O O . ILE A 1 378 ? -3.430 -4.512 22.434 1.00 89.38 378 ILE A O 1
ATOM 2927 N N . GLY A 1 379 ? -4.069 -2.910 23.864 1.00 88.56 379 GLY A N 1
ATOM 2928 C CA . GLY A 1 379 ? -5.469 -2.855 23.433 1.00 88.56 379 GLY A CA 1
ATOM 2929 C C . GLY A 1 379 ? -6.360 -4.014 23.901 1.00 88.56 379 GLY A C 1
ATOM 2930 O O . GLY A 1 379 ? -7.505 -4.104 23.457 1.00 88.56 379 GLY A O 1
ATOM 2931 N N . ILE A 1 380 ? -5.901 -4.877 24.815 1.00 92.75 380 ILE A N 1
ATOM 2932 C CA . ILE A 1 380 ? -6.587 -6.123 25.207 1.00 92.75 380 ILE A CA 1
ATOM 2933 C C . ILE A 1 380 ? -6.969 -6.110 26.699 1.00 92.75 380 ILE A C 1
ATOM 2935 O O . ILE A 1 380 ? -6.139 -5.879 27.562 1.00 92.75 380 ILE A O 1
ATOM 2939 N N . GLN A 1 381 ? -8.214 -6.426 27.060 1.00 93.62 381 GLN A N 1
ATOM 2940 C CA . GLN A 1 381 ? -8.621 -6.583 28.468 1.00 93.62 381 GLN A CA 1
ATOM 2941 C C . GLN A 1 381 ? -8.475 -8.023 28.984 1.00 93.62 381 GLN A C 1
ATOM 2943 O O . GLN A 1 381 ? -8.291 -8.257 30.181 1.00 93.62 381 GLN A O 1
ATOM 2948 N N . TYR A 1 382 ? -8.593 -9.003 28.091 1.00 95.88 382 TYR A N 1
ATOM 2949 C CA . TYR A 1 382 ? -8.591 -10.433 28.399 1.00 95.88 382 TYR A CA 1
ATOM 2950 C C . TYR A 1 382 ? -8.011 -11.216 27.230 1.00 95.88 382 TYR A C 1
ATOM 2952 O O . TYR A 1 382 ? -8.289 -10.880 26.082 1.00 95.88 382 TYR A O 1
ATOM 2960 N N . ALA A 1 383 ? -7.295 -12.296 27.525 1.00 97.12 383 ALA A N 1
ATOM 2961 C CA . ALA A 1 383 ? -6.897 -13.292 26.542 1.00 97.12 383 ALA A CA 1
ATOM 2962 C C . ALA A 1 383 ? -7.338 -14.683 27.013 1.00 97.12 383 ALA A C 1
ATOM 2964 O O . ALA A 1 383 ? -6.930 -15.161 28.078 1.00 97.12 383 ALA A O 1
ATOM 2965 N N . GLY A 1 384 ? -8.172 -15.355 26.215 1.00 97.62 384 GLY A N 1
ATOM 2966 C CA . GLY A 1 384 ? -8.598 -16.725 26.496 1.00 97.62 384 GLY A CA 1
ATOM 2967 C C . GLY A 1 384 ? -7.419 -17.697 26.520 1.00 97.62 384 GLY A C 1
ATOM 2968 O O . GLY A 1 384 ? -7.392 -18.601 27.350 1.00 97.62 384 GLY A O 1
ATOM 2969 N N . THR A 1 385 ? -6.408 -17.465 25.680 1.00 98.12 385 THR A N 1
ATOM 2970 C CA . THR A 1 385 ? -5.104 -18.143 25.710 1.00 98.12 385 THR A CA 1
ATOM 2971 C C . THR A 1 385 ? -3.980 -17.118 25.625 1.00 98.12 385 THR A C 1
ATOM 2973 O O . THR A 1 385 ? -4.062 -16.208 24.801 1.00 98.12 385 THR A O 1
ATOM 2976 N N . ILE A 1 386 ? -2.918 -17.314 26.410 1.00 98.31 386 ILE A N 1
ATOM 2977 C CA . ILE A 1 386 ? -1.589 -16.766 26.108 1.00 98.31 386 ILE A CA 1
ATOM 2978 C C . ILE A 1 386 ? -0.598 -17.934 26.037 1.00 98.31 386 ILE A C 1
ATOM 2980 O O . ILE A 1 386 ? -0.533 -18.740 26.972 1.00 98.31 386 ILE A O 1
ATOM 2984 N N . LYS A 1 387 ? 0.166 -18.024 24.944 1.00 98.25 387 LYS A N 1
ATOM 2985 C CA . LYS A 1 387 ? 1.409 -18.804 24.877 1.00 98.25 387 LYS A CA 1
ATOM 2986 C C . LYS A 1 387 ? 2.583 -17.883 25.200 1.00 98.25 387 LYS A C 1
ATOM 2988 O O . LYS A 1 387 ? 2.661 -16.802 24.632 1.00 98.25 387 LYS A O 1
ATOM 2993 N N . ASP A 1 388 ? 3.503 -18.337 26.035 1.00 97.75 388 ASP A N 1
ATOM 2994 C CA . ASP A 1 388 ? 4.814 -17.738 26.282 1.00 97.75 388 ASP A CA 1
ATOM 2995 C C . ASP A 1 388 ? 5.857 -18.627 25.591 1.00 97.75 388 ASP A C 1
ATOM 2997 O O . ASP A 1 388 ? 6.038 -19.793 25.960 1.00 97.75 388 ASP A O 1
ATOM 3001 N N . ILE A 1 389 ? 6.451 -18.111 24.512 1.00 98.25 389 ILE A N 1
ATOM 3002 C CA . ILE A 1 389 ? 7.119 -18.931 23.489 1.00 98.25 389 ILE A CA 1
ATOM 3003 C C . ILE A 1 389 ? 8.502 -19.404 23.942 1.00 98.25 389 ILE A C 1
ATOM 3005 O O . ILE A 1 389 ? 8.870 -20.556 23.704 1.00 98.25 389 ILE A O 1
ATOM 3009 N N . TRP A 1 390 ? 9.255 -18.551 24.642 1.00 96.81 390 TRP A N 1
ATOM 3010 C CA . TRP A 1 390 ? 10.568 -18.915 25.185 1.00 96.81 390 TRP A CA 1
ATOM 3011 C C . TRP A 1 390 ? 10.481 -19.509 26.593 1.00 96.81 390 TRP A C 1
ATOM 3013 O O . TRP A 1 390 ? 11.285 -20.383 26.919 1.00 96.81 390 TRP A O 1
ATOM 3023 N N . GLY A 1 391 ? 9.465 -19.147 27.387 1.00 93.81 391 GLY A N 1
ATOM 3024 C CA . GLY A 1 391 ? 9.130 -19.862 28.619 1.00 93.81 391 GLY A CA 1
ATOM 3025 C C . GLY A 1 391 ? 8.563 -21.270 28.378 1.00 93.81 391 GLY A C 1
ATOM 3026 O O . GLY A 1 391 ? 8.599 -22.102 29.284 1.00 93.81 391 GLY A O 1
ATOM 3027 N N . ASN A 1 392 ? 8.061 -21.555 27.167 1.00 94.94 392 ASN A N 1
ATOM 3028 C CA . ASN A 1 392 ? 7.323 -22.777 26.812 1.00 94.94 392 ASN A CA 1
ATOM 3029 C C . ASN A 1 392 ? 6.149 -23.040 27.778 1.00 94.94 392 ASN A C 1
ATOM 3031 O O . ASN A 1 392 ? 5.951 -24.139 28.305 1.00 94.94 392 ASN A O 1
ATOM 3035 N N . ILE A 1 393 ? 5.386 -21.980 28.050 1.00 96.19 393 ILE A N 1
ATOM 3036 C CA . ILE A 1 393 ? 4.242 -21.972 28.964 1.00 96.19 393 ILE A CA 1
ATOM 3037 C C . ILE A 1 393 ? 2.985 -21.633 28.160 1.00 96.19 393 ILE A C 1
ATOM 3039 O O . ILE A 1 393 ? 3.001 -20.815 27.247 1.00 96.19 393 ILE A O 1
ATOM 3043 N N . THR A 1 394 ? 1.856 -22.255 28.491 1.00 97.69 394 THR A N 1
ATOM 3044 C CA . THR A 1 394 ? 0.546 -21.835 27.978 1.00 97.69 394 THR A CA 1
ATOM 3045 C C . THR A 1 394 ? -0.402 -21.651 29.149 1.00 97.69 394 THR A C 1
ATOM 3047 O O . THR A 1 394 ? -0.656 -22.586 29.909 1.00 97.69 394 THR A O 1
ATOM 3050 N N . VAL A 1 395 ? -0.934 -20.441 29.285 1.00 97.19 395 VAL A N 1
ATOM 3051 C CA . VAL A 1 395 ? -1.918 -20.069 30.304 1.00 97.19 395 VAL A CA 1
ATOM 3052 C C . VAL A 1 395 ? -3.273 -19.788 29.658 1.00 97.19 395 VAL A C 1
ATOM 3054 O O . VAL A 1 395 ? -3.379 -19.499 28.465 1.00 97.19 395 VAL A O 1
ATOM 3057 N N . GLN A 1 396 ? -4.334 -19.934 30.449 1.00 97.50 396 GLN A N 1
ATOM 3058 C CA . GLN A 1 396 ? -5.721 -19.856 29.996 1.00 97.50 396 GLN A CA 1
ATOM 3059 C C . GLN A 1 396 ? -6.496 -18.848 30.842 1.00 97.50 396 GLN A C 1
ATOM 3061 O O . GLN A 1 396 ? -6.354 -18.820 32.064 1.00 97.50 396 GLN A O 1
ATOM 3066 N N . GLY A 1 397 ? -7.348 -18.057 30.193 1.00 95.62 397 GLY A N 1
ATOM 3067 C CA . GLY A 1 397 ? -8.233 -17.097 30.848 1.00 95.62 397 GLY A CA 1
ATOM 3068 C C . GLY A 1 397 ? -7.517 -15.947 31.559 1.00 95.62 397 GLY A C 1
ATOM 3069 O O . GLY A 1 397 ? -7.932 -15.560 32.654 1.00 95.62 397 GLY A O 1
ATOM 3070 N N . VAL A 1 398 ? -6.456 -15.411 30.951 1.00 96.00 398 VAL A N 1
ATOM 3071 C CA . VAL A 1 398 ? -5.660 -14.314 31.514 1.00 96.00 398 VAL A CA 1
ATOM 3072 C C . VAL A 1 398 ? -6.474 -13.022 31.506 1.00 96.00 398 VAL A C 1
ATOM 3074 O O . VAL A 1 398 ? -7.005 -12.606 30.476 1.00 96.00 398 VAL A O 1
ATOM 3077 N N . LYS A 1 399 ? -6.573 -12.385 32.674 1.00 94.06 399 LYS A N 1
ATOM 3078 C CA . LYS A 1 399 ? -7.318 -11.142 32.894 1.00 94.06 399 LYS A CA 1
ATOM 3079 C C . LYS A 1 399 ? -6.349 -9.996 33.123 1.00 94.06 399 LYS A C 1
ATOM 3081 O O . LYS A 1 399 ? -5.625 -10.025 34.112 1.00 94.06 399 LYS A O 1
ATOM 3086 N N . THR A 1 400 ? -6.427 -8.972 32.282 1.00 90.62 400 THR A N 1
ATOM 3087 C CA . THR A 1 400 ? -5.814 -7.650 32.476 1.00 90.62 400 THR A CA 1
ATOM 3088 C C . THR A 1 400 ? -4.280 -7.592 32.479 1.00 90.62 400 THR A C 1
ATOM 3090 O O . THR A 1 400 ? -3.755 -6.642 31.918 1.00 90.62 400 THR A O 1
ATOM 3093 N N . SER A 1 401 ? -3.542 -8.561 33.026 1.00 94.19 401 SER A N 1
ATOM 3094 C CA . SER A 1 401 ? -2.074 -8.578 32.957 1.00 94.19 401 SER A CA 1
ATOM 3095 C C . SER A 1 401 ? -1.458 -9.979 33.036 1.00 94.19 401 SER A C 1
ATOM 3097 O O . SER A 1 401 ? -2.101 -10.940 33.466 1.00 94.19 401 SER A O 1
ATOM 3099 N N . TYR A 1 402 ? -0.202 -10.091 32.597 1.00 95.69 402 TYR A N 1
ATOM 3100 C CA . TYR A 1 402 ? 0.641 -11.286 32.708 1.00 95.69 402 TYR A CA 1
ATOM 3101 C C . TYR A 1 402 ? 2.044 -10.887 33.183 1.00 95.69 402 TYR A C 1
ATOM 3103 O O . TYR A 1 402 ? 2.592 -9.882 32.733 1.00 95.69 402 TYR A O 1
ATOM 3111 N N . THR A 1 403 ? 2.625 -11.677 34.086 1.00 96.00 403 THR A N 1
ATOM 3112 C CA . THR A 1 403 ? 3.944 -11.434 34.691 1.00 96.00 403 THR A CA 1
ATOM 3113 C C . THR A 1 403 ? 4.783 -12.697 34.582 1.00 96.00 403 THR A C 1
ATOM 3115 O O . THR A 1 403 ? 4.314 -13.772 34.958 1.00 96.00 403 THR A O 1
ATOM 3118 N N . THR A 1 404 ? 6.030 -12.566 34.133 1.00 95.94 404 THR A N 1
ATOM 3119 C CA . THR A 1 404 ? 7.028 -13.642 34.197 1.00 95.94 404 THR A CA 1
ATOM 3120 C C . THR A 1 404 ? 8.432 -13.065 34.391 1.00 95.94 404 THR A C 1
ATOM 3122 O O . THR A 1 404 ? 8.660 -11.865 34.214 1.00 95.94 404 THR A O 1
ATOM 3125 N N . GLU A 1 405 ? 9.371 -13.920 34.781 1.00 96.75 405 GLU A N 1
ATOM 3126 C CA . GLU A 1 405 ? 10.790 -13.589 34.869 1.00 96.75 405 GLU A CA 1
ATOM 3127 C C . GLU A 1 405 ? 11.402 -13.559 33.464 1.00 96.75 405 GLU A C 1
ATOM 3129 O O . GLU A 1 405 ? 11.224 -14.485 32.674 1.00 96.75 405 GLU A O 1
ATOM 3134 N N . VAL A 1 406 ? 12.098 -12.469 33.146 1.00 97.94 406 VAL A N 1
ATOM 3135 C CA . VAL A 1 406 ? 12.773 -12.243 31.867 1.00 97.94 406 VAL A CA 1
ATOM 3136 C C . VAL A 1 406 ? 14.255 -12.054 32.154 1.00 97.94 406 VAL A C 1
ATOM 3138 O O . VAL A 1 406 ? 14.629 -11.205 32.965 1.00 97.94 406 VAL A O 1
ATOM 3141 N N . GLU A 1 407 ? 15.090 -12.857 31.500 1.00 98.31 407 GLU A N 1
ATOM 3142 C CA . GLU A 1 407 ? 16.550 -12.801 31.620 1.00 98.31 407 GLU A CA 1
ATOM 3143 C C . GLU A 1 407 ? 17.120 -11.430 31.228 1.00 98.31 407 GLU A C 1
ATOM 3145 O O . GLU A 1 407 ? 16.472 -10.646 30.525 1.00 98.31 407 GLU A O 1
ATOM 3150 N N . ALA A 1 408 ? 18.352 -11.147 31.658 1.00 97.81 408 ALA A N 1
ATOM 3151 C CA . ALA A 1 408 ? 19.116 -10.003 31.159 1.00 97.81 408 ALA A CA 1
ATOM 3152 C C . ALA A 1 408 ? 19.157 -10.039 29.622 1.00 97.81 408 ALA A C 1
ATOM 3154 O O . ALA A 1 408 ? 19.448 -11.086 29.042 1.00 97.81 408 ALA A O 1
ATOM 3155 N N . HIS A 1 409 ? 18.814 -8.925 28.967 1.00 97.81 409 HIS A N 1
ATOM 3156 C CA . HIS A 1 409 ? 18.703 -8.821 27.499 1.00 97.81 409 HIS A CA 1
ATOM 3157 C C . HIS A 1 409 ? 17.697 -9.791 26.826 1.00 97.81 409 HIS A C 1
ATOM 3159 O O . HIS A 1 409 ? 17.629 -9.882 25.597 1.00 97.81 409 HIS A O 1
ATOM 3165 N N . GLY A 1 410 ? 16.882 -10.502 27.612 1.00 98.25 410 GLY A N 1
ATOM 3166 C CA . GLY A 1 410 ? 15.871 -11.446 27.140 1.00 98.25 410 GLY A CA 1
ATOM 3167 C C . GLY A 1 410 ? 14.546 -10.795 26.737 1.00 98.25 410 GLY A C 1
ATOM 3168 O O . GLY A 1 410 ? 14.309 -9.603 26.960 1.00 98.25 410 GLY A O 1
ATOM 3169 N N . THR A 1 411 ? 13.644 -11.608 26.182 1.00 98.19 411 THR A N 1
ATOM 3170 C CA . THR A 1 411 ? 12.289 -11.175 25.831 1.00 98.19 411 THR A CA 1
ATOM 3171 C C . THR A 1 411 ? 11.208 -12.149 26.293 1.00 98.19 411 THR A C 1
ATOM 3173 O O . THR A 1 411 ? 11.319 -13.364 26.133 1.00 98.19 411 THR A O 1
ATOM 3176 N N . MET A 1 412 ? 10.129 -11.588 26.836 1.00 97.75 412 MET A N 1
ATOM 3177 C CA . MET A 1 412 ? 8.850 -12.267 27.016 1.00 97.75 412 MET A CA 1
ATOM 3178 C C . MET A 1 412 ? 8.073 -12.142 25.701 1.00 97.75 412 MET A C 1
ATOM 3180 O O . MET A 1 412 ? 7.405 -11.132 25.476 1.00 97.75 412 MET A O 1
ATOM 3184 N N . LEU A 1 413 ? 8.193 -13.145 24.828 1.00 98.69 413 LEU A N 1
ATOM 3185 C CA . LEU A 1 413 ? 7.447 -13.219 23.570 1.00 98.69 413 LEU A CA 1
ATOM 3186 C C . LEU A 1 413 ? 6.151 -14.011 23.770 1.00 98.69 413 LEU A C 1
ATOM 3188 O O . LEU A 1 413 ? 6.189 -15.175 24.176 1.00 98.69 413 LEU A O 1
ATOM 3192 N N . LEU A 1 414 ? 5.021 -13.381 23.453 1.00 98.69 414 LEU A N 1
ATOM 3193 C CA . LEU A 1 414 ? 3.676 -13.885 23.702 1.00 98.69 414 LEU A CA 1
ATOM 3194 C C . LEU A 1 414 ? 2.846 -13.994 22.417 1.00 98.69 414 LEU A C 1
ATOM 3196 O O . LEU A 1 414 ? 2.796 -13.048 21.636 1.00 98.69 414 LEU A O 1
ATOM 3200 N N . GLU A 1 415 ? 2.093 -15.086 22.266 1.00 98.56 415 GLU A N 1
ATOM 3201 C CA . GLU A 1 415 ? 0.934 -15.148 21.361 1.00 98.56 415 GLU A CA 1
ATOM 3202 C C . GLU A 1 415 ? -0.355 -15.137 22.185 1.00 98.56 415 GLU A C 1
ATOM 3204 O O . GLU A 1 415 ? -0.544 -15.976 23.069 1.00 98.56 415 GLU A O 1
ATOM 3209 N N . LEU A 1 416 ? -1.260 -14.213 21.871 1.00 98.38 416 LEU A N 1
ATOM 3210 C CA . LEU A 1 416 ? -2.549 -14.040 22.527 1.00 98.38 416 LEU A CA 1
ATOM 3211 C C . LEU A 1 416 ? -3.681 -14.438 21.571 1.00 98.38 416 LEU A C 1
ATOM 3213 O O . LEU A 1 416 ? -3.676 -14.074 20.393 1.00 98.38 416 LEU A O 1
ATOM 3217 N N . GLN A 1 417 ? -4.664 -15.182 22.083 1.00 96.31 417 GLN A N 1
ATOM 3218 C CA . GLN A 1 417 ? -5.826 -15.646 21.315 1.00 96.31 417 GLN A CA 1
ATOM 3219 C C . GLN A 1 417 ? -7.127 -15.537 22.118 1.00 96.31 417 GLN A C 1
ATOM 3221 O O . GLN A 1 417 ? -7.112 -15.587 23.353 1.00 96.31 417 GLN A O 1
ATOM 3226 N N . ASN A 1 418 ? -8.265 -15.502 21.412 1.00 95.06 418 ASN A N 1
ATOM 3227 C CA . ASN A 1 418 ? -9.606 -15.360 21.997 1.00 95.06 418 ASN A CA 1
ATOM 3228 C C . ASN A 1 418 ? -9.665 -14.133 22.923 1.00 95.06 418 ASN A C 1
ATOM 3230 O O . ASN A 1 418 ? -9.942 -14.244 24.122 1.00 95.06 418 ASN A O 1
ATOM 3234 N N . THR A 1 419 ? -9.274 -12.986 22.374 1.00 92.62 419 THR A N 1
ATOM 3235 C CA . THR A 1 419 ? -9.096 -11.739 23.111 1.00 92.62 419 THR A CA 1
ATOM 3236 C C . THR A 1 419 ? -10.417 -10.992 23.310 1.00 92.62 419 THR A C 1
ATOM 3238 O O . THR A 1 419 ? -11.411 -11.235 22.627 1.00 92.62 419 THR A O 1
ATOM 3241 N N . THR A 1 420 ? -10.423 -10.061 24.262 1.00 91.12 420 THR A N 1
ATOM 3242 C CA . THR A 1 420 ? -11.487 -9.063 24.443 1.00 91.12 420 THR A CA 1
ATOM 3243 C C . THR A 1 420 ? -10.843 -7.675 24.414 1.00 91.12 420 THR A C 1
ATOM 3245 O O . THR A 1 420 ? -9.822 -7.515 25.088 1.00 91.12 420 THR A O 1
ATOM 3248 N N . PRO A 1 421 ? -11.398 -6.668 23.711 1.00 87.19 421 PRO A N 1
ATOM 3249 C CA . PRO A 1 421 ? -10.820 -5.322 23.662 1.00 87.19 421 PRO A CA 1
ATOM 3250 C C . PRO A 1 421 ? -10.695 -4.648 25.035 1.00 87.19 421 PRO A C 1
ATOM 3252 O O . PRO A 1 421 ? -11.496 -4.900 25.940 1.00 87.19 421 PRO A O 1
ATOM 3255 N N . SER A 1 422 ? -9.704 -3.763 25.167 1.00 90.12 422 SER A N 1
ATOM 3256 C CA . SER A 1 422 ? -9.444 -2.941 26.356 1.00 90.12 422 SER A CA 1
ATOM 3257 C C . SER A 1 422 ? -10.709 -2.232 26.857 1.00 90.12 422 SER A C 1
ATOM 3259 O O . SER A 1 422 ? -11.557 -1.791 26.080 1.00 90.12 422 SER A O 1
ATOM 3261 N N . GLY A 1 423 ? -10.871 -2.155 28.178 1.00 91.25 423 GLY A N 1
ATOM 3262 C CA . GLY A 1 423 ? -12.023 -1.528 28.824 1.00 91.25 423 GLY A CA 1
ATOM 3263 C C . GLY A 1 423 ? -13.327 -2.339 28.799 1.00 91.25 423 GLY A C 1
ATOM 3264 O O . GLY A 1 423 ? -14.286 -1.912 29.444 1.00 91.25 423 GLY A O 1
ATOM 3265 N N . GLN A 1 424 ? -13.402 -3.495 28.123 1.00 94.19 424 GLN A N 1
ATOM 3266 C CA . GLN A 1 424 ? -14.607 -4.340 28.089 1.00 94.19 424 GLN A CA 1
ATOM 3267 C C . GLN A 1 424 ? -14.516 -5.550 29.034 1.00 94.19 424 GLN A C 1
ATOM 3269 O O . GLN A 1 424 ? -13.585 -6.351 28.968 1.00 94.19 424 GLN A O 1
ATOM 3274 N N . TYR A 1 425 ? -15.539 -5.741 29.873 1.00 96.31 425 TYR A N 1
ATOM 3275 C CA . TYR A 1 425 ? -15.561 -6.781 30.905 1.00 96.31 425 TYR A CA 1
ATOM 3276 C C . TYR A 1 425 ? -16.890 -7.552 30.878 1.00 96.31 425 TYR A C 1
ATOM 3278 O O . TYR A 1 425 ? -17.928 -7.060 31.328 1.00 96.31 425 TYR A O 1
ATOM 3286 N N . SER A 1 426 ? -16.888 -8.787 30.369 1.00 95.00 426 SER A N 1
ATOM 3287 C CA . SER A 1 426 ? -18.088 -9.635 30.383 1.00 95.00 426 SER A CA 1
ATOM 3288 C C . SER A 1 426 ? -18.387 -10.181 31.785 1.00 95.00 426 SER A C 1
ATOM 3290 O O . SER A 1 426 ? -17.484 -10.530 32.552 1.00 95.00 426 SER A O 1
ATOM 3292 N N . ALA A 1 427 ? -19.673 -10.292 32.129 1.00 94.94 427 ALA A N 1
ATOM 3293 C CA . ALA A 1 427 ? -20.107 -10.793 33.433 1.00 94.94 427 ALA A CA 1
ATOM 3294 C C . ALA A 1 427 ? -19.767 -12.278 33.647 1.00 94.94 427 ALA A C 1
ATOM 3296 O O . ALA A 1 427 ? -19.629 -12.706 34.786 1.00 94.94 427 ALA A O 1
ATOM 3297 N N . SER A 1 428 ? -19.595 -13.053 32.570 1.00 93.81 428 SER A N 1
ATOM 3298 C CA . SER A 1 428 ? -19.202 -14.468 32.612 1.00 93.81 428 SER A CA 1
ATOM 3299 C C . SER A 1 428 ? -17.707 -14.698 32.862 1.00 93.81 428 SER A C 1
ATOM 3301 O O . SER A 1 428 ? -17.344 -15.762 33.356 1.00 93.81 428 SER A O 1
ATOM 3303 N N . ILE A 1 429 ? -16.847 -13.727 32.531 1.00 94.12 429 ILE A N 1
ATOM 3304 C CA . ILE A 1 429 ? -15.391 -13.819 32.728 1.00 94.12 429 ILE A CA 1
ATOM 3305 C C . ILE A 1 429 ? -14.977 -13.063 33.992 1.00 94.12 429 ILE A C 1
ATOM 3307 O O . ILE A 1 429 ? -14.275 -13.609 34.845 1.00 94.12 429 ILE A O 1
ATOM 3311 N N . PHE A 1 430 ? -15.400 -11.805 34.128 1.00 95.31 430 PHE A N 1
ATOM 3312 C CA . PHE A 1 430 ? -14.942 -10.895 35.181 1.00 95.31 430 PHE A CA 1
ATOM 3313 C C . PHE A 1 430 ? -15.898 -10.783 36.373 1.00 95.31 430 PHE A C 1
ATOM 3315 O O . PHE A 1 430 ? -15.463 -10.373 37.448 1.00 95.31 430 PHE A O 1
ATOM 3322 N N . GLY A 1 431 ? -17.175 -11.137 36.201 1.00 95.06 431 GLY A N 1
ATOM 3323 C CA . GLY A 1 431 ? -18.212 -10.987 37.221 1.00 95.06 431 GLY A CA 1
ATOM 3324 C C . GLY A 1 431 ? -18.385 -12.217 38.118 1.00 95.06 431 GLY A C 1
ATOM 3325 O O . GLY A 1 431 ? -18.671 -13.314 37.649 1.00 95.06 431 GLY A O 1
ATOM 3326 N N . THR A 1 432 ? -18.329 -12.021 39.435 1.00 96.06 432 THR A N 1
ATOM 3327 C CA . THR A 1 432 ? -18.793 -13.002 40.429 1.00 96.06 432 THR A CA 1
ATOM 3328 C C . THR A 1 432 ? -20.147 -12.561 40.976 1.00 96.06 432 THR A C 1
ATOM 3330 O O . THR A 1 432 ? -20.259 -11.486 41.565 1.00 96.06 432 THR A O 1
ATOM 3333 N N . SER A 1 433 ? -21.189 -13.376 40.782 1.00 92.62 433 SER A N 1
ATOM 3334 C CA . SER A 1 433 ? -22.568 -13.037 41.170 1.00 92.62 433 SER A CA 1
ATOM 3335 C C . SER A 1 433 ? -23.035 -13.792 42.418 1.00 92.62 433 SER A C 1
ATOM 3337 O O . SER A 1 433 ? -22.850 -15.002 42.529 1.00 92.62 433 SER A O 1
ATOM 3339 N N . SER A 1 434 ? -23.684 -13.082 43.341 1.00 92.31 434 SER A N 1
ATOM 3340 C CA . SER A 1 434 ? -24.236 -13.598 44.597 1.00 92.31 434 SER A CA 1
ATOM 3341 C C . SER A 1 434 ? -25.631 -13.007 44.819 1.00 92.31 434 SER A C 1
ATOM 3343 O O . SER A 1 434 ? -25.798 -11.938 45.408 1.00 92.31 434 SER A O 1
ATOM 3345 N N . GLY A 1 435 ? -26.646 -13.679 44.268 1.00 90.56 435 GLY A N 1
ATOM 3346 C CA . GLY A 1 435 ? -28.010 -13.150 44.200 1.00 90.56 435 GLY A CA 1
ATOM 3347 C C . GLY A 1 435 ? -28.069 -11.839 43.407 1.00 90.56 435 GLY A C 1
ATOM 3348 O O . GLY A 1 435 ? -27.539 -11.748 42.305 1.00 90.56 435 GLY A O 1
ATOM 3349 N N . ASN A 1 436 ? -28.683 -10.818 44.001 1.00 92.19 436 ASN A N 1
ATOM 3350 C CA . ASN A 1 436 ? -28.886 -9.469 43.455 1.00 92.19 436 ASN A CA 1
ATOM 3351 C C . ASN A 1 436 ? -27.622 -8.578 43.445 1.00 92.19 436 ASN A C 1
ATOM 3353 O O . ASN A 1 436 ? -27.714 -7.354 43.490 1.00 92.19 436 ASN A O 1
ATOM 3357 N N . SER A 1 437 ? -26.437 -9.187 43.437 1.00 95.25 437 SER A N 1
ATOM 3358 C CA . SER A 1 437 ? -25.143 -8.516 43.534 1.00 95.25 437 SER A CA 1
ATOM 3359 C C . SER A 1 437 ? -24.154 -9.174 42.581 1.00 95.25 437 SER A C 1
ATOM 3361 O O . SER A 1 437 ? -23.984 -10.389 42.639 1.00 95.25 437 SER A O 1
ATOM 3363 N N . THR A 1 438 ? -23.442 -8.390 41.774 1.00 97.38 438 THR A N 1
ATOM 3364 C CA . THR A 1 438 ? -22.316 -8.868 40.955 1.00 97.38 438 THR A CA 1
ATOM 3365 C C . THR A 1 438 ? -21.093 -7.996 41.197 1.00 97.38 438 THR A C 1
ATOM 3367 O O . THR A 1 438 ? -21.165 -6.776 41.065 1.00 97.38 438 THR A O 1
ATOM 3370 N N . THR A 1 439 ? -19.969 -8.616 41.550 1.00 97.44 439 THR A N 1
ATOM 3371 C CA . THR A 1 439 ? -18.672 -7.947 41.696 1.00 97.44 439 THR A CA 1
ATOM 3372 C C . THR A 1 439 ? -17.805 -8.265 40.489 1.00 97.44 439 THR A C 1
ATOM 3374 O O . THR A 1 439 ? -17.531 -9.432 40.224 1.00 97.44 439 THR A O 1
ATOM 3377 N N . PHE A 1 440 ? -17.384 -7.232 39.767 1.00 97.19 440 PHE A N 1
ATOM 3378 C CA . PHE A 1 440 ? -16.376 -7.320 38.715 1.00 97.19 440 PHE A CA 1
ATOM 3379 C C . PHE A 1 440 ? -14.998 -7.031 39.311 1.00 97.19 440 PHE A C 1
ATOM 3381 O O . PHE A 1 440 ? -14.849 -6.056 40.047 1.00 97.19 440 PHE A O 1
ATOM 3388 N N . GLU A 1 441 ? -14.004 -7.858 39.002 1.00 94.12 441 GLU A N 1
ATOM 3389 C CA . GLU A 1 441 ? -12.626 -7.748 39.511 1.00 94.12 441 GLU A CA 1
ATOM 3390 C C . GLU A 1 441 ? -11.614 -7.565 38.369 1.00 94.12 441 GLU A C 1
ATOM 3392 O O . GLU A 1 441 ? -11.975 -7.699 37.202 1.00 94.12 441 GLU A O 1
ATOM 3397 N N . ALA A 1 442 ? -10.351 -7.278 38.708 1.00 92.75 442 ALA A N 1
ATOM 3398 C CA . ALA A 1 442 ? -9.263 -6.996 37.761 1.00 92.75 442 ALA A CA 1
ATOM 3399 C C . ALA A 1 442 ? -9.548 -5.805 36.818 1.00 92.75 442 ALA A C 1
ATOM 3401 O O . ALA A 1 442 ? -9.126 -5.805 35.660 1.00 92.75 442 ALA A O 1
ATOM 3402 N N . ILE A 1 443 ? -10.282 -4.796 37.303 1.00 94.56 443 ILE A N 1
ATOM 3403 C CA . ILE A 1 443 ? -10.605 -3.598 36.527 1.00 94.56 443 ILE A CA 1
ATOM 3404 C C . ILE A 1 443 ? -9.359 -2.706 36.425 1.00 94.56 443 ILE A C 1
ATOM 3406 O O . ILE A 1 443 ? -8.815 -2.250 37.435 1.00 94.56 443 ILE A O 1
ATOM 3410 N N . TYR A 1 444 ? -8.930 -2.438 35.195 1.00 92.88 444 TYR A N 1
ATOM 3411 C CA . TYR A 1 444 ? -7.836 -1.523 34.894 1.00 92.88 444 TYR A CA 1
ATOM 3412 C C . TYR A 1 444 ? -8.290 -0.064 34.985 1.00 92.88 444 TYR A C 1
ATOM 3414 O O . TYR A 1 444 ? -9.281 0.328 34.364 1.00 92.88 444 TYR A O 1
ATOM 3422 N N . GLY A 1 445 ? -7.540 0.747 35.728 1.00 91.75 445 GLY A N 1
ATOM 3423 C CA . GLY A 1 445 ? -7.571 2.201 35.624 1.00 91.75 445 GLY A CA 1
ATOM 3424 C C . GLY A 1 445 ? -6.257 2.710 35.036 1.00 91.75 445 GLY A C 1
ATOM 3425 O O . GLY A 1 445 ? -5.202 2.514 35.626 1.00 91.75 445 GLY A O 1
ATOM 3426 N N . LEU A 1 446 ? -6.309 3.408 33.902 1.00 86.00 446 LEU A N 1
ATOM 3427 C CA . LEU A 1 446 ? -5.155 4.125 33.335 1.00 86.00 446 LEU A CA 1
ATOM 3428 C C . LEU A 1 446 ? -4.579 5.202 34.290 1.00 86.00 446 LEU A C 1
ATOM 3430 O O . LEU A 1 446 ? -3.407 5.556 34.213 1.00 86.00 446 LEU A O 1
ATOM 3434 N N . THR A 1 447 ? -5.401 5.750 35.191 1.00 86.19 447 THR A N 1
ATOM 3435 C CA . THR A 1 447 ? -5.041 6.836 36.110 1.00 86.19 447 THR A CA 1
ATOM 3436 C C . THR A 1 447 ? -5.943 6.852 37.351 1.00 86.19 447 THR A C 1
ATOM 3438 O O . THR A 1 447 ? -7.033 6.280 37.349 1.00 86.19 447 THR A O 1
ATOM 3441 N N . ASP A 1 448 ? -5.525 7.554 38.405 1.00 88.62 448 ASP A N 1
ATOM 3442 C CA . ASP A 1 448 ? -6.389 7.884 39.539 1.00 88.62 448 ASP A CA 1
ATOM 3443 C C . ASP A 1 448 ? -7.418 8.950 39.122 1.00 88.62 448 ASP A C 1
ATOM 3445 O O . ASP A 1 448 ? -7.078 10.122 38.940 1.00 88.62 448 ASP A O 1
ATOM 3449 N N . SER A 1 449 ? -8.694 8.579 38.973 1.00 86.81 449 SER A N 1
ATOM 3450 C CA . SER A 1 449 ? -9.743 9.533 38.584 1.00 86.81 449 SER A CA 1
ATOM 3451 C C . SER A 1 449 ? -11.132 9.160 39.096 1.00 86.81 449 SER A C 1
ATOM 3453 O O . SER A 1 449 ? -11.521 7.995 39.134 1.00 86.81 449 SER A O 1
ATOM 3455 N N . SER A 1 450 ? -11.919 10.184 39.441 1.00 86.69 450 SER A N 1
ATOM 3456 C CA . SER A 1 450 ? -13.347 10.091 39.776 1.00 86.69 450 SER A CA 1
ATOM 3457 C C . SER A 1 450 ? -14.284 10.134 38.563 1.00 86.69 450 SER A C 1
ATOM 3459 O O . SER A 1 450 ? -15.498 10.053 38.742 1.00 86.69 450 SER A O 1
ATOM 3461 N N . ASN A 1 451 ? -13.733 10.328 37.361 1.00 87.56 451 ASN A N 1
ATOM 3462 C CA . ASN A 1 451 ? -14.482 10.718 36.164 1.00 87.56 451 ASN A CA 1
ATOM 3463 C C . ASN A 1 451 ? -14.466 9.642 35.060 1.00 87.56 451 ASN A C 1
ATOM 3465 O O . ASN A 1 451 ? -14.761 9.952 33.909 1.00 87.56 451 ASN A O 1
ATOM 3469 N N . TYR A 1 452 ? -14.133 8.390 35.391 1.00 93.56 452 TYR A N 1
ATOM 3470 C CA . TYR A 1 452 ? -14.343 7.265 34.474 1.00 93.56 452 TYR A CA 1
ATOM 3471 C C . TYR A 1 452 ? -15.831 7.102 34.183 1.00 93.56 452 TYR A C 1
ATOM 3473 O O . TYR A 1 452 ? -16.644 7.183 35.105 1.00 93.56 452 TYR A O 1
ATOM 3481 N N . THR A 1 453 ? -16.193 6.795 32.939 1.00 96.06 453 THR A N 1
ATOM 3482 C CA . THR A 1 453 ? -17.566 6.385 32.623 1.00 96.06 453 THR A CA 1
ATOM 3483 C C . THR A 1 453 ? -17.668 4.871 32.730 1.00 96.06 453 THR A C 1
ATOM 3485 O O . THR A 1 453 ? -17.094 4.140 31.927 1.00 96.06 453 THR A O 1
ATOM 3488 N N . LEU A 1 454 ? -18.431 4.400 33.715 1.00 97.31 454 LEU A N 1
ATOM 3489 C CA . LEU A 1 454 ? -18.922 3.029 33.758 1.00 97.31 454 LEU A CA 1
ATOM 3490 C C . LEU A 1 454 ? -20.207 2.956 32.933 1.00 97.31 454 LEU A C 1
ATOM 3492 O O . LEU A 1 454 ? -21.173 3.651 33.241 1.00 97.31 454 LEU A O 1
ATOM 3496 N N . SER A 1 455 ? -20.240 2.079 31.936 1.00 97.19 455 SER A N 1
ATOM 3497 C CA . SER A 1 455 ? -21.466 1.661 31.253 1.00 97.19 455 SER A CA 1
ATOM 3498 C C . SER A 1 455 ? -21.791 0.217 31.622 1.00 97.19 455 SER A C 1
ATOM 3500 O O . SER A 1 455 ? -20.906 -0.633 31.643 1.00 97.19 455 SER A O 1
ATOM 3502 N N . ILE A 1 456 ? -23.054 -0.063 31.934 1.00 96.88 456 ILE A N 1
ATOM 3503 C CA . ILE A 1 456 ? -23.562 -1.379 32.337 1.00 96.88 456 ILE A CA 1
ATOM 3504 C C . ILE A 1 456 ? -24.582 -1.826 31.293 1.00 96.88 456 ILE A C 1
ATOM 3506 O O . ILE A 1 456 ? -25.520 -1.080 31.003 1.00 96.88 456 ILE A O 1
ATOM 3510 N N . THR A 1 457 ? -24.425 -3.042 30.773 1.00 95.50 457 THR A N 1
ATOM 3511 C CA . THR A 1 457 ? -25.338 -3.656 29.799 1.00 95.50 457 THR A CA 1
ATOM 3512 C C . THR A 1 457 ? -26.059 -4.840 30.437 1.00 95.50 457 THR A C 1
ATOM 3514 O O . THR A 1 457 ? -25.458 -5.627 31.172 1.00 95.50 457 THR A O 1
ATOM 3517 N N . PHE A 1 458 ? -27.360 -4.968 30.178 1.00 93.56 458 PHE A N 1
ATOM 3518 C CA . PHE A 1 458 ? -28.222 -5.993 30.767 1.00 93.56 458 PHE A CA 1
ATOM 3519 C C . PHE A 1 458 ? -28.588 -7.071 29.748 1.00 93.56 458 PHE A C 1
ATOM 3521 O O . PHE A 1 458 ? -28.898 -6.779 28.596 1.00 93.56 458 PHE A O 1
ATOM 3528 N N . SER A 1 459 ? -28.663 -8.320 30.206 1.00 90.75 459 SER A N 1
ATOM 3529 C CA . SER A 1 459 ? -29.082 -9.474 29.399 1.00 90.75 459 SER A CA 1
ATOM 3530 C C . SER A 1 459 ? -30.568 -9.441 29.002 1.00 90.75 459 SER A C 1
ATOM 3532 O O . SER A 1 459 ? -31.025 -10.300 28.253 1.00 90.75 459 SER A O 1
ATOM 3534 N N . SER A 1 460 ? -31.352 -8.501 29.543 1.00 85.62 460 SER A N 1
ATOM 3535 C CA . SER A 1 460 ? -32.769 -8.283 29.222 1.00 85.62 460 SER A CA 1
ATOM 3536 C C . SER A 1 460 ? -33.223 -6.883 29.655 1.00 85.62 460 SER A C 1
ATOM 3538 O O . SER A 1 460 ? -32.580 -6.252 30.494 1.00 85.62 460 SER A O 1
ATOM 3540 N N . THR A 1 461 ? -34.339 -6.398 29.107 1.00 86.69 461 THR A N 1
ATOM 3541 C CA . THR A 1 461 ? -34.943 -5.108 29.475 1.00 86.69 461 THR A CA 1
ATOM 3542 C C . THR A 1 461 ? -36.102 -5.289 30.461 1.00 86.69 461 THR A C 1
ATOM 3544 O O . THR A 1 461 ? -36.923 -6.195 30.321 1.00 86.69 461 THR A O 1
ATOM 3547 N N . SER A 1 462 ? -36.213 -4.399 31.453 1.00 83.69 462 SER A N 1
ATOM 3548 C CA . SER A 1 462 ? -37.373 -4.342 32.358 1.00 83.69 462 SER A CA 1
ATOM 3549 C C . SER A 1 462 ? -38.421 -3.350 31.852 1.00 83.69 462 SER A C 1
ATOM 3551 O O . SER A 1 462 ? -38.089 -2.225 31.475 1.00 83.69 462 SER A O 1
ATOM 3553 N N . SER A 1 463 ? -39.705 -3.708 31.936 1.00 84.00 463 SER A N 1
ATOM 3554 C CA . SER A 1 463 ? -40.824 -2.786 31.683 1.00 84.00 463 SER A CA 1
ATOM 3555 C C . SER A 1 463 ? -41.057 -1.771 32.814 1.00 84.00 463 SER A C 1
ATOM 3557 O O . SER A 1 463 ? -41.847 -0.842 32.655 1.00 84.00 463 SER A O 1
ATOM 3559 N N . ALA A 1 464 ? -40.388 -1.935 33.959 1.00 85.25 464 ALA A N 1
ATOM 3560 C CA . ALA A 1 464 ? -40.396 -1.016 35.097 1.00 85.25 464 ALA A CA 1
ATOM 3561 C C . ALA A 1 464 ? -38.994 -0.433 35.341 1.00 85.25 464 ALA A C 1
ATOM 3563 O O . ALA A 1 464 ? -37.992 -1.104 35.101 1.00 85.25 464 ALA A O 1
ATOM 3564 N N . SER A 1 465 ? -38.917 0.799 35.843 1.00 86.06 465 SER A N 1
ATOM 3565 C CA . SER A 1 465 ? -37.642 1.430 36.198 1.00 86.06 465 SER A CA 1
ATOM 3566 C C . SER A 1 465 ? -36.995 0.773 37.421 1.00 86.06 465 SER A C 1
ATOM 3568 O O . SER A 1 465 ? -37.679 0.539 38.419 1.00 86.06 465 SER A O 1
ATOM 3570 N N . GLU A 1 466 ? -35.681 0.569 37.380 1.00 88.06 466 GLU A N 1
ATOM 3571 C CA . GLU A 1 466 ? -34.883 -0.017 38.464 1.00 88.06 466 GLU A CA 1
ATOM 3572 C C . GLU A 1 466 ? -33.851 0.995 38.985 1.00 88.06 466 GLU A C 1
ATOM 3574 O O . GLU A 1 466 ? -33.333 1.796 38.212 1.00 88.06 466 GLU A O 1
ATOM 3579 N N . THR A 1 467 ? -33.514 0.956 40.276 1.00 91.31 467 THR A N 1
ATOM 3580 C CA . THR A 1 467 ? -32.398 1.732 40.840 1.00 91.31 467 THR A CA 1
ATOM 3581 C C . THR A 1 467 ? -31.231 0.805 41.165 1.00 91.31 467 THR A C 1
ATOM 3583 O O . THR A 1 467 ? -31.332 -0.025 42.067 1.00 91.31 467 THR A O 1
ATOM 3586 N N . ILE A 1 468 ? -30.117 0.999 40.464 1.00 94.00 468 ILE A N 1
ATOM 3587 C CA . ILE A 1 468 ? -28.863 0.262 40.633 1.00 94.00 468 ILE A CA 1
ATOM 3588 C C . ILE A 1 468 ? -27.923 1.052 41.543 1.00 94.00 468 ILE A C 1
ATOM 3590 O O . ILE A 1 468 ? -27.850 2.283 41.471 1.00 94.00 468 ILE A O 1
ATOM 3594 N N . THR A 1 469 ? -27.175 0.341 42.388 1.00 95.19 469 THR A N 1
ATOM 3595 C CA . THR A 1 469 ? -26.102 0.922 43.213 1.00 95.19 469 THR A CA 1
ATOM 3596 C C . THR A 1 469 ? -24.761 0.283 42.885 1.00 95.19 469 THR A C 1
ATOM 3598 O O . THR A 1 469 ? -24.641 -0.938 42.850 1.00 95.19 469 THR A O 1
ATOM 3601 N N . VAL A 1 470 ? -23.746 1.118 42.659 1.00 96.50 470 VAL A N 1
ATOM 3602 C CA . VAL A 1 470 ? -22.378 0.715 42.314 1.00 96.50 470 VAL A CA 1
ATOM 3603 C C . VAL A 1 470 ? -21.423 1.201 43.394 1.00 96.50 470 VAL A C 1
ATOM 3605 O O . VAL A 1 470 ? -21.410 2.384 43.738 1.00 96.50 470 VAL A O 1
ATOM 3608 N N . LYS A 1 471 ? -20.574 0.305 43.892 1.00 95.88 471 LYS A N 1
ATOM 3609 C CA . LYS A 1 471 ? -19.467 0.638 44.785 1.00 95.88 471 LYS A CA 1
ATOM 3610 C C . LYS A 1 471 ? -18.139 0.205 44.167 1.00 95.88 471 LYS A C 1
ATOM 3612 O O . LYS A 1 471 ? -17.958 -0.974 43.871 1.00 95.88 471 LYS A O 1
ATOM 3617 N N . SER A 1 472 ? -17.211 1.150 44.045 1.00 96.06 472 SER A N 1
ATOM 3618 C CA . SER A 1 472 ? -15.810 0.878 43.706 1.00 96.06 472 SER A CA 1
ATOM 3619 C C . SER A 1 472 ? -15.000 0.494 44.947 1.00 96.06 472 SER A C 1
ATOM 3621 O O . SER A 1 472 ? -15.262 1.006 46.037 1.00 96.06 472 SER A O 1
ATOM 3623 N N . SER A 1 473 ? -14.010 -0.388 44.796 1.00 95.62 473 SER A N 1
ATOM 3624 C CA . SER A 1 473 ? -13.083 -0.775 45.867 1.00 95.62 473 SER A CA 1
ATOM 3625 C C . SER A 1 473 ? -12.302 0.413 46.433 1.00 95.62 473 SER A C 1
ATOM 3627 O O . SER A 1 473 ? -12.045 0.452 47.637 1.00 95.62 473 SER A O 1
ATOM 3629 N N . VAL A 1 474 ? -11.993 1.408 45.595 1.00 93.25 474 VAL A N 1
ATOM 3630 C CA . VAL A 1 474 ? -11.201 2.594 45.962 1.00 93.25 474 VAL A CA 1
ATOM 3631 C C . VAL A 1 474 ? -12.043 3.776 46.460 1.00 93.25 474 VAL A C 1
ATOM 3633 O O . VAL A 1 474 ? -11.495 4.824 46.791 1.00 93.25 474 VAL A O 1
ATOM 3636 N N . SER A 1 475 ? -13.372 3.628 46.554 1.00 89.31 475 SER A N 1
ATOM 3637 C CA . SER A 1 475 ? -14.269 4.683 47.043 1.00 89.31 475 SER A CA 1
ATOM 3638 C C . SER A 1 475 ? -15.112 4.241 48.240 1.00 89.31 475 SER A C 1
ATOM 3640 O O . SER A 1 475 ? -15.695 3.156 48.287 1.00 89.31 475 SER A O 1
ATOM 3642 N N . THR A 1 476 ? -15.224 5.130 49.227 1.00 87.00 476 THR A N 1
ATOM 3643 C CA . THR A 1 476 ? -16.183 4.987 50.333 1.00 87.00 476 THR A CA 1
ATOM 3644 C C . THR A 1 476 ? -17.598 5.404 49.928 1.00 87.00 476 THR A C 1
ATOM 3646 O O . THR A 1 476 ? -18.558 5.034 50.605 1.00 87.00 476 THR A O 1
ATOM 3649 N N . GLN A 1 477 ? -17.746 6.138 48.821 1.00 87.00 477 GLN A N 1
ATOM 3650 C CA . GLN A 1 477 ? -19.030 6.553 48.270 1.00 87.00 477 GLN A CA 1
ATOM 3651 C C . GLN A 1 477 ? -19.631 5.439 47.399 1.00 87.00 477 GLN A C 1
ATOM 3653 O O . GLN A 1 477 ? -18.923 4.697 46.723 1.00 87.00 477 GLN A O 1
ATOM 3658 N N . THR A 1 478 ? -20.958 5.314 47.422 1.00 91.81 478 THR A N 1
ATOM 3659 C CA . THR A 1 478 ? -21.707 4.406 46.540 1.00 91.81 478 THR A CA 1
ATOM 3660 C C . THR A 1 478 ? -22.467 5.248 45.520 1.00 91.81 478 THR A C 1
ATOM 3662 O O . THR A 1 478 ? -23.317 6.055 45.901 1.00 91.81 478 THR A O 1
ATOM 3665 N N . SER A 1 479 ? -22.155 5.078 44.238 1.00 92.62 479 SER A N 1
ATOM 3666 C CA . SER A 1 479 ? -22.872 5.729 43.140 1.00 92.62 479 SER A CA 1
ATOM 3667 C C . SER A 1 479 ? -24.235 5.060 42.944 1.00 92.62 479 SER A C 1
ATOM 3669 O O . SER A 1 479 ? -24.378 3.853 43.129 1.00 92.62 479 SER A O 1
ATOM 3671 N N . THR A 1 480 ? -25.254 5.836 42.579 1.00 92.25 480 THR A N 1
ATOM 3672 C CA . THR A 1 480 ? -26.626 5.346 42.366 1.00 92.25 480 THR A CA 1
ATOM 3673 C C . THR A 1 480 ? -27.137 5.852 41.024 1.00 92.25 480 THR A C 1
ATOM 3675 O O . THR A 1 480 ? -26.977 7.036 40.730 1.00 92.25 480 THR A O 1
ATOM 3678 N N . VAL A 1 481 ? -27.764 4.988 40.224 1.00 94.06 481 VAL A N 1
ATOM 3679 C CA . VAL A 1 481 ? -28.347 5.361 38.927 1.00 94.06 481 VAL A CA 1
ATOM 3680 C C . VAL A 1 481 ? -29.680 4.647 38.701 1.00 94.06 481 VAL A C 1
ATOM 3682 O O . VAL A 1 481 ? -29.867 3.514 39.144 1.00 94.06 481 VAL A O 1
ATOM 3685 N N . THR A 1 482 ? -30.622 5.304 38.024 1.00 92.38 482 THR A N 1
ATOM 3686 C CA . THR A 1 482 ? -31.923 4.713 37.678 1.00 92.38 482 THR A CA 1
ATOM 3687 C C . THR A 1 482 ? -31.922 4.250 36.225 1.00 92.38 482 THR A C 1
ATOM 3689 O O . THR A 1 482 ? -31.793 5.062 35.309 1.00 92.38 482 THR A O 1
ATOM 3692 N N . VAL A 1 483 ? -32.124 2.953 36.007 1.00 90.81 483 VAL A N 1
ATOM 3693 C CA . VAL A 1 483 ? -32.436 2.382 34.695 1.00 90.81 483 VAL A CA 1
ATOM 3694 C C . VAL A 1 483 ? -33.893 2.709 34.380 1.00 90.81 483 VAL A C 1
ATOM 3696 O O . VAL A 1 483 ? -34.799 2.296 35.105 1.00 90.81 483 VAL A O 1
ATOM 3699 N N . ALA A 1 484 ? -34.139 3.477 33.319 1.00 87.94 484 ALA A N 1
ATOM 3700 C CA . ALA A 1 484 ? -35.498 3.719 32.840 1.00 87.94 484 ALA A CA 1
ATOM 3701 C C . ALA A 1 484 ? -36.090 2.449 32.200 1.00 87.94 484 ALA A C 1
ATOM 3703 O O . ALA A 1 484 ? -35.357 1.574 31.735 1.00 87.94 484 ALA A O 1
ATOM 3704 N N . SER A 1 485 ? -37.420 2.351 32.154 1.00 87.06 485 SER A N 1
ATOM 3705 C CA . SER A 1 485 ? -38.101 1.224 31.511 1.00 87.06 485 SER A CA 1
ATOM 3706 C C . SER A 1 485 ? -37.682 1.064 30.044 1.00 87.06 485 SER A C 1
ATOM 3708 O O . SER A 1 485 ? -37.456 2.039 29.327 1.00 87.06 485 SER A O 1
ATOM 3710 N N . ASN A 1 486 ? -37.592 -0.189 29.601 1.00 87.12 486 ASN A N 1
ATOM 3711 C CA . ASN A 1 486 ? -37.200 -0.609 28.254 1.00 87.12 486 ASN A CA 1
ATOM 3712 C C . ASN A 1 486 ? -35.776 -0.182 27.822 1.00 87.12 486 ASN A C 1
ATOM 3714 O O . ASN A 1 486 ? -35.481 -0.159 26.629 1.00 87.12 486 ASN A O 1
ATOM 3718 N N . ARG A 1 487 ? -34.871 0.129 28.763 1.00 86.88 487 ARG A N 1
ATOM 3719 C CA . ARG A 1 487 ? -33.440 0.353 28.482 1.00 86.88 487 ARG A CA 1
ATOM 3720 C C . ARG A 1 487 ? -32.642 -0.945 28.639 1.00 86.88 487 ARG A C 1
ATOM 3722 O O . ARG A 1 487 ? -32.829 -1.662 29.617 1.00 86.88 487 ARG A O 1
ATOM 3729 N N . ALA A 1 488 ? -31.741 -1.214 27.692 1.00 88.19 488 ALA A N 1
ATOM 3730 C CA . ALA A 1 488 ? -30.802 -2.345 27.733 1.00 88.19 488 ALA A CA 1
ATOM 3731 C C . ALA A 1 488 ? -29.439 -1.989 28.362 1.00 88.19 488 ALA A C 1
ATOM 3733 O O . ALA A 1 488 ? -28.641 -2.877 28.645 1.00 88.19 488 ALA A O 1
ATOM 3734 N N . SER A 1 489 ? -29.178 -0.701 28.605 1.00 92.38 489 SER A N 1
ATOM 3735 C CA . SER A 1 489 ? -27.954 -0.216 29.244 1.00 92.38 489 SER A CA 1
ATOM 3736 C C . SER A 1 489 ? -28.174 1.079 30.032 1.00 92.38 489 SER A C 1
ATOM 3738 O O . SER A 1 489 ? -29.162 1.800 29.830 1.00 92.38 489 SER A O 1
ATOM 3740 N N . VAL A 1 490 ? -27.242 1.366 30.943 1.00 94.94 490 VAL A N 1
ATOM 3741 C CA . VAL A 1 490 ? -27.163 2.602 31.736 1.00 94.94 490 VAL A CA 1
ATOM 3742 C C . VAL A 1 490 ? -25.697 2.977 31.972 1.00 94.94 490 VAL A C 1
ATOM 3744 O O . VAL A 1 490 ? -24.860 2.087 32.103 1.00 94.94 490 VAL A O 1
ATOM 3747 N N . SER A 1 491 ? -25.388 4.270 32.071 1.00 95.06 491 SER A N 1
ATOM 3748 C CA . SER A 1 491 ? -24.024 4.758 32.318 1.00 95.06 491 SER A CA 1
ATOM 3749 C C . SER A 1 491 ? -23.982 5.747 33.483 1.00 95.06 491 SER A C 1
ATOM 3751 O O . SER A 1 491 ? -24.956 6.461 33.732 1.00 95.06 491 SER A O 1
ATOM 3753 N N . LEU A 1 492 ? -22.866 5.775 34.213 1.00 94.88 492 LEU A N 1
ATOM 3754 C CA . LEU A 1 492 ? -22.633 6.643 35.369 1.00 94.88 492 LEU A CA 1
ATOM 3755 C C . LEU A 1 492 ? -21.129 6.888 35.608 1.00 94.88 492 LEU A C 1
ATOM 3757 O O . LEU A 1 492 ? -20.318 6.019 35.280 1.00 94.88 492 LEU A O 1
ATOM 3761 N N . P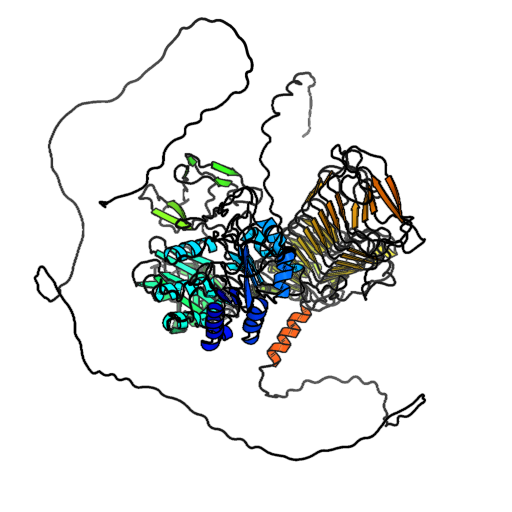RO A 1 493 ? -20.736 8.024 36.216 1.00 94.19 493 PRO A N 1
ATOM 3762 C CA . PRO A 1 493 ? -19.354 8.248 36.622 1.00 94.19 493 PRO A CA 1
ATOM 3763 C C . PRO A 1 493 ? -18.941 7.312 37.770 1.00 94.19 493 PRO A C 1
ATOM 3765 O O . PRO A 1 493 ? -19.728 7.031 38.685 1.00 94.19 493 PRO A O 1
ATOM 3768 N N . ILE A 1 494 ? -17.688 6.857 37.742 1.00 95.25 494 ILE A N 1
ATOM 3769 C CA . ILE A 1 494 ? -17.093 5.984 38.757 1.00 95.25 494 ILE A CA 1
ATOM 3770 C C . ILE A 1 494 ? -15.656 6.407 39.098 1.00 95.25 494 ILE A C 1
ATOM 3772 O O . ILE A 1 494 ? -14.941 6.986 38.282 1.00 95.25 494 ILE A O 1
ATOM 3776 N N . THR A 1 495 ? -15.228 6.106 40.326 1.00 93.75 495 THR A N 1
ATOM 3777 C CA . THR A 1 495 ? -13.837 6.289 40.765 1.00 93.75 495 THR A CA 1
ATOM 3778 C C . THR A 1 495 ? -13.036 5.008 40.579 1.00 93.75 495 THR A C 1
ATOM 3780 O O . THR A 1 495 ? -13.444 3.965 41.096 1.00 93.75 495 THR A O 1
ATOM 3783 N N . LEU A 1 496 ? -11.886 5.105 39.915 1.00 94.19 496 LEU A N 1
ATOM 3784 C CA . LEU A 1 496 ? -10.855 4.067 39.842 1.00 94.19 496 LEU A CA 1
ATOM 3785 C C . LEU A 1 496 ? -9.503 4.672 40.250 1.00 94.19 496 LEU A C 1
ATOM 3787 O O . LEU A 1 496 ? -9.296 5.881 40.119 1.00 94.19 496 LEU A O 1
ATOM 3791 N N . ALA A 1 497 ? -8.612 3.827 40.760 1.00 92.62 497 ALA A N 1
ATOM 3792 C CA . ALA A 1 497 ? -7.196 4.123 40.937 1.00 92.62 497 ALA A CA 1
ATOM 3793 C C . ALA A 1 497 ? -6.383 3.568 39.758 1.00 92.62 497 ALA A C 1
ATOM 3795 O O . ALA A 1 497 ? -6.870 2.707 39.019 1.00 92.62 497 ALA A O 1
ATOM 3796 N N . ALA A 1 498 ? -5.140 4.019 39.617 1.00 88.94 498 ALA A N 1
ATOM 3797 C CA . ALA A 1 498 ? -4.222 3.506 38.609 1.00 88.94 498 ALA A CA 1
ATOM 3798 C C . ALA A 1 498 ? -3.925 1.995 38.781 1.00 88.94 498 ALA A C 1
ATOM 3800 O O . ALA A 1 498 ? -3.803 1.482 39.898 1.00 88.94 498 ALA A O 1
ATOM 3801 N N . GLY A 1 499 ? -3.770 1.285 37.662 1.00 88.81 499 GLY A N 1
ATOM 3802 C CA . GLY A 1 499 ? -3.425 -0.135 37.594 1.00 88.81 499 GLY A CA 1
ATOM 3803 C C . GLY A 1 499 ? -4.610 -1.105 37.697 1.00 88.81 499 GLY A C 1
ATOM 3804 O O . GLY A 1 499 ? -5.782 -0.744 37.579 1.00 88.81 499 GLY A O 1
ATOM 3805 N N . THR A 1 500 ? -4.285 -2.383 37.901 1.00 86.69 500 THR A N 1
ATOM 3806 C CA . THR A 1 500 ? -5.183 -3.543 37.712 1.00 86.69 500 THR A CA 1
ATOM 3807 C C . THR A 1 500 ? -6.085 -3.887 38.906 1.00 86.69 500 THR A C 1
ATOM 3809 O O . THR A 1 500 ? -6.945 -4.763 38.807 1.00 86.69 500 THR A O 1
ATOM 3812 N N . THR A 1 501 ? -5.890 -3.244 40.061 1.00 88.81 501 THR A N 1
ATOM 3813 C CA . THR A 1 501 ? -6.417 -3.723 41.360 1.00 88.81 501 THR A CA 1
ATOM 3814 C C . THR A 1 501 ? -7.848 -3.281 41.691 1.00 88.81 501 THR A C 1
ATOM 3816 O O . THR A 1 501 ? -8.355 -3.570 42.781 1.00 88.81 501 THR A O 1
ATOM 3819 N N . ASN A 1 502 ? -8.533 -2.586 40.779 1.00 95.06 502 ASN A N 1
ATOM 3820 C CA . ASN A 1 502 ? -9.881 -2.094 41.042 1.00 95.06 502 ASN A CA 1
ATOM 3821 C C . ASN A 1 502 ? -10.923 -3.225 40.973 1.00 95.06 502 ASN A C 1
ATOM 3823 O O . ASN A 1 502 ? -10.822 -4.163 40.177 1.00 95.06 502 ASN A O 1
ATOM 3827 N N . SER A 1 503 ? -11.982 -3.105 41.777 1.00 96.38 503 SER A N 1
ATOM 3828 C CA . SER A 1 503 ? -13.179 -3.938 41.651 1.00 96.38 503 SER A CA 1
ATOM 3829 C C . SER A 1 503 ? -14.455 -3.123 41.848 1.00 96.38 503 SER A C 1
ATOM 3831 O O . SER A 1 503 ? -14.488 -2.141 42.593 1.00 96.38 503 SER A O 1
ATOM 3833 N N . LEU A 1 504 ? -15.515 -3.516 41.143 1.00 97.31 504 LEU A N 1
ATOM 3834 C CA . LEU A 1 504 ? -16.793 -2.811 41.078 1.00 97.31 504 LEU A CA 1
ATOM 3835 C C . LEU A 1 504 ? -17.917 -3.756 41.503 1.00 97.31 504 LEU A C 1
ATOM 3837 O O . LEU A 1 504 ? -18.240 -4.709 40.799 1.00 97.31 504 LEU A O 1
ATOM 3841 N N . THR A 1 505 ? -18.524 -3.497 42.660 1.00 96.94 505 THR A N 1
ATOM 3842 C CA . THR A 1 505 ? -19.677 -4.259 43.163 1.00 96.94 505 THR A CA 1
ATOM 3843 C C . THR A 1 505 ? -20.971 -3.541 42.811 1.00 96.94 505 THR A C 1
ATOM 3845 O O . THR A 1 505 ? -21.183 -2.403 43.232 1.00 96.94 505 THR A O 1
ATOM 3848 N N . ILE A 1 506 ? -21.840 -4.213 42.059 1.00 96.94 506 ILE A N 1
ATOM 3849 C CA . ILE A 1 506 ? -23.081 -3.675 41.500 1.00 96.94 506 ILE A CA 1
ATOM 3850 C C . ILE A 1 506 ? -24.271 -4.437 42.093 1.00 96.94 506 ILE A C 1
ATOM 3852 O O . ILE A 1 506 ? -24.355 -5.654 41.941 1.00 96.94 506 ILE A O 1
ATOM 3856 N N . GLN A 1 507 ? -25.188 -3.731 42.759 1.00 95.75 507 GLN A N 1
ATOM 3857 C CA . GLN A 1 507 ? -26.483 -4.268 43.200 1.00 95.75 507 GLN A CA 1
ATOM 3858 C C . GLN A 1 507 ? -27.539 -4.045 42.109 1.00 95.75 507 GLN A C 1
ATOM 3860 O O . GLN A 1 507 ? -27.690 -2.914 41.640 1.00 95.75 507 GLN A O 1
ATOM 3865 N N . HIS A 1 508 ? -28.275 -5.095 41.737 1.00 91.94 508 HIS A N 1
ATOM 3866 C CA . HIS A 1 508 ? -29.230 -5.104 40.619 1.00 91.94 508 HIS A CA 1
ATOM 3867 C C . HIS A 1 508 ? -30.427 -6.045 40.852 1.00 91.94 508 HIS A C 1
ATOM 3869 O O . HIS A 1 508 ? -30.446 -6.857 41.780 1.00 91.94 508 HIS A O 1
ATOM 3875 N N . GLN A 1 509 ? -31.457 -5.927 40.017 1.00 88.31 509 GLN A N 1
ATOM 3876 C CA . GLN A 1 509 ? -32.506 -6.932 39.803 1.00 88.31 509 GLN A CA 1
ATOM 3877 C C . GLN A 1 509 ? -32.403 -7.519 38.383 1.00 88.31 509 GLN A C 1
ATOM 3879 O O . GLN A 1 509 ? -32.609 -8.719 38.198 1.00 88.31 509 GLN A O 1
ATOM 3884 N N . LEU A 1 510 ? -32.059 -6.690 37.390 1.00 86.69 510 LEU A N 1
ATOM 3885 C CA . LEU A 1 510 ? -31.727 -7.104 36.027 1.00 86.69 510 LEU A CA 1
ATOM 3886 C C . LEU A 1 510 ? -30.332 -7.735 35.933 1.00 86.69 510 LEU A C 1
ATOM 3888 O O . LEU A 1 510 ? -29.323 -7.118 36.268 1.00 86.69 510 LEU A O 1
ATOM 3892 N N . SER A 1 511 ? -30.267 -8.945 35.372 1.00 89.62 511 SER A N 1
ATOM 3893 C CA . SER A 1 511 ? -29.003 -9.642 35.111 1.00 89.62 511 SER A CA 1
ATOM 3894 C C . SER A 1 511 ? -28.103 -8.847 34.159 1.00 89.62 511 SER A C 1
ATOM 3896 O O . SER A 1 511 ? -28.502 -8.527 33.040 1.00 89.62 511 SER A O 1
ATOM 3898 N N . ILE A 1 512 ? -26.878 -8.565 34.600 1.00 94.88 512 ILE A N 1
ATOM 3899 C CA . ILE A 1 512 ? -25.847 -7.856 33.830 1.00 94.88 512 ILE A CA 1
ATOM 3900 C C . ILE A 1 512 ? -25.179 -8.831 32.849 1.00 94.88 512 ILE A C 1
ATOM 3902 O O . ILE A 1 512 ? -24.802 -9.935 33.242 1.00 94.88 512 ILE A O 1
ATOM 3906 N N . SER A 1 513 ? -25.001 -8.421 31.591 1.00 94.81 513 SER A N 1
ATOM 3907 C CA . SER A 1 513 ? -24.249 -9.174 30.575 1.00 94.81 513 SER A CA 1
ATOM 3908 C C . SER A 1 513 ? -22.768 -8.789 30.557 1.00 94.81 513 SER A C 1
ATOM 3910 O O . SER A 1 513 ? -21.891 -9.641 30.413 1.00 94.81 513 SER A O 1
ATOM 3912 N N . SER A 1 514 ? -22.485 -7.496 30.710 1.00 96.12 514 SER A N 1
ATOM 3913 C CA . SER A 1 514 ? -21.148 -6.906 30.637 1.00 96.12 514 SER A CA 1
ATOM 3914 C C . SER A 1 514 ? -21.133 -5.500 31.239 1.00 96.12 514 SER A C 1
ATOM 3916 O O . SER A 1 514 ? -22.179 -4.865 31.409 1.00 96.12 514 SER A O 1
ATOM 3918 N N . ILE A 1 515 ? -19.931 -5.011 31.534 1.00 97.62 515 ILE A N 1
ATOM 3919 C CA . ILE A 1 515 ? -19.660 -3.592 31.757 1.00 97.62 515 ILE A CA 1
ATOM 3920 C C . ILE A 1 515 ? -18.546 -3.110 30.824 1.00 97.62 515 ILE A C 1
ATOM 3922 O O . ILE A 1 515 ? -17.674 -3.887 30.431 1.00 97.62 515 ILE A O 1
ATOM 3926 N N . THR A 1 516 ? -18.561 -1.816 30.524 1.00 97.25 516 THR A N 1
ATOM 3927 C CA . THR A 1 516 ? -17.495 -1.112 29.805 1.00 97.25 516 THR A CA 1
ATOM 3928 C C . THR A 1 516 ? -16.990 0.033 30.673 1.00 97.25 516 THR A C 1
ATOM 3930 O O . THR A 1 516 ? -17.790 0.753 31.275 1.00 97.25 516 THR A O 1
ATOM 3933 N N . ILE A 1 517 ? -15.672 0.201 30.738 1.00 96.12 517 ILE A N 1
ATOM 3934 C CA . ILE A 1 517 ? -14.990 1.299 31.423 1.00 96.12 517 ILE A CA 1
ATOM 3935 C C . ILE A 1 517 ? -14.336 2.182 30.367 1.00 96.12 517 ILE A C 1
ATOM 3937 O O . ILE A 1 517 ? -13.409 1.750 29.687 1.00 96.12 517 ILE A O 1
ATOM 3941 N N . THR A 1 518 ? -14.797 3.423 30.259 1.00 92.88 518 THR A N 1
ATOM 3942 C CA . THR A 1 518 ? -14.183 4.443 29.401 1.00 92.88 518 THR A CA 1
ATOM 3943 C C . THR A 1 518 ? -13.377 5.409 30.277 1.00 92.88 518 THR A C 1
ATOM 3945 O O . THR A 1 518 ? -13.927 5.900 31.275 1.00 92.88 518 THR A O 1
ATOM 3948 N N . PRO A 1 519 ? -12.096 5.690 29.961 1.00 89.44 519 PRO A N 1
ATOM 3949 C CA . PRO A 1 519 ? -11.326 6.717 30.658 1.00 89.44 519 PRO A CA 1
ATOM 3950 C C . PRO A 1 519 ? -11.969 8.107 30.507 1.00 89.44 519 PRO A C 1
ATOM 3952 O O . PRO A 1 519 ? -12.744 8.330 29.577 1.00 89.44 519 PRO A O 1
ATOM 3955 N N . PRO A 1 520 ? -11.687 9.049 31.425 1.00 86.94 520 PRO A N 1
ATOM 3956 C CA . PRO A 1 520 ? -12.081 10.441 31.234 1.00 86.94 520 PRO A CA 1
ATOM 3957 C C . PRO A 1 520 ? -11.387 11.027 29.996 1.00 86.94 520 PRO A C 1
ATOM 3959 O O . PRO A 1 520 ? -10.196 10.797 29.799 1.00 86.94 520 PRO A O 1
ATOM 3962 N N . GLU A 1 521 ? -12.107 11.825 29.206 1.00 82.44 521 GLU A N 1
ATOM 3963 C CA . GLU A 1 521 ? -11.526 12.539 28.063 1.00 82.44 521 GLU A CA 1
ATOM 3964 C C . GLU A 1 521 ? -10.368 13.449 28.505 1.00 82.44 521 GLU A C 1
ATOM 3966 O O . GLU A 1 521 ? -10.488 14.246 29.445 1.00 82.44 521 GLU A O 1
ATOM 3971 N N . GLY A 1 522 ? -9.236 13.336 27.808 1.00 79.88 522 GLY A N 1
ATOM 3972 C CA . GLY A 1 522 ? -8.103 14.235 27.976 1.00 79.88 522 GLY A CA 1
ATOM 3973 C C . GLY A 1 522 ? -8.434 15.643 27.478 1.00 79.88 522 GLY A C 1
ATOM 3974 O O . GLY A 1 522 ? -9.100 15.827 26.463 1.00 79.88 522 GLY A O 1
ATOM 3975 N N . THR A 1 523 ? -7.943 16.671 28.171 1.00 83.38 523 THR A N 1
ATOM 3976 C CA . THR A 1 523 ? -7.921 18.025 27.602 1.00 83.38 523 THR A CA 1
ATOM 3977 C C . THR A 1 523 ? -6.660 18.162 26.762 1.00 83.38 523 THR A C 1
ATOM 3979 O O . THR A 1 523 ? -5.570 18.212 27.327 1.00 83.38 523 THR A O 1
ATOM 3982 N N . TYR A 1 524 ? -6.796 18.231 25.439 1.00 82.94 524 TYR A N 1
ATOM 3983 C CA . TYR A 1 524 ? -5.661 18.487 24.554 1.00 82.94 524 TYR A CA 1
ATOM 3984 C C . TYR A 1 524 ? -5.178 19.942 24.685 1.00 82.94 524 TYR A C 1
ATOM 3986 O O . TYR A 1 524 ? -5.986 20.874 24.684 1.00 82.94 524 TYR A O 1
ATOM 3994 N N . TYR A 1 525 ? -3.862 20.148 24.794 1.00 82.38 525 TYR A N 1
ATOM 3995 C CA . TYR A 1 525 ? -3.236 21.469 24.930 1.00 82.38 525 TYR A CA 1
ATOM 3996 C C . TYR A 1 525 ? -2.282 21.726 23.744 1.00 82.38 525 TYR A C 1
A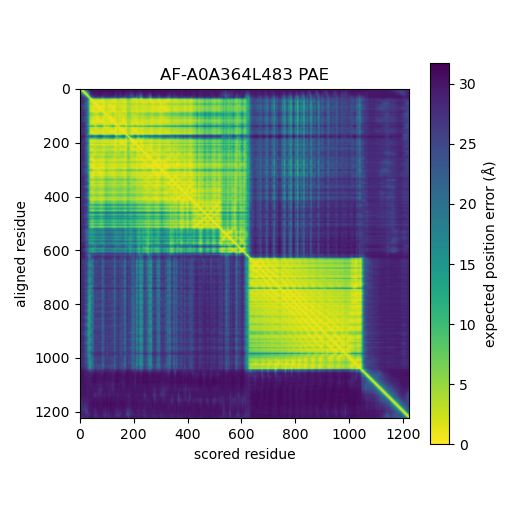TOM 3998 O O . TYR A 1 525 ? -1.092 21.423 23.853 1.00 82.38 525 TYR A O 1
ATOM 4006 N N . PRO A 1 526 ? -2.767 22.286 22.614 1.00 80.19 526 PRO A N 1
ATOM 4007 C CA . PRO A 1 526 ? -1.939 22.534 21.433 1.00 80.19 526 PRO A CA 1
ATOM 4008 C C . PRO A 1 526 ? -0.827 23.538 21.749 1.00 80.19 526 PRO A C 1
ATOM 4010 O O . PRO A 1 526 ? -1.084 24.594 22.333 1.00 80.19 526 PRO A O 1
ATOM 4013 N N . ASN A 1 527 ? 0.409 23.233 21.346 1.00 72.62 527 ASN A N 1
ATOM 4014 C CA . ASN A 1 527 ? 1.578 24.015 21.746 1.00 72.62 527 ASN A CA 1
ATOM 4015 C C . ASN A 1 527 ? 2.211 24.805 20.591 1.00 72.62 527 ASN A C 1
ATOM 4017 O O . ASN A 1 527 ? 3.269 24.471 20.069 1.00 72.62 527 ASN A O 1
ATOM 4021 N N . THR A 1 528 ? 1.558 25.904 20.220 1.00 74.19 528 THR A N 1
ATOM 4022 C CA . THR A 1 528 ? 1.972 26.818 19.139 1.00 74.19 528 THR A CA 1
ATOM 4023 C C . THR A 1 528 ? 3.054 27.832 19.549 1.00 74.19 528 THR A C 1
ATOM 4025 O O . THR A 1 528 ? 3.362 28.746 18.785 1.00 74.19 528 THR A O 1
ATOM 4028 N N . GLY A 1 529 ? 3.613 27.721 20.763 1.00 76.31 529 GLY A N 1
ATOM 4029 C CA . GLY A 1 529 ? 4.303 28.818 21.459 1.00 76.31 529 GLY A CA 1
ATOM 4030 C C . GLY A 1 529 ? 5.705 28.507 21.988 1.00 76.31 529 GLY A C 1
ATOM 4031 O O . GLY A 1 529 ? 6.098 29.065 23.014 1.00 76.31 529 GLY A O 1
ATOM 4032 N N . PHE A 1 530 ? 6.460 27.619 21.338 1.00 87.12 530 PHE A N 1
ATOM 4033 C CA . PHE A 1 530 ? 7.837 27.314 21.742 1.00 87.12 530 PHE A CA 1
ATOM 4034 C C . PHE A 1 530 ? 8.752 28.546 21.683 1.00 87.12 530 PHE A C 1
ATOM 4036 O O . PHE A 1 530 ? 8.935 29.168 20.639 1.00 87.12 530 PHE A O 1
ATOM 4043 N N . THR A 1 531 ? 9.403 28.847 22.805 1.00 91.19 531 THR A N 1
ATOM 4044 C CA . THR A 1 531 ? 10.564 29.739 22.854 1.00 91.19 531 THR A CA 1
ATOM 4045 C C . THR A 1 531 ? 11.796 28.935 22.460 1.00 91.19 531 THR A C 1
ATOM 4047 O O . THR A 1 531 ? 12.229 28.062 23.216 1.00 91.19 531 THR A O 1
ATOM 4050 N N . THR A 1 532 ? 12.361 29.202 21.283 1.00 92.06 532 THR A N 1
ATOM 4051 C CA . THR A 1 532 ? 13.619 28.578 20.861 1.00 92.06 532 THR A CA 1
ATOM 4052 C C . THR A 1 532 ? 14.834 29.390 21.313 1.00 92.06 532 THR A C 1
ATOM 4054 O O . THR A 1 532 ? 14.752 30.600 21.536 1.00 92.06 532 THR A O 1
ATOM 4057 N N . THR A 1 533 ? 15.980 28.727 21.481 1.00 92.62 533 THR A N 1
ATOM 4058 C CA . THR A 1 533 ? 17.270 29.376 21.753 1.00 92.62 533 THR A CA 1
ATOM 4059 C C . THR A 1 533 ? 18.391 28.710 20.958 1.00 92.62 533 THR A C 1
ATOM 4061 O O . THR A 1 533 ? 18.287 27.539 20.583 1.00 92.62 533 THR A O 1
ATOM 4064 N N . GLY A 1 534 ? 19.473 29.452 20.709 1.00 92.44 534 GLY A N 1
ATOM 4065 C CA . GLY A 1 534 ? 20.595 28.976 19.903 1.00 92.44 534 GLY A CA 1
ATOM 4066 C C . GLY A 1 534 ? 20.207 28.829 18.432 1.00 92.44 534 GLY A C 1
ATOM 4067 O O . GLY A 1 534 ? 19.675 29.771 17.851 1.00 92.44 534 GLY A O 1
ATOM 4068 N N . TYR A 1 535 ? 20.473 27.665 17.838 1.00 89.56 535 TYR A N 1
ATOM 4069 C CA . TYR A 1 535 ? 20.172 27.395 16.425 1.00 89.56 535 TYR A CA 1
ATOM 4070 C C . TYR A 1 535 ? 18.739 26.913 16.149 1.00 89.56 535 TYR A C 1
ATOM 4072 O O . TYR A 1 535 ? 18.353 26.853 14.987 1.00 89.56 535 TYR A O 1
ATOM 4080 N N . ALA A 1 536 ? 17.950 26.576 17.175 1.00 90.81 536 ALA A N 1
ATOM 4081 C CA . ALA A 1 536 ? 16.613 26.016 16.979 1.00 90.81 536 ALA A CA 1
ATOM 4082 C C . ALA A 1 536 ? 15.631 27.047 16.386 1.00 90.81 536 ALA A C 1
ATOM 4084 O O . ALA A 1 536 ? 15.521 28.174 16.881 1.00 90.81 536 ALA A O 1
ATOM 4085 N N . THR A 1 537 ? 14.875 26.657 15.355 1.00 88.56 537 THR A N 1
ATOM 4086 C CA . THR A 1 537 ? 13.939 27.540 14.629 1.00 88.56 537 THR A CA 1
ATOM 4087 C C . THR A 1 537 ? 12.533 26.963 14.587 1.00 88.56 537 THR A C 1
ATOM 4089 O O . THR A 1 537 ? 12.369 25.767 14.370 1.00 88.56 537 THR A O 1
ATOM 4092 N N . SER A 1 538 ? 11.515 27.816 14.711 1.00 87.00 538 SER A N 1
ATOM 4093 C CA . SER A 1 538 ? 10.137 27.446 14.367 1.00 87.00 538 SER A CA 1
ATOM 4094 C C . SER A 1 538 ? 9.876 27.683 12.879 1.00 87.00 538 SER A C 1
ATOM 4096 O O . SER A 1 538 ? 10.284 28.713 12.336 1.00 87.00 538 SER A O 1
ATOM 4098 N N . THR A 1 539 ? 9.189 26.743 12.237 1.00 83.31 539 THR A N 1
ATOM 4099 C CA . THR A 1 539 ? 8.857 26.753 10.810 1.00 83.31 539 THR A CA 1
ATOM 4100 C C . THR A 1 539 ? 7.385 26.388 10.645 1.00 83.31 539 THR A C 1
ATOM 4102 O O . THR A 1 539 ? 6.932 25.385 11.194 1.00 83.31 539 THR A O 1
ATOM 4105 N N . THR A 1 540 ? 6.624 27.186 9.895 1.00 79.38 540 THR A N 1
ATOM 4106 C CA . THR A 1 540 ? 5.239 26.849 9.530 1.00 79.38 540 THR A CA 1
ATOM 4107 C C . THR A 1 540 ? 5.229 25.632 8.611 1.00 79.38 540 THR A C 1
ATOM 4109 O O . THR A 1 540 ? 6.001 25.588 7.654 1.00 79.38 540 THR A O 1
ATOM 4112 N N . CYS A 1 541 ? 4.376 24.654 8.900 1.00 65.69 541 CYS A N 1
ATOM 4113 C CA . CYS A 1 541 ? 4.190 23.488 8.040 1.00 65.69 541 CYS A CA 1
ATOM 4114 C C . CYS A 1 541 ? 3.246 23.823 6.871 1.00 65.69 541 CYS A C 1
ATOM 4116 O O . CYS A 1 541 ? 2.605 24.879 6.862 1.00 65.69 541 CYS A O 1
ATOM 4118 N N . GLY A 1 542 ? 3.157 22.940 5.874 1.00 51.94 542 GLY A N 1
ATOM 4119 C CA . GLY A 1 542 ? 2.185 23.098 4.788 1.00 51.94 542 GLY A CA 1
ATOM 4120 C C . GLY A 1 542 ? 0.731 23.011 5.278 1.00 51.94 542 GLY A C 1
ATOM 4121 O O . GLY A 1 542 ? 0.453 22.613 6.411 1.00 51.94 542 GLY A O 1
ATOM 4122 N N . THR A 1 543 ? -0.224 23.364 4.418 1.00 52.78 543 THR A N 1
ATOM 4123 C CA . THR A 1 543 ? -1.655 23.173 4.708 1.00 52.78 543 THR A CA 1
ATOM 4124 C C . THR A 1 543 ? -1.951 21.692 4.963 1.00 52.78 543 THR A C 1
ATOM 4126 O O . THR A 1 543 ? -1.516 20.851 4.192 1.00 52.78 543 THR A O 1
ATOM 4129 N N . GLY A 1 544 ? -2.658 21.379 6.054 1.00 50.34 544 GLY A N 1
ATOM 4130 C CA . GLY A 1 544 ? -2.931 19.998 6.488 1.00 50.34 544 GLY A CA 1
ATOM 4131 C C . GLY A 1 544 ? -1.866 19.389 7.413 1.00 50.34 544 GLY A C 1
ATOM 4132 O O . GLY A 1 544 ? -2.173 18.475 8.173 1.00 50.34 544 GLY A O 1
ATOM 4133 N N . TYR A 1 545 ? -0.649 19.936 7.437 1.00 54.84 545 TYR A N 1
ATOM 4134 C CA . TYR A 1 545 ? 0.489 19.343 8.144 1.00 54.84 545 TYR A CA 1
ATOM 4135 C C . TYR A 1 545 ? 0.693 19.897 9.562 1.00 54.84 545 TYR A C 1
ATOM 4137 O O . TYR A 1 545 ? 0.313 21.027 9.883 1.00 54.84 545 TYR A O 1
ATOM 4145 N N . CYS A 1 546 ? 1.317 19.090 10.431 1.00 66.56 546 CYS A N 1
ATOM 4146 C CA . CYS A 1 546 ? 1.578 19.418 11.842 1.00 66.56 546 CYS A CA 1
ATOM 4147 C C . CYS A 1 546 ? 0.320 19.813 12.647 1.00 66.56 546 CYS A C 1
ATOM 4149 O O . CYS A 1 546 ? 0.402 20.607 13.590 1.00 66.56 546 CYS A O 1
ATOM 4151 N N . LEU A 1 547 ? -0.867 19.331 12.262 1.00 66.12 547 LEU A N 1
ATOM 4152 C CA . LEU A 1 547 ? -2.122 19.679 12.931 1.00 66.12 547 LEU A CA 1
ATOM 4153 C C . LEU A 1 547 ? -2.172 19.155 14.381 1.00 66.12 547 LEU A C 1
ATOM 4155 O O . LEU A 1 547 ? -1.585 18.119 14.679 1.00 66.12 547 LEU A O 1
ATOM 4159 N N . PRO A 1 548 ? -2.869 19.855 15.297 1.00 67.69 548 PRO A N 1
ATOM 4160 C CA . PRO A 1 548 ? -3.551 21.144 15.117 1.00 67.69 548 PRO A CA 1
ATOM 4161 C C . PRO A 1 548 ? -2.625 22.365 15.322 1.00 67.69 548 PRO A C 1
ATOM 4163 O O . PRO A 1 548 ? -3.109 23.487 15.458 1.00 67.69 548 PRO A O 1
ATOM 4166 N N . VAL A 1 549 ? -1.303 22.165 15.400 1.00 79.19 549 VAL A N 1
ATOM 4167 C CA . VAL A 1 549 ? -0.314 23.197 15.768 1.00 79.19 549 VAL A CA 1
ATOM 4168 C C . VAL A 1 549 ? 0.152 24.026 14.560 1.00 79.19 549 VAL A C 1
ATOM 4170 O O . VAL A 1 549 ? 0.400 25.223 14.701 1.00 79.19 549 VAL A O 1
ATOM 4173 N N . GLY A 1 550 ? 0.248 23.420 13.372 1.00 76.56 550 GLY A N 1
ATOM 4174 C CA . GLY A 1 550 ? 0.610 24.079 12.107 1.00 76.56 550 GLY A CA 1
ATOM 4175 C C . GLY A 1 550 ? 2.068 24.551 12.005 1.00 76.56 550 GLY A C 1
ATOM 4176 O O . GLY A 1 550 ? 2.436 25.216 11.035 1.00 76.56 550 GLY A O 1
ATOM 4177 N N . THR A 1 551 ? 2.911 24.236 12.990 1.00 80.69 551 THR A N 1
ATOM 4178 C CA . THR A 1 551 ? 4.336 24.590 13.025 1.00 80.69 551 THR A CA 1
ATOM 4179 C C . THR A 1 551 ? 5.171 23.429 13.568 1.00 80.69 551 THR A C 1
ATOM 4181 O O . THR A 1 551 ? 4.712 22.665 14.417 1.00 80.69 551 THR A O 1
ATOM 4184 N N . LYS A 1 552 ? 6.413 23.310 13.086 1.00 81.25 552 LYS A N 1
ATOM 4185 C CA . LYS A 1 552 ? 7.430 22.353 13.548 1.00 81.25 552 LYS A CA 1
ATOM 4186 C C . LYS A 1 552 ? 8.690 23.087 13.998 1.00 81.25 552 LYS A C 1
ATOM 4188 O O . LYS A 1 552 ? 8.957 24.199 13.540 1.00 81.25 552 LYS A O 1
ATOM 4193 N N . ILE A 1 553 ? 9.464 22.480 14.899 1.00 85.19 553 ILE A N 1
ATOM 4194 C CA . ILE A 1 553 ? 10.715 23.060 15.405 1.00 85.19 553 ILE A CA 1
ATOM 4195 C C . ILE A 1 553 ? 11.914 22.279 14.859 1.00 85.19 553 ILE A C 1
ATOM 4197 O O . ILE A 1 553 ? 12.065 21.096 15.150 1.00 85.19 553 ILE A O 1
ATOM 4201 N N . GLY A 1 554 ? 12.771 22.950 14.089 1.00 83.12 554 GLY A N 1
ATOM 4202 C CA . GLY A 1 554 ? 14.011 22.396 13.540 1.00 83.12 554 GLY A CA 1
ATOM 4203 C C . GLY A 1 554 ? 15.253 22.720 14.378 1.00 83.12 554 GLY A C 1
ATOM 4204 O O . GLY A 1 554 ? 15.219 23.566 15.275 1.00 83.12 554 GLY A O 1
ATOM 4205 N N . TYR A 1 555 ? 16.370 22.067 14.039 1.00 82.00 555 TYR A N 1
ATOM 4206 C CA . TYR A 1 555 ? 17.719 22.306 14.584 1.00 82.00 555 TYR A CA 1
ATOM 4207 C C . TYR A 1 555 ? 17.847 22.189 16.121 1.00 82.00 555 TYR A C 1
ATOM 4209 O O . TYR A 1 555 ? 18.618 22.917 16.757 1.00 82.00 555 TYR A O 1
ATOM 4217 N N . ILE A 1 556 ? 17.108 21.260 16.736 1.00 78.12 556 ILE A N 1
ATOM 4218 C CA . ILE A 1 556 ? 17.248 20.931 18.162 1.00 78.12 556 ILE A CA 1
ATOM 4219 C C . ILE A 1 556 ? 18.479 20.030 18.358 1.00 78.12 556 ILE A C 1
ATOM 4221 O O . ILE A 1 556 ? 18.589 18.970 17.752 1.00 78.12 556 ILE A O 1
ATOM 4225 N N . GLY A 1 557 ? 19.416 20.432 19.219 1.00 74.44 557 GLY A N 1
ATOM 4226 C CA . GLY A 1 557 ? 20.681 19.716 19.407 1.00 74.44 557 GLY A CA 1
ATOM 4227 C C . GLY A 1 557 ? 21.630 20.387 20.410 1.00 74.44 557 GLY A C 1
ATOM 4228 O O . GLY A 1 557 ? 21.211 21.277 21.150 1.00 74.44 557 GLY A O 1
ATOM 4229 N N . PRO A 1 558 ? 22.930 20.022 20.441 1.00 74.69 558 PRO A N 1
ATOM 4230 C CA . PRO A 1 558 ? 23.899 20.509 21.439 1.00 74.69 558 PRO A CA 1
ATOM 4231 C C . PRO A 1 558 ? 24.143 22.032 21.495 1.00 74.69 558 PRO A C 1
ATOM 4233 O O . PRO A 1 558 ? 24.869 22.498 22.369 1.00 74.69 558 PRO A O 1
ATOM 4236 N N . GLY A 1 559 ? 23.546 22.806 20.583 1.00 81.38 559 GLY A N 1
ATOM 4237 C CA . GLY A 1 559 ? 23.526 24.273 20.588 1.00 81.38 559 GLY A CA 1
ATOM 4238 C C . GLY A 1 559 ? 22.164 24.874 20.211 1.00 81.38 559 GLY A C 1
ATOM 4239 O O . GLY A 1 559 ? 22.117 26.019 19.770 1.00 81.38 559 GLY A O 1
ATOM 4240 N N . GLY A 1 560 ? 21.066 24.119 20.330 1.00 87.19 560 GLY A N 1
ATOM 4241 C CA . GLY A 1 560 ? 19.718 24.564 19.964 1.00 87.19 560 GLY A CA 1
ATOM 4242 C C . GLY A 1 560 ? 18.654 23.903 20.838 1.00 87.19 560 GLY A C 1
ATOM 4243 O O . GLY A 1 560 ? 18.595 22.678 20.911 1.00 87.19 560 GLY A O 1
ATOM 4244 N N . THR A 1 561 ? 17.815 24.691 21.512 1.00 89.19 561 THR A N 1
ATOM 4245 C CA . THR A 1 561 ? 16.757 24.172 22.401 1.00 89.19 561 THR A CA 1
ATOM 4246 C C . THR A 1 561 ? 15.412 24.830 22.125 1.00 89.19 561 THR A C 1
ATOM 4248 O O . THR A 1 561 ? 15.353 25.960 21.645 1.00 89.19 561 THR A O 1
ATOM 4251 N N . ALA A 1 562 ? 14.331 24.129 22.463 1.00 89.62 562 ALA A N 1
ATOM 4252 C CA . ALA A 1 562 ? 12.963 24.626 22.398 1.00 89.62 562 ALA A CA 1
ATOM 4253 C C . ALA A 1 562 ? 12.291 24.398 23.756 1.00 89.62 562 ALA A C 1
ATOM 4255 O O . ALA A 1 562 ? 12.325 23.289 24.286 1.00 89.62 562 ALA A O 1
ATOM 4256 N N . VAL A 1 563 ? 11.717 25.450 24.341 1.00 89.31 563 VAL A N 1
ATOM 4257 C CA . VAL A 1 563 ? 11.109 25.417 25.678 1.00 89.31 563 VAL A CA 1
ATOM 4258 C C . VAL A 1 563 ? 9.711 26.020 25.620 1.00 89.31 563 VAL A C 1
ATOM 4260 O O . VAL A 1 563 ? 9.475 27.016 24.940 1.00 89.31 563 VAL A O 1
ATOM 4263 N N . THR A 1 564 ? 8.774 25.420 26.345 1.00 87.88 564 THR A N 1
ATOM 4264 C CA . THR A 1 564 ? 7.377 25.856 26.418 1.00 87.88 564 THR A CA 1
ATOM 4265 C C . THR A 1 564 ? 6.782 25.514 27.786 1.00 87.88 564 THR A C 1
ATOM 4267 O O . THR A 1 564 ? 7.299 24.648 28.492 1.00 87.88 564 THR A O 1
ATOM 4270 N N . THR A 1 565 ? 5.696 26.192 28.160 1.00 87.94 565 THR A N 1
ATOM 4271 C CA . THR A 1 565 ? 5.020 26.037 29.456 1.00 87.94 565 THR A CA 1
ATOM 4272 C C . THR A 1 565 ? 3.518 25.893 29.242 1.00 87.94 565 THR A C 1
ATOM 4274 O O . THR A 1 565 ? 2.842 26.857 28.884 1.00 87.94 565 THR A O 1
ATOM 4277 N N . ILE A 1 566 ? 2.977 24.704 29.512 1.00 84.06 566 ILE A N 1
ATOM 4278 C CA . ILE A 1 566 ? 1.531 24.444 29.485 1.00 84.06 566 ILE A CA 1
ATOM 4279 C C . ILE A 1 566 ? 0.942 24.734 30.873 1.00 84.06 566 ILE A C 1
ATOM 4281 O O . ILE A 1 566 ? 1.478 24.293 31.889 1.00 84.06 566 ILE A O 1
ATOM 4285 N N . SER A 1 567 ? -0.176 25.464 30.922 1.00 86.44 567 SER A N 1
ATOM 4286 C CA . SER A 1 567 ? -0.924 25.744 32.158 1.00 86.44 567 SER A CA 1
ATOM 4287 C C . SER A 1 567 ? -2.226 24.943 32.184 1.00 86.44 567 SER A C 1
ATOM 4289 O O . SER A 1 567 ? -3.153 25.248 31.437 1.00 86.44 567 SER A O 1
ATOM 4291 N N . ALA A 1 568 ? -2.320 23.938 33.056 1.00 82.06 568 ALA A N 1
ATOM 4292 C CA . ALA A 1 568 ? -3.537 23.140 33.197 1.00 82.06 568 ALA A CA 1
ATOM 4293 C C . ALA A 1 568 ? -4.677 23.935 33.865 1.00 82.06 568 ALA A C 1
ATOM 4295 O O . ALA A 1 568 ? -4.460 24.648 34.845 1.00 82.06 568 ALA A O 1
ATOM 4296 N N . ALA A 1 569 ? -5.915 23.751 33.393 1.00 82.12 569 ALA A N 1
ATOM 4297 C CA . ALA A 1 569 ? -7.086 24.514 33.850 1.00 82.12 569 ALA A CA 1
ATOM 4298 C C . ALA A 1 569 ? -7.509 24.279 35.323 1.00 82.12 569 ALA A C 1
ATOM 4300 O O . ALA A 1 569 ? -8.376 24.984 35.840 1.00 82.12 569 ALA A O 1
ATOM 4301 N N . SER A 1 570 ? -6.933 23.289 36.013 1.00 81.44 570 SER A N 1
ATOM 4302 C CA . SER A 1 570 ? -7.225 22.976 37.418 1.00 81.44 570 SER A CA 1
ATOM 4303 C C . SER A 1 570 ? -6.035 22.318 38.120 1.00 81.44 570 SER A C 1
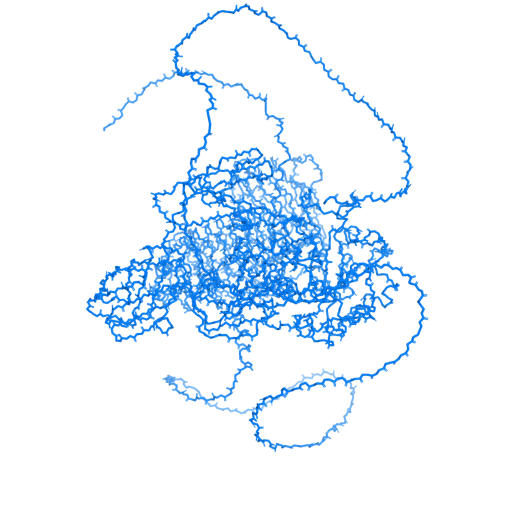ATOM 4305 O O . SER A 1 570 ? -5.294 21.550 37.506 1.00 81.44 570 SER A O 1
ATOM 4307 N N . ALA A 1 571 ? -5.865 22.586 39.417 1.00 82.00 571 ALA A N 1
ATOM 4308 C CA . ALA A 1 571 ? -4.829 21.962 40.241 1.00 82.00 571 ALA A CA 1
ATOM 4309 C C . ALA A 1 571 ? -5.207 20.531 40.676 1.00 82.00 571 ALA A C 1
ATOM 4311 O O . ALA A 1 571 ? -6.385 20.219 40.844 1.00 82.00 571 ALA A O 1
ATOM 4312 N N . GLY A 1 572 ? -4.197 19.686 40.893 1.00 79.75 572 GLY A N 1
ATOM 4313 C CA . GLY A 1 572 ? -4.329 18.293 41.338 1.00 79.75 572 GLY A CA 1
ATOM 4314 C C . GLY A 1 572 ? -3.296 17.386 40.666 1.00 79.75 572 GLY A C 1
ATOM 4315 O O . GLY A 1 572 ? -2.588 17.829 39.761 1.00 79.75 572 GLY A O 1
ATOM 4316 N N . THR A 1 573 ? -3.223 16.122 41.087 1.00 75.56 573 THR A N 1
ATOM 4317 C CA . THR A 1 573 ? -2.551 15.067 40.309 1.00 75.56 573 THR A CA 1
ATOM 4318 C C . THR A 1 573 ? -3.284 14.887 38.979 1.00 75.56 573 THR A C 1
ATOM 4320 O O . THR A 1 573 ? -4.513 14.987 38.934 1.00 75.56 573 THR A O 1
ATOM 4323 N N . LYS A 1 574 ? -2.544 14.654 37.893 1.00 77.19 574 LYS A N 1
ATOM 4324 C CA . LYS A 1 574 ? -3.086 14.378 36.559 1.00 77.19 574 LYS A CA 1
ATOM 4325 C C . LYS A 1 574 ? -2.197 13.362 35.854 1.00 77.19 574 LYS A C 1
ATOM 4327 O O . LYS A 1 574 ? -0.979 13.427 36.004 1.00 77.19 574 LYS A O 1
ATOM 4332 N N . PHE A 1 575 ? -2.803 12.493 35.054 1.00 79.31 575 PHE A N 1
ATOM 4333 C CA . PHE A 1 575 ? -2.101 11.863 33.940 1.00 79.31 575 PHE A CA 1
ATOM 4334 C C . PHE A 1 575 ? -1.737 12.938 32.906 1.00 79.31 575 PHE A C 1
ATOM 4336 O O . PHE A 1 575 ? -2.478 13.913 32.747 1.00 79.31 575 PHE A O 1
ATOM 4343 N N . VAL A 1 576 ? -0.593 12.785 32.244 1.00 79.62 576 VAL A N 1
ATOM 4344 C CA . VAL A 1 576 ? -0.123 13.689 31.190 1.00 79.62 576 VAL A CA 1
ATOM 4345 C C . VAL A 1 576 ? 0.381 12.830 30.043 1.00 79.62 576 VAL A C 1
ATOM 4347 O O . VAL A 1 576 ? 1.392 12.147 30.183 1.00 79.62 576 VAL A O 1
ATOM 4350 N N . GLU A 1 577 ? -0.339 12.884 28.932 1.00 78.75 577 GLU A N 1
ATOM 4351 C CA . GLU A 1 577 ? 0.086 12.346 27.642 1.00 78.75 577 GLU A CA 1
ATOM 4352 C C . GLU A 1 577 ? 0.890 13.422 26.894 1.00 78.75 577 GLU A C 1
ATOM 4354 O O . GLU A 1 577 ? 0.704 14.621 27.140 1.00 78.75 577 GLU A O 1
ATOM 4359 N N . ILE A 1 578 ? 1.823 13.009 26.035 1.00 78.19 578 ILE A N 1
ATOM 4360 C CA . ILE A 1 578 ? 2.678 13.919 25.261 1.00 78.19 578 ILE A CA 1
ATOM 4361 C C . ILE A 1 578 ? 2.731 13.426 23.817 1.00 78.19 578 ILE A C 1
ATOM 4363 O O . ILE A 1 578 ? 3.600 12.635 23.454 1.00 78.19 578 ILE A O 1
ATOM 4367 N N . ASP A 1 579 ? 1.813 13.929 23.000 1.00 75.12 579 ASP A N 1
ATOM 4368 C CA . ASP A 1 579 ? 1.825 13.727 21.555 1.00 75.12 579 ASP A CA 1
ATOM 4369 C C . ASP A 1 579 ? 3.113 14.316 20.969 1.00 75.12 579 ASP A C 1
ATOM 4371 O O . ASP A 1 579 ? 3.451 15.486 21.188 1.00 75.12 579 ASP A O 1
ATOM 4375 N N . TYR A 1 580 ? 3.849 13.488 20.232 1.00 71.81 580 TYR A N 1
ATOM 4376 C CA . TYR A 1 580 ? 5.165 13.823 19.711 1.00 71.81 580 TYR A CA 1
ATOM 4377 C C . TYR A 1 580 ? 5.364 13.209 18.325 1.00 71.81 580 TYR A C 1
ATOM 4379 O O . TYR A 1 580 ? 5.246 12.000 18.149 1.00 71.81 580 TYR A O 1
ATOM 4387 N N . ILE A 1 581 ? 5.694 14.059 17.351 1.00 64.75 581 ILE A N 1
ATOM 4388 C CA . ILE A 1 581 ? 6.007 13.679 15.971 1.00 64.75 581 ILE A CA 1
ATOM 4389 C C . ILE A 1 581 ? 7.407 14.205 15.665 1.00 64.75 581 ILE A C 1
ATOM 4391 O O . ILE A 1 581 ? 7.711 15.366 15.955 1.00 64.75 581 ILE A O 1
ATOM 4395 N N . ASN A 1 582 ? 8.257 13.359 15.087 1.00 62.22 582 ASN A N 1
ATOM 4396 C CA . ASN A 1 582 ? 9.626 13.706 14.744 1.00 62.22 582 ASN A CA 1
ATOM 4397 C C . ASN A 1 582 ? 10.033 13.175 13.368 1.00 62.22 582 ASN A C 1
ATOM 4399 O O . ASN A 1 582 ? 9.986 11.976 13.121 1.00 62.22 582 ASN A O 1
ATOM 4403 N N . ASN A 1 583 ? 10.518 14.066 12.510 1.00 57.69 583 ASN A N 1
ATOM 4404 C CA . ASN A 1 583 ? 10.865 13.772 11.119 1.00 57.69 583 ASN A CA 1
ATOM 4405 C C . ASN A 1 583 ? 12.383 13.532 10.938 1.00 57.69 583 ASN A C 1
ATOM 4407 O O . ASN A 1 583 ? 12.931 13.768 9.866 1.00 57.69 583 ASN A O 1
ATOM 4411 N N . GLU A 1 584 ? 13.085 13.110 11.994 1.00 56.75 584 GLU A N 1
ATOM 4412 C CA . GLU A 1 584 ? 14.534 12.874 11.996 1.00 56.75 584 GLU A CA 1
ATOM 4413 C C . GLU A 1 584 ? 14.851 11.397 12.265 1.00 56.75 584 GLU A C 1
ATOM 4415 O O . GLU A 1 584 ? 14.452 10.874 13.301 1.00 56.75 584 GLU A O 1
ATOM 4420 N N . VAL A 1 585 ? 15.651 10.752 11.410 1.00 52.09 585 VAL A N 1
ATOM 4421 C CA . VAL A 1 585 ? 16.248 9.422 11.655 1.00 52.09 585 VAL A CA 1
ATOM 4422 C C . VAL A 1 585 ? 17.768 9.580 11.784 1.00 52.09 585 VAL A C 1
ATOM 4424 O O . VAL A 1 585 ? 18.368 10.399 11.089 1.00 52.09 585 VAL A O 1
ATOM 4427 N N . ALA A 1 586 ? 18.415 8.827 12.681 1.00 51.31 586 ALA A N 1
ATOM 4428 C CA . ALA A 1 586 ? 19.871 8.832 12.820 1.00 51.31 586 ALA A CA 1
ATOM 4429 C C . ALA A 1 586 ? 20.473 7.479 12.408 1.00 51.31 586 ALA A C 1
ATOM 4431 O O . ALA A 1 586 ? 20.123 6.411 12.917 1.00 51.31 586 ALA A O 1
ATOM 4432 N N . PHE A 1 587 ? 21.394 7.541 11.446 1.00 51.47 587 PHE A N 1
ATOM 4433 C CA . PHE A 1 587 ? 21.869 6.370 10.708 1.00 51.47 587 PHE A CA 1
ATOM 4434 C C . PHE A 1 587 ? 23.188 5.790 11.240 1.00 51.47 587 PHE A C 1
ATOM 4436 O O . PHE A 1 587 ? 23.400 4.579 11.175 1.00 51.47 587 PHE A O 1
ATOM 4443 N N . SER A 1 588 ? 24.065 6.637 11.793 1.00 47.53 588 SER A N 1
ATOM 4444 C CA . SER A 1 588 ? 25.459 6.288 12.111 1.00 47.53 588 SER A CA 1
ATOM 4445 C C . SER A 1 588 ? 25.695 5.812 13.550 1.00 47.53 588 SER A C 1
ATOM 4447 O O . SER A 1 588 ? 26.389 4.819 13.749 1.00 47.53 588 SER A O 1
ATOM 4449 N N . SER A 1 589 ? 25.154 6.497 14.566 1.00 47.59 589 SER A N 1
ATOM 4450 C CA . SER A 1 589 ? 25.201 6.064 15.976 1.00 47.59 589 SER A CA 1
ATOM 4451 C C . SER A 1 589 ? 24.305 6.923 16.880 1.00 47.59 589 SER A C 1
ATOM 4453 O O . SER A 1 589 ? 24.098 8.106 16.613 1.00 47.59 589 SER A O 1
ATOM 4455 N N . GLY A 1 590 ? 23.808 6.340 17.974 1.00 51.47 590 GLY A N 1
ATOM 4456 C CA . GLY A 1 590 ? 23.003 7.019 18.995 1.00 51.47 590 GLY A CA 1
ATOM 4457 C C . GLY A 1 590 ? 21.961 6.086 19.614 1.00 51.47 590 GLY A C 1
ATOM 4458 O O . GLY A 1 590 ? 21.808 4.952 19.168 1.00 51.47 590 GLY A O 1
ATOM 4459 N N . SER A 1 591 ? 21.217 6.563 20.616 1.00 55.03 591 SER A N 1
ATOM 4460 C CA . SER A 1 591 ? 20.068 5.829 21.174 1.00 55.03 591 SER A CA 1
ATOM 4461 C C . SER A 1 591 ? 18.814 5.892 20.292 1.00 55.03 591 SER A C 1
ATOM 4463 O O . SER A 1 591 ? 17.790 5.326 20.654 1.00 55.03 591 SER A O 1
ATOM 4465 N N . ASN A 1 592 ? 18.873 6.594 19.151 1.00 60.50 592 ASN A N 1
ATOM 4466 C CA . ASN A 1 592 ? 17.727 6.853 18.273 1.00 60.50 592 ASN A CA 1
ATOM 4467 C C . ASN A 1 592 ? 16.495 7.343 19.052 1.00 60.50 592 ASN A C 1
ATOM 4469 O O . ASN A 1 592 ? 15.358 6.933 18.822 1.00 60.50 592 ASN A O 1
ATOM 4473 N N . ALA A 1 593 ? 16.766 8.299 19.942 1.00 65.31 593 ALA A N 1
ATOM 4474 C CA . ALA A 1 593 ? 15.797 9.032 20.733 1.00 65.31 593 ALA A CA 1
ATOM 4475 C C . ALA A 1 593 ? 16.080 10.547 20.702 1.00 65.31 593 ALA A C 1
ATOM 4477 O O . ALA A 1 593 ? 17.206 11.000 20.454 1.00 65.31 593 ALA A O 1
ATOM 4478 N N . ARG A 1 594 ? 15.055 11.345 21.002 1.00 73.25 594 ARG A N 1
ATOM 4479 C CA . ARG A 1 594 ? 15.159 12.762 21.370 1.00 73.25 594 ARG A CA 1
ATOM 4480 C C . ARG A 1 594 ? 14.852 12.922 22.859 1.00 73.25 594 ARG A C 1
ATOM 4482 O O . ARG A 1 594 ? 14.138 12.131 23.467 1.00 73.25 594 ARG A O 1
ATOM 4489 N N . ASN A 1 595 ? 15.430 13.961 23.454 1.00 77.00 595 ASN A N 1
ATOM 4490 C CA . ASN A 1 595 ? 15.302 14.242 24.880 1.00 77.00 595 ASN A CA 1
ATOM 4491 C C . ASN A 1 595 ? 14.222 15.293 25.119 1.00 77.00 595 ASN A C 1
ATOM 4493 O O . ASN A 1 595 ? 14.453 16.473 24.851 1.00 77.00 595 ASN A O 1
ATOM 4497 N N . ILE A 1 596 ? 13.091 14.884 25.688 1.00 82.62 596 ILE A N 1
ATOM 4498 C CA . ILE A 1 596 ? 12.127 15.813 26.284 1.00 82.62 596 ILE A CA 1
ATOM 4499 C C . ILE A 1 596 ? 12.450 15.921 27.777 1.00 82.62 596 ILE A C 1
ATOM 4501 O O . ILE A 1 596 ? 12.717 14.922 28.441 1.00 82.62 596 ILE A O 1
ATOM 4505 N N . THR A 1 597 ? 12.436 17.138 28.319 1.00 87.50 597 THR A N 1
ATOM 4506 C CA . THR A 1 597 ? 12.664 17.387 29.749 1.00 87.50 597 THR A CA 1
ATOM 4507 C C . THR A 1 597 ? 11.443 18.087 30.330 1.00 87.50 597 THR A C 1
ATOM 4509 O O . THR A 1 597 ? 11.173 19.244 30.009 1.00 87.50 597 THR A O 1
ATOM 4512 N N . VAL A 1 598 ? 10.704 17.391 31.192 1.00 87.12 598 VAL A N 1
ATOM 4513 C CA . VAL A 1 598 ? 9.453 17.871 31.789 1.00 87.12 598 VAL A 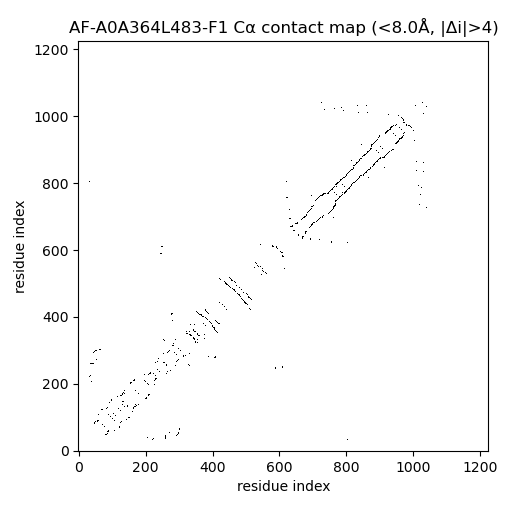CA 1
ATOM 4514 C C . VAL A 1 598 ? 9.721 18.407 33.195 1.00 87.12 598 VAL A C 1
ATOM 4516 O O . VAL A 1 598 ? 10.387 17.760 34.002 1.00 87.12 598 VAL A O 1
ATOM 4519 N N . THR A 1 599 ? 9.174 19.581 33.519 1.00 88.94 599 THR A N 1
ATOM 4520 C CA . THR A 1 599 ? 9.125 20.108 34.894 1.00 88.94 599 THR A CA 1
ATOM 4521 C C . THR A 1 599 ? 7.684 20.420 35.273 1.00 88.94 599 THR A C 1
ATOM 4523 O O . THR A 1 599 ? 6.932 20.980 34.480 1.00 88.94 599 THR A O 1
ATOM 4526 N N . VAL A 1 600 ? 7.292 20.085 36.503 1.00 88.44 600 VAL A N 1
ATOM 4527 C CA . VAL A 1 600 ? 5.961 20.403 37.039 1.00 88.44 600 VAL A CA 1
ATOM 4528 C C . VAL A 1 600 ? 6.123 21.452 38.133 1.00 88.44 600 VAL A C 1
ATOM 4530 O O . VAL A 1 600 ? 6.818 21.219 39.120 1.00 88.44 600 VAL A O 1
ATOM 4533 N N . ASN A 1 601 ? 5.505 22.624 37.954 1.00 88.44 601 ASN A N 1
ATOM 4534 C CA . ASN A 1 601 ? 5.536 23.750 38.903 1.00 88.44 601 ASN A CA 1
ATOM 4535 C C . ASN A 1 601 ? 6.952 24.187 39.356 1.00 88.44 601 ASN A C 1
ATOM 4537 O O . ASN A 1 601 ? 7.124 24.666 40.476 1.00 88.44 601 ASN A O 1
ATOM 4541 N N . GLY A 1 602 ? 7.972 24.014 38.505 1.00 86.00 602 GLY A N 1
ATOM 4542 C CA . GLY A 1 602 ? 9.371 24.326 38.835 1.00 86.00 602 GLY A CA 1
ATOM 4543 C C . GLY A 1 602 ? 10.067 23.311 39.755 1.00 86.00 602 GLY A C 1
ATOM 4544 O O . GLY A 1 602 ? 11.116 23.624 40.315 1.00 86.00 602 GLY A O 1
ATOM 4545 N N . GLY A 1 603 ? 9.496 22.114 39.931 1.00 89.81 603 GLY A N 1
ATOM 4546 C CA . GLY A 1 603 ? 10.158 20.983 40.587 1.00 89.81 603 GLY A CA 1
ATOM 4547 C C . GLY A 1 603 ? 11.307 20.386 39.762 1.00 89.81 603 GLY A C 1
ATOM 4548 O O . GLY A 1 603 ? 11.609 20.848 38.661 1.00 89.81 603 GLY A O 1
ATOM 4549 N N . THR A 1 604 ? 11.941 19.339 40.299 1.00 88.25 604 THR A N 1
ATOM 4550 C CA . THR A 1 604 ? 13.042 18.615 39.642 1.00 88.25 604 THR A CA 1
ATOM 4551 C C . THR A 1 604 ? 12.657 18.188 38.217 1.00 88.25 604 THR A C 1
ATOM 4553 O O . THR A 1 604 ? 11.600 17.575 38.051 1.00 88.25 604 THR A O 1
ATOM 4556 N N . PRO A 1 605 ? 13.485 18.471 37.193 1.00 85.06 605 PRO A N 1
ATOM 4557 C CA . PRO A 1 605 ? 13.215 18.014 35.836 1.00 85.06 605 PRO A CA 1
ATOM 4558 C C . PRO A 1 605 ? 13.304 16.491 35.720 1.00 85.06 605 PRO A C 1
ATOM 4560 O O . PRO A 1 605 ? 14.261 15.892 36.205 1.00 85.06 605 PRO A O 1
ATOM 4563 N N . THR A 1 606 ? 12.333 15.885 35.039 1.00 82.62 606 THR A N 1
ATOM 4564 C CA . THR A 1 606 ? 12.372 14.479 34.608 1.00 82.62 606 THR A CA 1
ATOM 4565 C C . THR A 1 606 ? 12.706 14.433 33.121 1.00 82.62 606 THR A C 1
ATOM 4567 O O . THR A 1 606 ? 12.153 15.214 32.343 1.00 82.62 606 THR A O 1
ATOM 4570 N N . ARG A 1 607 ? 13.620 13.545 32.725 1.00 81.31 607 ARG A N 1
ATOM 4571 C CA . ARG A 1 607 ? 13.961 13.288 31.322 1.00 81.31 607 ARG A CA 1
ATOM 4572 C C . ARG A 1 607 ? 13.035 12.204 30.774 1.00 81.31 607 ARG A C 1
ATOM 4574 O O . ARG A 1 607 ? 12.706 11.263 31.481 1.00 81.31 607 ARG A O 1
ATOM 4581 N N . LEU A 1 608 ? 12.650 12.334 29.513 1.00 74.12 608 LEU A N 1
ATOM 4582 C CA . LEU A 1 608 ? 11.984 11.305 28.728 1.00 74.12 608 LEU A CA 1
ATOM 4583 C C . LEU A 1 608 ? 12.804 11.108 27.448 1.00 74.12 608 LEU A C 1
ATOM 4585 O O . LEU A 1 608 ? 13.087 12.082 26.742 1.00 74.12 608 LEU A O 1
ATOM 4589 N N . GLU A 1 609 ? 13.196 9.868 27.157 1.00 72.06 609 GLU A N 1
ATOM 4590 C CA . GLU A 1 609 ? 13.719 9.496 25.839 1.00 72.06 609 GLU A CA 1
ATOM 4591 C C . GLU A 1 609 ? 12.545 9.057 24.964 1.00 72.06 609 GLU A C 1
ATOM 4593 O O . GLU A 1 609 ? 12.151 7.890 24.964 1.00 72.06 609 GLU A O 1
ATOM 4598 N N . VAL A 1 610 ? 11.977 10.007 24.221 1.00 68.31 610 VAL A N 1
ATOM 4599 C CA . VAL A 1 610 ? 11.045 9.675 23.138 1.00 68.31 610 VAL A CA 1
ATOM 4600 C C . VAL A 1 610 ? 11.851 9.130 21.956 1.00 68.31 610 VAL A C 1
ATOM 4602 O O . VAL A 1 610 ? 12.915 9.683 21.668 1.00 68.31 610 VAL A O 1
ATOM 4605 N N . PRO A 1 611 ? 11.414 8.060 21.273 1.00 61.91 611 PRO A N 1
ATOM 4606 C CA . PRO A 1 611 ? 12.093 7.571 20.074 1.00 61.91 611 PRO A CA 1
ATOM 4607 C C . PRO A 1 611 ? 12.224 8.653 18.986 1.00 61.91 611 PRO A C 1
ATOM 4609 O O . PRO A 1 611 ? 11.583 9.705 19.024 1.00 61.91 611 PRO A O 1
ATOM 4612 N N . LEU A 1 612 ? 13.033 8.374 17.964 1.00 63.50 612 LEU A N 1
ATOM 4613 C CA . LEU A 1 612 ? 12.961 9.046 16.662 1.00 63.50 612 LEU A CA 1
ATOM 4614 C C . LEU A 1 612 ? 11.675 8.627 15.915 1.00 63.50 612 LEU A C 1
ATOM 4616 O O . LEU A 1 612 ? 11.713 8.061 14.828 1.00 63.50 612 LEU A O 1
ATOM 4620 N N . SER A 1 613 ? 10.524 8.848 16.554 1.00 48.72 613 SER A N 1
ATOM 4621 C CA . SER A 1 613 ? 9.206 8.452 16.072 1.00 48.72 613 SER A CA 1
ATOM 4622 C C . SER A 1 613 ? 8.587 9.534 15.206 1.00 48.72 613 SER A C 1
ATOM 4624 O O . SER A 1 613 ? 8.028 10.517 15.700 1.00 48.72 613 SER A O 1
ATOM 4626 N N . GLY A 1 614 ? 8.619 9.289 13.906 1.00 43.12 614 GLY A N 1
ATOM 4627 C CA . GLY A 1 614 ? 7.693 9.881 12.966 1.00 43.12 614 GLY A CA 1
ATOM 4628 C C . GLY A 1 614 ? 6.958 8.782 12.222 1.00 43.12 614 GLY A C 1
ATOM 4629 O O . GLY A 1 614 ? 7.496 8.240 11.264 1.00 43.12 614 GLY A O 1
ATOM 4630 N N . GLN A 1 615 ? 5.671 8.605 12.530 1.00 44.00 615 GLN A N 1
ATOM 4631 C CA . GLN A 1 615 ? 4.713 8.712 11.430 1.00 44.00 615 GLN A CA 1
ATOM 4632 C C . GLN A 1 615 ? 4.849 10.154 10.925 1.00 44.00 615 GLN A C 1
ATOM 4634 O O . GLN A 1 615 ? 4.242 11.091 11.442 1.00 44.00 615 GLN A O 1
ATOM 4639 N N . HIS A 1 616 ? 5.821 10.338 10.034 1.00 40.84 616 HIS A N 1
ATOM 4640 C CA . HIS A 1 616 ? 6.245 11.608 9.469 1.00 40.84 616 HIS A CA 1
ATOM 4641 C C . HIS A 1 616 ? 5.032 12.247 8.793 1.00 40.84 616 HIS A C 1
ATOM 4643 O O . HIS A 1 616 ? 4.686 11.867 7.683 1.00 40.84 616 HIS A O 1
ATOM 4649 N N . SER A 1 617 ? 4.349 13.188 9.455 1.00 35.56 617 SER A N 1
ATOM 4650 C CA . SER A 1 617 ? 3.044 13.684 8.967 1.00 35.56 617 SER A CA 1
ATOM 4651 C C . SER A 1 617 ? 3.082 14.285 7.553 1.00 35.56 617 SER A C 1
ATOM 4653 O O . SER A 1 617 ? 2.041 14.425 6.936 1.00 35.56 617 SER A O 1
ATOM 4655 N N . GLU A 1 618 ? 4.276 14.579 7.026 1.00 35.06 618 GLU A N 1
ATOM 4656 C CA . GLU A 1 618 ? 4.565 15.072 5.670 1.00 35.06 618 GLU A CA 1
ATOM 4657 C C . GLU A 1 618 ? 5.032 13.945 4.694 1.00 35.06 618 GLU A C 1
ATOM 4659 O O . GLU A 1 618 ? 5.673 14.238 3.695 1.00 35.06 618 GLU A O 1
ATOM 4664 N N . LEU A 1 619 ? 4.804 12.660 5.036 1.00 33.53 619 LEU A N 1
ATOM 4665 C CA . LEU A 1 619 ? 5.048 11.406 4.259 1.00 33.53 619 LEU A CA 1
ATOM 4666 C C . LEU A 1 619 ? 4.032 10.285 4.592 1.00 33.53 619 LEU A C 1
ATOM 4668 O O . LEU A 1 619 ? 3.882 9.344 3.830 1.00 33.53 619 LEU A O 1
ATOM 4672 N N . PHE A 1 620 ? 3.341 10.373 5.729 1.00 38.06 620 PHE A N 1
ATOM 4673 C CA . PHE A 1 620 ? 2.167 9.563 6.085 1.00 38.06 620 PHE A CA 1
ATOM 4674 C C . PHE A 1 620 ? 0.976 10.469 6.442 1.00 38.06 620 PHE A C 1
ATOM 4676 O O . PHE A 1 620 ? 0.103 10.105 7.229 1.00 38.06 620 PHE A O 1
ATOM 4683 N N . GLY A 1 621 ? 0.981 11.700 5.926 1.00 34.41 621 GLY A N 1
ATOM 4684 C CA . GLY A 1 621 ? -0.266 12.432 5.744 1.00 34.41 621 GLY A CA 1
ATOM 4685 C C . GLY A 1 621 ? -1.060 11.790 4.602 1.00 34.41 621 GLY A C 1
ATOM 4686 O O . GLY A 1 621 ? -0.485 11.009 3.837 1.00 34.41 621 GLY A O 1
ATOM 4687 N N . PRO A 1 622 ? -2.351 12.124 4.457 1.00 32.28 622 PRO A N 1
ATOM 4688 C CA . PRO A 1 622 ? -3.095 11.745 3.266 1.00 32.28 622 PRO A CA 1
ATOM 4689 C C . PRO A 1 622 ? -2.379 12.307 2.027 1.00 32.28 622 PRO A C 1
ATOM 4691 O O . PRO A 1 622 ? -1.965 13.468 2.026 1.00 32.28 622 PRO A O 1
ATOM 4694 N N . GLY A 1 623 ? -2.185 11.462 1.017 1.00 33.50 623 GLY A N 1
ATOM 4695 C CA . GLY A 1 623 ? -1.511 11.761 -0.245 1.00 33.50 623 GLY A CA 1
ATOM 4696 C C . GLY A 1 623 ? -0.197 11.009 -0.503 1.00 33.50 623 GLY A C 1
ATOM 4697 O O . GLY A 1 623 ? 0.372 11.220 -1.572 1.00 33.50 623 GLY A O 1
ATOM 4698 N N . LEU A 1 624 ? 0.329 10.202 0.436 1.00 33.62 624 LEU A N 1
ATOM 4699 C CA . LEU A 1 624 ? 1.721 9.700 0.395 1.00 33.62 624 LEU A CA 1
ATOM 4700 C C . LEU A 1 624 ? 1.932 8.205 0.748 1.00 33.62 624 LEU A C 1
ATOM 4702 O O . LEU A 1 624 ? 3.079 7.762 0.834 1.00 33.62 624 LEU A O 1
ATOM 4706 N N . GLY A 1 625 ? 0.881 7.389 0.917 1.00 32.03 625 GLY A N 1
ATOM 4707 C CA . GLY A 1 625 ? 1.066 5.965 1.243 1.00 32.03 625 GLY A CA 1
ATOM 4708 C C . GLY A 1 625 ? -0.162 5.075 1.040 1.00 32.03 625 GLY A C 1
ATOM 4709 O O . GLY A 1 625 ? -1.236 5.352 1.558 1.00 32.03 625 GLY A O 1
ATOM 4710 N N . TRP A 1 626 ? 0.025 3.957 0.332 1.00 31.17 626 TRP A N 1
ATOM 4711 C CA . TRP A 1 626 ? -1.028 3.008 -0.057 1.00 31.17 626 TRP A CA 1
ATOM 4712 C C . TRP A 1 626 ? -1.568 2.167 1.113 1.00 31.17 626 TRP A C 1
ATOM 4714 O O . TRP A 1 626 ? -1.217 0.995 1.260 1.00 31.17 626 TRP A O 1
ATOM 4724 N N . TRP A 1 627 ? -2.439 2.769 1.929 1.00 35.94 627 TRP A N 1
ATOM 4725 C CA . TRP A 1 627 ? -3.107 2.124 3.061 1.00 35.94 627 TRP A CA 1
ATOM 4726 C C . TRP A 1 627 ? -4.621 2.357 3.067 1.00 35.94 627 TRP A C 1
ATOM 4728 O O . TRP A 1 627 ? -5.104 3.444 3.375 1.00 35.94 627 TRP A O 1
ATOM 4738 N N . ASP A 1 628 ? -5.363 1.276 2.832 1.00 33.34 628 ASP A N 1
ATOM 4739 C CA . ASP A 1 628 ? -6.712 1.083 3.368 1.00 33.34 628 ASP A CA 1
ATOM 4740 C C . ASP A 1 628 ? -6.585 0.958 4.900 1.00 33.34 628 ASP A C 1
ATOM 4742 O O . ASP A 1 628 ? -6.134 -0.074 5.403 1.00 33.34 628 ASP A O 1
ATOM 4746 N N . THR A 1 629 ? -6.844 2.035 5.657 1.00 36.69 629 THR A N 1
ATOM 4747 C CA . THR A 1 629 ? -6.465 2.094 7.088 1.00 36.69 629 THR A CA 1
ATOM 4748 C C . THR A 1 629 ? -7.367 1.295 8.031 1.00 36.69 629 THR A C 1
ATOM 4750 O O . THR A 1 629 ? -7.019 1.118 9.200 1.00 36.69 629 THR A O 1
ATOM 4753 N N . ALA A 1 630 ? -8.468 0.742 7.526 1.00 39.12 630 ALA A N 1
ATOM 4754 C CA . ALA A 1 630 ? -9.191 -0.360 8.145 1.00 39.12 630 ALA A CA 1
ATOM 4755 C C . ALA A 1 630 ? -9.707 -1.292 7.048 1.00 39.12 630 ALA A C 1
ATOM 4757 O O . ALA A 1 630 ? -10.469 -0.860 6.185 1.00 39.12 630 ALA A O 1
ATOM 4758 N N . THR A 1 631 ? -9.354 -2.578 7.104 1.00 55.91 631 THR A N 1
ATOM 4759 C CA . THR A 1 631 ? -9.792 -3.538 6.082 1.00 55.91 631 THR A CA 1
ATOM 4760 C C . THR A 1 631 ? -11.317 -3.633 6.028 1.00 55.91 631 THR A C 1
ATOM 4762 O O . THR A 1 631 ? -11.999 -3.480 7.048 1.00 55.91 631 THR A O 1
ATOM 4765 N N . LEU A 1 632 ? -11.879 -3.994 4.870 1.00 61.97 632 LEU A N 1
ATOM 4766 C CA . LEU A 1 632 ? -13.311 -4.294 4.706 1.00 61.97 632 LEU A CA 1
ATOM 4767 C C . LEU A 1 632 ? -13.887 -5.177 5.836 1.00 61.97 632 LEU A C 1
ATOM 4769 O O . LEU A 1 632 ? -15.016 -4.974 6.286 1.00 61.97 632 LEU A O 1
ATOM 4773 N N . ALA A 1 633 ? -13.111 -6.151 6.323 1.00 56.25 633 ALA A N 1
ATOM 4774 C CA . ALA A 1 633 ? -13.515 -7.031 7.417 1.00 56.25 633 ALA A CA 1
ATOM 4775 C C . ALA A 1 633 ? -13.663 -6.289 8.759 1.00 56.25 633 ALA A C 1
ATOM 4777 O O . ALA A 1 633 ? -14.588 -6.578 9.518 1.00 56.25 633 ALA A O 1
ATOM 4778 N N . GLU A 1 634 ? -12.789 -5.324 9.043 1.00 62.53 634 GLU A N 1
ATOM 4779 C CA . GLU A 1 634 ? -12.848 -4.471 10.235 1.00 62.53 634 GLU A CA 1
ATOM 4780 C C . GLU A 1 634 ? -13.991 -3.454 10.121 1.00 62.53 634 GLU A C 1
ATOM 4782 O O . GLU A 1 634 ? -14.790 -3.333 11.054 1.00 62.53 634 GLU A O 1
ATOM 4787 N N . LYS A 1 635 ? -14.159 -2.831 8.945 1.00 73.12 635 LYS A N 1
ATOM 4788 C CA . LYS A 1 635 ? -15.283 -1.932 8.625 1.00 73.12 635 LYS A CA 1
ATOM 4789 C C . LYS A 1 635 ? -16.640 -2.628 8.813 1.00 73.12 635 LYS A C 1
ATOM 4791 O O . LYS A 1 635 ? -17.533 -2.131 9.503 1.00 73.12 635 LYS A O 1
ATOM 4796 N N . ALA A 1 636 ? -16.784 -3.842 8.278 1.00 73.94 636 ALA A N 1
ATOM 4797 C CA . ALA A 1 636 ? -17.987 -4.659 8.445 1.00 73.94 636 ALA A CA 1
ATOM 4798 C C . ALA A 1 636 ? -18.223 -5.104 9.903 1.00 73.94 636 ALA A C 1
ATOM 4800 O O . ALA A 1 636 ? -19.378 -5.170 10.341 1.00 73.94 636 ALA A O 1
ATOM 4801 N N . ALA A 1 637 ? -17.150 -5.403 10.650 1.00 72.50 637 ALA A N 1
ATOM 4802 C CA . ALA A 1 637 ? -17.205 -5.851 12.043 1.00 72.50 637 ALA A CA 1
ATOM 4803 C C . ALA A 1 637 ? -17.553 -4.731 13.036 1.00 72.50 637 ALA A C 1
ATOM 4805 O O . ALA A 1 637 ? -18.198 -5.007 14.050 1.00 72.50 637 ALA A O 1
ATOM 4806 N N . ILE A 1 638 ? -17.177 -3.480 12.746 1.00 78.38 638 ILE A N 1
ATOM 4807 C CA . ILE A 1 638 ? -17.653 -2.303 13.484 1.00 78.38 638 ILE A CA 1
ATOM 4808 C C . ILE A 1 638 ? -19.164 -2.160 13.282 1.00 78.38 638 ILE A C 1
ATOM 4810 O O . ILE A 1 638 ? -19.916 -2.119 14.263 1.00 78.38 638 ILE A O 1
ATOM 4814 N N . LYS A 1 639 ? -19.624 -2.105 12.022 1.00 91.00 639 LYS A N 1
ATOM 4815 C CA . LYS A 1 639 ? -21.052 -2.059 11.687 1.00 91.00 639 LYS A CA 1
ATOM 4816 C C . LYS A 1 639 ? -21.307 -2.364 10.213 1.00 91.00 639 LYS A C 1
ATOM 4818 O O . LYS A 1 639 ? -20.617 -1.844 9.349 1.00 91.00 639 LYS A O 1
ATOM 4823 N N . THR A 1 640 ? -22.377 -3.103 9.919 1.00 94.31 640 THR A N 1
ATOM 4824 C CA . THR A 1 640 ? -22.924 -3.221 8.556 1.00 94.31 640 THR A CA 1
ATOM 4825 C C . THR A 1 640 ? -24.325 -2.605 8.497 1.00 94.31 640 THR A C 1
ATOM 4827 O O . THR A 1 640 ? -25.233 -3.065 9.188 1.00 94.31 640 THR A O 1
ATOM 4830 N N . CYS A 1 641 ? -24.508 -1.580 7.664 1.00 96.88 641 CYS A N 1
ATOM 4831 C CA . CYS A 1 641 ? -25.762 -0.871 7.421 1.00 96.88 641 CYS A CA 1
ATOM 4832 C C . CYS A 1 641 ? -26.348 -1.300 6.067 1.00 96.88 641 CYS A C 1
ATOM 4834 O O . CYS A 1 641 ? -26.069 -0.704 5.026 1.00 96.88 641 CYS A O 1
ATOM 4836 N N . ASN A 1 642 ? -27.160 -2.359 6.073 1.00 98.00 642 ASN A N 1
ATOM 4837 C CA . ASN A 1 642 ? -27.854 -2.849 4.882 1.00 98.00 642 ASN A CA 1
ATOM 4838 C C . ASN A 1 642 ? -29.026 -1.919 4.529 1.00 98.00 642 ASN A C 1
ATOM 4840 O O . ASN A 1 642 ? -29.941 -1.758 5.332 1.00 98.00 642 ASN A O 1
ATOM 4844 N N . VAL A 1 643 ? -29.044 -1.342 3.322 1.00 98.06 643 VAL A N 1
ATOM 4845 C CA . VAL A 1 643 ? -30.067 -0.362 2.891 1.00 98.06 643 VAL A CA 1
ATOM 4846 C C . VAL A 1 643 ? -31.515 -0.860 3.002 1.00 98.06 643 VAL A C 1
ATOM 4848 O O . VAL A 1 643 ? -32.431 -0.044 3.120 1.00 98.06 643 VAL A O 1
ATOM 4851 N N . LEU A 1 644 ? -31.744 -2.180 3.004 1.00 97.31 644 LEU A N 1
ATOM 4852 C CA . LEU A 1 644 ? -33.069 -2.770 3.220 1.00 97.31 644 LEU A CA 1
ATOM 4853 C C . LEU A 1 644 ? -33.630 -2.442 4.618 1.00 97.31 644 LEU A C 1
ATOM 4855 O O . LEU A 1 644 ? -34.820 -2.155 4.743 1.00 97.31 644 LEU A O 1
ATOM 4859 N N . ASP A 1 645 ? -32.780 -2.393 5.649 1.00 97.81 645 ASP A N 1
ATOM 4860 C CA . ASP A 1 645 ? -33.176 -2.045 7.024 1.00 97.81 645 ASP A CA 1
ATOM 4861 C C . ASP A 1 645 ? -33.553 -0.554 7.166 1.00 97.81 645 ASP A C 1
ATOM 4863 O O . ASP A 1 645 ? -34.305 -0.175 8.066 1.00 97.81 645 ASP A O 1
ATOM 4867 N N . TYR A 1 646 ? -33.106 0.282 6.221 1.00 97.75 646 TYR A N 1
ATOM 4868 C CA . TYR A 1 646 ? -33.435 1.709 6.106 1.00 97.75 646 TYR A CA 1
ATOM 4869 C C . TYR A 1 646 ? -34.568 1.976 5.094 1.00 97.75 646 TYR A C 1
ATOM 4871 O O . TYR A 1 646 ? -34.867 3.128 4.776 1.00 97.75 646 TYR A O 1
ATOM 4879 N N . GLY A 1 647 ? -35.238 0.920 4.613 1.00 96.62 647 GLY A N 1
ATOM 4880 C CA . GLY A 1 647 ? -36.453 1.005 3.798 1.00 96.62 647 GLY A CA 1
ATOM 4881 C C . GLY A 1 647 ? -36.257 0.919 2.283 1.00 96.62 647 GLY A C 1
ATOM 4882 O O . GLY A 1 647 ? -37.208 1.194 1.551 1.00 96.62 647 GLY A O 1
ATOM 4883 N N . ALA A 1 648 ? -35.074 0.538 1.789 1.00 97.56 648 ALA A N 1
ATOM 4884 C CA . ALA A 1 648 ? -34.903 0.217 0.371 1.00 97.56 648 ALA A CA 1
ATOM 4885 C C . ALA A 1 648 ? -35.677 -1.055 -0.010 1.00 97.56 648 ALA A C 1
ATOM 4887 O O . ALA A 1 648 ? -35.797 -1.987 0.787 1.00 97.56 648 ALA A O 1
ATOM 4888 N N . VAL A 1 649 ? -36.145 -1.132 -1.259 1.00 98.00 649 VAL A N 1
ATOM 4889 C CA . VAL A 1 649 ? -36.783 -2.336 -1.810 1.00 98.00 649 VAL A CA 1
ATOM 4890 C C . VAL A 1 649 ? -36.272 -2.582 -3.231 1.00 98.00 649 VAL A C 1
ATOM 4892 O O . VAL A 1 649 ? -36.257 -1.679 -4.064 1.00 98.00 649 VAL A O 1
ATOM 4895 N N . ALA A 1 650 ? -35.856 -3.818 -3.509 1.00 97.44 650 ALA A N 1
ATOM 4896 C CA . ALA A 1 650 ? -35.336 -4.259 -4.805 1.00 97.44 650 ALA A CA 1
ATOM 4897 C C . ALA A 1 650 ? -36.469 -4.573 -5.812 1.00 97.44 650 ALA A C 1
ATOM 4899 O O . ALA A 1 650 ? -36.601 -5.705 -6.280 1.00 97.44 650 ALA A O 1
ATOM 4900 N N . ASP A 1 651 ? -37.334 -3.591 -6.090 1.00 97.44 651 ASP A N 1
ATOM 4901 C CA . ASP A 1 651 ? -38.568 -3.756 -6.879 1.00 97.44 651 ASP A CA 1
ATOM 4902 C C . ASP A 1 651 ? -38.647 -2.910 -8.171 1.00 97.44 651 ASP A C 1
ATOM 4904 O O . ASP A 1 651 ? -39.695 -2.889 -8.819 1.00 97.44 651 ASP A O 1
ATOM 4908 N N . LEU A 1 652 ? -37.560 -2.225 -8.561 1.00 95.81 652 LEU A N 1
ATOM 4909 C CA . LEU A 1 652 ? -37.505 -1.267 -9.686 1.00 95.81 652 LEU A CA 1
ATOM 4910 C C . LEU A 1 652 ? -38.503 -0.085 -9.621 1.00 95.81 652 LEU A C 1
ATOM 4912 O O . LEU A 1 652 ? -38.741 0.573 -10.635 1.00 95.81 652 LEU A O 1
ATOM 4916 N N . SER A 1 653 ? -39.073 0.233 -8.455 1.00 95.75 653 SER A N 1
ATOM 4917 C CA . SER A 1 653 ? -40.062 1.313 -8.296 1.00 95.75 653 SER A CA 1
ATOM 4918 C C . SER A 1 653 ? -39.900 2.158 -7.025 1.00 95.75 653 SER A C 1
ATOM 4920 O O . SER A 1 653 ? -40.154 3.364 -7.055 1.00 95.75 653 SER A O 1
ATOM 4922 N N . THR A 1 654 ? -39.449 1.553 -5.927 1.00 97.62 654 THR A N 1
ATOM 4923 C CA . THR A 1 654 ? -39.151 2.205 -4.652 1.00 97.62 654 THR A CA 1
ATOM 4924 C C . THR A 1 654 ? -37.796 2.907 -4.730 1.00 97.62 654 THR A C 1
ATOM 4926 O O . THR A 1 654 ? -36.825 2.347 -5.234 1.00 97.62 654 THR A O 1
ATOM 4929 N N . ASP A 1 655 ? -37.732 4.146 -4.237 1.00 98.31 655 ASP A N 1
ATOM 4930 C CA . ASP A 1 655 ? -36.545 4.999 -4.330 1.00 98.31 655 ASP A CA 1
ATOM 4931 C C . ASP A 1 655 ? -35.457 4.627 -3.308 1.00 98.31 655 ASP A C 1
ATOM 4933 O O . ASP A 1 655 ? -35.667 4.719 -2.098 1.00 98.31 655 ASP A O 1
ATOM 4937 N N . LEU A 1 656 ? -34.276 4.261 -3.809 1.00 98.56 656 LEU A N 1
ATOM 4938 C CA . LEU A 1 656 ? -33.075 3.954 -3.031 1.00 98.56 656 LEU A CA 1
ATOM 4939 C C . LEU A 1 656 ? -32.391 5.197 -2.431 1.00 98.56 656 LEU A C 1
ATOM 4941 O O . LEU A 1 656 ? -31.673 5.053 -1.444 1.00 98.56 656 LEU A O 1
ATOM 4945 N N . GLY A 1 657 ? -32.599 6.403 -2.975 1.00 97.81 657 GLY A N 1
ATOM 4946 C CA . GLY A 1 657 ? -31.815 7.594 -2.607 1.00 97.81 657 GLY A CA 1
ATOM 4947 C C . GLY A 1 657 ? -31.836 7.929 -1.110 1.00 97.81 657 GLY A C 1
ATOM 4948 O O . GLY A 1 657 ? -30.784 8.077 -0.484 1.00 97.81 657 GLY A O 1
ATOM 4949 N N . ALA A 1 658 ? -33.028 7.986 -0.508 1.00 97.19 658 ALA A N 1
ATOM 4950 C CA . ALA A 1 658 ? -33.176 8.260 0.923 1.00 97.19 658 ALA A CA 1
ATOM 4951 C C . ALA A 1 658 ? -32.722 7.090 1.834 1.00 97.19 658 ALA A C 1
ATOM 4953 O O . ALA A 1 658 ? -31.994 7.366 2.789 1.00 97.19 658 ALA A O 1
ATOM 4954 N N . PRO A 1 659 ? -33.062 5.810 1.564 1.00 98.50 659 PRO A N 1
ATOM 4955 C CA . PRO A 1 659 ? -32.493 4.665 2.285 1.00 98.50 659 PRO A CA 1
ATOM 4956 C C . PRO A 1 659 ? -30.961 4.573 2.241 1.00 98.50 659 PRO A C 1
ATOM 4958 O O . PRO A 1 659 ? -30.350 4.298 3.270 1.00 98.50 659 PRO A O 1
ATOM 4961 N N . LEU A 1 660 ? -30.330 4.839 1.090 1.00 98.50 660 LEU A N 1
ATOM 4962 C CA . LEU A 1 660 ? -28.868 4.829 0.944 1.00 98.50 660 LEU A CA 1
ATOM 4963 C C . LEU A 1 660 ? -28.217 5.914 1.810 1.00 98.50 660 LEU A C 1
ATOM 4965 O O . LEU A 1 660 ? -27.284 5.634 2.560 1.00 98.50 660 LEU A O 1
ATOM 4969 N N . LEU A 1 661 ? -28.757 7.136 1.767 1.00 98.25 661 LEU A N 1
ATOM 4970 C CA . LEU A 1 661 ? -28.305 8.231 2.624 1.00 98.25 661 LEU A CA 1
ATOM 4971 C C . LEU A 1 661 ? -28.527 7.922 4.117 1.00 98.25 661 LEU A C 1
ATOM 4973 O O . LEU A 1 661 ? -27.682 8.259 4.943 1.00 98.25 661 LEU A O 1
ATOM 4977 N N . ALA A 1 662 ? -29.634 7.275 4.484 1.00 97.69 662 ALA A N 1
ATOM 4978 C CA . ALA A 1 662 ? -29.911 6.890 5.867 1.00 97.69 662 ALA A CA 1
ATOM 4979 C C . ALA A 1 662 ? -28.951 5.798 6.378 1.00 97.69 662 ALA A C 1
ATOM 4981 O O . ALA A 1 662 ? -28.444 5.924 7.491 1.00 97.69 662 ALA A O 1
ATOM 4982 N N . ALA A 1 663 ? -28.649 4.789 5.554 1.00 97.88 663 ALA A N 1
ATOM 4983 C CA . ALA A 1 663 ? -27.664 3.752 5.862 1.00 97.88 663 ALA A CA 1
ATOM 4984 C C . ALA A 1 663 ? -26.249 4.336 6.018 1.00 97.88 663 ALA A C 1
ATOM 4986 O O . ALA A 1 663 ? -25.556 4.017 6.981 1.00 97.88 663 ALA A O 1
ATOM 4987 N N . PHE A 1 664 ? -25.851 5.250 5.124 1.00 97.94 664 PHE A N 1
ATOM 4988 C CA . PHE A 1 664 ? -24.591 5.986 5.237 1.00 97.94 664 PHE A CA 1
ATOM 4989 C C . PHE A 1 664 ? -24.493 6.768 6.547 1.00 97.94 664 PHE A C 1
ATOM 4991 O O . PHE A 1 664 ? -23.546 6.557 7.293 1.00 97.94 664 PHE A O 1
ATOM 4998 N N . ASN A 1 665 ? -25.480 7.606 6.884 1.00 97.31 665 ASN A N 1
ATOM 4999 C CA . ASN A 1 665 ? -25.442 8.410 8.117 1.00 97.31 665 ASN A CA 1
ATOM 5000 C C . ASN A 1 665 ? -25.346 7.568 9.405 1.00 97.31 665 ASN A C 1
ATOM 5002 O O . ASN A 1 665 ? -24.954 8.094 10.444 1.00 97.31 665 ASN A O 1
ATOM 5006 N N . ASP A 1 666 ? -25.700 6.282 9.353 1.00 95.75 666 ASP A N 1
ATOM 5007 C CA . ASP A 1 666 ? -25.628 5.361 10.488 1.00 95.75 666 ASP A CA 1
ATOM 5008 C C . ASP A 1 666 ? -24.347 4.485 10.484 1.00 95.75 666 ASP A C 1
ATOM 5010 O O . ASP A 1 666 ? -24.041 3.864 11.502 1.00 95.75 666 ASP A O 1
ATOM 5014 N N . CYS A 1 667 ? -23.570 4.474 9.389 1.00 91.25 667 CYS A N 1
ATOM 5015 C CA . CYS A 1 667 ? -22.264 3.798 9.239 1.00 91.25 667 CYS A CA 1
ATOM 5016 C C . CYS A 1 667 ? -21.082 4.747 8.920 1.00 91.25 667 CYS A C 1
ATOM 5018 O O . CYS A 1 667 ? -19.959 4.287 8.743 1.00 91.25 667 CYS A O 1
ATOM 5020 N N . ILE A 1 668 ? -21.317 6.062 8.896 1.00 89.25 668 ILE A N 1
ATOM 5021 C CA . ILE A 1 668 ? -20.393 7.148 8.500 1.00 89.25 668 ILE A CA 1
ATOM 5022 C C . ILE A 1 668 ? -19.024 7.156 9.211 1.00 89.25 668 ILE A C 1
ATOM 5024 O O . ILE A 1 668 ? -18.076 7.774 8.727 1.00 89.25 668 ILE A O 1
ATOM 5028 N N . HIS A 1 669 ? -18.903 6.482 10.354 1.00 83.81 669 HIS A N 1
ATOM 5029 C CA . HIS A 1 669 ? -17.658 6.334 11.103 1.00 83.81 669 HIS A CA 1
ATOM 5030 C C . HIS A 1 669 ? -17.381 4.845 11.328 1.00 83.81 669 HIS A C 1
ATOM 5032 O O . HIS A 1 669 ? -18.060 4.209 12.137 1.00 83.81 669 HIS A O 1
ATOM 5038 N N . GLY A 1 670 ? -16.398 4.293 10.617 1.00 74.38 670 GLY A N 1
ATOM 5039 C CA . GLY A 1 670 ? -15.963 2.906 10.789 1.00 74.38 670 GLY A CA 1
ATOM 5040 C C . GLY A 1 670 ? -16.808 1.832 10.089 1.00 74.38 670 GLY A C 1
ATOM 5041 O O . GLY A 1 670 ? -16.519 0.663 10.293 1.00 74.38 670 GLY A O 1
ATOM 5042 N N . GLY A 1 671 ? -17.886 2.157 9.362 1.00 82.00 671 GLY A N 1
ATOM 5043 C CA . GLY A 1 671 ? -18.912 1.174 8.975 1.00 82.00 671 GLY A CA 1
ATOM 5044 C C . GLY A 1 671 ? -19.004 0.820 7.485 1.00 82.00 671 GLY A C 1
ATOM 5045 O O . GLY A 1 671 ? -18.694 1.613 6.600 1.00 82.00 671 GLY A O 1
ATOM 5046 N N . LEU A 1 672 ? -19.537 -0.368 7.203 1.00 91.19 672 LEU A N 1
ATOM 5047 C CA . LEU A 1 672 ? -19.893 -0.837 5.864 1.00 91.19 672 LEU A CA 1
ATOM 5048 C C . LEU A 1 672 ? -21.356 -0.503 5.521 1.00 91.19 672 LEU A C 1
ATOM 5050 O O . LEU A 1 672 ? -22.283 -1.040 6.124 1.00 91.19 672 LEU A O 1
ATOM 5054 N N . VAL A 1 673 ? -21.592 0.316 4.500 1.00 98.25 673 VAL A N 1
ATOM 5055 C CA . VAL A 1 673 ? -22.902 0.465 3.846 1.00 98.25 673 VAL A CA 1
ATOM 5056 C C . VAL A 1 673 ? -23.061 -0.643 2.807 1.00 98.25 673 VAL A C 1
ATOM 5058 O O . VAL A 1 673 ? -22.192 -0.827 1.959 1.00 98.25 673 VAL A O 1
ATOM 5061 N N . TYR A 1 674 ? -24.176 -1.374 2.843 1.00 98.25 674 TYR A N 1
ATOM 5062 C CA . TYR A 1 674 ? -24.395 -2.531 1.970 1.00 98.25 674 TYR A CA 1
ATOM 5063 C C . TYR A 1 674 ? -25.676 -2.396 1.136 1.00 98.25 674 TYR A C 1
ATOM 5065 O O . TYR A 1 674 ? -26.770 -2.227 1.681 1.00 98.25 674 TYR A O 1
ATOM 5073 N N . VAL A 1 675 ? -25.533 -2.512 -0.189 1.00 98.38 675 VAL A N 1
ATOM 5074 C CA . VAL A 1 675 ? -26.607 -2.629 -1.186 1.00 98.38 675 VAL A CA 1
ATOM 5075 C C . VAL A 1 675 ? -26.604 -4.064 -1.750 1.00 98.38 675 VAL A C 1
ATOM 5077 O O . VAL A 1 675 ? -25.784 -4.364 -2.622 1.00 98.38 675 VAL A O 1
ATOM 5080 N N . PRO A 1 676 ? -27.493 -4.957 -1.264 1.00 97.94 676 PRO A N 1
ATOM 5081 C CA . PRO A 1 676 ? -27.535 -6.367 -1.670 1.00 97.94 676 PRO A CA 1
ATOM 5082 C C . PRO A 1 676 ? -27.842 -6.613 -3.151 1.00 97.94 676 PRO A C 1
ATOM 5084 O O . PRO A 1 676 ? -28.321 -5.728 -3.856 1.00 97.94 676 PRO A O 1
ATOM 5087 N N . GLU A 1 677 ? -27.663 -7.861 -3.600 1.00 97.62 677 GLU A N 1
ATOM 5088 C CA . GLU A 1 677 ? -28.140 -8.315 -4.914 1.00 97.62 677 GLU A CA 1
ATOM 5089 C C . GLU A 1 677 ? -29.643 -8.025 -5.098 1.00 97.62 677 GLU A C 1
ATOM 5091 O O . GLU A 1 677 ? -30.498 -8.497 -4.343 1.00 97.62 677 GLU A O 1
ATOM 5096 N N . GLY A 1 678 ? -29.977 -7.251 -6.131 1.00 97.31 678 GLY A N 1
ATOM 5097 C CA . GLY A 1 678 ? -31.333 -6.774 -6.385 1.00 97.31 678 GLY A CA 1
ATOM 5098 C C . GLY A 1 678 ? -31.370 -5.691 -7.462 1.00 97.31 678 GLY A C 1
ATOM 5099 O O . GLY A 1 678 ? -30.328 -5.200 -7.886 1.00 97.31 678 GLY A O 1
ATOM 5100 N N . ASN A 1 679 ? -32.572 -5.310 -7.905 1.00 98.50 679 ASN A N 1
ATOM 5101 C CA . ASN A 1 679 ? -32.773 -4.240 -8.885 1.00 98.50 679 ASN A CA 1
ATOM 5102 C C . ASN A 1 679 ? -33.516 -3.068 -8.229 1.00 98.50 679 ASN A C 1
ATOM 5104 O O . ASN A 1 679 ? -34.697 -3.181 -7.893 1.00 98.50 679 ASN A O 1
ATOM 5108 N N . TYR A 1 680 ? -32.829 -1.946 -8.048 1.00 98.69 680 TYR A N 1
ATOM 5109 C CA . TYR A 1 680 ? -33.309 -0.786 -7.297 1.00 98.69 680 TYR A CA 1
ATOM 5110 C C . TYR A 1 680 ? -33.590 0.389 -8.234 1.00 98.69 680 TYR A C 1
ATOM 5112 O O . TYR A 1 680 ? -32.853 0.599 -9.195 1.00 98.69 680 TYR A O 1
ATOM 5120 N N . ALA A 1 681 ? -34.618 1.190 -7.948 1.00 98.50 681 ALA A N 1
ATOM 5121 C CA . ALA A 1 681 ? -34.823 2.468 -8.627 1.00 98.50 681 ALA A CA 1
ATOM 5122 C C . ALA A 1 681 ? -34.198 3.605 -7.810 1.00 98.50 681 ALA A C 1
ATOM 5124 O O . ALA A 1 681 ? -34.333 3.646 -6.591 1.00 98.50 681 ALA A O 1
ATOM 5125 N N . MET A 1 682 ? -33.560 4.567 -8.474 1.00 98.25 682 MET A N 1
ATOM 5126 C CA . MET A 1 682 ? -33.055 5.786 -7.839 1.00 98.25 682 MET A CA 1
ATOM 5127 C C . MET A 1 682 ? -33.743 7.009 -8.443 1.00 98.25 682 MET A C 1
ATOM 5129 O O . MET A 1 682 ? -33.580 7.320 -9.626 1.00 98.25 682 MET A O 1
ATOM 5133 N N . SER A 1 683 ? -34.564 7.669 -7.631 1.00 96.69 683 SER A N 1
ATOM 5134 C CA . SER A 1 683 ? -35.398 8.822 -7.997 1.00 96.69 683 SER A CA 1
ATOM 5135 C C . SER A 1 683 ? -34.914 10.117 -7.343 1.00 96.69 683 SER A C 1
ATOM 5137 O O . SER A 1 683 ? -35.080 11.189 -7.928 1.00 96.69 683 SER A O 1
ATOM 5139 N N . THR A 1 684 ? -34.284 10.016 -6.170 1.00 97.19 684 THR A N 1
ATOM 5140 C CA . THR A 1 684 ? -33.544 11.095 -5.506 1.00 97.19 684 THR A CA 1
ATOM 5141 C C . THR A 1 684 ? -32.054 10.765 -5.438 1.00 97.19 684 THR A C 1
ATOM 5143 O O . THR A 1 684 ? -31.666 9.601 -5.368 1.00 97.19 684 THR A O 1
ATOM 5146 N N . TRP A 1 685 ? -31.212 11.797 -5.508 1.00 97.75 685 TRP A N 1
ATOM 5147 C CA . TRP A 1 685 ? -29.753 11.664 -5.501 1.00 97.75 685 TRP A CA 1
ATOM 5148 C C . TRP A 1 685 ? -29.194 11.651 -4.076 1.00 97.75 685 TRP A C 1
ATOM 5150 O O . TRP A 1 685 ? -29.757 12.289 -3.184 1.00 97.75 685 TRP A O 1
ATOM 5160 N N . ALA A 1 686 ? -28.081 10.946 -3.874 1.00 97.31 686 ALA A N 1
ATOM 5161 C CA . ALA A 1 686 ? -27.437 10.785 -2.574 1.00 97.31 686 ALA A CA 1
ATOM 5162 C C . ALA A 1 686 ? -26.121 11.578 -2.493 1.00 97.31 686 ALA A C 1
ATOM 5164 O O . ALA A 1 686 ? -25.255 11.455 -3.359 1.00 97.31 686 ALA A O 1
ATOM 5165 N N . THR A 1 687 ? -25.963 12.360 -1.423 1.00 97.94 687 THR A N 1
ATOM 5166 C CA . THR A 1 687 ? -24.722 13.069 -1.075 1.00 97.94 687 THR A CA 1
ATOM 5167 C C . THR A 1 687 ? -24.184 12.492 0.225 1.00 97.94 687 THR A C 1
ATOM 5169 O O . THR A 1 687 ? -24.784 12.690 1.280 1.00 97.94 687 THR A O 1
ATOM 5172 N N . LEU A 1 688 ? -23.088 11.745 0.127 1.00 97.81 688 LEU A N 1
ATOM 5173 C CA . LEU A 1 688 ? -22.458 11.025 1.227 1.00 97.81 688 LEU A CA 1
ATOM 5174 C C . LEU A 1 688 ? -21.218 11.826 1.658 1.00 97.81 688 LEU A C 1
ATOM 5176 O O . LEU A 1 688 ? -20.131 11.680 1.104 1.00 97.81 688 LEU A O 1
ATOM 5180 N N . ASP A 1 689 ? -21.437 12.774 2.570 1.00 96.81 689 ASP A N 1
ATOM 5181 C CA . ASP A 1 689 ? -20.480 13.810 2.981 1.00 96.81 689 ASP A CA 1
ATOM 5182 C C . ASP A 1 689 ? -19.816 13.454 4.327 1.00 96.81 689 ASP A C 1
ATOM 5184 O O . ASP A 1 689 ? -20.522 13.139 5.284 1.00 96.81 689 ASP A O 1
ATOM 5188 N N . LYS A 1 690 ? -18.480 13.551 4.414 1.00 87.94 690 LYS A N 1
ATOM 5189 C CA . LYS A 1 690 ? -17.658 13.373 5.640 1.00 87.94 690 LYS A CA 1
ATOM 5190 C C . LYS A 1 690 ? -17.700 11.977 6.280 1.00 87.94 690 LYS A C 1
ATOM 5192 O O . LYS A 1 690 ? -17.747 11.849 7.504 1.00 87.94 690 LYS A O 1
ATOM 5197 N N . GLY A 1 691 ? -17.661 10.932 5.455 1.00 83.75 691 GLY A N 1
ATOM 5198 C CA . GLY A 1 691 ? -17.405 9.567 5.927 1.00 83.75 691 GLY A CA 1
ATOM 5199 C C . GLY A 1 691 ? -15.932 9.333 6.275 1.00 83.75 691 GLY A C 1
ATOM 5200 O O . GLY A 1 691 ? -15.052 9.821 5.569 1.00 83.75 691 GLY A O 1
ATOM 5201 N N . THR A 1 692 ? -15.669 8.573 7.339 1.00 80.88 692 THR A N 1
ATOM 5202 C CA . THR A 1 692 ? -14.310 8.234 7.794 1.00 80.88 692 THR A CA 1
ATOM 5203 C C . THR A 1 692 ? -14.202 6.750 8.132 1.00 80.88 692 THR A C 1
ATOM 5205 O O . THR A 1 692 ? -14.947 6.268 8.989 1.00 80.88 692 THR A O 1
ATOM 5208 N N . GLY A 1 693 ? -13.269 6.039 7.492 1.00 75.56 693 GLY A N 1
ATOM 5209 C CA . GLY A 1 693 ? -13.015 4.617 7.746 1.00 75.56 693 GLY A CA 1
ATOM 5210 C C . GLY A 1 693 ? -14.189 3.730 7.355 1.00 75.56 693 GLY A C 1
ATOM 5211 O O . GLY A 1 693 ? -14.641 2.923 8.157 1.00 75.56 693 GLY A O 1
ATOM 5212 N N . TRP A 1 694 ? -14.763 3.930 6.172 1.00 89.44 694 TRP A N 1
ATOM 5213 C CA . TRP A 1 694 ? -16.065 3.368 5.806 1.00 89.44 694 TRP A CA 1
ATOM 5214 C C . TRP A 1 694 ? -16.058 2.767 4.394 1.00 89.44 694 TRP A C 1
ATOM 5216 O O . TRP A 1 694 ? -15.153 3.018 3.603 1.00 89.44 694 TRP A O 1
ATOM 5226 N N . ALA A 1 695 ? -17.064 1.956 4.067 1.00 88.38 695 ALA A N 1
ATOM 5227 C CA . ALA A 1 695 ? -17.157 1.301 2.761 1.00 88.38 695 ALA A CA 1
ATOM 5228 C C . ALA A 1 695 ? -18.583 1.301 2.192 1.00 88.38 695 ALA A C 1
ATOM 5230 O O . ALA A 1 695 ? -19.562 1.379 2.937 1.00 88.38 695 ALA A O 1
ATOM 5231 N N . LEU A 1 696 ? -18.701 1.167 0.870 1.00 97.31 696 LEU A N 1
ATOM 5232 C CA . LEU A 1 696 ? -19.945 0.988 0.125 1.00 97.31 696 LEU A CA 1
ATOM 5233 C C . LEU A 1 696 ? -19.860 -0.272 -0.751 1.00 97.31 696 LEU A C 1
ATOM 5235 O O . LEU A 1 696 ? -19.353 -0.231 -1.872 1.00 97.31 696 LEU A O 1
ATOM 5239 N N . GLN A 1 697 ? -20.413 -1.380 -0.255 1.00 97.62 697 GLN A N 1
ATOM 5240 C CA . GLN A 1 697 ? -20.578 -2.616 -1.023 1.00 97.62 697 GLN A CA 1
ATOM 5241 C C . GLN A 1 697 ? -21.838 -2.532 -1.885 1.00 97.62 697 GLN A C 1
ATOM 5243 O O . GLN A 1 697 ? -22.961 -2.512 -1.369 1.00 97.62 697 GLN A O 1
ATOM 5248 N N . LEU A 1 698 ? -21.653 -2.519 -3.202 1.00 98.06 698 LEU A N 1
ATOM 5249 C CA . LEU A 1 698 ? -22.706 -2.568 -4.207 1.00 98.06 698 LEU A CA 1
ATOM 5250 C C . LEU A 1 698 ? -22.696 -3.942 -4.887 1.00 98.06 698 LEU A C 1
ATOM 5252 O O . LEU A 1 698 ? -21.935 -4.168 -5.819 1.00 98.06 698 LEU A O 1
ATOM 5256 N N . ASP A 1 699 ? -23.564 -4.859 -4.457 1.00 98.19 699 ASP A N 1
ATOM 5257 C CA . ASP A 1 699 ? -23.794 -6.143 -5.149 1.00 98.19 699 ASP A CA 1
ATOM 5258 C C . ASP A 1 699 ? -25.044 -6.108 -6.051 1.00 98.19 699 ASP A C 1
ATOM 5260 O O . ASP A 1 699 ? -25.251 -6.993 -6.885 1.00 98.19 699 ASP A O 1
ATOM 5264 N N . GLY A 1 700 ? -25.895 -5.093 -5.873 1.00 97.75 700 GLY A N 1
ATOM 5265 C CA . GLY A 1 700 ? -27.107 -4.852 -6.657 1.00 97.75 700 GLY A CA 1
ATOM 5266 C C . GLY A 1 700 ? -26.921 -3.931 -7.867 1.00 97.75 700 GLY A C 1
ATOM 5267 O O . GLY A 1 700 ? -25.853 -3.374 -8.116 1.00 97.75 700 GLY A O 1
ATOM 5268 N N . ILE A 1 701 ? -28.010 -3.741 -8.614 1.00 98.81 701 ILE A N 1
ATOM 5269 C CA . ILE A 1 701 ? -28.077 -2.863 -9.787 1.00 98.81 701 ILE A CA 1
ATOM 5270 C C . ILE A 1 701 ? -28.995 -1.674 -9.486 1.00 98.81 701 ILE A C 1
ATOM 5272 O O . ILE A 1 701 ? -30.172 -1.843 -9.153 1.00 98.81 701 ILE A O 1
ATOM 5276 N N . ILE A 1 702 ? -28.462 -0.462 -9.633 1.00 98.81 702 ILE A N 1
ATOM 5277 C CA . ILE A 1 702 ? -29.172 0.806 -9.443 1.00 98.81 702 ILE A CA 1
ATOM 5278 C C . ILE A 1 702 ? -29.600 1.350 -10.807 1.00 98.81 702 ILE A C 1
ATOM 5280 O O . ILE A 1 702 ? -28.761 1.687 -11.638 1.00 98.81 702 ILE A O 1
ATOM 5284 N N . TYR A 1 703 ? -30.905 1.490 -11.030 1.00 98.75 703 TYR A N 1
ATOM 5285 C CA . TYR A 1 703 ? -31.482 2.064 -12.245 1.00 98.75 703 TYR A CA 1
ATOM 5286 C C . TYR A 1 703 ? -31.913 3.514 -12.015 1.00 98.75 703 TYR A C 1
ATOM 5288 O O . TYR A 1 703 ? -32.673 3.810 -11.086 1.00 98.75 703 TYR A O 1
ATOM 5296 N N . ARG A 1 704 ? -31.490 4.432 -12.891 1.00 98.00 704 ARG A N 1
ATOM 5297 C CA . ARG A 1 704 ? -31.958 5.823 -12.857 1.00 98.00 704 ARG A CA 1
ATOM 5298 C C . ARG A 1 704 ? -33.455 5.902 -13.178 1.00 98.00 704 ARG A C 1
ATOM 5300 O O . ARG A 1 704 ? -33.876 5.621 -14.295 1.00 98.00 704 ARG A O 1
ATOM 5307 N N . ASN A 1 705 ? -34.240 6.400 -12.227 1.00 96.00 705 ASN A N 1
ATOM 5308 C CA . ASN A 1 705 ? -35.638 6.795 -12.421 1.00 96.00 705 ASN A CA 1
ATOM 5309 C C . ASN A 1 705 ? -35.817 8.327 -12.339 1.00 96.00 705 ASN A C 1
ATOM 5311 O O . ASN A 1 705 ? -36.686 8.898 -12.992 1.00 96.00 705 ASN A O 1
ATOM 5315 N N . GLY A 1 706 ? -34.966 9.016 -11.570 1.00 93.56 706 GLY A N 1
ATOM 5316 C CA . GLY A 1 706 ? -34.985 10.475 -11.431 1.00 93.56 706 GLY A CA 1
ATOM 5317 C C . GLY A 1 706 ? -34.501 11.217 -12.683 1.00 93.56 706 GLY A C 1
ATOM 5318 O O . GLY A 1 706 ? -33.750 10.679 -13.499 1.00 93.56 706 GLY A O 1
ATOM 5319 N N . THR A 1 707 ? -34.910 12.480 -12.825 1.00 92.44 707 THR A N 1
ATOM 5320 C CA . THR A 1 707 ? -34.552 13.360 -13.960 1.00 92.44 707 THR A CA 1
ATOM 5321 C C . THR A 1 707 ? -33.904 14.679 -13.512 1.00 92.44 707 THR A C 1
ATOM 5323 O O . THR A 1 707 ? -33.959 15.677 -14.228 1.00 92.44 707 THR A O 1
ATOM 5326 N N . GLY A 1 708 ? -33.348 14.727 -12.297 1.00 90.56 708 GLY A N 1
ATOM 5327 C CA . GLY A 1 708 ? -32.637 15.900 -11.781 1.00 90.56 708 GLY A CA 1
ATOM 5328 C C . GLY A 1 708 ? -31.190 15.966 -12.275 1.00 90.56 708 GLY A C 1
ATOM 5329 O O . GLY A 1 708 ? -30.529 14.937 -12.398 1.00 90.56 708 GLY A O 1
ATOM 5330 N N . GLY A 1 709 ? -30.665 17.170 -12.509 1.00 92.75 709 GLY A N 1
ATOM 5331 C CA . GLY A 1 709 ? -29.225 17.379 -12.722 1.00 92.75 709 GLY A CA 1
ATOM 5332 C C . GLY A 1 709 ? -28.393 17.105 -11.459 1.00 92.75 709 GLY A C 1
ATOM 5333 O O . GLY A 1 709 ? -28.952 16.925 -10.377 1.00 92.75 709 GLY A O 1
ATOM 5334 N N . GLY A 1 710 ? -27.062 17.095 -11.583 1.00 95.75 710 GLY A N 1
ATOM 5335 C CA . GLY A 1 710 ? -26.130 16.815 -10.480 1.00 95.75 710 GLY A CA 1
ATOM 5336 C C . GLY A 1 710 ? -25.403 15.481 -10.658 1.00 95.75 710 GLY A C 1
ATOM 5337 O O . GLY A 1 710 ? -25.038 15.121 -11.770 1.00 95.75 710 GLY A O 1
ATOM 5338 N N . ASN A 1 711 ? -25.197 14.735 -9.579 1.00 97.94 711 ASN A N 1
ATOM 5339 C CA . ASN A 1 711 ? -24.633 13.381 -9.619 1.00 97.94 711 ASN A CA 1
ATOM 5340 C C . ASN A 1 711 ? -25.628 12.458 -8.907 1.00 97.94 711 ASN A C 1
ATOM 5342 O O . ASN A 1 711 ? -26.172 12.879 -7.888 1.00 97.94 711 ASN A O 1
ATOM 5346 N N . MET A 1 712 ? -25.886 11.248 -9.414 1.00 98.44 712 MET A N 1
ATOM 5347 C CA . MET A 1 712 ? -26.799 10.300 -8.756 1.00 98.44 712 MET A CA 1
ATOM 5348 C C . MET A 1 712 ? -26.270 9.902 -7.374 1.00 98.44 712 MET A C 1
ATOM 5350 O O . MET A 1 712 ? -27.021 9.919 -6.397 1.00 98.44 712 MET A O 1
ATOM 5354 N N . ILE A 1 713 ? -24.967 9.625 -7.297 1.00 98.62 713 ILE A N 1
ATOM 5355 C CA . ILE A 1 713 ? -24.201 9.492 -6.058 1.00 98.62 713 ILE A CA 1
ATOM 5356 C C . ILE A 1 713 ? -23.040 10.494 -6.110 1.00 98.62 713 ILE A C 1
ATOM 5358 O O . ILE A 1 713 ? -22.310 10.571 -7.101 1.00 98.62 713 ILE A O 1
ATOM 5362 N N . ILE A 1 714 ? -22.855 11.258 -5.035 1.00 98.38 714 ILE A N 1
ATOM 5363 C CA . ILE A 1 714 ? -21.612 11.984 -4.758 1.00 98.38 714 ILE A CA 1
ATOM 5364 C C . ILE A 1 714 ? -21.084 11.584 -3.381 1.00 98.38 714 ILE A C 1
ATOM 5366 O O . ILE A 1 714 ? -21.828 11.609 -2.401 1.00 98.38 714 ILE A O 1
ATOM 5370 N N . ILE A 1 715 ? -19.799 11.249 -3.328 1.00 98.44 715 ILE A N 1
ATOM 5371 C CA . ILE A 1 715 ? -19.013 11.095 -2.106 1.00 98.44 715 ILE A CA 1
ATOM 5372 C C . ILE A 1 715 ? -18.206 12.385 -1.936 1.00 98.44 715 ILE A C 1
ATOM 5374 O O . ILE A 1 715 ? -17.507 12.782 -2.871 1.00 98.44 715 ILE A O 1
ATOM 5378 N N . GLU A 1 716 ? -18.316 13.066 -0.795 1.00 95.94 716 GLU A N 1
ATOM 5379 C CA . GLU A 1 716 ? -17.632 14.350 -0.576 1.00 95.94 716 GLU A CA 1
ATOM 5380 C C . GLU A 1 716 ? -16.903 14.405 0.775 1.00 95.94 716 GLU A C 1
ATOM 5382 O O . GLU A 1 716 ? -17.428 13.941 1.785 1.00 95.94 716 GLU A O 1
ATOM 5387 N N . HIS A 1 717 ? -15.707 15.003 0.815 1.00 91.31 717 HIS A N 1
ATOM 5388 C CA . HIS A 1 717 ? -14.929 15.218 2.050 1.00 91.31 717 HIS A CA 1
ATOM 5389 C C . HIS A 1 717 ? -14.669 13.938 2.880 1.00 91.31 717 HIS A C 1
ATOM 5391 O O . HIS A 1 717 ? -14.619 14.014 4.109 1.00 91.31 717 HIS A O 1
ATOM 5397 N N . ALA A 1 718 ? -14.579 12.769 2.239 1.00 83.62 718 ALA A N 1
ATOM 5398 C CA . ALA A 1 718 ? -14.389 11.482 2.912 1.00 83.62 718 ALA A CA 1
ATOM 5399 C C . ALA A 1 718 ? -12.905 11.088 3.013 1.00 83.62 718 ALA A C 1
ATOM 5401 O O . ALA A 1 718 ? -12.092 11.516 2.198 1.00 83.62 718 ALA A O 1
ATOM 5402 N N . SER A 1 719 ? -12.568 10.256 3.997 1.00 78.94 719 SER A N 1
ATOM 5403 C CA . SER A 1 719 ? -11.208 9.750 4.233 1.00 78.94 719 SER A CA 1
ATOM 5404 C C . SER A 1 719 ? -11.238 8.269 4.611 1.00 78.94 719 SER A C 1
ATOM 5406 O O . SER A 1 719 ? -12.036 7.925 5.483 1.00 78.94 719 SER A O 1
ATOM 5408 N N . ASP A 1 720 ? -10.370 7.421 4.058 1.00 72.62 720 ASP A N 1
ATOM 5409 C CA . ASP A 1 720 ? -10.437 5.959 4.253 1.00 72.62 720 ASP A CA 1
ATOM 5410 C C . ASP A 1 720 ? -11.799 5.417 3.764 1.00 72.62 720 ASP A C 1
ATOM 5412 O O . ASP A 1 720 ? -12.759 5.255 4.531 1.00 72.62 720 ASP A O 1
ATOM 5416 N N . PHE A 1 721 ? -11.908 5.261 2.438 1.00 85.50 721 PHE A N 1
ATOM 5417 C CA . PHE A 1 721 ? -13.155 4.951 1.732 1.00 85.50 721 PHE A CA 1
ATOM 5418 C C . PHE A 1 721 ? -13.003 3.881 0.639 1.00 85.50 721 PHE A C 1
ATOM 5420 O O . PHE A 1 721 ? -12.272 4.061 -0.325 1.00 85.50 721 PHE A O 1
ATOM 5427 N N . GLU A 1 722 ? -13.790 2.812 0.714 1.00 86.62 722 GLU A N 1
ATOM 5428 C CA . GLU A 1 722 ? -13.840 1.757 -0.312 1.00 86.62 722 GLU A CA 1
ATOM 5429 C C . GLU A 1 722 ? -15.220 1.736 -0.997 1.00 86.62 722 GLU A C 1
ATOM 5431 O O . GLU A 1 722 ? -16.249 1.694 -0.320 1.00 86.62 722 GLU A O 1
ATOM 5436 N N . MET A 1 723 ? -15.283 1.718 -2.333 1.00 96.19 723 MET A N 1
ATOM 5437 C CA . MET A 1 723 ? -16.508 1.389 -3.079 1.00 96.19 723 MET A CA 1
ATOM 5438 C C . MET A 1 723 ? -16.270 0.195 -3.996 1.00 96.19 723 MET A C 1
ATOM 5440 O O . MET A 1 723 ? -15.513 0.292 -4.960 1.00 96.19 723 MET A O 1
ATOM 5444 N N . PHE A 1 724 ? -16.967 -0.910 -3.737 1.00 94.19 724 PHE A N 1
ATOM 5445 C CA . PHE A 1 724 ? -16.681 -2.174 -4.410 1.00 94.19 724 PHE A CA 1
ATOM 5446 C C . PHE A 1 724 ? -17.921 -3.031 -4.676 1.00 94.19 724 PHE A C 1
ATOM 5448 O O . PHE A 1 724 ? -19.016 -2.755 -4.179 1.00 94.19 724 PHE A O 1
ATOM 5455 N N . SER A 1 725 ? -17.739 -4.111 -5.438 1.00 94.38 725 SER A N 1
ATOM 5456 C CA . SER A 1 725 ? -18.727 -5.181 -5.600 1.00 94.38 725 SER A CA 1
ATOM 5457 C C . SER A 1 725 ? -18.125 -6.533 -5.225 1.00 94.38 725 SER A C 1
ATOM 5459 O O . SER A 1 725 ? -17.142 -6.962 -5.824 1.00 94.38 725 SER A O 1
ATOM 5461 N N . SER A 1 726 ? -18.719 -7.256 -4.273 1.00 88.25 726 SER A N 1
ATOM 5462 C CA . SER A 1 726 ? -18.207 -8.574 -3.858 1.00 88.25 726 SER A CA 1
ATOM 5463 C C . SER A 1 726 ? -18.439 -9.652 -4.922 1.00 88.25 726 SER A C 1
ATOM 5465 O O . SER A 1 726 ? -17.707 -10.642 -5.005 1.00 88.25 726 SER A O 1
ATOM 5467 N N . ASN A 1 727 ? -19.460 -9.452 -5.762 1.00 92.94 727 ASN A N 1
ATOM 5468 C CA . ASN A 1 727 ? -19.847 -10.369 -6.826 1.00 92.94 727 ASN A CA 1
ATOM 5469 C C . ASN A 1 727 ? -19.315 -9.963 -8.218 1.00 92.94 727 ASN A C 1
ATOM 5471 O O . ASN A 1 727 ? -19.624 -10.673 -9.186 1.00 92.94 727 ASN A O 1
ATOM 5475 N N . SER A 1 728 ? -18.534 -8.876 -8.314 1.00 94.31 728 SER A N 1
ATOM 5476 C CA . SER A 1 728 ? -18.009 -8.273 -9.555 1.00 94.31 728 SER A CA 1
ATOM 5477 C C . SER A 1 728 ? -19.093 -8.014 -10.618 1.00 94.31 728 SER A C 1
ATOM 5479 O O . SER A 1 728 ? -18.891 -8.261 -11.811 1.00 94.31 728 SER A O 1
ATOM 5481 N N . ALA A 1 729 ? -20.297 -7.632 -10.178 1.00 96.31 729 ALA A N 1
ATOM 5482 C CA . ALA A 1 729 ? -21.469 -7.428 -11.036 1.00 96.31 729 ALA A CA 1
ATOM 5483 C C . ALA A 1 729 ? -22.397 -6.281 -10.581 1.00 96.31 729 ALA A C 1
ATOM 5485 O O . ALA A 1 729 ? -23.389 -6.002 -11.259 1.00 96.31 729 ALA A O 1
ATOM 5486 N N . GLY A 1 730 ? -22.089 -5.611 -9.467 1.00 98.25 730 GLY A N 1
ATOM 5487 C CA . GLY A 1 730 ? -22.796 -4.418 -9.015 1.00 98.25 730 GLY A CA 1
ATOM 5488 C C . GLY A 1 730 ? -22.676 -3.271 -10.012 1.00 98.25 730 GLY A C 1
ATOM 5489 O O . GLY A 1 730 ? -21.590 -2.983 -10.521 1.00 98.25 730 GLY A O 1
ATOM 5490 N N . ALA A 1 731 ? -23.799 -2.621 -10.319 1.00 98.81 731 ALA A N 1
ATOM 5491 C CA . ALA A 1 731 ? -23.867 -1.717 -11.463 1.00 98.81 731 ALA A CA 1
ATOM 5492 C C . ALA A 1 731 ? -24.757 -0.489 -11.244 1.00 98.81 731 ALA A C 1
ATOM 5494 O O . ALA A 1 731 ? -25.781 -0.552 -10.563 1.00 98.81 731 ALA A O 1
ATOM 5495 N N . ILE A 1 732 ? -24.414 0.619 -11.905 1.00 98.81 732 ILE A N 1
ATOM 5496 C CA . ILE A 1 732 ? -25.276 1.800 -12.033 1.00 98.81 732 ILE A CA 1
ATOM 5497 C C . ILE A 1 732 ? -25.685 1.951 -13.502 1.00 98.81 732 ILE A C 1
ATOM 5499 O O . ILE A 1 732 ? -24.871 2.291 -14.359 1.00 98.81 732 ILE A O 1
ATOM 5503 N N . GLN A 1 733 ? -26.965 1.710 -13.787 1.00 98.75 733 GLN A N 1
ATOM 5504 C CA . GLN A 1 733 ? -27.588 1.900 -15.094 1.00 98.75 733 GLN A CA 1
ATOM 5505 C C . GLN A 1 733 ? -28.242 3.289 -15.157 1.00 98.75 733 GLN A C 1
ATOM 5507 O O . GLN A 1 733 ? -29.349 3.516 -14.659 1.00 98.75 733 GLN A O 1
ATOM 5512 N N . GLY A 1 734 ? -27.564 4.218 -15.823 1.00 98.31 734 GLY A N 1
ATOM 5513 C CA . GLY A 1 734 ? -27.979 5.606 -15.986 1.00 98.31 734 GLY A CA 1
ATOM 5514 C C . GLY A 1 734 ? -29.139 5.849 -16.947 1.00 98.31 734 GLY A C 1
ATOM 5515 O O . GLY A 1 734 ? -29.761 6.903 -16.858 1.00 98.31 734 GLY A O 1
ATOM 5516 N N . LEU A 1 735 ? -29.461 4.910 -17.846 1.00 97.75 735 LEU A N 1
ATOM 5517 C CA . LEU A 1 735 ? -30.504 5.058 -18.878 1.00 97.75 735 LEU A CA 1
ATOM 5518 C C . LEU A 1 735 ? -30.413 6.417 -19.616 1.00 97.75 735 LEU A C 1
ATOM 5520 O O . LEU A 1 735 ? -31.421 7.112 -19.790 1.00 97.75 735 LEU A O 1
ATOM 5524 N N . GLY A 1 736 ? -29.195 6.830 -19.966 1.00 97.25 736 GLY A N 1
ATOM 5525 C CA . GLY A 1 736 ? -28.838 8.079 -20.631 1.00 97.25 736 GLY A CA 1
ATOM 5526 C C . GLY A 1 736 ? -29.506 8.244 -21.988 1.00 97.25 736 GLY A C 1
ATOM 5527 O O . GLY A 1 736 ? -29.999 9.336 -22.266 1.00 97.25 736 GLY A O 1
ATOM 5528 N N . TYR A 1 737 ? -29.684 7.155 -22.746 1.00 96.81 737 TYR A N 1
ATOM 5529 C CA . TYR A 1 737 ? -30.402 7.155 -24.031 1.00 96.81 737 TYR A CA 1
ATOM 5530 C C . TYR A 1 737 ? -31.785 7.837 -23.977 1.00 96.81 737 TYR A C 1
ATOM 5532 O O . TYR A 1 737 ? -32.270 8.326 -24.992 1.00 96.81 737 TYR A O 1
ATOM 5540 N N . GLN A 1 738 ? -32.443 7.891 -22.809 1.00 95.25 738 GLN A N 1
ATOM 5541 C CA . GLN A 1 738 ? -33.727 8.586 -22.630 1.00 95.25 738 GLN A CA 1
ATOM 5542 C C . GLN A 1 738 ? -33.618 10.112 -22.762 1.00 95.25 738 GLN A C 1
ATOM 5544 O O . GLN A 1 738 ? -34.617 10.769 -23.036 1.00 95.25 738 GLN A O 1
ATOM 5549 N N . PHE A 1 739 ? -32.424 10.669 -22.561 1.00 94.19 739 PHE A N 1
ATOM 5550 C CA . PHE A 1 739 ? -32.100 12.067 -22.819 1.00 94.19 739 PHE A CA 1
ATOM 5551 C C . PHE A 1 739 ? -31.580 12.253 -24.250 1.00 94.19 739 PHE A C 1
ATOM 5553 O O . PHE A 1 739 ? -32.068 13.129 -24.971 1.00 94.19 739 PHE A O 1
ATOM 5560 N N . HIS A 1 740 ? -30.640 11.394 -24.666 1.00 94.69 740 HIS A N 1
ATOM 5561 C CA . HIS A 1 740 ? -29.927 11.493 -25.946 1.00 94.69 740 HIS A CA 1
ATOM 5562 C C . HIS A 1 740 ? -30.844 11.257 -27.159 1.00 94.69 740 HIS A C 1
ATOM 5564 O O . HIS A 1 740 ? -30.781 12.005 -28.133 1.00 94.69 740 HIS A O 1
ATOM 5570 N N . ALA A 1 741 ? -31.771 10.291 -27.089 1.00 91.56 741 ALA A N 1
ATOM 5571 C CA . ALA A 1 741 ? -32.694 9.958 -28.183 1.00 91.56 741 ALA A CA 1
ATOM 5572 C C . ALA A 1 741 ? -33.591 11.131 -28.623 1.00 91.56 741 ALA A C 1
ATOM 5574 O O . ALA A 1 741 ? -33.890 11.265 -29.811 1.00 91.56 741 ALA A O 1
ATOM 5575 N N . ASP A 1 742 ? -34.002 11.974 -27.671 1.00 83.69 742 ASP A N 1
ATOM 5576 C CA . ASP A 1 742 ? -34.825 13.168 -27.903 1.00 83.69 742 ASP A CA 1
ATOM 5577 C C . ASP A 1 742 ? -33.973 14.447 -28.091 1.00 83.69 742 ASP A C 1
ATOM 5579 O O . ASP A 1 742 ? -34.517 15.543 -28.249 1.00 83.69 742 ASP A O 1
ATOM 5583 N N . GLY A 1 743 ? -32.636 14.334 -28.081 1.00 83.19 743 GLY A N 1
ATOM 5584 C CA . GLY A 1 743 ? -31.709 15.465 -28.197 1.00 83.19 743 GLY A CA 1
ATOM 5585 C C . GLY A 1 743 ? -31.755 16.426 -27.003 1.00 83.19 743 GLY A C 1
ATOM 5586 O O . GLY A 1 743 ? -31.514 17.625 -27.158 1.00 83.19 743 GLY A O 1
ATOM 5587 N N . THR A 1 744 ? -32.116 15.927 -25.818 1.00 83.44 744 THR A N 1
ATOM 5588 C CA . THR A 1 744 ? -32.217 16.727 -24.591 1.00 83.44 744 THR A CA 1
ATOM 5589 C C . THR A 1 744 ? -30.943 16.603 -23.762 1.00 83.44 744 THR A C 1
ATOM 5591 O O . THR A 1 744 ? -30.474 15.503 -23.501 1.00 83.44 744 THR A O 1
ATOM 5594 N N . SER A 1 745 ? -30.379 17.728 -23.321 1.00 76.69 745 SER A N 1
ATOM 5595 C CA . SER A 1 745 ? -29.205 17.726 -22.447 1.00 76.69 745 SER A CA 1
ATOM 5596 C C . SER A 1 745 ? -29.597 17.768 -20.969 1.00 76.69 745 SER A C 1
ATOM 5598 O O . SER A 1 745 ? -30.559 18.428 -20.570 1.00 76.69 745 SER A O 1
ATOM 5600 N N . THR A 1 746 ? -28.814 17.084 -20.137 1.00 90.44 746 THR A N 1
ATOM 5601 C CA . THR A 1 746 ? -28.899 17.154 -18.674 1.00 90.44 746 THR A CA 1
ATOM 5602 C C . THR A 1 746 ? -27.503 17.286 -18.068 1.00 90.44 746 THR A C 1
ATOM 5604 O O . THR A 1 746 ? -26.495 17.078 -18.734 1.00 90.44 746 THR A O 1
ATOM 5607 N N . THR A 1 747 ? -27.431 17.638 -16.787 1.00 91.44 747 THR A N 1
ATOM 5608 C CA . THR A 1 747 ? -26.184 17.695 -16.012 1.00 91.44 747 THR A CA 1
ATOM 5609 C C . THR A 1 747 ? -26.055 16.527 -15.032 1.00 91.44 747 THR A C 1
ATOM 5611 O O . THR A 1 747 ? -25.352 16.666 -14.035 1.00 91.44 747 THR A O 1
ATOM 5614 N N . THR A 1 748 ? -26.762 15.414 -15.274 1.00 95.81 748 THR A N 1
ATOM 5615 C CA . THR A 1 748 ? -26.812 14.211 -14.419 1.00 95.81 748 THR A CA 1
ATOM 5616 C C . THR A 1 748 ? -25.645 13.259 -14.709 1.00 95.81 748 THR A C 1
ATOM 5618 O O . THR A 1 748 ? -25.615 12.625 -15.760 1.00 95.81 748 THR A O 1
ATOM 5621 N N . ARG A 1 749 ? -24.710 13.124 -13.764 1.00 97.88 749 ARG A N 1
ATOM 5622 C CA . ARG A 1 749 ? -23.629 12.120 -13.764 1.00 97.88 749 ARG A CA 1
ATOM 5623 C C . ARG A 1 749 ? -24.022 10.915 -12.913 1.00 97.88 749 ARG A C 1
ATOM 5625 O O . ARG A 1 749 ? -24.933 11.034 -12.091 1.00 97.88 749 ARG A O 1
ATOM 5632 N N . LEU A 1 750 ? -23.329 9.785 -13.059 1.00 98.56 750 LEU A N 1
ATOM 5633 C CA . LEU A 1 750 ? -23.565 8.618 -12.196 1.00 98.56 750 LEU A CA 1
ATOM 5634 C C . LEU A 1 750 ? -22.864 8.777 -10.845 1.00 98.56 750 LEU A C 1
ATOM 5636 O O . LEU A 1 750 ? -23.543 8.911 -9.826 1.00 98.56 750 LEU A O 1
ATOM 5640 N N . LEU A 1 751 ? -21.530 8.823 -10.847 1.00 98.69 751 LEU A N 1
ATOM 5641 C CA . LEU A 1 751 ? -20.707 8.839 -9.641 1.00 98.69 751 LEU A CA 1
ATOM 5642 C C . LEU A 1 751 ? -19.713 10.008 -9.657 1.00 98.69 751 LEU A C 1
ATOM 5644 O O . LEU A 1 751 ? -19.053 10.276 -10.662 1.00 98.69 751 LEU A O 1
ATOM 5648 N N . ARG A 1 752 ? -19.590 10.700 -8.521 1.00 98.69 752 ARG A N 1
ATOM 5649 C CA . ARG A 1 752 ? -18.530 11.683 -8.269 1.00 98.69 752 ARG A CA 1
ATOM 5650 C C . ARG A 1 752 ? -17.886 11.432 -6.911 1.00 98.69 752 ARG A C 1
ATOM 5652 O O . ARG A 1 752 ? -18.602 11.364 -5.916 1.00 98.69 752 ARG A O 1
ATOM 5659 N N . LEU A 1 753 ? -16.562 11.361 -6.862 1.00 98.50 753 LEU A N 1
ATOM 5660 C CA . LEU A 1 753 ? -15.784 11.535 -5.636 1.00 98.50 753 LEU A CA 1
ATOM 5661 C C . LEU A 1 753 ? -15.225 12.960 -5.669 1.00 98.50 753 LEU A C 1
ATOM 5663 O O . LEU A 1 753 ? -14.724 13.396 -6.703 1.00 98.50 753 LEU A O 1
ATOM 5667 N N . GLN A 1 754 ? -15.357 13.711 -4.578 1.00 97.88 754 GLN A N 1
ATOM 5668 C CA . GLN A 1 754 ? -14.924 15.108 -4.510 1.00 97.88 754 GLN A CA 1
ATOM 5669 C C . GLN A 1 754 ? -14.256 15.399 -3.161 1.00 97.88 754 GLN A C 1
ATOM 5671 O O . GLN A 1 754 ? -14.911 15.334 -2.121 1.00 97.88 754 GLN A O 1
ATOM 5676 N N . LYS A 1 755 ? -12.956 15.726 -3.161 1.00 88.31 755 LYS A N 1
ATOM 5677 C CA . LYS A 1 755 ? -12.132 15.838 -1.937 1.00 88.31 755 LYS A CA 1
ATOM 5678 C C . LYS A 1 755 ? -12.225 14.586 -1.068 1.00 88.31 755 LYS A C 1
ATOM 5680 O O . LYS A 1 755 ? -12.509 14.657 0.125 1.00 88.31 755 LYS A O 1
ATOM 5685 N N . VAL A 1 756 ? -12.076 13.440 -1.718 1.00 84.38 756 VAL A N 1
ATOM 5686 C CA . VAL A 1 756 ? -11.955 12.139 -1.063 1.00 84.38 756 VAL A CA 1
ATOM 5687 C C . VAL A 1 756 ? -10.473 11.800 -1.003 1.00 84.38 756 VAL A C 1
ATOM 5689 O O . VAL A 1 756 ? -9.772 12.017 -1.990 1.00 84.38 756 VAL A O 1
ATOM 5692 N N . THR A 1 757 ? -10.015 11.310 0.145 1.00 72.81 757 THR A N 1
ATOM 5693 C CA . THR A 1 757 ? -8.622 10.918 0.368 1.00 72.81 757 THR A CA 1
ATOM 5694 C C . THR A 1 757 ? -8.526 9.481 0.886 1.00 72.81 757 THR A C 1
ATOM 5696 O O . THR A 1 757 ? -9.421 9.034 1.606 1.00 72.81 757 THR A O 1
ATOM 5699 N N . SER A 1 758 ? -7.476 8.758 0.505 1.00 69.56 758 SER A N 1
ATOM 5700 C CA . SER A 1 758 ? -7.203 7.359 0.880 1.00 69.56 758 SER A CA 1
ATOM 5701 C C . SER A 1 758 ? -8.385 6.440 0.543 1.00 69.56 758 SER A C 1
ATOM 5703 O O . SER A 1 758 ? -9.212 6.115 1.398 1.00 69.56 758 SER A O 1
ATOM 5705 N N . PHE A 1 759 ? -8.527 6.086 -0.736 1.00 81.94 759 PHE A N 1
ATOM 5706 C CA . PHE A 1 759 ? -9.714 5.410 -1.252 1.00 81.94 759 PHE A CA 1
ATOM 5707 C C . PHE A 1 759 ? -9.455 4.393 -2.371 1.00 81.94 759 PHE A C 1
ATOM 5709 O O . PHE A 1 759 ? -8.444 4.435 -3.071 1.00 81.94 759 PHE A O 1
ATOM 5716 N N . SER A 1 760 ? -10.437 3.520 -2.598 1.00 81.25 760 SER A N 1
ATOM 5717 C CA . SER A 1 760 ? -10.494 2.637 -3.766 1.00 81.25 760 SER A CA 1
ATOM 5718 C C . SER A 1 760 ? -11.902 2.585 -4.375 1.00 81.25 760 SER A C 1
ATOM 5720 O O . SER A 1 760 ? -12.915 2.698 -3.678 1.00 81.25 760 SER A O 1
ATOM 5722 N N . VAL A 1 761 ? -11.984 2.427 -5.700 1.00 94.19 761 VAL A N 1
ATOM 5723 C CA . VAL A 1 761 ? -13.239 2.198 -6.438 1.00 94.19 761 VAL A CA 1
ATOM 5724 C C . VAL A 1 761 ? -13.041 1.054 -7.431 1.00 94.19 761 VAL A C 1
ATOM 5726 O O . VAL A 1 761 ? -12.384 1.240 -8.454 1.00 94.19 761 VAL A O 1
ATOM 5729 N N . HIS A 1 762 ? -13.597 -0.129 -7.161 1.00 94.12 762 HIS A N 1
ATOM 5730 C CA . HIS A 1 762 ? -13.296 -1.314 -7.973 1.00 94.12 762 HIS A CA 1
ATOM 5731 C C . HIS A 1 762 ? -14.423 -2.341 -8.104 1.00 94.12 762 HIS A C 1
ATOM 5733 O O . HIS A 1 762 ? -15.439 -2.268 -7.425 1.00 94.12 762 HIS A O 1
ATOM 5739 N N . ASP A 1 763 ? -14.275 -3.296 -9.027 1.00 95.75 763 ASP A N 1
ATOM 5740 C CA . ASP A 1 763 ? -15.236 -4.387 -9.286 1.00 95.75 763 ASP A CA 1
ATOM 5741 C C . ASP A 1 763 ? -16.679 -3.934 -9.640 1.00 95.75 763 ASP A C 1
ATOM 5743 O O . ASP A 1 763 ? -17.597 -4.757 -9.710 1.00 95.75 763 ASP A O 1
ATOM 5747 N N . ILE A 1 764 ? -16.895 -2.639 -9.904 1.00 98.31 764 ILE A N 1
ATOM 5748 C CA . ILE A 1 764 ? -18.195 -2.038 -10.239 1.00 98.31 764 ILE A CA 1
ATOM 5749 C C . ILE A 1 764 ? -18.337 -1.705 -11.730 1.00 98.31 764 ILE A C 1
ATOM 5751 O O . ILE A 1 764 ? -17.372 -1.593 -12.488 1.00 98.31 764 ILE A O 1
ATOM 5755 N N . ILE A 1 765 ? -19.587 -1.512 -12.152 1.00 98.88 765 ILE A N 1
ATOM 5756 C CA . ILE A 1 765 ? -19.961 -1.316 -13.552 1.00 98.88 765 ILE A CA 1
ATOM 5757 C C . ILE A 1 765 ? -20.790 -0.029 -13.723 1.00 98.88 765 ILE A C 1
ATOM 5759 O O . ILE A 1 765 ? -21.804 0.164 -13.051 1.00 98.88 765 ILE A O 1
ATOM 5763 N N . LEU A 1 766 ? -20.405 0.848 -14.655 1.00 98.88 766 LEU A N 1
ATOM 5764 C CA . LEU A 1 766 ? -21.081 2.128 -14.916 1.00 98.88 766 LEU A CA 1
ATOM 5765 C C . LEU A 1 766 ? -21.608 2.175 -16.356 1.00 98.88 766 LEU A C 1
ATOM 5767 O O . LEU A 1 766 ? -20.846 2.055 -17.311 1.00 98.88 766 LEU A O 1
ATOM 5771 N N . VAL A 1 767 ? -22.920 2.336 -16.537 1.00 98.81 767 VAL A N 1
ATOM 5772 C CA . VAL A 1 767 ? -23.572 2.093 -17.837 1.00 98.81 767 VAL A CA 1
ATOM 5773 C C . VAL A 1 767 ? -24.513 3.227 -18.199 1.00 98.81 767 VAL A C 1
ATOM 5775 O O . VAL A 1 767 ? -25.365 3.594 -17.393 1.00 98.81 767 VAL A O 1
ATOM 5778 N N . ASP A 1 768 ? -24.448 3.696 -19.445 1.00 98.31 768 ASP A N 1
ATOM 5779 C CA . ASP A 1 768 ? -25.454 4.579 -20.045 1.00 98.31 768 ASP A CA 1
ATOM 5780 C C . ASP A 1 768 ? -25.648 5.867 -19.227 1.00 98.31 768 ASP A C 1
ATOM 5782 O O . ASP A 1 768 ? -26.761 6.189 -18.809 1.00 98.31 768 ASP A O 1
ATOM 5786 N N . ALA A 1 769 ? -24.560 6.571 -18.899 1.00 98.19 769 ALA A N 1
ATOM 5787 C CA . ALA A 1 769 ? -24.664 7.826 -18.166 1.00 98.19 769 ALA A CA 1
ATOM 5788 C C . ALA A 1 769 ? -25.397 8.900 -19.000 1.00 98.19 769 ALA A C 1
ATOM 5790 O O . ALA A 1 769 ? -25.143 9.025 -20.197 1.00 98.19 769 ALA A O 1
ATOM 5791 N N . PRO A 1 770 ? -26.292 9.712 -18.401 1.00 97.56 770 PRO A N 1
ATOM 5792 C CA . PRO A 1 770 ? -26.892 10.853 -19.100 1.00 97.56 770 PRO A CA 1
ATOM 5793 C C . PRO A 1 770 ? -25.883 11.954 -19.467 1.00 97.56 770 PRO A C 1
ATOM 5795 O O . PRO A 1 770 ? -26.125 12.711 -20.403 1.00 97.56 770 PRO A O 1
ATOM 5798 N N . ALA A 1 771 ? -24.782 12.034 -18.717 1.00 97.19 771 ALA A N 1
ATOM 5799 C CA . ALA A 1 771 ? -23.574 12.803 -19.001 1.00 97.19 771 ALA A CA 1
ATOM 5800 C C . ALA A 1 771 ? -22.357 11.929 -18.621 1.00 97.19 771 ALA A C 1
ATOM 5802 O O . ALA A 1 771 ? -22.224 10.823 -19.129 1.00 97.19 771 ALA A O 1
ATOM 5803 N N . PHE A 1 772 ? -21.509 12.363 -17.685 1.00 98.19 772 PHE A N 1
ATOM 5804 C CA . PHE A 1 772 ? -20.289 11.642 -17.287 1.00 98.19 772 PHE A CA 1
ATOM 5805 C C . PHE A 1 772 ? -20.574 10.427 -16.380 1.00 98.19 772 PHE A C 1
ATOM 5807 O O . PHE A 1 772 ? -21.509 10.449 -15.567 1.00 98.19 772 PHE A O 1
ATOM 5814 N N . HIS A 1 773 ? -19.737 9.390 -16.473 1.00 98.81 773 HIS A N 1
ATOM 5815 C CA . HIS A 1 773 ? -19.863 8.157 -15.690 1.00 98.81 773 HIS A CA 1
ATOM 5816 C C . HIS A 1 773 ? -19.199 8.295 -14.312 1.00 98.81 773 HIS A C 1
ATOM 5818 O O . HIS A 1 773 ? -19.908 8.278 -13.302 1.00 98.81 773 HIS A O 1
ATOM 5824 N N . LEU A 1 774 ? -17.875 8.480 -14.269 1.00 98.69 774 LEU A N 1
ATOM 5825 C CA . LEU A 1 774 ? -17.090 8.692 -13.051 1.00 98.69 774 LEU A CA 1
ATOM 5826 C C . LEU A 1 774 ? -16.312 10.010 -13.133 1.00 98.69 774 LEU A C 1
ATOM 5828 O O . LEU A 1 774 ? -15.619 10.278 -14.111 1.00 98.69 774 LEU A O 1
ATOM 5832 N N . VAL A 1 775 ? -16.397 10.819 -12.076 1.00 98.75 775 VAL A N 1
ATOM 5833 C CA . VAL A 1 775 ? -15.540 11.999 -11.900 1.00 98.75 775 VAL A CA 1
ATOM 5834 C C . VAL A 1 775 ? -14.853 11.954 -10.543 1.00 98.75 775 VAL A C 1
ATOM 5836 O O . VAL A 1 775 ? -15.523 11.875 -9.514 1.00 98.75 775 VAL A O 1
ATOM 5839 N N . LEU A 1 776 ? -13.532 12.071 -10.547 1.00 98.25 776 LEU A N 1
ATOM 5840 C CA . LEU A 1 776 ? -12.700 12.271 -9.370 1.00 98.25 776 LEU A CA 1
ATOM 5841 C C . LEU A 1 776 ? -12.254 13.743 -9.349 1.00 98.25 776 LEU A C 1
ATOM 5843 O O . LEU A 1 776 ? -11.551 14.194 -10.250 1.00 98.25 776 LEU A O 1
ATOM 5847 N N . ASP A 1 777 ? -12.716 14.514 -8.365 1.00 97.44 777 ASP A N 1
ATOM 5848 C CA . ASP A 1 777 ? -12.487 15.961 -8.254 1.00 97.44 777 ASP A CA 1
ATOM 5849 C C . ASP A 1 777 ? -11.688 16.316 -6.998 1.00 97.44 777 ASP A C 1
ATOM 5851 O O . ASP A 1 777 ? -12.200 16.237 -5.880 1.00 97.44 777 ASP A O 1
ATOM 5855 N N . THR A 1 778 ? -10.455 16.783 -7.194 1.00 91.75 778 THR A N 1
ATOM 5856 C CA . THR A 1 778 ? -9.551 17.200 -6.115 1.00 91.75 778 THR A CA 1
ATOM 5857 C C . THR A 1 778 ? -9.374 16.070 -5.088 1.00 91.75 778 THR A C 1
ATOM 5859 O O . THR A 1 778 ? -9.596 16.269 -3.897 1.00 91.75 778 THR A O 1
ATOM 5862 N N . VAL A 1 779 ? -9.094 14.854 -5.568 1.00 85.00 779 VAL A N 1
ATOM 5863 C CA . VAL A 1 779 ? -8.944 13.634 -4.748 1.00 85.00 779 VAL A CA 1
ATOM 5864 C C . VAL A 1 779 ? -7.476 13.305 -4.457 1.00 85.00 779 VAL A C 1
ATOM 5866 O O . VAL A 1 779 ? -6.587 13.777 -5.161 1.00 85.00 779 VAL A O 1
ATOM 5869 N N . GLU A 1 780 ? -7.218 12.485 -3.443 1.00 74.81 780 GLU A N 1
ATOM 5870 C CA . GLU A 1 780 ? -5.866 12.121 -2.988 1.00 74.81 780 GLU A CA 1
ATOM 5871 C C . GLU A 1 780 ? -5.804 10.617 -2.624 1.00 74.81 780 GLU A C 1
ATOM 5873 O O . GLU A 1 780 ? -6.819 10.075 -2.196 1.00 74.81 780 GLU A O 1
ATOM 5878 N N . ASP A 1 781 ? -4.662 9.932 -2.791 1.00 64.19 781 ASP A N 1
ATOM 5879 C CA . ASP A 1 781 ? -4.473 8.485 -2.496 1.00 64.19 781 ASP A CA 1
ATOM 5880 C C . ASP A 1 781 ? -5.599 7.578 -3.051 1.00 64.19 781 ASP A C 1
ATOM 5882 O O . ASP A 1 781 ? -6.456 7.119 -2.294 1.00 64.19 781 ASP A O 1
ATOM 5886 N N . GLY A 1 782 ? -5.641 7.321 -4.361 1.00 71.94 782 GLY A N 1
ATOM 5887 C CA . GLY A 1 782 ? -6.805 6.683 -4.997 1.00 71.94 782 GLY A CA 1
ATOM 5888 C C . GLY A 1 782 ? -6.510 5.516 -5.935 1.00 71.94 782 GLY A C 1
ATOM 5889 O O . GLY A 1 782 ? -5.860 5.724 -6.955 1.00 71.94 782 GLY A O 1
ATOM 5890 N N . GLU A 1 783 ? -7.070 4.329 -5.677 1.00 82.12 783 GLU A N 1
ATOM 5891 C CA . GLU A 1 783 ? -7.151 3.228 -6.661 1.00 82.12 783 GLU A CA 1
ATOM 5892 C C . GLU A 1 783 ? -8.475 3.277 -7.440 1.00 82.12 783 GLU A C 1
ATOM 5894 O O . GLU A 1 783 ? -9.552 3.421 -6.855 1.00 82.12 783 GLU A O 1
ATOM 5899 N N . VAL A 1 784 ? -8.431 3.062 -8.757 1.00 92.94 784 VAL A N 1
ATOM 5900 C CA . VAL A 1 784 ? -9.620 2.703 -9.548 1.00 92.94 784 VAL A CA 1
ATOM 5901 C C . VAL A 1 784 ? -9.290 1.533 -10.464 1.00 92.94 784 VAL A C 1
ATOM 5903 O O . VAL A 1 784 ? -8.502 1.701 -11.395 1.00 92.94 784 VAL A O 1
ATOM 5906 N N . TYR A 1 785 ? -9.892 0.362 -10.222 1.00 92.12 785 TYR A N 1
ATOM 5907 C CA . TYR A 1 785 ? -9.546 -0.850 -10.973 1.00 92.12 785 TYR A CA 1
ATOM 5908 C C . TYR A 1 785 ? -10.658 -1.877 -11.155 1.00 92.12 785 TYR A C 1
ATOM 5910 O O . TYR A 1 785 ? -11.664 -1.856 -10.458 1.00 92.12 785 TYR A O 1
ATOM 5918 N N . ASN A 1 786 ? -10.508 -2.797 -12.114 1.00 94.94 786 ASN A N 1
ATOM 5919 C CA . ASN A 1 786 ? -11.556 -3.764 -12.469 1.00 94.94 786 ASN A CA 1
ATOM 5920 C C . ASN A 1 786 ? -12.915 -3.076 -12.734 1.00 94.94 786 ASN A C 1
ATOM 5922 O O . ASN A 1 786 ? -13.963 -3.555 -12.300 1.00 94.94 786 ASN A O 1
ATOM 5926 N N . VAL A 1 787 ? -12.904 -1.933 -13.428 1.00 98.12 787 VAL A N 1
ATOM 5927 C CA . VAL A 1 787 ? -14.115 -1.153 -13.739 1.00 98.12 787 VAL A CA 1
ATOM 5928 C C . VAL A 1 787 ? -14.479 -1.310 -15.214 1.00 98.12 787 VAL A C 1
ATOM 5930 O O . VAL A 1 787 ? -13.628 -1.203 -16.097 1.00 98.12 787 VAL A O 1
ATOM 5933 N N . ALA A 1 788 ? -15.766 -1.519 -15.497 1.00 98.75 788 ALA A N 1
ATOM 5934 C CA . ALA A 1 788 ? -16.294 -1.500 -16.861 1.00 98.75 788 ALA A CA 1
ATOM 5935 C C . ALA A 1 788 ? -17.265 -0.328 -17.055 1.00 98.75 788 ALA A C 1
ATOM 5937 O O . ALA A 1 788 ? -18.305 -0.253 -16.394 1.00 98.75 788 ALA A O 1
ATOM 5938 N N . ILE A 1 789 ? -16.937 0.568 -17.988 1.00 98.88 789 ILE A N 1
ATOM 5939 C CA . ILE A 1 789 ? -17.730 1.748 -18.336 1.00 98.88 789 ILE A CA 1
ATOM 5940 C C . ILE A 1 789 ? -18.279 1.610 -19.758 1.00 98.88 789 ILE A C 1
ATOM 5942 O O . ILE A 1 789 ? -17.537 1.343 -20.703 1.00 98.88 789 ILE A O 1
ATOM 5946 N N . ARG A 1 790 ? -19.590 1.807 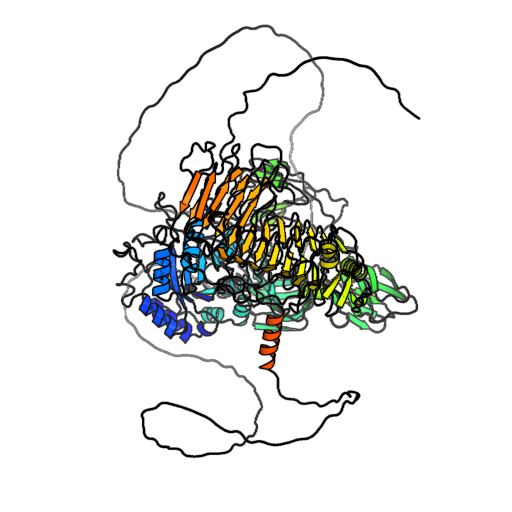-19.934 1.00 98.69 790 ARG A N 1
ATOM 5947 C CA . ARG A 1 790 ? -20.243 1.679 -21.246 1.00 98.69 790 ARG A CA 1
ATOM 5948 C C . ARG A 1 790 ? -21.366 2.698 -21.451 1.00 98.69 790 ARG A C 1
ATOM 5950 O O . ARG A 1 790 ? -22.518 2.444 -21.095 1.00 98.69 790 ARG A O 1
ATOM 5957 N N . GLY A 1 791 ? -21.018 3.827 -22.056 1.00 98.19 791 GLY A N 1
ATOM 5958 C CA . GLY A 1 791 ? -21.916 4.897 -22.487 1.00 98.19 791 GLY A CA 1
ATOM 5959 C C . GLY A 1 791 ? -22.287 4.842 -23.972 1.00 98.19 791 GLY A C 1
ATOM 5960 O O . GLY A 1 791 ? -21.980 3.882 -24.684 1.00 98.19 791 GLY A O 1
ATOM 5961 N N . GLY A 1 792 ? -22.982 5.889 -24.422 1.00 97.25 792 GLY A N 1
ATOM 5962 C CA . GLY A 1 792 ? -23.429 6.056 -25.806 1.00 97.25 792 GLY A CA 1
ATOM 5963 C C . GLY A 1 792 ? -22.343 6.559 -26.765 1.00 97.25 792 GLY A C 1
ATOM 5964 O O . GLY A 1 792 ? -21.276 7.012 -26.355 1.00 97.25 792 GLY A O 1
ATOM 5965 N N . ASP A 1 793 ? -22.641 6.498 -28.063 1.00 97.25 793 ASP A N 1
ATOM 5966 C CA . ASP A 1 793 ? -21.744 6.901 -29.164 1.00 97.25 793 ASP A CA 1
ATOM 5967 C C . ASP A 1 793 ? -21.823 8.419 -29.464 1.00 97.25 793 ASP A C 1
ATOM 5969 O O . ASP A 1 793 ? -21.961 8.830 -30.616 1.00 97.25 793 ASP A O 1
ATOM 5973 N N . GLU A 1 794 ? -21.777 9.263 -28.423 1.00 95.75 794 GLU A N 1
ATOM 5974 C CA . GLU A 1 794 ? -21.677 10.729 -28.543 1.00 95.75 794 GLU A CA 1
ATOM 5975 C C . GLU A 1 794 ? -20.765 11.372 -27.476 1.00 95.75 794 GLU A C 1
ATOM 5977 O O . GLU A 1 794 ? -20.320 10.714 -26.531 1.00 95.75 794 GLU A O 1
ATOM 5982 N N . GLY A 1 795 ? -20.421 12.648 -27.690 1.00 93.75 795 GLY A N 1
ATOM 5983 C CA . GLY A 1 795 ? -19.552 13.441 -26.812 1.00 93.75 795 GLY A CA 1
ATOM 5984 C C . GLY A 1 795 ? -20.267 13.965 -25.560 1.00 93.75 795 GLY A C 1
ATOM 5985 O O . GLY A 1 795 ? -21.494 14.051 -25.525 1.00 93.75 795 GLY A O 1
ATOM 5986 N N . GLY A 1 796 ? -19.505 14.332 -24.530 1.00 93.25 796 GLY A N 1
ATOM 5987 C CA . GLY A 1 796 ? -20.021 14.684 -23.200 1.00 93.25 796 GLY A CA 1
ATOM 5988 C C . GLY A 1 796 ? -20.471 13.484 -22.350 1.00 93.25 796 GLY A C 1
ATOM 5989 O O . GLY A 1 796 ? -21.146 13.670 -21.331 1.00 93.25 796 GLY A O 1
ATOM 5990 N N . LEU A 1 797 ? -20.132 12.261 -22.783 1.00 96.94 797 LEU A N 1
ATOM 5991 C CA . LEU A 1 797 ? -20.408 10.984 -22.106 1.00 96.94 797 LEU A CA 1
ATOM 5992 C C . LEU A 1 797 ? -19.133 10.385 -21.486 1.00 96.94 797 LEU A C 1
ATOM 5994 O O . LEU A 1 797 ? -18.869 9.183 -21.572 1.00 96.94 797 LEU A O 1
ATOM 5998 N N . ASP A 1 798 ? -18.325 11.268 -20.909 1.00 98.06 798 ASP A N 1
ATOM 5999 C CA . ASP A 1 798 ? -16.986 11.077 -20.353 1.00 98.06 798 ASP A CA 1
ATOM 6000 C C . ASP A 1 798 ? -16.926 9.843 -19.425 1.00 98.06 798 ASP A C 1
ATOM 6002 O O . ASP A 1 798 ? -17.850 9.582 -18.642 1.00 98.06 798 ASP A O 1
ATOM 6006 N N . GLY A 1 799 ? -15.864 9.042 -19.560 1.00 98.56 799 GLY A N 1
ATOM 6007 C CA . GLY A 1 799 ? -15.656 7.787 -18.836 1.00 98.56 799 GLY A CA 1
ATOM 6008 C C . GLY A 1 799 ? -15.150 8.019 -17.416 1.00 98.56 799 GLY A C 1
ATOM 6009 O O . GLY A 1 799 ? -15.944 8.023 -16.473 1.00 98.56 799 GLY A O 1
ATOM 6010 N N . ILE A 1 800 ? -13.836 8.217 -17.280 1.00 98.75 800 ILE A N 1
ATOM 6011 C CA . ILE A 1 800 ? -13.184 8.653 -16.039 1.00 98.75 800 ILE A CA 1
ATOM 6012 C C . ILE A 1 800 ? -12.506 10.006 -16.265 1.00 98.75 800 ILE A C 1
ATOM 6014 O O . ILE A 1 800 ? -11.506 10.099 -16.978 1.00 98.75 800 ILE A O 1
ATOM 6018 N N . ASP A 1 801 ? -13.015 11.028 -15.586 1.00 98.69 801 ASP A N 1
ATOM 6019 C CA . ASP A 1 801 ? -12.324 12.301 -15.374 1.00 98.69 801 ASP A CA 1
ATOM 6020 C C . ASP A 1 801 ? -11.577 12.261 -14.034 1.00 98.69 801 ASP A C 1
ATOM 6022 O O . ASP A 1 801 ? -12.191 11.935 -13.016 1.00 98.69 801 ASP A O 1
ATOM 6026 N N . VAL A 1 802 ? -10.295 12.644 -13.999 1.00 97.81 802 VAL A N 1
ATOM 6027 C CA . VAL A 1 802 ? -9.513 12.741 -12.751 1.00 97.81 802 VAL A CA 1
ATOM 6028 C C . VAL A 1 802 ? -8.793 14.083 -12.592 1.00 97.81 802 VAL A C 1
ATOM 6030 O O . VAL A 1 802 ? -8.075 14.530 -13.483 1.00 97.81 802 VAL A O 1
ATOM 6033 N N . ALA A 1 803 ? -8.970 14.707 -11.428 1.00 97.38 803 ALA A N 1
ATOM 6034 C CA . ALA A 1 803 ? -8.145 15.787 -10.893 1.00 97.38 803 ALA A CA 1
ATOM 6035 C C . ALA A 1 803 ? -7.754 15.431 -9.451 1.00 97.38 803 ALA A C 1
ATOM 6037 O O . ALA A 1 803 ? -8.641 15.167 -8.634 1.00 97.38 803 ALA A O 1
ATOM 6038 N N . GLY A 1 804 ? -6.463 15.404 -9.124 1.00 83.38 804 GLY A N 1
ATOM 6039 C CA . GLY A 1 804 ? -6.003 14.932 -7.813 1.00 83.38 804 GLY A CA 1
ATOM 6040 C C . GLY A 1 804 ? -4.525 14.549 -7.755 1.00 83.38 804 GLY A C 1
ATOM 6041 O O . GLY A 1 804 ? -3.805 14.728 -8.736 1.00 83.38 804 GLY A O 1
ATOM 6042 N N . SER A 1 805 ? -4.075 14.011 -6.620 1.00 72.50 805 SER A N 1
ATOM 6043 C CA . SER A 1 805 ? -2.686 13.562 -6.442 1.00 72.50 805 SER A CA 1
ATOM 6044 C C . SER A 1 805 ? -2.538 12.155 -5.863 1.00 72.50 805 SER A C 1
ATOM 6046 O O . SER A 1 805 ? -3.333 11.748 -5.024 1.00 72.50 805 SER A O 1
ATOM 6048 N N . ASN A 1 806 ? -1.506 11.421 -6.296 1.00 63.44 806 ASN A N 1
ATOM 6049 C CA . ASN A 1 806 ? -1.274 10.009 -5.947 1.00 63.44 806 ASN A CA 1
ATOM 6050 C C . ASN A 1 806 ? -2.463 9.097 -6.316 1.00 63.44 806 ASN A C 1
ATOM 6052 O O . ASN A 1 806 ? -3.091 8.480 -5.456 1.00 63.44 806 ASN A O 1
ATOM 6056 N N . ILE A 1 807 ? -2.807 9.048 -7.608 1.00 75.94 807 ILE A N 1
ATOM 6057 C CA . ILE A 1 807 ? -3.942 8.259 -8.121 1.00 75.94 807 ILE A CA 1
ATOM 6058 C C . ILE A 1 807 ? -3.437 7.184 -9.092 1.00 75.94 807 ILE A C 1
ATOM 6060 O O . ILE A 1 807 ? -2.726 7.499 -10.047 1.00 75.94 807 ILE A O 1
ATOM 6064 N N . TRP A 1 808 ? -3.843 5.930 -8.889 1.00 83.56 808 TRP A N 1
ATOM 6065 C CA . TRP A 1 808 ? -3.590 4.804 -9.791 1.00 83.56 808 TRP A CA 1
ATOM 6066 C C . TRP A 1 808 ? -4.908 4.329 -10.411 1.00 83.56 808 TRP A C 1
ATOM 6068 O O . TRP A 1 808 ? -5.827 3.905 -9.711 1.00 83.56 808 TRP A O 1
ATOM 6078 N N . VAL A 1 809 ? -5.014 4.404 -11.737 1.00 91.56 809 VAL A N 1
ATOM 6079 C CA . VAL A 1 809 ? -6.160 3.883 -12.496 1.00 91.56 809 VAL A CA 1
ATOM 6080 C C . VAL A 1 809 ? -5.667 2.749 -13.379 1.00 91.56 809 VAL A C 1
ATOM 6082 O O . VAL A 1 809 ? -4.893 2.995 -14.305 1.00 91.56 809 VAL A O 1
ATOM 6085 N N . HIS A 1 810 ? -6.106 1.516 -13.133 1.00 93.69 810 HIS A N 1
ATOM 6086 C CA . HIS A 1 810 ? -5.673 0.381 -13.946 1.00 93.69 810 HIS A CA 1
ATOM 6087 C C . HIS A 1 810 ? -6.759 -0.653 -14.201 1.00 93.69 810 HIS A C 1
ATOM 6089 O O . HIS A 1 810 ? -7.724 -0.735 -13.460 1.00 93.69 810 HIS A O 1
ATOM 6095 N N . ASP A 1 811 ? -6.622 -1.464 -15.250 1.00 94.44 811 ASP A N 1
ATOM 6096 C CA . ASP A 1 811 ? -7.575 -2.544 -15.547 1.00 94.44 811 ASP A CA 1
ATOM 6097 C C . ASP A 1 811 ? -9.024 -2.026 -15.699 1.00 94.44 811 ASP A C 1
ATOM 6099 O O . ASP A 1 811 ? -9.964 -2.456 -15.021 1.00 94.44 811 ASP A O 1
ATOM 6103 N N . VAL A 1 812 ? -9.188 -1.048 -16.600 1.00 98.50 812 VAL A N 1
ATOM 6104 C CA . VAL A 1 812 ? -10.465 -0.378 -16.906 1.00 98.50 812 VAL A CA 1
ATOM 6105 C C . VAL A 1 812 ? -10.820 -0.526 -18.389 1.00 98.50 812 VAL A C 1
ATOM 6107 O O . VAL A 1 812 ? -10.000 -0.233 -19.259 1.00 98.50 812 VAL A O 1
ATOM 6110 N N . GLU A 1 813 ? -12.060 -0.928 -18.696 1.00 98.81 813 GLU A N 1
ATOM 6111 C CA . GLU A 1 813 ? -12.636 -0.861 -20.054 1.00 98.81 813 GLU A CA 1
ATOM 6112 C C . GLU A 1 813 ? -13.579 0.345 -20.163 1.00 98.81 813 GLU A C 1
ATOM 6114 O O . GLU A 1 813 ? -14.450 0.524 -19.310 1.00 98.81 813 GLU A O 1
ATOM 6119 N N . VAL A 1 814 ? -13.447 1.148 -21.227 1.00 98.88 814 VAL A N 1
ATOM 6120 C CA . VAL A 1 814 ? -14.351 2.273 -21.523 1.00 98.88 814 VAL A CA 1
ATOM 6121 C C . VAL A 1 814 ? -14.850 2.225 -22.969 1.00 98.88 814 VAL A C 1
ATOM 6123 O O . VAL A 1 814 ? -14.062 2.265 -23.914 1.00 98.88 814 VAL A O 1
ATOM 6126 N N . THR A 1 815 ? -16.175 2.231 -23.129 1.00 98.81 815 THR A N 1
ATOM 6127 C CA . THR A 1 815 ? -16.888 2.486 -24.392 1.00 98.81 815 THR A CA 1
ATOM 6128 C C . THR A 1 815 ? -17.742 3.748 -24.257 1.00 98.81 815 THR A C 1
ATOM 6130 O O . THR A 1 815 ? -18.546 3.829 -23.330 1.00 98.81 815 THR A O 1
ATOM 6133 N N . ASN A 1 816 ? -17.606 4.711 -25.171 1.00 97.94 816 ASN A N 1
ATOM 6134 C CA . ASN A 1 816 ? -18.374 5.970 -25.262 1.00 97.94 816 ASN A CA 1
ATOM 6135 C C . ASN A 1 816 ? -17.994 6.717 -26.570 1.00 97.94 816 ASN A C 1
ATOM 6137 O O . ASN A 1 816 ? -17.477 6.093 -27.500 1.00 97.94 816 ASN A O 1
ATOM 6141 N N . LYS A 1 817 ? -18.174 8.048 -26.663 1.00 97.62 817 LYS A N 1
ATOM 6142 C CA . LYS A 1 817 ? -17.486 8.857 -27.696 1.00 97.62 817 LYS A CA 1
ATOM 6143 C C . LYS A 1 817 ? -16.762 10.116 -27.216 1.00 97.62 817 LYS A C 1
ATOM 6145 O O . LYS A 1 817 ? -16.381 10.948 -28.040 1.00 97.62 817 LYS A O 1
ATOM 6150 N N . ASP A 1 818 ? -16.489 10.190 -25.916 1.00 96.31 818 ASP A N 1
ATOM 6151 C CA . ASP A 1 818 ? -15.633 11.206 -25.292 1.00 96.31 818 ASP A CA 1
ATOM 6152 C C . ASP A 1 818 ? -14.526 10.555 -24.436 1.00 96.31 818 ASP A C 1
ATOM 6154 O O . ASP A 1 818 ? -14.174 9.402 -24.677 1.00 96.31 818 ASP A O 1
ATOM 6158 N N . GLU A 1 819 ? -13.955 11.284 -23.479 1.00 97.06 819 GLU A N 1
ATOM 6159 C CA . GLU A 1 819 ? -12.895 10.854 -22.549 1.00 97.06 819 GLU A CA 1
ATOM 6160 C C . GLU A 1 819 ? -12.942 9.360 -22.166 1.00 97.06 819 GLU A C 1
ATOM 6162 O O . GLU A 1 819 ? -13.961 8.866 -21.674 1.00 97.06 819 GLU A O 1
ATOM 6167 N N . CYS A 1 820 ? -11.826 8.648 -22.348 1.00 98.62 820 CYS A N 1
ATOM 6168 C CA . CYS A 1 820 ? -11.634 7.287 -21.836 1.00 98.62 820 CYS A CA 1
ATOM 6169 C C . CYS A 1 820 ? -11.241 7.344 -20.347 1.00 98.62 820 CYS A C 1
ATOM 6171 O O . CYS A 1 820 ? -12.106 7.282 -19.473 1.00 98.62 820 CYS A O 1
ATOM 6173 N N . VAL A 1 821 ? -9.950 7.560 -20.069 1.00 98.69 821 VAL A N 1
ATOM 6174 C CA . VAL A 1 821 ? -9.423 7.981 -18.763 1.00 98.69 821 VAL A CA 1
ATOM 6175 C C . VAL A 1 821 ? -8.601 9.249 -18.986 1.00 98.69 821 VAL A C 1
ATOM 6177 O O . VAL A 1 821 ? -7.601 9.209 -19.709 1.00 98.69 821 VAL A O 1
ATOM 6180 N N . THR A 1 822 ? -9.018 10.372 -18.399 1.00 98.75 822 THR A N 1
ATOM 6181 C CA . THR A 1 822 ? -8.483 11.704 -18.723 1.00 98.75 822 THR A CA 1
ATOM 6182 C C . THR A 1 822 ? -8.102 12.514 -17.486 1.00 98.75 822 THR A C 1
ATOM 6184 O O . THR A 1 822 ? -8.931 12.783 -16.615 1.00 98.75 822 THR A O 1
ATOM 6187 N N . VAL A 1 823 ? -6.856 12.995 -17.473 1.00 98.31 823 VAL A N 1
ATOM 6188 C CA . VAL A 1 823 ? -6.325 13.903 -16.446 1.00 98.31 823 VAL A CA 1
ATOM 6189 C C . VAL A 1 823 ? -6.765 15.350 -16.708 1.00 98.31 823 VAL A C 1
ATOM 6191 O O . VAL A 1 823 ? -6.657 15.872 -17.820 1.00 98.31 823 VAL A O 1
ATOM 6194 N N . LYS A 1 824 ? -7.230 16.033 -15.663 1.00 98.12 824 LYS A N 1
ATOM 6195 C CA . LYS A 1 824 ? -7.551 17.468 -15.637 1.00 98.12 824 LYS A CA 1
ATOM 6196 C C . LYS A 1 824 ? -6.604 18.198 -14.671 1.00 98.12 824 LYS A C 1
ATOM 6198 O O . LYS A 1 824 ? -5.845 17.582 -13.928 1.00 98.12 824 LYS A O 1
ATOM 6203 N N . SER A 1 825 ? -6.656 19.528 -14.676 1.00 94.94 825 SER A N 1
ATOM 6204 C CA . SER A 1 825 ? -5.866 20.373 -13.770 1.00 94.94 825 SER A CA 1
ATOM 6205 C C . SER A 1 825 ? -6.678 20.794 -12.533 1.00 94.94 825 SER A C 1
ATOM 6207 O O . SER A 1 825 ? -7.848 21.149 -12.703 1.00 94.94 825 SER A O 1
ATOM 6209 N N . PRO A 1 826 ? -6.076 20.866 -11.330 1.00 93.56 826 PRO A N 1
ATOM 6210 C CA . PRO A 1 826 ? -4.710 20.445 -11.005 1.00 93.56 826 PRO A CA 1
ATOM 6211 C C . PRO A 1 826 ? -4.598 18.920 -10.856 1.00 93.56 826 PRO A C 1
ATOM 6213 O O . PRO A 1 826 ? -5.572 18.272 -10.476 1.00 93.56 826 PRO A O 1
ATOM 6216 N N . SER A 1 827 ? -3.413 18.366 -11.122 1.00 83.00 827 SER A N 1
ATOM 6217 C CA . SER A 1 827 ? -3.074 16.971 -10.800 1.00 83.00 827 SER A CA 1
ATOM 6218 C C . SER A 1 827 ? -1.578 16.785 -10.537 1.00 83.00 827 SER A C 1
ATOM 6220 O O . SER A 1 827 ? -0.771 17.515 -11.108 1.00 83.00 827 SER A O 1
ATOM 6222 N N . SER A 1 828 ? -1.185 15.784 -9.749 1.00 71.31 828 SER A N 1
ATOM 6223 C CA . SER A 1 828 ? 0.210 15.316 -9.720 1.00 71.31 828 SER A CA 1
ATOM 6224 C C . SER A 1 828 ? 0.318 13.819 -9.441 1.00 71.31 828 SER A C 1
ATOM 6226 O O . SER A 1 828 ? -0.556 13.249 -8.798 1.00 71.31 828 SER A O 1
ATOM 6228 N N . ASN A 1 829 ? 1.394 13.164 -9.877 1.00 62.91 829 ASN A N 1
ATOM 6229 C CA . ASN A 1 829 ? 1.695 11.779 -9.479 1.00 62.91 829 ASN A CA 1
ATOM 6230 C C . ASN A 1 829 ? 0.530 10.819 -9.802 1.00 62.91 829 ASN A C 1
ATOM 6232 O O . ASN A 1 829 ? -0.001 10.139 -8.923 1.00 62.91 829 ASN A O 1
ATOM 6236 N N . ILE A 1 830 ? 0.085 10.819 -11.064 1.00 75.56 830 ILE A N 1
ATOM 6237 C CA . ILE A 1 830 ? -0.999 9.946 -11.539 1.00 75.56 830 ILE A CA 1
ATOM 6238 C C . ILE A 1 830 ? -0.427 8.881 -12.471 1.00 75.56 830 ILE A C 1
ATOM 6240 O O . ILE A 1 830 ? 0.227 9.198 -13.467 1.00 75.56 830 ILE A O 1
ATOM 6244 N N . LEU A 1 831 ? -0.733 7.620 -12.171 1.00 79.06 831 LEU A N 1
ATOM 6245 C CA . LEU A 1 831 ? -0.407 6.457 -12.987 1.00 79.06 831 LEU A CA 1
ATOM 6246 C C . LEU A 1 831 ? -1.693 5.887 -13.598 1.00 79.06 831 LEU A C 1
ATOM 6248 O O . LEU A 1 831 ? -2.635 5.552 -12.885 1.00 79.06 831 LEU A O 1
ATOM 6252 N N . VAL A 1 832 ? -1.735 5.760 -14.921 1.00 92.56 832 VAL A N 1
ATOM 6253 C CA . VAL A 1 832 ? -2.852 5.160 -15.658 1.00 92.56 832 VAL A CA 1
ATOM 6254 C C . VAL A 1 832 ? -2.327 4.018 -16.519 1.00 92.56 832 VAL A C 1
ATOM 6256 O O . VAL A 1 832 ? -1.484 4.244 -17.388 1.00 92.56 832 VAL A O 1
ATOM 6259 N N . GLU A 1 833 ? -2.797 2.787 -16.321 1.00 85.56 833 GLU A N 1
ATOM 6260 C CA . GLU A 1 833 ? -2.262 1.658 -17.090 1.00 85.56 833 GLU A CA 1
ATOM 6261 C C . GLU A 1 833 ? -3.199 0.479 -17.324 1.00 85.56 833 GLU A C 1
ATOM 6263 O O . GLU A 1 833 ? -4.213 0.339 -16.661 1.00 85.56 833 GLU A O 1
ATOM 6268 N N . SER A 1 834 ? -2.890 -0.378 -18.302 1.00 91.69 834 SER A N 1
ATOM 6269 C CA . SER A 1 834 ? -3.777 -1.494 -18.678 1.00 91.69 834 SER A CA 1
ATOM 6270 C C . SER A 1 834 ? -5.215 -1.005 -18.930 1.00 91.69 834 SER A C 1
ATOM 6272 O O . SER A 1 834 ? -6.180 -1.542 -18.390 1.00 91.69 834 SER A O 1
ATOM 6274 N N . VAL A 1 835 ? -5.361 0.066 -19.717 1.00 98.69 835 VAL A N 1
ATOM 6275 C CA . VAL A 1 835 ? -6.666 0.666 -20.043 1.00 98.69 835 VAL A CA 1
ATOM 6276 C C . VAL A 1 835 ? -7.085 0.273 -21.452 1.00 98.69 835 VAL A C 1
ATOM 6278 O O . VAL A 1 835 ? -6.308 0.389 -22.402 1.00 98.69 835 VAL A O 1
ATOM 6281 N N . TYR A 1 836 ? -8.343 -0.145 -21.577 1.00 98.81 836 TYR A N 1
ATOM 6282 C CA . TYR A 1 836 ? -8.961 -0.592 -22.815 1.00 98.81 836 TYR A CA 1
ATOM 6283 C C . TYR A 1 836 ? -10.033 0.404 -23.279 1.00 98.81 836 TYR A C 1
ATOM 6285 O O . TYR A 1 836 ? -11.198 0.339 -22.883 1.00 98.81 836 TYR A O 1
ATOM 6293 N N . CYS A 1 837 ? -9.647 1.326 -24.157 1.00 98.81 837 CYS A N 1
ATOM 6294 C CA . CYS A 1 837 ? -10.558 2.277 -24.789 1.00 98.81 837 CYS A CA 1
ATOM 6295 C C . CYS A 1 837 ? -11.252 1.600 -25.989 1.00 98.81 837 CYS A C 1
ATOM 6297 O O . CYS A 1 837 ? -10.871 1.783 -27.150 1.00 98.81 837 CYS A O 1
ATOM 6299 N N . ASN A 1 838 ? -12.240 0.750 -25.693 1.00 98.62 838 ASN A N 1
ATOM 6300 C CA . ASN A 1 838 ? -12.970 -0.080 -26.650 1.00 98.62 838 ASN A CA 1
ATOM 6301 C C . ASN A 1 838 ? -14.118 0.713 -27.295 1.00 98.62 838 ASN A C 1
ATOM 6303 O O . ASN A 1 838 ? -15.237 0.720 -26.780 1.00 98.62 838 ASN A O 1
ATOM 6307 N N . TRP A 1 839 ? -13.839 1.384 -28.419 1.00 98.50 839 TRP A N 1
ATOM 6308 C CA . TRP A 1 839 ? -14.731 2.362 -29.057 1.00 98.50 839 TRP A CA 1
ATOM 6309 C C . TRP A 1 839 ? -15.103 3.493 -28.086 1.00 98.50 839 TRP A C 1
ATOM 6311 O O . TRP A 1 839 ? -16.178 3.520 -27.494 1.00 98.50 839 TRP A O 1
ATOM 6321 N N . SER A 1 840 ? -14.178 4.435 -27.928 1.00 98.62 840 SER A N 1
ATOM 6322 C CA . SER A 1 840 ? -14.262 5.585 -27.024 1.00 98.62 840 SER A CA 1
ATOM 6323 C C . SER A 1 840 ? -14.014 6.890 -27.801 1.00 98.62 840 SER A C 1
ATOM 6325 O O . SER A 1 840 ? -13.899 6.886 -29.034 1.00 98.62 840 SER A O 1
ATOM 6327 N N . GLY A 1 841 ? -13.904 8.028 -27.117 1.00 98.12 841 GLY A N 1
ATOM 6328 C CA . GLY A 1 841 ? -13.061 9.125 -27.586 1.00 98.12 841 GLY A CA 1
ATOM 6329 C C . GLY A 1 841 ? -11.567 8.803 -27.441 1.00 98.12 841 GLY A C 1
ATOM 6330 O O . GLY A 1 841 ? -10.787 9.162 -28.319 1.00 98.12 841 GLY A O 1
ATOM 6331 N N . GLY A 1 842 ? -11.182 8.032 -26.421 1.00 98.56 842 GLY A N 1
ATOM 6332 C CA . GLY A 1 842 ? -9.786 7.727 -26.084 1.00 98.56 842 GLY A CA 1
ATOM 6333 C C . GLY A 1 842 ? -9.268 8.594 -24.932 1.00 98.56 842 GLY A C 1
ATOM 6334 O O . GLY A 1 842 ? -9.947 9.515 -24.476 1.00 98.56 842 GLY A O 1
ATOM 6335 N N . CYS A 1 843 ? -8.080 8.284 -24.415 1.00 98.81 843 CYS A N 1
ATOM 6336 C CA . CYS A 1 843 ? -7.492 9.037 -23.302 1.00 98.81 843 CYS A CA 1
ATOM 6337 C C . CYS A 1 843 ? -7.137 10.470 -23.727 1.00 98.81 843 CYS A C 1
ATOM 6339 O O . CYS A 1 843 ? -6.860 10.736 -24.904 1.00 98.81 843 CYS A O 1
ATOM 6341 N N . SER A 1 844 ? -7.143 11.409 -22.782 1.00 98.50 844 SER A N 1
ATOM 6342 C CA . SER A 1 844 ? -6.656 12.764 -23.032 1.00 98.50 844 SER A CA 1
ATOM 6343 C C . SER A 1 844 ? -6.118 13.453 -21.771 1.00 98.50 844 SER A C 1
ATOM 6345 O O . SER A 1 844 ? -6.078 12.872 -20.685 1.00 98.50 844 SER A O 1
ATOM 6347 N N . MET A 1 845 ? -5.690 14.704 -21.928 1.00 98.44 845 MET A N 1
ATOM 6348 C CA . MET A 1 845 ? -5.402 15.640 -20.853 1.00 98.44 845 MET A CA 1
ATOM 6349 C C . MET A 1 845 ? -6.049 16.996 -21.170 1.00 98.44 845 MET A C 1
ATOM 6351 O O . MET A 1 845 ? -5.836 17.560 -22.250 1.00 98.44 845 MET A O 1
ATOM 6355 N N . GLY A 1 846 ? -6.819 17.533 -20.220 1.00 93.62 846 GLY A N 1
ATOM 6356 C CA . GLY A 1 846 ? -7.516 18.818 -20.337 1.00 93.62 846 GLY A CA 1
ATOM 6357 C C . GLY A 1 846 ? -9.032 18.725 -20.573 1.00 93.62 846 GLY A C 1
ATOM 6358 O O . GLY A 1 846 ? -9.654 17.694 -20.351 1.00 93.62 846 GLY A O 1
ATOM 6359 N N . SER A 1 847 ? -9.705 19.789 -21.014 1.00 96.81 847 SER A N 1
ATOM 6360 C CA . SER A 1 847 ? -9.167 21.074 -21.486 1.00 96.81 847 SER A CA 1
ATOM 6361 C C . SER A 1 847 ? -8.360 21.848 -20.440 1.00 96.81 847 SER A C 1
ATOM 6363 O O . SER A 1 847 ? -8.843 22.100 -19.339 1.00 96.81 847 SER A O 1
ATOM 6365 N N . LEU A 1 848 ? -7.143 22.256 -20.804 1.00 97.44 848 LEU A N 1
ATOM 6366 C CA . LEU A 1 848 ? -6.244 23.053 -19.961 1.00 97.44 848 LEU A CA 1
ATOM 6367 C C . LEU A 1 848 ? -6.409 24.552 -20.253 1.00 97.44 848 LEU A C 1
ATOM 6369 O O . LEU A 1 848 ? -6.758 24.939 -21.371 1.00 97.44 848 LEU A O 1
ATOM 6373 N N . GLY A 1 849 ? -6.189 25.398 -19.247 1.00 94.00 849 GLY A N 1
ATOM 6374 C CA . GLY A 1 849 ? -6.609 26.801 -19.274 1.00 94.00 849 GLY A CA 1
ATOM 6375 C C . GLY A 1 849 ? -5.688 27.724 -18.484 1.00 94.00 849 GLY A C 1
ATOM 6376 O O . GLY A 1 849 ? -4.470 27.595 -18.545 1.00 94.00 849 GLY A O 1
ATOM 6377 N N . ALA A 1 850 ? -6.267 28.695 -17.777 1.00 93.69 850 ALA A N 1
ATOM 6378 C CA . ALA A 1 850 ? -5.504 29.521 -16.847 1.00 93.69 850 ALA A CA 1
ATOM 6379 C C . ALA A 1 850 ? -5.097 28.707 -15.609 1.00 93.69 850 ALA A C 1
ATOM 6381 O O . ALA A 1 850 ? -5.870 27.875 -15.137 1.00 93.69 850 ALA A O 1
ATOM 6382 N N . ASP A 1 851 ? -3.904 28.998 -15.100 1.00 90.56 851 ASP A N 1
ATOM 6383 C CA . ASP A 1 851 ? -3.326 28.476 -13.859 1.00 90.56 851 ASP A CA 1
ATOM 6384 C C . ASP A 1 851 ? -3.296 26.935 -13.812 1.00 90.56 851 ASP A C 1
ATOM 6386 O O . ASP A 1 851 ? -3.587 26.297 -12.800 1.00 90.56 851 ASP A O 1
ATOM 6390 N N . THR A 1 852 ? -2.937 26.341 -14.956 1.00 95.81 852 THR A N 1
ATOM 6391 C CA . THR A 1 852 ? -2.734 24.899 -15.124 1.00 95.81 852 THR A CA 1
ATOM 6392 C C . THR A 1 852 ? -1.561 24.423 -14.261 1.00 95.81 852 THR A C 1
ATOM 6394 O O . THR A 1 852 ? -0.504 25.049 -14.251 1.00 95.81 852 THR A O 1
ATOM 6397 N N . ASN A 1 853 ? -1.735 23.317 -13.543 1.00 84.56 853 ASN A N 1
ATOM 6398 C CA . ASN A 1 853 ? -0.703 22.734 -12.690 1.00 84.56 853 ASN A CA 1
ATOM 6399 C C . ASN A 1 853 ? -0.808 21.208 -12.753 1.00 84.56 853 ASN A C 1
ATOM 6401 O O . ASN A 1 853 ? -1.609 20.611 -12.028 1.00 84.56 853 ASN A O 1
ATOM 6405 N N . ILE A 1 854 ? -0.047 20.602 -13.665 1.00 90.19 854 ILE A N 1
ATOM 6406 C CA . ILE A 1 854 ? 0.011 19.152 -13.857 1.00 90.19 854 ILE A CA 1
ATOM 6407 C C . ILE A 1 854 ? 1.474 18.698 -13.862 1.00 90.19 854 ILE A C 1
ATOM 6409 O O . ILE A 1 854 ? 2.252 19.182 -14.681 1.00 90.19 854 ILE A O 1
ATOM 6413 N N . SER A 1 855 ? 1.833 17.750 -12.997 1.00 74.69 855 SER A N 1
ATOM 6414 C CA . SER A 1 855 ? 3.168 17.135 -12.972 1.00 74.69 855 SER A CA 1
ATOM 6415 C C . SER A 1 855 ? 3.111 15.612 -12.813 1.00 74.69 855 SER A C 1
ATOM 6417 O O . SER A 1 855 ? 2.113 15.063 -12.351 1.00 74.69 855 SER A O 1
ATOM 6419 N N . ASP A 1 856 ? 4.195 14.924 -13.161 1.00 70.19 856 ASP A N 1
ATOM 6420 C CA . ASP A 1 856 ? 4.445 13.509 -12.845 1.00 70.19 856 ASP A CA 1
ATOM 6421 C C . ASP A 1 856 ? 3.295 12.572 -13.283 1.00 70.19 856 ASP A C 1
ATOM 6423 O O . ASP A 1 856 ? 2.690 11.868 -12.471 1.00 70.19 856 ASP A O 1
ATOM 6427 N N . ILE A 1 857 ? 2.953 12.586 -14.576 1.00 83.44 857 ILE A N 1
ATOM 6428 C CA . ILE A 1 857 ? 1.829 11.812 -15.133 1.00 83.44 857 ILE A CA 1
ATOM 6429 C C . ILE A 1 857 ? 2.346 10.683 -16.025 1.00 83.44 857 ILE A C 1
ATOM 6431 O O . ILE A 1 857 ? 2.963 10.937 -17.058 1.00 83.44 857 ILE A O 1
ATOM 6435 N N . THR A 1 858 ? 2.032 9.434 -15.688 1.00 79.00 858 THR A N 1
ATOM 6436 C CA . THR A 1 858 ? 2.378 8.264 -16.509 1.00 79.00 858 THR A CA 1
ATOM 6437 C C . THR A 1 858 ? 1.128 7.593 -17.064 1.00 79.00 858 THR A C 1
ATOM 6439 O O . THR A 1 858 ? 0.263 7.171 -16.305 1.00 79.00 858 THR A O 1
ATOM 6442 N N . TYR A 1 859 ? 1.060 7.425 -18.385 1.00 96.50 859 TYR A N 1
ATOM 6443 C CA . TYR A 1 859 ? 0.156 6.486 -19.049 1.00 96.50 859 TYR A CA 1
ATOM 6444 C C . TYR A 1 859 ? 0.972 5.362 -19.689 1.00 96.50 859 TYR A C 1
ATOM 6446 O O . TYR A 1 859 ? 1.880 5.638 -20.478 1.00 96.50 859 TYR A O 1
ATOM 6454 N N . ARG A 1 860 ? 0.635 4.098 -19.408 1.00 86.12 860 ARG A N 1
ATOM 6455 C CA . ARG A 1 860 ? 1.344 2.941 -19.980 1.00 86.12 860 ARG A CA 1
ATOM 6456 C C . ARG A 1 860 ? 0.441 1.755 -20.308 1.00 86.12 860 ARG A C 1
ATOM 6458 O O . ARG A 1 860 ? -0.565 1.535 -19.653 1.00 86.12 860 ARG A O 1
ATOM 6465 N N . ASN A 1 861 ? 0.799 0.961 -21.316 1.00 92.44 861 ASN A N 1
ATOM 6466 C CA . ASN A 1 861 ? 0.040 -0.236 -21.722 1.00 92.44 861 ASN A CA 1
ATOM 6467 C C . ASN A 1 861 ? -1.436 0.093 -22.050 1.00 92.44 861 ASN A C 1
ATOM 6469 O O . ASN A 1 861 ? -2.364 -0.525 -21.526 1.00 92.44 861 ASN A O 1
ATOM 6473 N N . ILE A 1 862 ? -1.658 1.107 -22.891 1.00 98.69 862 ILE A N 1
ATOM 6474 C CA . ILE A 1 862 ? -2.996 1.597 -23.262 1.00 98.69 862 ILE A CA 1
ATOM 6475 C C . ILE A 1 862 ? -3.392 1.018 -24.626 1.00 98.69 862 ILE A C 1
ATOM 6477 O O . ILE A 1 862 ? -2.666 1.196 -25.607 1.00 98.69 862 ILE A O 1
ATOM 6481 N N . TYR A 1 863 ? -4.536 0.335 -24.709 1.00 98.88 863 TYR A N 1
ATOM 6482 C CA . TYR A 1 863 ? -5.072 -0.193 -25.966 1.00 98.88 863 TYR A CA 1
ATOM 6483 C C . TYR A 1 863 ? -6.323 0.584 -26.388 1.00 98.88 863 TYR A C 1
ATOM 6485 O O . TYR A 1 863 ? -7.306 0.650 -25.648 1.00 98.88 863 TYR A O 1
ATOM 6493 N N . THR A 1 864 ? -6.312 1.128 -27.606 1.00 98.88 864 THR A N 1
ATOM 6494 C CA . THR A 1 864 ? -7.358 2.040 -28.086 1.00 98.88 864 THR A CA 1
ATOM 6495 C C . THR A 1 864 ? -7.889 1.638 -29.460 1.00 98.88 864 THR A C 1
ATOM 6497 O O . THR A 1 864 ? -7.179 1.716 -30.467 1.00 98.88 864 THR A O 1
ATOM 6500 N N . TRP A 1 865 ? -9.166 1.252 -29.505 1.00 98.69 865 TRP A N 1
ATOM 6501 C CA . TRP A 1 865 ? -9.867 0.784 -30.703 1.00 98.69 865 TRP A CA 1
ATOM 6502 C C . TRP A 1 865 ? -10.938 1.778 -31.164 1.00 98.69 865 TRP A C 1
ATOM 6504 O O . TRP A 1 865 ? -11.726 2.273 -30.357 1.00 98.69 865 TRP A O 1
ATOM 6514 N N . SER A 1 866 ? -10.998 2.038 -32.475 1.00 98.44 866 SER A N 1
ATOM 6515 C CA . SER A 1 866 ? -12.061 2.780 -33.176 1.00 98.44 866 SER A CA 1
ATOM 6516 C C . SER A 1 866 ? -12.444 4.134 -32.542 1.00 98.44 866 SER A C 1
ATOM 6518 O O . SER A 1 866 ? -13.603 4.562 -32.600 1.00 98.44 866 SER A O 1
ATOM 6520 N N . SER A 1 867 ? -11.480 4.807 -31.912 1.00 98.69 867 SER A N 1
ATOM 6521 C CA . SER A 1 867 ? -11.668 5.986 -31.060 1.00 98.69 867 SER A CA 1
ATOM 6522 C C . SER A 1 867 ? -11.277 7.307 -31.736 1.00 98.69 867 SER A C 1
ATOM 6524 O O . SER A 1 867 ? -10.758 7.320 -32.855 1.00 98.69 867 SER A O 1
ATOM 6526 N N . ASN A 1 868 ? -11.549 8.445 -31.087 1.00 98.50 868 ASN A N 1
ATOM 6527 C CA . ASN A 1 868 ? -11.213 9.763 -31.641 1.00 98.50 868 ASN A CA 1
ATOM 6528 C C . ASN A 1 868 ? -9.687 9.986 -31.659 1.00 98.50 868 ASN A C 1
ATOM 6530 O O . ASN A 1 868 ? -9.157 10.431 -32.675 1.00 98.50 868 ASN A O 1
ATOM 6534 N N . GLN A 1 869 ? -8.975 9.596 -30.599 1.00 98.56 869 GLN A N 1
ATOM 6535 C CA . GLN A 1 869 ? -7.510 9.620 -30.505 1.00 98.56 869 GLN A CA 1
ATOM 6536 C C . GLN A 1 869 ? -6.966 8.385 -29.768 1.00 98.56 869 GLN A C 1
ATOM 6538 O O . GLN A 1 869 ? -7.729 7.694 -29.097 1.00 98.56 869 GLN A O 1
ATOM 6543 N N . MET A 1 870 ? -5.649 8.143 -29.809 1.00 98.81 870 MET A N 1
ATOM 6544 C CA . MET A 1 870 ? -4.980 7.277 -28.820 1.00 98.81 870 MET A CA 1
ATOM 6545 C C . MET A 1 870 ? -4.658 8.062 -27.542 1.00 98.81 870 MET A C 1
ATOM 6547 O O . MET A 1 870 ? -4.983 7.606 -26.448 1.00 98.81 870 MET A O 1
ATOM 6551 N N . TYR A 1 871 ? -4.079 9.259 -27.695 1.00 98.88 871 TYR A N 1
ATOM 6552 C CA . TYR A 1 871 ? -3.933 10.251 -26.627 1.00 98.88 871 TYR A CA 1
ATOM 6553 C C . TYR A 1 871 ? -4.020 11.667 -27.200 1.00 98.88 871 TYR A C 1
ATOM 6555 O O . TYR A 1 871 ? -3.478 11.931 -28.278 1.00 98.88 871 TYR A O 1
ATOM 6563 N N . MET A 1 872 ? -4.669 12.579 -26.473 1.00 98.56 872 MET A N 1
ATOM 6564 C CA . MET A 1 872 ? -4.755 13.996 -26.838 1.00 98.56 872 MET A CA 1
ATOM 6565 C C . MET A 1 872 ? -4.365 14.901 -25.670 1.00 98.56 872 MET A C 1
ATOM 6567 O O . MET A 1 872 ? -4.774 14.651 -24.546 1.00 98.56 872 MET A O 1
ATOM 6571 N N . ILE A 1 873 ? -3.657 15.997 -25.933 1.00 98.50 873 ILE A N 1
ATOM 6572 C CA . ILE A 1 873 ? -3.509 17.101 -24.971 1.00 98.50 873 ILE A CA 1
ATOM 6573 C C . ILE A 1 873 ? -4.214 18.315 -25.571 1.00 98.50 873 ILE A C 1
ATOM 6575 O O . ILE A 1 873 ? -3.834 18.762 -26.652 1.00 98.50 873 ILE A O 1
ATOM 6579 N N . LYS A 1 874 ? -5.248 18.830 -24.895 1.00 97.62 874 LYS A N 1
ATOM 6580 C CA . LYS A 1 874 ? -6.120 19.901 -25.411 1.00 97.62 874 LYS A CA 1
ATOM 6581 C C . LYS A 1 874 ? -6.039 21.173 -24.567 1.00 97.62 874 LYS A C 1
ATOM 6583 O O . LYS A 1 874 ? -6.323 21.164 -23.368 1.00 97.62 874 LYS A O 1
ATOM 6588 N N . SER A 1 875 ? -5.691 22.288 -25.203 1.00 98.00 875 SER A N 1
ATOM 6589 C CA . SER A 1 875 ? -5.729 23.633 -24.611 1.00 98.00 875 SER A CA 1
ATOM 6590 C C . SER A 1 875 ? -5.973 24.702 -25.679 1.00 98.00 875 SER A C 1
ATOM 6592 O O . SER A 1 875 ? -5.994 24.412 -26.875 1.00 98.00 875 SER A O 1
ATOM 6594 N N . ASN A 1 876 ? -6.210 25.946 -25.262 1.00 97.38 876 ASN A N 1
ATOM 6595 C CA . ASN A 1 876 ? -6.385 27.080 -26.172 1.00 97.38 876 ASN A CA 1
ATOM 6596 C C . ASN A 1 876 ? -6.028 28.370 -25.418 1.00 97.38 876 ASN A C 1
ATOM 6598 O O . ASN A 1 876 ? -6.844 28.884 -24.652 1.00 97.38 876 ASN A O 1
ATOM 6602 N N . GLY A 1 877 ? -4.794 28.859 -25.575 1.00 95.88 877 GLY A N 1
ATOM 6603 C CA . GLY A 1 877 ? -4.237 29.916 -24.716 1.00 95.88 877 GLY A CA 1
ATOM 6604 C C . GLY A 1 877 ? -3.940 29.410 -23.297 1.00 95.88 877 GLY A C 1
ATOM 6605 O O . GLY A 1 877 ? -3.499 28.275 -23.124 1.00 95.88 877 GLY A O 1
ATOM 6606 N N . GLY A 1 878 ? -4.195 30.240 -22.281 1.00 96.94 878 GLY A N 1
ATOM 6607 C CA . GLY A 1 878 ? -4.021 29.869 -20.869 1.00 96.94 878 GLY A CA 1
ATOM 6608 C C . GLY A 1 878 ? -2.625 30.131 -20.289 1.00 96.94 878 GLY A C 1
ATOM 6609 O O . GLY A 1 878 ? -1.808 30.832 -20.888 1.00 96.94 878 GLY A O 1
ATOM 6610 N N . SER A 1 879 ? -2.384 29.602 -19.088 1.00 92.88 879 SER A N 1
ATOM 6611 C CA . SER A 1 879 ? -1.182 29.814 -18.266 1.00 92.88 879 SER A CA 1
ATOM 6612 C C . SER A 1 879 ? -0.910 28.607 -17.358 1.00 92.88 879 SER A C 1
ATOM 6614 O O . SER A 1 879 ? -1.770 27.741 -17.193 1.00 92.88 879 SER A O 1
ATOM 6616 N N . GLY A 1 880 ? 0.276 28.564 -16.745 1.00 94.06 880 GLY A N 1
ATOM 6617 C CA . GLY A 1 880 ? 0.719 27.440 -15.913 1.00 94.06 880 GLY A CA 1
ATOM 6618 C C . GLY A 1 880 ? 1.471 26.371 -16.713 1.00 94.06 880 GLY A C 1
ATOM 6619 O O . GLY A 1 880 ? 1.900 26.648 -17.836 1.00 94.06 880 GLY A O 1
ATOM 6620 N N . THR A 1 881 ? 1.655 25.181 -16.141 1.00 89.06 881 THR A N 1
ATOM 6621 C CA . THR A 1 881 ? 2.551 24.130 -16.656 1.00 89.06 881 THR A CA 1
ATOM 6622 C C . THR A 1 881 ? 1.921 22.737 -16.696 1.00 89.06 881 THR A C 1
ATOM 6624 O O . THR A 1 881 ? 1.061 22.381 -15.886 1.00 89.06 881 THR A O 1
ATOM 6627 N N . VAL A 1 882 ? 2.402 21.944 -17.655 1.00 95.44 882 VAL A N 1
ATOM 6628 C CA . VAL A 1 882 ? 2.330 20.482 -17.698 1.00 95.44 882 VAL A CA 1
ATOM 6629 C C . VAL A 1 882 ? 3.758 19.958 -17.814 1.00 95.44 882 VAL A C 1
ATOM 6631 O O . VAL A 1 882 ? 4.439 20.267 -18.795 1.00 95.44 882 VAL A O 1
ATOM 6634 N N . GLU A 1 883 ? 4.215 19.170 -16.847 1.00 80.12 883 GLU A N 1
ATOM 6635 C CA . GLU A 1 883 ? 5.586 18.653 -16.831 1.00 80.12 883 GLU A CA 1
ATOM 6636 C C . GLU A 1 883 ? 5.704 17.186 -16.397 1.00 80.12 883 GLU A C 1
ATOM 6638 O O . GLU A 1 883 ? 4.779 16.619 -15.820 1.00 80.12 883 GLU A O 1
ATOM 6643 N N . ASN A 1 884 ? 6.843 16.561 -16.712 1.00 70.69 884 ASN A N 1
ATOM 6644 C CA . ASN A 1 884 ? 7.187 15.181 -16.343 1.00 70.69 884 ASN A CA 1
ATOM 6645 C C . ASN A 1 884 ? 6.112 14.157 -16.766 1.00 70.69 884 ASN A C 1
ATOM 6647 O O . ASN A 1 884 ? 5.536 13.452 -15.936 1.00 70.69 884 ASN A O 1
ATOM 6651 N N . VAL A 1 885 ? 5.821 14.082 -18.068 1.00 83.50 885 VAL A N 1
ATOM 6652 C CA . VAL A 1 885 ? 4.767 13.205 -18.609 1.00 83.50 885 VAL A CA 1
ATOM 6653 C C . VAL A 1 885 ? 5.364 12.055 -19.423 1.00 83.50 885 VAL A C 1
ATOM 6655 O O . VAL A 1 885 ? 6.103 12.287 -20.379 1.00 83.50 885 VAL A O 1
ATOM 6658 N N . LEU A 1 886 ? 5.000 10.813 -19.095 1.00 82.56 886 LEU A N 1
ATOM 6659 C CA . LEU A 1 886 ? 5.399 9.599 -19.817 1.00 82.56 886 LEU A CA 1
ATOM 6660 C C . LEU A 1 886 ? 4.176 8.920 -20.449 1.00 82.56 886 LEU A C 1
ATOM 6662 O O . LEU A 1 886 ? 3.257 8.520 -19.745 1.00 82.56 886 LEU A O 1
ATOM 6666 N N . LEU A 1 887 ? 4.172 8.755 -21.774 1.00 96.44 887 LEU A N 1
ATOM 6667 C CA . LEU A 1 887 ? 3.115 8.082 -22.537 1.00 96.44 887 LEU A CA 1
ATOM 6668 C C . LEU A 1 887 ? 3.708 6.880 -23.297 1.00 96.44 887 LEU A C 1
ATOM 6670 O O . LEU A 1 887 ? 4.136 7.014 -24.449 1.00 96.44 887 LEU A O 1
ATOM 6674 N N . GLU A 1 888 ? 3.760 5.702 -22.672 1.00 90.56 888 GLU A N 1
ATOM 6675 C CA . GLU A 1 888 ? 4.464 4.528 -23.216 1.00 90.56 888 GLU A CA 1
ATOM 6676 C C . GLU A 1 888 ? 3.581 3.317 -23.564 1.00 90.56 888 GLU A C 1
ATOM 6678 O O . GLU A 1 888 ? 2.480 3.142 -23.052 1.00 90.56 888 GLU A O 1
ATOM 6683 N N . ASN A 1 889 ? 4.073 2.442 -24.447 1.00 88.19 889 ASN A N 1
ATOM 6684 C CA . ASN A 1 889 ? 3.432 1.164 -24.794 1.00 88.19 889 ASN A CA 1
ATOM 6685 C C . ASN A 1 889 ? 1.958 1.296 -25.243 1.00 88.19 889 ASN A C 1
ATOM 6687 O O . ASN A 1 889 ? 1.112 0.499 -24.838 1.00 88.19 889 ASN A O 1
ATOM 6691 N N . PHE A 1 890 ? 1.620 2.290 -26.068 1.00 98.69 890 PHE A N 1
ATOM 6692 C CA . PHE A 1 890 ? 0.267 2.402 -26.625 1.00 98.69 890 PHE A CA 1
ATOM 6693 C C . PHE A 1 890 ? 0.100 1.515 -27.869 1.00 98.69 890 PHE A C 1
ATOM 6695 O O . PHE A 1 890 ? 0.973 1.478 -28.743 1.00 98.69 890 PHE A O 1
ATOM 6702 N N . ILE A 1 891 ? -1.064 0.874 -27.995 1.00 98.75 891 ILE A N 1
ATOM 6703 C CA . ILE A 1 891 ? -1.512 0.197 -29.219 1.00 98.75 891 ILE A CA 1
ATOM 6704 C C . ILE A 1 891 ? -2.808 0.847 -29.709 1.00 98.75 891 ILE A C 1
ATOM 6706 O O . ILE A 1 891 ? -3.759 0.996 -28.944 1.00 98.75 891 ILE A O 1
ATOM 6710 N N . GLY A 1 892 ? -2.857 1.227 -30.987 1.00 98.75 892 GLY A N 1
ATOM 6711 C CA . GLY A 1 892 ? -4.035 1.842 -31.604 1.00 98.75 892 GLY A CA 1
ATOM 6712 C C . GLY A 1 892 ? -4.478 1.144 -32.884 1.00 98.75 892 GLY A C 1
ATOM 6713 O O . GLY A 1 892 ? -3.631 0.759 -33.683 1.00 98.75 892 GLY A O 1
ATOM 6714 N N . HIS A 1 893 ? -5.788 1.014 -33.103 1.00 98.75 893 HIS A N 1
ATOM 6715 C CA . HIS A 1 893 ? -6.370 0.502 -34.350 1.00 98.75 893 HIS A CA 1
ATOM 6716 C C . HIS A 1 893 ? -7.703 1.204 -34.666 1.00 98.75 893 HIS A C 1
ATOM 6718 O O . HIS A 1 893 ? -8.500 1.462 -33.767 1.00 98.75 893 HIS A O 1
ATOM 6724 N N . GLY A 1 894 ? -7.971 1.529 -35.935 1.00 98.00 894 GLY A N 1
ATOM 6725 C CA . GLY A 1 894 ? -9.222 2.156 -36.390 1.00 98.00 894 GLY A CA 1
ATOM 6726 C C . GLY A 1 894 ? -9.440 3.615 -35.957 1.00 98.00 894 GLY A C 1
ATOM 6727 O O . GLY A 1 894 ? -10.484 4.193 -36.260 1.00 98.00 894 GLY A O 1
ATOM 6728 N N . ASN A 1 895 ? -8.486 4.221 -35.246 1.00 98.62 895 ASN A N 1
ATOM 6729 C CA . ASN A 1 895 ? -8.653 5.533 -34.614 1.00 98.62 895 ASN A CA 1
ATOM 6730 C C . ASN A 1 895 ? -8.683 6.689 -35.633 1.00 98.62 895 ASN A C 1
ATOM 6732 O O . ASN A 1 895 ? -8.198 6.559 -36.763 1.00 98.62 895 ASN A O 1
ATOM 6736 N N . ALA A 1 896 ? -9.257 7.835 -35.255 1.00 98.12 896 ALA A N 1
ATOM 6737 C CA . ALA A 1 896 ? -9.263 9.030 -36.102 1.00 98.12 896 ALA A CA 1
ATOM 6738 C C . ALA A 1 896 ? -7.930 9.800 -36.039 1.00 98.12 896 ALA A C 1
ATOM 6740 O O . ALA A 1 896 ? -7.452 10.229 -37.086 1.00 98.12 896 ALA A O 1
ATOM 6741 N N . TYR A 1 897 ? -7.333 9.932 -34.854 1.00 98.62 897 TYR A N 1
ATOM 6742 C CA . TYR A 1 897 ? -5.960 10.389 -34.618 1.00 98.62 897 TYR A CA 1
ATOM 6743 C C . TYR A 1 897 ? -5.171 9.324 -33.841 1.00 98.62 897 TYR A C 1
ATOM 6745 O O . TYR A 1 897 ? -5.757 8.509 -33.125 1.00 98.62 897 TYR A O 1
ATOM 6753 N N . SER A 1 898 ? -3.842 9.391 -33.907 1.00 98.62 898 SER A N 1
ATOM 6754 C CA . SER A 1 898 ? -2.954 8.679 -32.981 1.00 98.62 898 SER A CA 1
ATOM 6755 C C . SER A 1 898 ? -2.536 9.597 -31.820 1.00 98.62 898 SER A C 1
ATOM 6757 O O . SER A 1 898 ? -3.269 9.677 -30.832 1.00 98.62 898 SER A O 1
ATOM 6759 N N . LEU A 1 899 ? -1.407 10.310 -31.933 1.00 98.75 899 LEU A N 1
ATOM 6760 C CA . LEU A 1 899 ? -0.970 11.336 -30.976 1.00 98.75 899 LEU A CA 1
ATOM 6761 C C . LEU A 1 899 ? -1.441 12.718 -31.447 1.00 98.75 899 LEU A C 1
ATOM 6763 O O . LEU A 1 899 ? -0.997 13.179 -32.504 1.00 98.75 899 LEU A O 1
ATOM 6767 N N . ASP A 1 900 ? -2.287 13.386 -30.656 1.00 98.50 900 ASP A N 1
ATOM 6768 C CA . ASP A 1 900 ? -2.759 14.743 -30.954 1.00 98.50 900 ASP A CA 1
ATOM 6769 C C . ASP A 1 900 ? -2.564 15.739 -29.793 1.00 98.50 900 ASP A C 1
ATOM 6771 O O . ASP A 1 900 ? -3.379 15.849 -28.883 1.00 98.50 900 ASP A O 1
ATOM 6775 N N . ILE A 1 901 ? -1.488 16.518 -29.837 1.00 98.31 901 ILE A N 1
ATOM 6776 C CA . ILE A 1 901 ? -1.284 17.661 -28.943 1.00 98.31 901 ILE A CA 1
ATOM 6777 C C . ILE A 1 901 ? -1.764 18.916 -29.684 1.00 98.31 901 ILE A C 1
ATOM 6779 O O . ILE A 1 901 ? -1.129 19.357 -30.645 1.00 98.31 901 ILE A O 1
ATOM 6783 N N . ASP A 1 902 ? -2.889 19.485 -29.244 1.00 97.19 902 ASP A N 1
ATOM 6784 C CA . ASP A 1 902 ? -3.536 20.656 -29.840 1.00 97.19 902 ASP A CA 1
ATOM 6785 C C . ASP A 1 902 ? -3.747 21.760 -28.798 1.00 97.19 902 ASP A C 1
ATOM 6787 O O . ASP A 1 902 ? -4.694 21.751 -28.008 1.00 97.19 902 ASP A O 1
ATOM 6791 N N . THR A 1 903 ? -2.849 22.744 -28.817 1.00 95.06 903 THR A N 1
ATOM 6792 C CA . THR A 1 903 ? -2.896 23.913 -27.921 1.00 95.06 903 THR A CA 1
ATOM 6793 C C . THR A 1 903 ? -3.626 25.117 -28.532 1.00 95.06 903 THR A C 1
ATOM 6795 O O . THR A 1 903 ? -3.502 26.261 -28.087 1.00 95.06 903 THR A O 1
ATOM 6798 N N . SER A 1 904 ? -4.409 24.875 -29.586 1.00 93.81 904 SER A N 1
ATOM 6799 C CA . SER A 1 904 ? -5.358 25.821 -30.183 1.00 93.81 904 SER A CA 1
ATOM 6800 C C . SER A 1 904 ? -6.713 25.144 -30.431 1.00 93.81 904 SER A C 1
ATOM 6802 O O . SER A 1 904 ? -7.399 25.446 -31.411 1.00 93.81 904 SER A O 1
ATOM 6804 N N . TRP A 1 905 ? -7.095 24.229 -29.532 1.00 96.38 905 TRP A N 1
ATOM 6805 C CA . TRP A 1 905 ? -8.231 23.324 -29.684 1.00 96.38 905 TRP A CA 1
ATOM 6806 C C . TRP A 1 905 ? -9.536 24.100 -29.906 1.00 96.38 905 TRP A C 1
ATOM 6808 O O . TRP A 1 905 ? -9.964 24.902 -29.070 1.00 96.38 905 TRP A O 1
ATOM 6818 N N . ALA A 1 906 ? -10.156 23.891 -31.069 1.00 93.25 906 ALA A N 1
ATOM 6819 C CA . ALA A 1 906 ? -11.228 24.753 -31.572 1.00 93.25 906 ALA A CA 1
ATOM 6820 C C . ALA A 1 906 ? -12.574 24.585 -30.843 1.00 93.25 906 ALA A C 1
ATOM 6822 O O . ALA A 1 906 ? -13.399 25.497 -30.878 1.00 93.25 906 ALA A O 1
ATOM 6823 N N . GLU A 1 907 ? -12.783 23.450 -30.170 1.00 92.12 907 GLU A N 1
ATOM 6824 C CA . GLU A 1 907 ? -14.018 23.138 -29.433 1.00 92.12 907 GLU A CA 1
ATOM 6825 C C . GLU A 1 907 ? -14.055 23.769 -28.023 1.00 92.12 907 GLU A C 1
ATOM 6827 O O . GLU A 1 907 ? -15.055 23.660 -27.314 1.00 92.12 907 GLU A O 1
ATOM 6832 N N . MET A 1 908 ? -12.997 24.484 -27.612 1.00 93.25 908 MET A N 1
ATOM 6833 C CA . MET A 1 908 ? -12.990 25.308 -26.399 1.00 93.25 908 MET A CA 1
ATOM 6834 C C . MET A 1 908 ? -12.752 26.791 -26.700 1.00 93.25 908 MET A C 1
ATOM 6836 O O . MET A 1 908 ? -12.074 27.167 -27.655 1.00 93.25 908 MET A O 1
ATOM 6840 N N . SER A 1 909 ? -13.270 27.661 -25.833 1.00 93.75 909 SER A N 1
ATOM 6841 C CA . SER A 1 909 ? -12.965 29.092 -25.868 1.00 93.75 909 SER A CA 1
ATOM 6842 C C . SER A 1 909 ? -11.528 29.369 -25.421 1.00 93.75 909 SER A C 1
ATOM 6844 O O . SER A 1 909 ? -11.124 28.885 -24.364 1.00 93.75 909 SER A O 1
ATOM 6846 N N . THR A 1 910 ? -10.809 30.224 -26.153 1.00 95.31 910 THR A N 1
ATOM 6847 C CA . T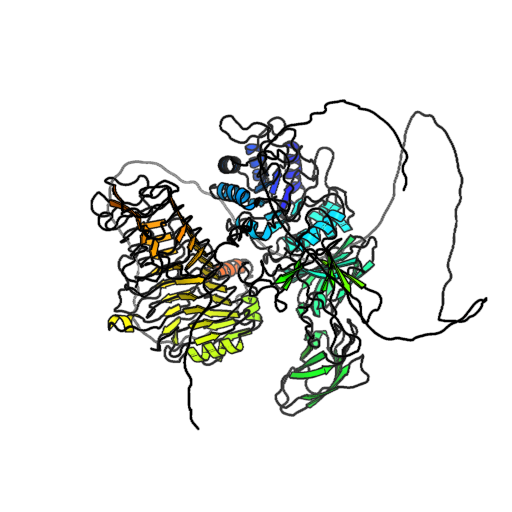HR A 1 910 ? -9.467 30.700 -25.782 1.00 95.31 910 THR A CA 1
ATOM 6848 C C . THR A 1 910 ? -9.437 31.300 -24.372 1.00 95.31 910 THR A C 1
ATOM 6850 O O . THR A 1 910 ? -10.123 32.287 -24.089 1.00 95.31 910 THR A O 1
ATOM 6853 N N . ALA A 1 911 ? -8.619 30.716 -23.499 1.00 93.75 911 ALA A N 1
ATOM 6854 C CA . ALA A 1 911 ? -8.305 31.222 -22.172 1.00 93.75 911 ALA A CA 1
ATOM 6855 C C . ALA A 1 911 ? -7.261 32.351 -22.244 1.00 93.75 911 ALA A C 1
ATOM 6857 O O . ALA A 1 911 ? -6.434 32.408 -23.154 1.00 93.75 911 ALA A O 1
ATOM 6858 N N . SER A 1 912 ? -7.283 33.260 -21.267 1.00 93.62 912 SER A N 1
ATOM 6859 C CA . SER A 1 912 ? -6.322 34.366 -21.202 1.00 93.62 912 SER A CA 1
ATOM 6860 C C . SER A 1 912 ? -4.922 33.865 -20.842 1.00 93.62 912 SER A C 1
ATOM 6862 O O . SER A 1 912 ? -4.765 33.177 -19.838 1.00 93.62 912 SER A O 1
ATOM 6864 N N . GLY A 1 913 ? -3.920 34.281 -21.616 1.00 93.81 913 GLY A N 1
ATOM 6865 C CA . GLY A 1 913 ? -2.506 33.954 -21.423 1.00 93.81 913 GLY A CA 1
ATOM 6866 C C . GLY A 1 913 ? -1.841 33.534 -22.738 1.00 93.81 913 GLY A C 1
ATOM 6867 O O . GLY A 1 913 ? -2.525 33.313 -23.738 1.00 93.81 913 GLY A O 1
ATOM 6868 N N . ASP A 1 914 ? -0.511 33.471 -22.742 1.00 93.81 914 ASP A N 1
ATOM 6869 C CA . ASP A 1 914 ? 0.302 33.215 -23.942 1.00 93.81 914 ASP A CA 1
ATOM 6870 C C . ASP A 1 914 ? 0.372 31.721 -24.336 1.00 93.81 914 ASP A C 1
ATOM 6872 O O . ASP A 1 914 ? 0.882 31.374 -25.406 1.00 93.81 914 ASP A O 1
ATOM 6876 N N . GLY A 1 915 ? -0.181 30.845 -23.489 1.00 96.38 915 GLY A N 1
ATOM 6877 C CA . GLY A 1 915 ? -0.173 29.392 -23.621 1.00 96.38 915 GLY A CA 1
ATOM 6878 C C . GLY A 1 915 ? 0.236 28.715 -22.312 1.00 96.38 915 GLY A C 1
ATOM 6879 O O . GLY A 1 915 ? 1.136 29.189 -21.616 1.00 96.38 915 GLY A O 1
ATOM 6880 N N . VAL A 1 916 ? -0.393 27.582 -21.998 1.00 97.56 916 VAL A N 1
ATOM 6881 C CA . VAL A 1 916 ? 0.145 26.620 -21.019 1.00 97.56 916 VAL A CA 1
ATOM 6882 C C . VAL A 1 916 ? 1.541 26.174 -21.479 1.00 97.56 916 VAL A C 1
ATOM 6884 O O . VAL A 1 916 ? 1.746 25.952 -22.670 1.00 97.56 916 VAL A O 1
ATOM 6887 N N . GLY A 1 917 ? 2.502 26.086 -20.560 1.00 96.00 917 GLY A N 1
ATOM 6888 C CA . GLY A 1 917 ? 3.842 25.564 -20.841 1.00 96.00 917 GLY A CA 1
ATOM 6889 C C . GLY A 1 917 ? 3.860 24.041 -20.776 1.00 96.00 917 GLY A C 1
ATOM 6890 O O . GLY A 1 917 ? 3.192 23.460 -19.924 1.00 96.00 917 GLY A O 1
ATOM 6891 N N . TYR A 1 918 ? 4.625 23.399 -21.658 1.00 97.50 918 TYR A N 1
ATOM 6892 C CA . TYR A 1 918 ? 4.754 21.942 -21.704 1.00 97.50 918 TYR A CA 1
ATOM 6893 C C . TYR A 1 918 ? 6.230 21.555 -21.785 1.00 97.50 918 TYR A C 1
ATOM 6895 O O . TYR A 1 918 ? 6.916 21.956 -22.730 1.00 97.50 918 TYR A O 1
ATOM 6903 N N . SER A 1 919 ? 6.699 20.761 -20.825 1.00 91.19 919 SER A N 1
ATOM 6904 C CA . SER A 1 919 ? 8.112 20.381 -20.710 1.00 91.19 919 SER A CA 1
ATOM 6905 C C . SER A 1 919 ? 8.312 18.951 -20.218 1.00 91.19 919 SER A C 1
ATOM 6907 O O . SER A 1 919 ? 7.476 18.424 -19.494 1.00 91.19 919 SER A O 1
ATOM 6909 N N . ASN A 1 920 ? 9.425 18.316 -20.597 1.00 84.88 920 ASN A N 1
ATOM 6910 C CA . ASN A 1 920 ? 9.762 16.938 -20.212 1.00 84.88 920 ASN A CA 1
ATOM 6911 C C . ASN A 1 920 ? 8.611 15.945 -20.494 1.00 84.88 920 ASN A C 1
ATOM 6913 O O . ASN A 1 920 ? 8.044 15.338 -19.581 1.00 84.88 920 ASN A O 1
ATOM 6917 N N . ILE A 1 921 ? 8.229 15.821 -21.771 1.00 95.00 921 ILE A N 1
ATOM 6918 C CA . ILE A 1 921 ? 7.147 14.926 -22.216 1.00 95.00 921 ILE A CA 1
ATOM 6919 C C . ILE A 1 921 ? 7.714 13.845 -23.140 1.00 95.00 921 ILE A C 1
ATOM 6921 O O . ILE A 1 921 ? 8.115 14.111 -24.274 1.00 95.00 921 ILE A O 1
ATOM 6925 N N . THR A 1 922 ? 7.718 12.602 -22.665 1.00 86.62 922 THR A N 1
ATOM 6926 C CA . THR A 1 922 ? 8.221 11.431 -23.392 1.00 86.62 922 THR A CA 1
ATOM 6927 C C . THR A 1 922 ? 7.072 10.575 -23.909 1.00 86.62 922 THR A C 1
ATOM 6929 O O . THR A 1 922 ? 6.258 10.075 -23.138 1.00 86.62 922 THR A O 1
ATOM 6932 N N . ILE A 1 923 ? 7.040 10.336 -25.219 1.00 98.38 923 ILE A N 1
ATOM 6933 C CA . ILE A 1 923 ? 6.135 9.394 -25.882 1.00 98.38 923 ILE A CA 1
ATOM 6934 C C . ILE A 1 923 ? 6.983 8.292 -26.525 1.00 98.38 923 ILE A C 1
ATOM 6936 O O . ILE A 1 923 ? 7.822 8.573 -27.387 1.00 98.38 923 ILE A O 1
ATOM 6940 N N . THR A 1 924 ? 6.796 7.038 -26.098 1.00 93.56 924 THR A N 1
ATOM 6941 C CA . THR A 1 924 ? 7.698 5.934 -26.476 1.00 93.56 924 THR A CA 1
ATOM 6942 C C . THR A 1 924 ? 6.997 4.596 -26.740 1.00 93.56 924 THR A C 1
ATOM 6944 O O . THR A 1 924 ? 6.019 4.244 -26.087 1.00 93.56 924 THR A O 1
ATOM 6947 N N . ASN A 1 925 ? 7.501 3.821 -27.706 1.00 91.25 925 ASN A N 1
ATOM 6948 C CA . ASN A 1 925 ? 7.021 2.473 -28.051 1.00 91.25 925 ASN A CA 1
ATOM 6949 C C . ASN A 1 925 ? 5.525 2.386 -28.449 1.00 91.25 925 ASN A C 1
ATOM 6951 O O . ASN A 1 925 ? 4.804 1.483 -28.030 1.00 91.25 925 ASN A O 1
ATOM 6955 N N . TRP A 1 926 ? 5.052 3.312 -29.287 1.00 98.56 926 TRP A N 1
ATOM 6956 C CA . TRP A 1 926 ? 3.681 3.294 -29.828 1.00 98.56 926 TRP A CA 1
ATOM 6957 C C . TRP A 1 926 ? 3.574 2.449 -31.101 1.00 98.56 926 TRP A C 1
ATOM 6959 O O . TRP A 1 926 ? 4.464 2.520 -31.955 1.00 98.56 926 TRP A O 1
ATOM 6969 N N . LYS A 1 927 ? 2.497 1.662 -31.253 1.00 98.19 927 LYS A N 1
ATOM 6970 C CA . LYS A 1 927 ? 2.293 0.751 -32.400 1.00 98.19 927 LYS A CA 1
ATOM 6971 C C . LYS A 1 927 ? 0.845 0.679 -32.879 1.00 98.19 927 LYS A C 1
ATOM 6973 O O . LYS A 1 927 ? -0.090 0.936 -32.127 1.00 98.19 927 LYS A O 1
ATOM 6978 N N . GLY A 1 928 ? 0.671 0.226 -34.118 1.00 98.62 928 GLY A N 1
ATOM 6979 C CA . GLY A 1 928 ? -0.624 -0.098 -34.705 1.00 98.62 928 GLY A CA 1
ATOM 6980 C C . GLY A 1 928 ? -0.970 0.766 -35.915 1.00 98.62 928 GLY A C 1
ATOM 6981 O O . GLY A 1 928 ? -0.107 1.112 -36.730 1.00 98.62 928 GLY A O 1
ATOM 6982 N N . THR A 1 929 ? -2.257 1.056 -36.079 1.00 98.69 929 THR A N 1
ATOM 6983 C CA . THR A 1 929 ? -2.813 1.699 -37.270 1.00 98.69 929 THR A CA 1
ATOM 6984 C C . THR A 1 929 ? -3.889 2.745 -36.967 1.00 98.69 929 THR A C 1
ATOM 6986 O O . THR A 1 929 ? -4.527 2.729 -35.916 1.00 98.69 929 THR A O 1
ATOM 6989 N N . GLU A 1 930 ? -4.100 3.672 -37.903 1.00 98.25 930 GLU A N 1
ATOM 6990 C CA . GLU A 1 930 ? -5.165 4.680 -37.819 1.00 98.25 930 GLU A CA 1
ATOM 6991 C C . GLU A 1 930 ? -5.913 4.822 -39.151 1.00 98.25 930 GLU A C 1
ATOM 6993 O O . GLU A 1 930 ? -5.361 4.593 -40.231 1.00 98.25 930 GLU A O 1
ATOM 6998 N N . SER A 1 931 ? -7.171 5.247 -39.086 1.00 97.81 931 SER A N 1
ATOM 6999 C CA . SER A 1 931 ? -8.107 5.218 -40.215 1.00 97.81 931 SER A CA 1
ATOM 7000 C C . SER A 1 931 ? -7.651 6.005 -41.456 1.00 97.81 931 SER A C 1
ATOM 7002 O O . SER A 1 931 ? -7.890 5.564 -42.587 1.00 97.81 931 SER A O 1
ATOM 7004 N N . SER A 1 932 ? -7.006 7.170 -41.296 1.00 97.50 932 SER A N 1
ATOM 7005 C CA . SER A 1 932 ? -6.566 8.005 -42.427 1.00 97.50 932 SER A CA 1
ATOM 7006 C C . SER A 1 932 ? -5.429 8.978 -42.082 1.00 97.50 932 SER A C 1
ATOM 7008 O O . SER A 1 932 ? -5.630 10.191 -41.966 1.00 97.50 932 SER A O 1
ATOM 7010 N N . GLY A 1 933 ? -4.203 8.456 -42.041 1.00 96.62 933 GLY A N 1
ATOM 7011 C CA . GLY A 1 933 ? -2.984 9.209 -41.714 1.00 96.62 933 GLY A CA 1
ATOM 7012 C C . GLY A 1 933 ? -2.618 10.352 -42.668 1.00 96.62 933 GLY A C 1
ATOM 7013 O O . GLY A 1 933 ? -1.723 11.146 -42.382 1.00 96.62 933 GLY A O 1
ATOM 7014 N N . LEU A 1 934 ? -3.290 10.463 -43.820 1.00 95.75 934 LEU A N 1
ATOM 7015 C CA . LEU A 1 934 ? -3.161 11.607 -44.732 1.00 95.75 934 LEU A CA 1
ATOM 7016 C C . LEU A 1 934 ? -4.128 12.756 -44.389 1.00 95.75 934 LEU A C 1
ATOM 7018 O O . LEU A 1 934 ? -3.843 13.908 -44.711 1.00 95.75 934 LEU A O 1
ATOM 7022 N N . GLN A 1 935 ? -5.270 12.453 -43.763 1.00 96.25 935 GLN A N 1
ATOM 7023 C CA . GLN A 1 935 ? -6.241 13.449 -43.299 1.00 96.25 935 GLN A CA 1
ATOM 7024 C C . GLN A 1 935 ? -5.908 13.935 -41.882 1.00 96.25 935 GLN A C 1
ATOM 7026 O O . GLN A 1 935 ? -6.109 15.107 -41.565 1.00 96.25 935 GLN A O 1
ATOM 7031 N N . ARG A 1 936 ? -5.419 13.025 -41.037 1.00 96.62 936 ARG A N 1
ATOM 7032 C CA . ARG A 1 936 ? -5.069 13.236 -39.633 1.00 96.62 936 ARG A CA 1
ATOM 7033 C C . ARG A 1 936 ? -3.780 12.473 -39.374 1.00 96.62 936 ARG A C 1
ATOM 7035 O O . ARG A 1 936 ? -3.822 11.261 -39.287 1.00 96.62 936 ARG A O 1
ATOM 7042 N N . GLY A 1 937 ? -2.649 13.171 -39.363 1.00 96.50 937 GLY A N 1
ATOM 7043 C CA . GLY A 1 937 ? -1.339 12.531 -39.234 1.00 96.50 937 GLY A CA 1
ATOM 7044 C C . GLY A 1 937 ? -1.143 11.851 -37.873 1.00 96.50 937 GLY A C 1
ATOM 7045 O O . GLY A 1 937 ? -1.604 12.422 -36.881 1.00 96.50 937 GLY A O 1
ATOM 7046 N N . PRO A 1 938 ? -0.405 10.722 -37.772 1.00 97.94 938 PRO A N 1
ATOM 7047 C CA . PRO A 1 938 ? -0.289 10.010 -36.502 1.00 97.94 938 PRO A CA 1
ATOM 7048 C C . PRO A 1 938 ? 0.552 10.758 -35.458 1.00 97.94 938 PRO A C 1
ATOM 7050 O O . PRO A 1 938 ? 0.521 10.417 -34.280 1.00 97.94 938 PRO A O 1
ATOM 7053 N N . ILE A 1 939 ? 1.311 11.772 -35.885 1.00 98.56 939 ILE A N 1
ATOM 7054 C CA . ILE A 1 939 ? 2.024 12.705 -35.011 1.00 98.56 939 ILE A CA 1
ATOM 7055 C C . ILE A 1 939 ? 1.525 14.113 -35.346 1.00 98.56 939 ILE A C 1
ATOM 7057 O O . ILE A 1 939 ? 1.877 14.665 -36.395 1.00 98.56 939 ILE A O 1
ATOM 7061 N N . LYS A 1 940 ? 0.719 14.690 -34.452 1.00 98.38 940 LYS A N 1
ATOM 7062 C CA . LYS A 1 940 ? 0.292 16.093 -34.462 1.00 98.38 940 LYS A CA 1
ATOM 7063 C C . LYS A 1 940 ? 0.735 16.728 -33.143 1.00 98.38 940 LYS A C 1
ATOM 7065 O O . LYS A 1 940 ? 0.241 16.357 -32.086 1.00 98.38 940 LYS A O 1
ATOM 7070 N N . VAL A 1 941 ? 1.703 17.646 -33.201 1.00 98.38 941 VAL A N 1
ATOM 7071 C CA . VAL A 1 941 ? 2.260 18.336 -32.023 1.00 98.38 941 VAL A CA 1
ATOM 7072 C C . VAL A 1 941 ? 2.237 19.845 -32.253 1.00 98.38 941 VAL A C 1
ATOM 7074 O O . VAL A 1 941 ? 3.183 20.433 -32.780 1.00 98.38 941 VAL A O 1
ATOM 7077 N N . LEU A 1 942 ? 1.110 20.472 -31.920 1.00 97.75 942 LEU A N 1
ATOM 7078 C CA . LEU A 1 942 ? 0.842 21.890 -32.146 1.00 97.75 942 LEU A CA 1
ATOM 7079 C C . LEU A 1 942 ? 0.897 22.660 -30.824 1.00 97.75 942 LEU A C 1
ATOM 7081 O O . LEU A 1 942 ? -0.109 22.795 -30.128 1.00 97.75 942 LEU A O 1
ATOM 7085 N N . CYS A 1 943 ? 2.081 23.170 -30.493 1.00 97.75 943 CYS A N 1
ATOM 7086 C CA . CYS A 1 943 ? 2.361 23.912 -29.265 1.00 97.75 943 CYS A CA 1
ATOM 7087 C C . CYS A 1 943 ? 2.107 25.430 -29.396 1.00 97.75 943 CYS A C 1
ATOM 7089 O O . CYS A 1 943 ? 2.049 25.946 -30.523 1.00 97.75 943 CYS A O 1
ATOM 7091 N N . PRO A 1 944 ? 1.982 26.174 -28.278 1.00 96.00 944 PRO A N 1
ATOM 7092 C CA . PRO A 1 944 ? 1.615 27.586 -28.301 1.00 96.00 944 PRO A CA 1
ATOM 7093 C C . PRO A 1 944 ? 2.748 28.450 -28.857 1.00 96.00 944 PRO A C 1
ATOM 7095 O O . PRO A 1 944 ? 3.909 28.294 -28.492 1.00 96.00 944 PRO A O 1
ATOM 7098 N N . ALA A 1 945 ? 2.420 29.428 -29.702 1.00 94.62 945 ALA A N 1
ATOM 7099 C CA . ALA A 1 945 ? 3.426 30.351 -30.240 1.00 94.62 945 ALA A CA 1
ATOM 7100 C C . ALA A 1 945 ? 3.941 31.371 -29.203 1.00 94.62 945 ALA A C 1
ATOM 7102 O O . ALA A 1 945 ? 4.992 31.970 -29.415 1.00 94.62 945 ALA A O 1
ATOM 7103 N N . GLY A 1 946 ? 3.201 31.593 -28.110 1.00 94.06 946 GLY A N 1
ATOM 7104 C CA . GLY A 1 946 ? 3.625 32.441 -26.993 1.00 94.06 946 GLY A CA 1
ATOM 7105 C C . GLY A 1 946 ? 4.384 31.692 -25.891 1.00 94.06 946 GLY A C 1
ATOM 7106 O O . GLY A 1 946 ? 5.077 32.331 -25.105 1.00 94.06 946 GLY A O 1
ATOM 7107 N N . ASN A 1 947 ? 4.290 30.358 -25.858 1.00 94.94 947 ASN A N 1
ATOM 7108 C CA . ASN A 1 947 ? 4.946 29.501 -24.869 1.00 94.94 947 ASN A CA 1
ATOM 7109 C C . ASN A 1 947 ? 5.323 28.135 -25.497 1.00 94.94 947 ASN A C 1
ATOM 7111 O O . ASN A 1 947 ? 4.593 27.162 -25.311 1.00 94.94 947 ASN A O 1
ATOM 7115 N N . PRO A 1 948 ? 6.383 28.068 -26.331 1.00 96.44 948 PRO A N 1
ATOM 7116 C CA . PRO A 1 948 ? 6.767 26.855 -27.063 1.00 96.44 948 PRO A CA 1
ATOM 7117 C C . PRO A 1 948 ? 7.098 25.663 -26.151 1.00 96.44 948 PRO A C 1
ATOM 7119 O O . PRO A 1 948 ? 7.701 25.833 -25.095 1.00 96.44 948 PRO A O 1
ATOM 7122 N N . CYS A 1 949 ? 6.748 24.447 -26.582 1.00 96.12 949 CYS A N 1
ATOM 7123 C CA . CYS A 1 949 ? 7.086 23.218 -25.858 1.00 96.12 949 CYS A CA 1
ATOM 7124 C C . CYS A 1 949 ? 8.578 22.887 -25.999 1.00 96.12 949 CYS A C 1
ATOM 7126 O O . CYS A 1 949 ? 9.127 23.050 -27.093 1.00 96.12 949 CYS A O 1
ATOM 7128 N N . TYR A 1 950 ? 9.199 22.338 -24.954 1.00 92.25 950 TYR A N 1
ATOM 7129 C CA . TYR A 1 950 ? 10.600 21.892 -24.949 1.00 92.25 950 TYR A CA 1
ATOM 7130 C C . TYR A 1 950 ? 10.783 20.568 -24.188 1.00 92.25 950 TYR A C 1
ATOM 7132 O O . TYR A 1 950 ? 9.860 20.094 -23.533 1.00 92.25 950 TYR A O 1
ATOM 7140 N N . ASP A 1 951 ? 11.949 19.929 -24.316 1.00 88.75 951 ASP A N 1
ATOM 7141 C CA . ASP A 1 951 ? 12.238 18.592 -23.767 1.00 88.75 951 ASP A CA 1
ATOM 7142 C C . ASP A 1 951 ? 11.175 17.527 -24.113 1.00 88.75 951 ASP A C 1
ATOM 7144 O O . ASP A 1 951 ? 10.802 16.683 -23.295 1.00 88.75 951 ASP A O 1
ATOM 7148 N N . PHE A 1 952 ? 10.665 17.552 -25.349 1.00 95.56 952 PHE A N 1
ATOM 7149 C CA . PHE A 1 952 ? 9.814 16.478 -25.866 1.00 95.56 952 PHE A CA 1
ATOM 7150 C C . PHE A 1 952 ? 10.666 15.340 -26.442 1.00 95.56 952 PHE A C 1
ATOM 7152 O O . PHE A 1 952 ? 11.589 15.575 -27.220 1.00 95.56 952 PHE A O 1
ATOM 7159 N N . THR A 1 953 ? 10.317 14.094 -26.133 1.00 93.31 953 THR A N 1
ATOM 7160 C CA . THR A 1 953 ? 10.967 12.904 -26.703 1.00 93.31 953 THR A CA 1
ATOM 7161 C C . THR A 1 953 ? 9.939 12.053 -27.440 1.00 93.31 953 THR A C 1
ATOM 7163 O O . THR A 1 953 ? 9.006 11.541 -26.830 1.00 93.31 953 THR A O 1
ATOM 7166 N N . LEU A 1 954 ? 10.115 11.872 -28.751 1.00 97.38 954 LEU A N 1
ATOM 7167 C CA . LEU A 1 954 ? 9.306 10.985 -29.592 1.00 97.38 954 LEU A CA 1
ATOM 7168 C C . LEU A 1 954 ? 10.159 9.796 -30.053 1.00 97.38 954 LEU A C 1
ATOM 7170 O O . LEU A 1 954 ? 10.916 9.903 -31.022 1.00 97.38 954 LEU A O 1
ATOM 7174 N N . LYS A 1 955 ? 10.023 8.649 -29.380 1.00 93.69 955 LYS A N 1
ATOM 7175 C CA . LYS A 1 955 ? 10.887 7.471 -29.563 1.00 93.69 955 LYS A CA 1
ATOM 7176 C C . LYS A 1 955 ? 10.089 6.216 -29.938 1.00 93.69 955 LYS A C 1
ATOM 7178 O O . LYS A 1 955 ? 8.946 6.052 -29.531 1.00 93.69 955 LYS A O 1
ATOM 7183 N N . ASP A 1 956 ? 10.678 5.323 -30.739 1.00 92.75 956 ASP A N 1
ATOM 7184 C CA . ASP A 1 956 ? 10.130 3.993 -31.087 1.00 92.75 956 ASP A CA 1
ATOM 7185 C C . ASP A 1 956 ? 8.649 3.982 -31.545 1.00 92.75 956 ASP A C 1
ATOM 7187 O O . ASP A 1 956 ? 7.921 3.000 -31.381 1.00 92.75 956 ASP A O 1
ATOM 7191 N N . PHE A 1 957 ? 8.214 5.097 -32.142 1.00 98.12 957 PHE A N 1
ATOM 7192 C CA . PHE A 1 957 ? 6.842 5.373 -32.559 1.00 98.12 957 PHE A CA 1
ATOM 7193 C C . PHE A 1 957 ? 6.600 4.853 -33.985 1.00 98.12 957 PHE A C 1
ATOM 7195 O O . PHE A 1 957 ? 7.206 5.326 -34.951 1.00 98.12 957 PHE A O 1
ATOM 7202 N N . ALA A 1 958 ? 5.707 3.874 -34.130 1.00 97.94 958 ALA A N 1
ATOM 7203 C CA . ALA A 1 958 ? 5.467 3.157 -35.378 1.00 97.94 958 ALA A CA 1
ATOM 7204 C C . ALA A 1 958 ? 3.961 2.965 -35.643 1.00 97.94 958 ALA A C 1
ATOM 7206 O O . ALA A 1 958 ? 3.418 1.881 -35.460 1.00 97.94 958 ALA A O 1
ATOM 7207 N N . MET A 1 959 ? 3.295 4.017 -36.124 1.00 98.50 959 MET A N 1
ATOM 7208 C CA . MET A 1 959 ? 1.905 3.963 -36.607 1.00 98.50 959 MET A CA 1
ATOM 7209 C C . MET A 1 959 ? 1.847 3.910 -38.139 1.00 98.50 959 MET A C 1
ATOM 7211 O O . MET A 1 959 ? 2.709 4.492 -38.808 1.00 98.50 959 MET A O 1
ATOM 7215 N N . TRP A 1 960 ? 0.821 3.272 -38.714 1.00 98.56 960 TRP A N 1
ATOM 7216 C CA . TRP A 1 960 ? 0.567 3.315 -40.162 1.00 98.56 960 TRP A CA 1
ATOM 7217 C C . TRP A 1 960 ? -0.905 3.534 -40.548 1.00 98.56 960 TRP A C 1
ATOM 7219 O O . TRP A 1 960 ? -1.817 2.998 -39.926 1.00 98.56 960 TRP A O 1
ATOM 7229 N N . THR A 1 961 ? -1.139 4.286 -41.625 1.00 98.50 961 THR A N 1
ATOM 7230 C CA . THR A 1 961 ? -2.482 4.530 -42.174 1.00 98.50 961 THR A CA 1
ATOM 7231 C C . THR A 1 961 ? -3.150 3.273 -42.753 1.00 98.50 961 THR A C 1
ATOM 7233 O O . THR A 1 961 ? -2.571 2.539 -43.555 1.00 98.50 961 THR A O 1
ATOM 7236 N N . GLU A 1 962 ? -4.418 3.062 -42.403 1.00 98.44 962 GLU A N 1
ATOM 7237 C CA . GLU A 1 962 ? -5.280 1.982 -42.911 1.00 98.44 962 GLU A CA 1
ATOM 7238 C C . GLU A 1 962 ? -5.812 2.279 -44.318 1.00 98.44 962 GLU A C 1
ATOM 7240 O O . GLU A 1 962 ? -6.129 1.367 -45.085 1.00 98.44 962 GLU A O 1
ATOM 7245 N N . SER A 1 963 ? -5.888 3.564 -44.682 1.00 96.31 963 SER A N 1
ATOM 7246 C CA . SER A 1 963 ? -6.319 4.028 -46.000 1.00 96.31 963 SER A CA 1
ATOM 7247 C C . SER A 1 963 ? -5.216 4.793 -46.741 1.00 96.31 963 SER A C 1
ATOM 7249 O O . SER A 1 963 ? -4.437 5.550 -46.161 1.00 96.31 963 SER A O 1
ATOM 7251 N N . GLY A 1 964 ? -5.144 4.603 -48.061 1.00 95.06 964 GLY A N 1
ATOM 7252 C CA . GLY A 1 964 ? -4.105 5.207 -48.901 1.00 95.06 964 GLY A CA 1
ATOM 7253 C C . GLY A 1 964 ? -2.754 4.488 -48.808 1.00 95.06 964 GLY A C 1
ATOM 7254 O O . GLY A 1 964 ? -2.693 3.271 -48.656 1.00 95.06 964 GLY A O 1
ATOM 7255 N N . SER A 1 965 ? -1.663 5.237 -48.982 1.00 96.12 965 SER A N 1
ATOM 7256 C CA . SER A 1 965 ? -0.289 4.707 -48.966 1.00 96.12 965 SER A CA 1
ATOM 7257 C C . SER A 1 965 ? 0.737 5.727 -48.451 1.00 96.12 965 SER A C 1
ATOM 7259 O O . SER A 1 965 ? 1.902 5.700 -48.849 1.00 96.12 965 SER A O 1
ATOM 7261 N N . SER A 1 966 ? 0.290 6.693 -47.650 1.00 96.94 966 SER A N 1
ATOM 7262 C CA . SER A 1 966 ? 1.115 7.784 -47.128 1.00 96.94 966 SER A CA 1
ATOM 7263 C C . SER A 1 966 ? 0.415 8.490 -45.974 1.00 96.94 966 SER A C 1
ATOM 7265 O O . SER A 1 966 ? -0.805 8.634 -46.018 1.00 96.94 966 SER A O 1
ATOM 7267 N N . GLN A 1 967 ? 1.185 9.009 -45.023 1.00 98.31 967 GLN A N 1
ATOM 7268 C CA . GLN A 1 967 ? 0.698 9.760 -43.863 1.00 98.31 967 GLN A CA 1
ATOM 7269 C C . GLN A 1 967 ? 1.545 11.009 -43.600 1.00 98.31 967 GLN A C 1
ATOM 7271 O O . GLN A 1 967 ? 2.603 11.175 -44.215 1.00 98.31 967 GLN A O 1
ATOM 7276 N N . THR A 1 968 ? 1.104 11.892 -42.706 1.00 98.00 968 THR A N 1
ATOM 7277 C CA . THR A 1 968 ? 1.839 13.113 -42.339 1.00 98.00 968 THR A CA 1
ATOM 7278 C C . THR A 1 968 ? 2.278 13.131 -40.877 1.00 98.00 968 THR A C 1
ATOM 7280 O O . THR A 1 968 ? 1.595 12.611 -40.007 1.00 98.00 968 THR A O 1
ATOM 7283 N N . TYR A 1 969 ? 3.411 13.770 -40.595 1.00 98.44 969 TYR A N 1
ATOM 7284 C CA . TYR A 1 969 ? 3.794 14.199 -39.247 1.00 98.44 969 TYR A CA 1
ATOM 7285 C C . TYR A 1 969 ? 3.856 15.724 -39.240 1.00 98.44 969 TYR A C 1
ATOM 7287 O O . TYR A 1 969 ? 4.513 16.293 -40.116 1.00 98.44 969 TYR A O 1
ATOM 7295 N N . THR A 1 970 ? 3.179 16.375 -38.293 1.00 98.38 970 THR A N 1
ATOM 7296 C CA . THR A 1 970 ? 3.097 17.839 -38.211 1.00 98.38 970 THR A CA 1
ATOM 7297 C C . THR A 1 970 ? 3.470 18.343 -36.821 1.00 98.38 970 THR A C 1
ATOM 7299 O O . THR A 1 970 ? 2.834 17.965 -35.840 1.00 98.38 970 THR A O 1
ATOM 7302 N N . CYS A 1 971 ? 4.446 19.250 -36.753 1.00 98.19 971 CYS A N 1
ATOM 7303 C CA . CYS A 1 971 ? 4.918 19.864 -35.512 1.00 98.19 971 CYS A CA 1
ATOM 7304 C C . CYS A 1 971 ? 4.954 21.400 -35.640 1.00 98.19 971 CYS A C 1
ATOM 7306 O O . CYS A 1 971 ? 5.342 21.919 -36.688 1.00 98.19 971 CYS A O 1
ATOM 7308 N N . SER A 1 972 ? 4.607 22.150 -34.590 1.00 97.06 972 SER A N 1
ATOM 7309 C CA . SER A 1 972 ? 4.780 23.615 -34.523 1.00 97.06 972 SER A CA 1
ATOM 7310 C C . SER A 1 972 ? 5.108 24.082 -33.111 1.00 97.06 972 SER A C 1
ATOM 7312 O O . SER A 1 972 ? 4.429 23.662 -32.178 1.00 97.06 972 SER A O 1
ATOM 7314 N N . ASN A 1 973 ? 6.072 24.996 -32.964 1.00 97.50 973 ASN A N 1
ATOM 7315 C CA . ASN A 1 973 ? 6.534 25.520 -31.668 1.00 97.50 973 ASN A CA 1
ATOM 7316 C C . ASN A 1 973 ? 6.948 24.417 -30.665 1.00 97.50 973 ASN A C 1
ATOM 7318 O O . ASN A 1 973 ? 6.759 24.589 -29.465 1.00 97.50 973 ASN A O 1
ATOM 7322 N N . ALA A 1 974 ? 7.451 23.274 -31.143 1.00 97.06 974 ALA A N 1
ATOM 7323 C CA . ALA A 1 974 ? 7.751 22.102 -30.323 1.00 97.06 974 ALA A CA 1
ATOM 7324 C C . ALA A 1 974 ? 9.216 21.668 -30.482 1.00 97.06 974 ALA A C 1
ATOM 7326 O O . ALA A 1 974 ? 9.674 21.395 -31.595 1.00 97.06 974 ALA A O 1
ATOM 7327 N N . TYR A 1 975 ? 9.941 21.603 -29.368 1.00 97.06 975 TYR A N 1
ATOM 7328 C CA . TYR A 1 975 ? 11.376 21.339 -29.313 1.00 97.06 975 TYR A CA 1
ATOM 7329 C C . TYR A 1 975 ? 11.705 20.034 -28.583 1.00 97.06 975 TYR A C 1
ATOM 7331 O O . TYR A 1 975 ? 11.061 19.687 -27.593 1.00 97.06 975 TYR A O 1
ATOM 7339 N N . GLY A 1 976 ? 12.724 19.323 -29.069 1.00 95.38 976 GLY A N 1
ATOM 7340 C CA . GLY A 1 976 ? 13.203 18.073 -28.477 1.00 95.38 976 GLY A CA 1
ATOM 7341 C C . GLY A 1 976 ? 13.726 17.066 -29.507 1.00 95.38 976 GLY A C 1
ATOM 7342 O O . GLY A 1 976 ? 14.155 17.450 -30.599 1.00 95.38 976 GLY A O 1
ATOM 7343 N N . GLU A 1 977 ? 13.696 15.774 -29.172 1.00 94.69 977 GLU A N 1
ATOM 7344 C CA . GLU A 1 977 ? 14.199 14.691 -30.024 1.00 94.69 977 GLU A CA 1
ATOM 7345 C C . GLU A 1 977 ? 13.062 13.903 -30.696 1.00 94.69 977 GLU A C 1
ATOM 7347 O O . GLU A 1 977 ? 12.221 13.293 -30.037 1.00 94.69 977 GLU A O 1
ATOM 7352 N N . GLY A 1 978 ? 13.080 13.856 -32.033 1.00 94.75 978 GLY A N 1
ATOM 7353 C CA . GLY A 1 978 ? 12.319 12.884 -32.823 1.00 94.75 978 GLY A CA 1
ATOM 7354 C C . GLY A 1 978 ? 11.402 13.469 -33.905 1.00 94.75 978 GLY A C 1
ATOM 7355 O O . GLY A 1 978 ? 10.802 14.534 -33.772 1.00 94.75 978 GLY A O 1
ATOM 7356 N N . PHE A 1 979 ? 11.261 12.710 -34.995 1.00 95.75 979 PHE A N 1
ATOM 7357 C CA . PHE A 1 979 ? 10.288 12.893 -36.083 1.00 95.75 979 PHE A CA 1
ATOM 7358 C C . PHE A 1 979 ? 10.214 14.291 -36.727 1.00 95.75 979 PHE A C 1
ATOM 7360 O O . PHE A 1 979 ? 10.882 14.514 -37.737 1.00 95.75 979 PHE A O 1
ATOM 7367 N N . CYS A 1 980 ? 9.363 15.195 -36.225 1.00 95.81 980 CYS A N 1
ATOM 7368 C CA . CYS A 1 980 ? 9.201 16.561 -36.745 1.00 95.81 980 CYS A CA 1
ATOM 7369 C C . CYS A 1 980 ? 9.533 17.676 -35.739 1.00 95.81 980 CYS A C 1
ATOM 7371 O O . CYS A 1 980 ? 9.373 18.851 -36.083 1.00 95.81 980 CYS A O 1
ATOM 7373 N N . LEU A 1 981 ? 9.984 17.328 -34.528 1.00 96.25 981 LEU A N 1
ATOM 7374 C CA . LEU A 1 981 ? 10.384 18.296 -33.506 1.00 96.25 981 LEU A CA 1
ATOM 7375 C C . LEU A 1 981 ? 11.598 19.117 -33.960 1.00 96.25 981 LEU A C 1
ATOM 7377 O O . LEU A 1 981 ? 12.432 18.656 -34.746 1.00 96.25 981 LEU A O 1
ATOM 7381 N N . ALA A 1 982 ? 11.688 20.350 -33.466 1.00 94.44 982 ALA A N 1
ATOM 7382 C CA . ALA A 1 982 ? 12.835 21.215 -33.692 1.00 94.44 982 ALA A CA 1
ATOM 7383 C C . ALA A 1 982 ? 13.950 20.947 -32.665 1.00 94.44 982 ALA A C 1
ATOM 7385 O O . ALA A 1 982 ? 13.696 20.730 -31.484 1.00 94.44 982 ALA A O 1
ATOM 7386 N N . SER A 1 983 ? 15.204 21.015 -33.106 1.00 87.94 983 SER A N 1
ATOM 7387 C CA . SER A 1 983 ? 16.380 20.912 -32.235 1.00 87.94 983 SER A CA 1
ATOM 7388 C C . SER A 1 983 ? 16.915 22.297 -31.858 1.00 87.94 983 SER A C 1
ATOM 7390 O O . SER A 1 983 ? 17.128 23.116 -32.758 1.00 87.94 983 SER A O 1
ATOM 7392 N N . GLY A 1 984 ? 17.235 22.520 -30.581 1.00 77.75 984 GLY A N 1
ATOM 7393 C CA . GLY A 1 984 ? 18.028 23.665 -30.117 1.00 77.75 984 GLY A CA 1
ATOM 7394 C C . GLY A 1 984 ? 17.376 24.517 -29.024 1.00 77.75 984 GLY A C 1
ATOM 7395 O O . GLY A 1 984 ? 16.153 24.574 -28.891 1.00 77.75 984 GLY A O 1
ATOM 7396 N N . ASP A 1 985 ? 18.236 25.202 -28.276 1.00 77.19 985 ASP A N 1
ATOM 7397 C CA . ASP A 1 985 ? 17.951 25.715 -26.928 1.00 77.19 985 ASP A CA 1
ATOM 7398 C C . ASP A 1 985 ? 17.280 27.106 -26.920 1.00 77.19 985 ASP A C 1
ATOM 7400 O O . ASP A 1 985 ? 16.744 27.542 -25.908 1.00 77.19 985 ASP A O 1
ATOM 7404 N N . ASP A 1 986 ? 17.277 27.814 -28.057 1.00 76.94 986 ASP A N 1
ATOM 7405 C CA . ASP A 1 986 ? 16.676 29.157 -28.188 1.00 76.94 986 ASP A CA 1
ATOM 7406 C C . ASP A 1 986 ? 15.125 29.142 -28.204 1.00 76.94 986 ASP A C 1
ATOM 7408 O O . ASP A 1 986 ? 14.504 30.205 -28.192 1.00 76.94 986 ASP A O 1
ATOM 7412 N N . HIS A 1 987 ? 14.508 27.953 -28.301 1.00 88.31 987 HIS A N 1
ATOM 7413 C CA . HIS A 1 987 ? 13.059 27.664 -28.241 1.00 88.31 987 HIS A CA 1
ATOM 7414 C C . HIS A 1 987 ? 12.125 28.690 -28.931 1.00 88.31 987 HIS A C 1
ATOM 7416 O O . HIS A 1 987 ? 11.079 29.076 -28.411 1.00 88.31 987 HIS A O 1
ATOM 7422 N N . VAL A 1 988 ? 12.494 29.157 -30.128 1.00 89.75 988 VAL A N 1
ATOM 7423 C CA . VAL A 1 988 ? 11.792 30.242 -30.836 1.00 89.75 988 VAL A CA 1
ATOM 7424 C C . VAL A 1 988 ? 10.514 29.743 -31.528 1.00 89.75 988 VAL A C 1
ATOM 7426 O O . VAL A 1 988 ? 10.504 28.695 -32.169 1.00 89.75 988 VAL A O 1
ATOM 7429 N N . ALA A 1 989 ? 9.433 30.524 -31.486 1.00 91.88 989 ALA A N 1
ATOM 7430 C CA . ALA A 1 989 ? 8.195 30.195 -32.197 1.00 91.88 989 ALA A CA 1
ATOM 7431 C C . ALA A 1 989 ? 8.413 29.987 -33.716 1.00 91.88 989 ALA A C 1
ATOM 7433 O O . ALA A 1 989 ? 9.036 30.814 -34.389 1.00 91.88 989 ALA A O 1
ATOM 7434 N N . TYR A 1 990 ? 7.853 28.906 -34.271 1.00 93.62 990 TYR A N 1
ATOM 7435 C CA . TYR A 1 990 ? 7.990 28.526 -35.679 1.00 93.62 990 TYR A CA 1
ATOM 7436 C C . TYR A 1 990 ? 6.680 27.996 -36.287 1.00 93.62 990 TYR A C 1
ATOM 7438 O O . TYR A 1 990 ? 5.897 27.281 -35.660 1.00 93.62 990 TYR A O 1
ATOM 7446 N N . THR A 1 991 ? 6.441 28.335 -37.557 1.00 91.31 991 THR A N 1
ATOM 7447 C CA . THR A 1 991 ? 5.259 27.891 -38.316 1.00 91.31 991 THR A CA 1
ATOM 7448 C C . THR A 1 991 ? 5.285 26.389 -38.575 1.00 91.31 991 THR A C 1
ATOM 7450 O O . THR A 1 991 ? 6.336 25.869 -38.949 1.00 91.31 991 THR A O 1
ATOM 7453 N N . ALA A 1 992 ? 4.127 25.730 -38.475 1.00 92.31 992 ALA A N 1
ATOM 7454 C CA . ALA A 1 992 ? 3.991 24.279 -38.598 1.00 92.31 992 ALA A CA 1
ATOM 7455 C C . ALA A 1 992 ? 4.769 23.660 -39.774 1.00 92.31 992 ALA A C 1
ATOM 7457 O O . ALA A 1 992 ? 4.583 24.030 -40.936 1.00 92.31 992 ALA A O 1
ATOM 7458 N N . THR A 1 993 ? 5.621 22.687 -39.453 1.00 93.44 993 THR A N 1
ATOM 7459 C CA . THR A 1 993 ? 6.334 21.838 -40.407 1.00 93.44 993 THR A CA 1
ATOM 7460 C C . THR A 1 993 ? 5.529 20.560 -40.618 1.00 93.44 993 THR A C 1
ATOM 7462 O O . THR A 1 993 ? 5.087 19.950 -39.650 1.00 93.44 993 THR A O 1
ATOM 7465 N N . THR A 1 994 ? 5.335 20.135 -41.871 1.00 96.25 994 THR A N 1
ATOM 7466 C CA . THR A 1 994 ? 4.615 18.891 -42.198 1.00 96.25 994 THR A CA 1
ATOM 7467 C C . THR A 1 994 ? 5.471 18.000 -43.091 1.00 96.25 994 THR A C 1
ATOM 7469 O O . THR A 1 994 ? 5.727 18.324 -44.252 1.00 96.25 994 THR A O 1
ATOM 7472 N N . THR A 1 995 ? 5.880 16.849 -42.564 1.00 95.75 995 THR A N 1
ATOM 7473 C CA . THR A 1 995 ? 6.640 15.817 -43.280 1.00 95.75 995 THR A CA 1
ATOM 7474 C C . THR A 1 995 ? 5.684 14.748 -43.799 1.00 95.75 995 THR A C 1
ATOM 7476 O O . THR A 1 995 ? 4.865 14.238 -43.043 1.00 95.75 995 THR A O 1
ATOM 7479 N N . THR A 1 996 ? 5.778 14.380 -45.081 1.00 96.81 996 THR A N 1
ATOM 7480 C CA . THR A 1 996 ? 4.998 13.264 -45.653 1.00 96.81 996 THR A CA 1
ATOM 7481 C C . THR A 1 996 ? 5.819 11.978 -45.646 1.00 96.81 996 THR A C 1
ATOM 7483 O O . THR A 1 996 ? 6.902 11.926 -46.229 1.00 96.81 996 THR A O 1
ATOM 7486 N N . VAL A 1 997 ? 5.282 10.925 -45.035 1.00 96.50 997 VAL A N 1
ATOM 7487 C CA . VAL A 1 997 ? 5.856 9.577 -44.994 1.00 96.50 997 VAL A CA 1
ATOM 7488 C C . VAL A 1 997 ? 5.117 8.695 -46.000 1.00 96.50 997 VAL A C 1
ATOM 7490 O O . VAL A 1 997 ? 3.893 8.628 -45.984 1.00 96.50 997 VAL A O 1
ATOM 7493 N N . VAL A 1 998 ? 5.855 8.027 -46.891 1.00 96.88 998 VAL A N 1
ATOM 7494 C CA . VAL A 1 998 ? 5.307 7.281 -48.051 1.00 96.88 998 VAL A CA 1
ATOM 7495 C C . VAL A 1 998 ? 5.564 5.767 -47.998 1.00 96.88 998 VAL A C 1
ATOM 7497 O O . VAL A 1 998 ? 5.450 5.074 -49.006 1.00 96.88 998 VAL A O 1
ATOM 7500 N N . ALA A 1 999 ? 5.948 5.251 -46.830 1.00 95.81 999 ALA A N 1
ATOM 7501 C CA . ALA A 1 999 ? 6.162 3.831 -46.563 1.00 95.81 999 ALA A CA 1
ATOM 7502 C C . ALA A 1 999 ? 5.900 3.535 -45.079 1.00 95.81 999 ALA A C 1
ATOM 7504 O O . ALA A 1 999 ? 6.173 4.387 -44.233 1.00 95.81 999 ALA A O 1
ATOM 7505 N N . ALA A 1 1000 ? 5.401 2.337 -44.769 1.00 97.06 1000 ALA A N 1
ATOM 7506 C CA . ALA A 1 1000 ? 5.090 1.942 -43.398 1.00 97.06 1000 ALA A CA 1
ATOM 7507 C C . ALA A 1 1000 ? 6.351 1.899 -42.508 1.00 97.06 1000 ALA A C 1
ATOM 7509 O O . ALA A 1 1000 ? 7.353 1.307 -42.927 1.00 97.06 1000 ALA A O 1
ATOM 7510 N N . PRO A 1 1001 ? 6.322 2.482 -41.290 1.00 96.56 1001 PRO A N 1
ATOM 7511 C CA . PRO A 1 1001 ? 7.403 2.339 -40.319 1.00 96.56 1001 PRO A CA 1
ATOM 7512 C C . PRO A 1 1001 ? 7.702 0.871 -39.991 1.00 96.56 1001 PRO A C 1
ATOM 7514 O O . PRO A 1 1001 ? 6.802 0.033 -39.924 1.00 96.56 1001 PRO A O 1
ATOM 7517 N N . SER A 1 1002 ? 8.973 0.543 -39.758 1.00 95.38 1002 SER A N 1
ATOM 7518 C CA . SER A 1 1002 ? 9.347 -0.806 -39.321 1.00 95.38 1002 SER A CA 1
ATOM 7519 C C . SER A 1 1002 ? 8.755 -1.094 -37.940 1.00 95.38 1002 SER A C 1
ATOM 7521 O O . SER A 1 1002 ? 8.865 -0.267 -37.041 1.00 95.38 1002 SER A O 1
ATOM 7523 N N . GLY A 1 1003 ? 8.147 -2.269 -37.760 1.00 92.62 1003 GLY A N 1
ATOM 7524 C CA . GLY A 1 1003 ? 7.565 -2.670 -36.475 1.00 92.62 1003 GLY A CA 1
ATOM 7525 C C . GLY A 1 1003 ? 6.208 -2.038 -36.135 1.00 92.62 1003 GLY A C 1
ATOM 7526 O O . GLY A 1 1003 ? 5.819 -2.095 -34.975 1.00 92.62 1003 GLY A O 1
ATOM 7527 N N . TYR A 1 1004 ? 5.481 -1.472 -37.110 1.00 97.44 1004 TYR A N 1
ATOM 7528 C CA . TYR A 1 1004 ? 4.153 -0.883 -36.863 1.00 97.44 1004 TYR A CA 1
ATOM 7529 C C . TYR A 1 1004 ? 3.056 -1.902 -36.510 1.00 97.44 1004 TYR A C 1
ATOM 7531 O O . TYR A 1 1004 ? 2.049 -1.547 -35.907 1.00 97.44 1004 TYR A O 1
ATOM 7539 N N . SER A 1 1005 ? 3.221 -3.168 -36.905 1.00 97.25 1005 SER A N 1
ATOM 7540 C CA . SER A 1 1005 ? 2.209 -4.205 -36.685 1.00 97.25 1005 SER A CA 1
ATOM 7541 C C . SER A 1 1005 ? 2.080 -4.531 -35.196 1.00 97.25 1005 SER A C 1
ATOM 7543 O O . SER A 1 1005 ? 3.035 -5.010 -34.586 1.00 97.25 1005 SER A O 1
ATOM 7545 N N . ALA A 1 1006 ? 0.883 -4.339 -34.649 1.00 96.75 1006 ALA A N 1
ATOM 7546 C CA . ALA A 1 1006 ? 0.509 -4.709 -33.287 1.00 96.75 1006 ALA A CA 1
ATOM 7547 C C . ALA A 1 1006 ? -0.499 -5.878 -33.280 1.00 96.75 1006 ALA A C 1
ATOM 7549 O O . ALA A 1 1006 ? -0.896 -6.374 -34.338 1.00 96.75 1006 ALA A O 1
ATOM 7550 N N . ALA A 1 1007 ? -0.872 -6.343 -32.086 1.00 95.06 1007 ALA A N 1
ATOM 7551 C CA . ALA A 1 1007 ? -1.935 -7.325 -31.878 1.00 95.06 1007 ALA A CA 1
ATOM 7552 C C . ALA A 1 1007 ? -3.230 -6.618 -31.450 1.00 95.06 1007 ALA A C 1
ATOM 7554 O O . ALA A 1 1007 ? -3.166 -5.651 -30.696 1.00 95.06 1007 ALA A O 1
ATOM 7555 N N . THR A 1 1008 ? -4.383 -7.118 -31.899 1.00 97.81 1008 THR A N 1
ATOM 7556 C CA . THR A 1 1008 ? -5.704 -6.585 -31.533 1.00 97.81 1008 THR A CA 1
ATOM 7557 C C . THR A 1 1008 ? -6.293 -7.284 -30.306 1.00 97.81 1008 THR A C 1
ATOM 7559 O O . THR A 1 1008 ? -5.897 -8.404 -29.969 1.00 97.81 1008 THR A O 1
ATOM 7562 N N . MET A 1 1009 ? -7.282 -6.661 -29.663 1.00 97.75 1009 MET A N 1
ATOM 7563 C CA . MET A 1 1009 ? -8.032 -7.267 -28.562 1.00 97.75 1009 MET A CA 1
ATOM 7564 C C . MET A 1 1009 ? -9.185 -8.133 -29.089 1.00 97.75 1009 MET A C 1
ATOM 7566 O O . MET A 1 1009 ? -9.853 -7.821 -30.072 1.00 97.75 1009 MET A O 1
ATOM 7570 N N . ALA A 1 1010 ? -9.450 -9.261 -28.426 1.00 95.19 1010 ALA A N 1
ATOM 7571 C CA . ALA A 1 1010 ? -10.465 -10.223 -28.878 1.00 95.19 1010 ALA A CA 1
ATOM 7572 C C . ALA A 1 1010 ? -11.922 -9.742 -28.688 1.00 95.19 1010 ALA A C 1
ATOM 7574 O O . ALA A 1 1010 ? -12.849 -10.405 -29.156 1.00 95.19 1010 ALA A O 1
ATOM 7575 N N . ALA A 1 1011 ? -12.118 -8.620 -27.990 1.00 96.81 1011 ALA A N 1
ATOM 7576 C CA . ALA A 1 1011 ? -13.414 -8.029 -27.664 1.00 96.81 1011 ALA A CA 1
ATOM 7577 C C . ALA A 1 1011 ? -13.672 -6.692 -28.394 1.00 96.81 1011 ALA A C 1
ATOM 7579 O O . ALA A 1 1011 ? -14.588 -5.966 -28.002 1.00 96.81 1011 ALA A O 1
ATOM 7580 N N . ASP A 1 1012 ? -12.869 -6.357 -29.413 1.00 98.50 1012 ASP A N 1
ATOM 7581 C CA . ASP A 1 1012 ? -12.980 -5.103 -30.170 1.00 98.50 1012 ASP A CA 1
ATOM 7582 C C . ASP A 1 1012 ? -14.399 -4.936 -30.741 1.00 98.50 1012 ASP A C 1
ATOM 7584 O O . ASP A 1 1012 ? -14.903 -5.781 -31.495 1.00 98.50 1012 ASP A O 1
ATOM 7588 N N . LEU A 1 1013 ? -15.078 -3.846 -30.368 1.00 98.00 1013 LEU A N 1
ATOM 7589 C CA . LEU A 1 1013 ? -16.470 -3.619 -30.753 1.00 98.00 1013 LEU A CA 1
ATOM 7590 C C . LEU A 1 1013 ? -16.614 -3.433 -32.266 1.00 98.00 1013 LEU A C 1
ATOM 7592 O O . LEU A 1 1013 ? -16.123 -2.473 -32.854 1.00 98.00 1013 LEU A O 1
ATOM 7596 N N . THR A 1 1014 ? -17.373 -4.326 -32.900 1.00 96.88 1014 THR A N 1
ATOM 7597 C CA . THR A 1 1014 ? -17.690 -4.244 -34.338 1.00 96.88 1014 THR A CA 1
ATOM 7598 C C . THR A 1 1014 ? -18.773 -3.209 -34.664 1.00 96.88 1014 THR A C 1
ATOM 7600 O O . THR A 1 1014 ? -18.994 -2.896 -35.834 1.00 96.88 1014 THR A O 1
ATOM 7603 N N . THR A 1 1015 ? -19.480 -2.682 -33.660 1.00 95.81 1015 THR A N 1
ATOM 7604 C CA . THR A 1 1015 ? -20.463 -1.590 -33.761 1.00 95.81 1015 THR A CA 1
ATOM 7605 C C . THR A 1 1015 ? -20.672 -0.984 -32.368 1.00 95.81 1015 THR A C 1
ATOM 7607 O O . THR A 1 1015 ? -20.707 -1.727 -31.388 1.00 95.81 1015 THR A O 1
ATOM 7610 N N . ALA A 1 1016 ? -20.840 0.338 -32.278 1.00 95.12 1016 ALA A N 1
ATOM 7611 C CA . ALA A 1 1016 ? -21.200 1.025 -31.036 1.00 95.12 1016 ALA A CA 1
ATOM 7612 C C . ALA A 1 1016 ? -22.628 0.717 -30.551 1.00 95.12 1016 ALA A C 1
ATOM 7614 O O . ALA A 1 1016 ? -23.463 0.185 -31.285 1.00 95.12 1016 ALA A O 1
ATOM 7615 N N . PHE A 1 1017 ? -22.946 1.162 -29.334 1.00 96.12 1017 PHE A N 1
ATOM 7616 C CA . PHE A 1 1017 ? -24.297 1.076 -28.767 1.00 96.12 1017 PHE A CA 1
ATOM 7617 C C . PHE A 1 1017 ? -25.244 2.199 -29.234 1.00 96.12 1017 PHE A C 1
ATOM 7619 O O . PHE A 1 1017 ? -26.456 2.105 -29.032 1.00 96.12 1017 PHE A O 1
ATOM 7626 N N . GLY A 1 1018 ? -24.723 3.230 -29.912 1.00 96.19 1018 GLY A N 1
ATOM 7627 C CA . GLY A 1 1018 ? -25.504 4.381 -30.370 1.00 96.19 1018 GLY A CA 1
ATOM 7628 C C . GLY A 1 1018 ? -26.010 5.245 -29.210 1.00 96.19 1018 GLY A C 1
ATOM 7629 O O . GLY A 1 1018 ? -25.392 5.280 -28.151 1.00 96.19 1018 GLY A O 1
ATOM 7630 N N . ILE A 1 1019 ? -27.123 5.955 -29.430 1.00 96.56 1019 ILE A N 1
ATOM 7631 C CA . ILE A 1 1019 ? -27.705 6.912 -28.462 1.00 96.56 1019 ILE A CA 1
ATOM 7632 C C . ILE A 1 1019 ? -29.235 6.798 -28.298 1.00 96.56 1019 ILE A C 1
ATOM 7634 O O . ILE A 1 1019 ? -29.847 7.560 -27.560 1.00 96.56 1019 ILE A O 1
ATOM 7638 N N . SER A 1 1020 ? -29.895 5.880 -29.017 1.00 95.56 1020 SER A N 1
ATOM 7639 C CA . SER A 1 1020 ? -31.371 5.832 -29.123 1.00 95.56 1020 SER A CA 1
ATOM 7640 C C . SER A 1 1020 ? -32.029 4.600 -28.488 1.00 95.56 1020 SER A C 1
ATOM 7642 O O . SER A 1 1020 ? -33.233 4.380 -28.634 1.00 95.56 1020 SER A O 1
ATOM 7644 N N . SER A 1 1021 ? -31.256 3.792 -27.762 1.00 96.25 1021 SER A N 1
ATOM 7645 C CA . SER A 1 1021 ? -31.708 2.546 -27.139 1.00 96.25 1021 SER A CA 1
ATOM 7646 C C . SER A 1 1021 ? -30.902 2.223 -25.885 1.00 96.25 1021 SER A C 1
ATOM 7648 O O . SER A 1 1021 ? -29.702 2.470 -25.862 1.00 96.25 1021 SER A O 1
ATOM 7650 N N . SER A 1 1022 ? -31.553 1.611 -24.890 1.00 96.31 1022 SER A N 1
ATOM 7651 C CA . SER A 1 1022 ? -30.922 1.192 -23.630 1.00 96.31 1022 SER A CA 1
ATOM 7652 C C . SER A 1 1022 ? -29.690 0.323 -23.867 1.00 96.31 1022 SER A C 1
ATOM 7654 O O . SER A 1 1022 ? -29.756 -0.684 -24.578 1.00 96.31 1022 SER A O 1
ATOM 7656 N N . ILE A 1 1023 ? -28.590 0.692 -23.219 1.00 98.25 1023 ILE A N 1
ATOM 7657 C CA . ILE A 1 1023 ? -27.292 0.034 -23.380 1.00 98.25 1023 ILE A CA 1
ATOM 7658 C C . ILE A 1 1023 ? -27.184 -1.168 -22.422 1.00 98.25 1023 ILE A C 1
ATOM 7660 O O . ILE A 1 1023 ? -27.521 -1.026 -21.244 1.00 98.25 1023 ILE A O 1
ATOM 7664 N N . PRO A 1 1024 ? -26.729 -2.353 -22.883 1.00 98.00 1024 PRO A N 1
ATOM 7665 C CA . PRO A 1 1024 ? -26.624 -3.543 -22.046 1.00 98.00 1024 PRO A CA 1
ATOM 7666 C C . PRO A 1 1024 ? -25.405 -3.494 -21.116 1.00 98.00 1024 PRO A C 1
ATOM 7668 O O . PRO A 1 1024 ? -24.268 -3.292 -21.563 1.00 98.00 1024 PRO A O 1
ATOM 7671 N N . ILE A 1 1025 ? -25.659 -3.766 -19.833 1.00 98.50 1025 ILE A N 1
ATOM 7672 C CA . ILE A 1 1025 ? -24.650 -3.882 -18.772 1.00 98.50 1025 ILE A CA 1
ATOM 7673 C C . ILE A 1 1025 ? -23.553 -4.890 -19.197 1.00 98.50 1025 ILE A C 1
ATOM 7675 O O . ILE A 1 1025 ? -23.891 -6.006 -19.607 1.00 98.50 1025 ILE A O 1
ATOM 7679 N N . PRO A 1 1026 ? -22.258 -4.514 -19.170 1.00 98.06 1026 PRO A N 1
ATOM 7680 C CA . PRO A 1 1026 ? -21.143 -5.421 -19.451 1.00 98.06 1026 PRO A CA 1
ATOM 7681 C C . PRO A 1 1026 ? -20.936 -6.470 -18.346 1.00 98.06 1026 PRO A C 1
ATOM 7683 O O . PRO A 1 1026 ? -21.573 -6.450 -17.299 1.00 98.06 1026 PRO A O 1
ATOM 7686 N N . THR A 1 1027 ? -19.978 -7.363 -18.574 1.00 97.06 1027 THR A N 1
ATOM 7687 C CA . THR A 1 1027 ? -19.186 -7.990 -17.507 1.00 97.06 1027 THR A CA 1
ATOM 7688 C C . THR A 1 1027 ? -17.809 -7.342 -17.519 1.00 97.06 1027 THR A C 1
ATOM 7690 O O . THR A 1 1027 ? -17.298 -7.092 -18.610 1.00 97.06 1027 THR A O 1
ATOM 7693 N N . ILE A 1 1028 ? -17.188 -7.132 -16.359 1.00 97.69 1028 ILE A N 1
ATOM 7694 C CA . ILE A 1 1028 ? -15.801 -6.649 -16.294 1.00 97.69 1028 ILE A CA 1
ATOM 7695 C C . ILE A 1 1028 ? -14.883 -7.679 -16.982 1.00 97.69 1028 ILE A C 1
ATOM 7697 O O . ILE A 1 1028 ? -14.988 -8.873 -16.673 1.00 97.69 1028 ILE A O 1
ATOM 7701 N N . PRO A 1 1029 ? -14.040 -7.276 -17.951 1.00 94.94 1029 PRO A N 1
ATOM 7702 C CA . PRO A 1 1029 ? -13.124 -8.194 -18.616 1.00 94.94 1029 PRO A CA 1
ATOM 7703 C C . PRO A 1 1029 ? -11.907 -8.503 -17.730 1.00 94.94 1029 PRO A C 1
ATOM 7705 O O . PRO A 1 1029 ? -11.654 -7.845 -16.729 1.00 94.94 1029 PRO A O 1
ATOM 7708 N N . THR A 1 1030 ? -11.130 -9.521 -18.103 1.00 93.81 1030 THR A N 1
ATOM 7709 C CA . THR A 1 1030 ? -9.904 -9.922 -17.381 1.00 93.81 1030 THR A CA 1
ATOM 7710 C C . THR A 1 1030 ? -8.662 -9.847 -18.273 1.00 93.81 1030 THR A C 1
ATOM 7712 O O . THR A 1 1030 ? -7.773 -10.695 -18.192 1.00 93.81 1030 THR A O 1
ATOM 7715 N N . SER A 1 1031 ? -8.647 -8.892 -19.201 1.00 93.00 1031 SER A N 1
ATOM 7716 C CA . SER A 1 1031 ? -7.504 -8.516 -20.037 1.00 93.00 1031 SER A CA 1
ATOM 7717 C C . SER A 1 1031 ? -7.851 -7.203 -20.732 1.00 93.00 1031 SER A C 1
ATOM 7719 O O . SER A 1 1031 ? -8.916 -7.099 -21.344 1.00 93.00 1031 SER A O 1
ATOM 7721 N N . PHE A 1 1032 ? -6.959 -6.221 -20.624 1.00 96.44 1032 PHE A N 1
ATOM 7722 C CA . PHE A 1 1032 ? -7.190 -4.845 -21.078 1.00 96.44 1032 PHE A CA 1
ATOM 7723 C C . PHE A 1 1032 ? -6.137 -4.369 -22.091 1.00 96.44 1032 PHE A C 1
ATOM 7725 O O . PHE A 1 1032 ? -6.382 -3.441 -22.855 1.00 96.44 1032 PHE A O 1
ATOM 7732 N N . PHE A 1 1033 ? -4.991 -5.052 -22.154 1.00 96.31 1033 PHE A N 1
ATOM 7733 C CA . PHE A 1 1033 ? -3.929 -4.803 -23.123 1.00 96.31 1033 PHE A CA 1
ATOM 7734 C C . PHE A 1 1033 ? -3.367 -6.138 -23.656 1.00 96.31 1033 PHE A C 1
ATOM 7736 O O . PHE A 1 1033 ? -3.249 -7.095 -22.881 1.00 96.31 1033 PHE A O 1
ATOM 7743 N N . PRO A 1 1034 ? -3.001 -6.247 -24.951 1.00 91.69 1034 PRO A N 1
ATOM 7744 C CA . PRO A 1 1034 ? -2.529 -7.498 -25.541 1.00 91.69 1034 PRO A CA 1
ATOM 7745 C C . PRO A 1 1034 ? -1.330 -8.116 -24.806 1.00 91.69 1034 PRO A C 1
ATOM 7747 O O . PRO A 1 1034 ? -0.236 -7.558 -24.778 1.00 91.69 1034 PRO A O 1
ATOM 7750 N N . GLY A 1 1035 ? -1.529 -9.313 -24.247 1.00 82.50 1035 GLY A N 1
ATOM 7751 C CA . GLY A 1 1035 ? -0.492 -10.072 -23.535 1.00 82.50 1035 GLY A CA 1
ATOM 7752 C C . GLY A 1 1035 ? -0.317 -9.718 -22.053 1.00 82.50 1035 GLY A C 1
ATOM 7753 O O . GLY A 1 1035 ? 0.458 -10.391 -21.379 1.00 82.50 1035 GLY A O 1
ATOM 7754 N N . VAL A 1 1036 ? -1.053 -8.730 -21.534 1.00 79.69 1036 VAL A N 1
ATOM 7755 C CA . VAL A 1 1036 ? -1.027 -8.331 -20.118 1.00 79.69 1036 VAL A CA 1
ATOM 7756 C C . VAL A 1 1036 ? -2.231 -8.920 -19.375 1.00 79.69 1036 VAL A C 1
ATOM 7758 O O . VAL A 1 1036 ? -3.362 -8.942 -19.877 1.00 79.69 1036 VAL A O 1
ATOM 7761 N N . THR A 1 1037 ? -1.973 -9.424 -18.168 1.00 75.75 1037 THR A N 1
ATOM 7762 C CA . THR A 1 1037 ? -2.985 -9.862 -17.195 1.00 75.75 1037 THR A CA 1
ATOM 7763 C C . THR A 1 1037 ? -3.292 -8.738 -16.205 1.00 75.75 1037 THR A C 1
ATOM 7765 O O . THR A 1 1037 ? -2.359 -8.010 -15.869 1.00 75.75 1037 THR A O 1
ATOM 7768 N N . PRO A 1 1038 ? -4.525 -8.641 -15.674 1.00 73.19 1038 PRO A N 1
ATOM 7769 C CA . PRO A 1 1038 ? -4.857 -7.658 -14.646 1.00 73.19 1038 PRO A CA 1
ATOM 7770 C C . PRO A 1 1038 ? -3.975 -7.771 -13.403 1.00 73.19 1038 PRO A C 1
ATOM 7772 O O . PRO A 1 1038 ? -3.584 -8.880 -13.024 1.00 73.19 1038 PRO A O 1
ATOM 7775 N N . TYR A 1 1039 ? -3.704 -6.637 -12.757 1.00 60.09 1039 TYR A N 1
ATOM 7776 C CA . TYR A 1 1039 ? -2.948 -6.573 -11.505 1.00 60.09 1039 TYR A CA 1
ATOM 7777 C C . TYR A 1 1039 ? -3.728 -7.205 -10.344 1.00 60.09 1039 TYR A C 1
ATOM 7779 O O . TYR A 1 1039 ? -3.169 -7.982 -9.569 1.00 60.09 1039 TYR A O 1
ATOM 7787 N N . SER A 1 1040 ? -5.034 -6.931 -10.276 1.00 66.56 1040 SER A N 1
ATOM 7788 C CA . SER A 1 1040 ? -5.937 -7.420 -9.228 1.00 66.56 1040 SER A CA 1
ATOM 7789 C C . SER A 1 1040 ? -6.985 -8.370 -9.806 1.00 66.56 1040 SER A C 1
ATOM 7791 O O . SER A 1 1040 ? -7.695 -8.043 -10.755 1.00 66.56 1040 SER A O 1
ATOM 7793 N N . ALA A 1 1041 ? -7.127 -9.562 -9.225 1.00 71.38 1041 ALA A N 1
ATOM 7794 C CA . ALA A 1 1041 ? -8.166 -10.507 -9.633 1.00 71.38 1041 ALA A CA 1
ATOM 7795 C C . ALA A 1 1041 ? -9.557 -10.051 -9.155 1.00 71.38 1041 ALA A C 1
ATOM 7797 O O . ALA A 1 1041 ? -9.701 -9.638 -8.007 1.00 71.38 1041 ALA A O 1
ATOM 7798 N N . LEU A 1 1042 ? -10.579 -10.207 -10.007 1.00 77.62 1042 LEU A N 1
ATOM 7799 C CA . LEU A 1 1042 ? -11.983 -9.906 -9.684 1.00 77.62 1042 LEU A CA 1
ATOM 7800 C C . LEU A 1 1042 ? -12.410 -10.517 -8.335 1.00 77.62 1042 LEU A C 1
ATOM 7802 O O . LEU A 1 1042 ? -12.170 -11.706 -8.089 1.00 77.62 1042 LEU A O 1
ATOM 7806 N N . ALA A 1 1043 ? -13.122 -9.755 -7.503 1.00 76.31 1043 ALA A N 1
ATOM 7807 C CA . ALA A 1 1043 ? -13.592 -10.170 -6.175 1.00 76.31 1043 ALA A CA 1
ATOM 7808 C C . ALA A 1 1043 ? -14.397 -11.491 -6.196 1.00 76.31 1043 ALA A C 1
ATOM 7810 O O . ALA A 1 1043 ? -14.250 -12.359 -5.328 1.00 76.31 1043 ALA A O 1
ATOM 7811 N N . LYS A 1 1044 ? -15.176 -11.725 -7.260 1.00 73.44 1044 LYS A N 1
ATOM 7812 C CA . LYS A 1 1044 ? -15.905 -12.987 -7.477 1.00 73.44 1044 LYS A CA 1
ATOM 7813 C C . LYS A 1 1044 ? -14.992 -14.219 -7.618 1.00 73.44 1044 LYS A C 1
ATOM 7815 O O . LYS A 1 1044 ? -15.425 -15.342 -7.364 1.00 73.44 1044 LYS A O 1
ATOM 7820 N N . ALA A 1 1045 ? -13.746 -14.043 -8.060 1.00 41.34 1045 ALA A N 1
ATOM 7821 C CA . ALA A 1 1045 ? -12.794 -15.134 -8.269 1.00 41.34 1045 ALA A CA 1
ATOM 7822 C C . ALA A 1 1045 ? -12.065 -15.537 -6.974 1.00 41.34 1045 ALA A C 1
ATOM 7824 O O . ALA A 1 1045 ? -11.840 -16.730 -6.749 1.00 41.34 1045 ALA A O 1
ATOM 7825 N N . SER A 1 1046 ? -11.744 -14.580 -6.095 1.00 44.28 1046 SER A N 1
ATOM 7826 C CA . SER A 1 1046 ? -11.056 -14.855 -4.823 1.00 44.28 1046 SER A CA 1
ATOM 7827 C C . SER A 1 1046 ? -11.930 -15.683 -3.869 1.00 44.28 1046 SER A C 1
ATOM 7829 O O . SER A 1 1046 ? -11.471 -16.674 -3.294 1.00 44.28 1046 SER A O 1
ATOM 7831 N N . THR A 1 1047 ? -13.227 -15.371 -3.786 1.00 38.16 1047 THR A N 1
ATOM 7832 C CA . THR A 1 1047 ? -14.207 -16.135 -2.992 1.00 38.16 1047 THR A CA 1
ATOM 7833 C C . THR A 1 1047 ? -14.379 -17.578 -3.492 1.00 38.16 1047 THR A C 1
ATOM 7835 O O . THR A 1 1047 ? -14.463 -18.511 -2.688 1.00 38.16 1047 THR A O 1
ATOM 7838 N N . ALA A 1 1048 ? -14.343 -17.804 -4.810 1.00 29.08 1048 ALA A N 1
ATOM 7839 C CA . ALA A 1 1048 ? -14.387 -19.143 -5.404 1.00 29.08 1048 ALA A CA 1
ATOM 7840 C C . ALA A 1 1048 ? -13.105 -19.964 -5.139 1.00 29.08 1048 ALA A C 1
ATOM 7842 O O . ALA A 1 1048 ? -13.176 -21.181 -4.923 1.00 29.08 1048 ALA A O 1
ATOM 7843 N N . ALA A 1 1049 ? -11.937 -19.313 -5.095 1.00 27.39 1049 ALA A N 1
ATOM 7844 C CA . ALA A 1 1049 ? -10.681 -19.949 -4.700 1.00 27.39 1049 ALA A CA 1
ATOM 7845 C C . ALA A 1 1049 ? -10.702 -20.369 -3.216 1.00 27.39 1049 ALA A C 1
ATOM 7847 O O . ALA A 1 1049 ? -10.354 -21.508 -2.897 1.00 27.39 1049 ALA A O 1
ATOM 7848 N N . ALA A 1 1050 ? -11.204 -19.506 -2.324 1.00 29.45 1050 ALA A N 1
ATOM 7849 C CA . ALA A 1 1050 ? -11.377 -19.817 -0.902 1.00 29.45 1050 ALA A CA 1
ATOM 7850 C C . ALA A 1 1050 ? -12.362 -20.979 -0.659 1.00 29.45 1050 ALA A C 1
ATOM 7852 O O . ALA A 1 1050 ? -12.095 -21.872 0.146 1.00 29.45 1050 ALA A O 1
ATOM 7853 N N . ALA A 1 1051 ? -13.472 -21.042 -1.403 1.00 28.39 1051 ALA A N 1
ATOM 7854 C CA . ALA A 1 1051 ? -14.389 -22.183 -1.342 1.00 28.39 1051 ALA A CA 1
ATOM 7855 C C . ALA A 1 1051 ? -13.719 -23.503 -1.783 1.00 28.39 1051 ALA A C 1
ATOM 7857 O O . ALA A 1 1051 ? -14.013 -24.566 -1.231 1.00 28.39 1051 ALA A O 1
ATOM 7858 N N . SER A 1 1052 ? -12.789 -23.430 -2.741 1.00 27.89 1052 SER A N 1
ATOM 7859 C CA . SER A 1 1052 ? -12.080 -24.591 -3.291 1.00 27.89 1052 SER A CA 1
ATOM 7860 C C . SER A 1 1052 ? -11.006 -25.147 -2.344 1.00 27.89 1052 SER A C 1
ATOM 7862 O O . SER A 1 1052 ? -10.825 -26.366 -2.282 1.00 27.89 1052 SER A O 1
ATOM 7864 N N . SER A 1 1053 ? -10.331 -24.296 -1.561 1.00 28.95 1053 SER A N 1
ATOM 7865 C CA . SER A 1 1053 ? -9.357 -24.742 -0.551 1.00 28.95 1053 SER A CA 1
ATOM 7866 C C . SER A 1 1053 ? -10.031 -25.385 0.670 1.00 28.95 1053 SER A C 1
ATOM 7868 O O . SER A 1 1053 ? -9.565 -26.416 1.158 1.00 28.95 1053 SER A O 1
ATOM 7870 N N . VAL A 1 1054 ? -11.185 -24.865 1.108 1.00 31.44 1054 VAL A N 1
ATOM 7871 C CA . VAL A 1 1054 ? -11.961 -25.423 2.235 1.00 31.44 1054 VAL A CA 1
ATOM 7872 C C . VAL A 1 1054 ? -12.499 -26.832 1.934 1.00 31.44 1054 VAL A C 1
ATOM 7874 O O . VAL A 1 1054 ? -12.536 -27.686 2.824 1.00 31.44 1054 VAL A O 1
ATOM 7877 N N . THR A 1 1055 ? -12.855 -27.140 0.681 1.00 27.88 1055 THR A N 1
ATOM 7878 C CA . THR A 1 1055 ? -13.377 -28.471 0.309 1.00 27.88 1055 THR A CA 1
ATOM 7879 C C . THR A 1 1055 ? -12.370 -29.627 0.388 1.00 27.88 1055 THR A C 1
ATOM 7881 O O . THR A 1 1055 ? -12.780 -30.784 0.298 1.00 27.88 1055 THR A O 1
ATOM 7884 N N . ALA A 1 1056 ? -11.078 -29.364 0.614 1.00 29.48 1056 ALA A N 1
ATOM 7885 C CA . ALA A 1 1056 ? -10.068 -30.410 0.802 1.00 29.48 1056 ALA A CA 1
ATOM 7886 C C . ALA A 1 1056 ? -10.073 -31.050 2.212 1.00 29.48 1056 ALA A C 1
ATOM 7888 O O . ALA A 1 1056 ? -9.457 -32.100 2.403 1.00 29.48 1056 ALA A O 1
ATOM 7889 N N . ALA A 1 1057 ? -10.761 -30.452 3.196 1.00 32.94 1057 ALA A N 1
ATOM 7890 C CA . ALA A 1 1057 ? -10.649 -30.813 4.616 1.00 32.94 1057 ALA A CA 1
ATOM 7891 C C . ALA A 1 1057 ? -12.009 -31.042 5.321 1.00 32.94 1057 ALA A C 1
ATOM 7893 O O . ALA A 1 1057 ? -12.241 -30.553 6.425 1.00 32.94 1057 ALA A O 1
ATOM 7894 N N . GLY A 1 1058 ? -12.919 -31.813 4.708 1.00 26.70 1058 GLY A N 1
ATOM 7895 C CA . GLY A 1 1058 ? -14.248 -32.116 5.267 1.00 26.70 1058 GLY A CA 1
ATOM 7896 C C . GLY A 1 1058 ? -14.613 -33.604 5.227 1.00 26.70 1058 GLY A C 1
ATOM 7897 O O . GLY A 1 1058 ? -14.675 -34.209 4.160 1.00 26.70 1058 GLY A O 1
ATOM 7898 N N . ASN A 1 1059 ? -14.884 -34.209 6.388 1.00 27.92 1059 ASN A N 1
ATOM 7899 C CA . ASN A 1 1059 ? -15.247 -35.629 6.488 1.00 27.92 1059 ASN A CA 1
ATOM 7900 C C . ASN A 1 1059 ? -16.723 -35.879 6.116 1.00 27.92 1059 ASN A C 1
ATOM 7902 O O . ASN A 1 1059 ? -17.605 -35.096 6.467 1.00 27.92 1059 ASN A O 1
ATOM 7906 N N . VAL A 1 1060 ? -17.013 -36.998 5.445 1.00 27.47 1060 VAL A N 1
ATOM 7907 C CA . VAL A 1 1060 ? -18.364 -37.310 4.939 1.00 27.47 1060 VAL A CA 1
ATOM 7908 C C . VAL A 1 1060 ? -19.330 -37.673 6.073 1.00 27.47 1060 VAL A C 1
ATOM 7910 O O . VAL A 1 1060 ? -19.253 -38.764 6.636 1.00 27.47 1060 VAL A O 1
ATOM 7913 N N . LEU A 1 1061 ? -20.322 -36.813 6.328 1.00 25.88 1061 LEU A N 1
ATOM 7914 C CA . LEU A 1 1061 ? -21.536 -37.151 7.081 1.00 25.88 1061 LEU A CA 1
ATOM 7915 C C . LEU A 1 1061 ? -22.780 -36.597 6.375 1.00 25.88 1061 LEU A C 1
ATOM 7917 O O . LEU A 1 1061 ? -23.102 -35.416 6.470 1.00 25.88 1061 LEU A O 1
ATOM 7921 N N . ALA A 1 1062 ? -23.500 -37.471 5.673 1.00 24.78 1062 ALA A N 1
ATOM 7922 C CA . ALA A 1 1062 ? -24.760 -37.119 5.030 1.00 24.78 1062 ALA A CA 1
ATOM 7923 C C . ALA A 1 1062 ? -25.916 -37.127 6.045 1.00 24.78 1062 ALA A C 1
ATOM 7925 O O . ALA A 1 1062 ? -26.233 -38.169 6.619 1.00 24.78 1062 ALA A O 1
ATOM 7926 N N . VAL A 1 1063 ? -26.591 -35.987 6.209 1.00 25.25 1063 VAL A N 1
ATOM 7927 C CA . VAL A 1 1063 ? -27.872 -35.885 6.925 1.00 25.25 1063 VAL A CA 1
ATOM 7928 C C . VAL A 1 1063 ? -28.918 -35.331 5.966 1.00 25.25 1063 VAL A C 1
ATOM 7930 O O . VAL A 1 1063 ? -28.811 -34.208 5.485 1.00 25.25 1063 VAL A O 1
ATOM 7933 N N . SER A 1 1064 ? -29.935 -36.136 5.670 1.00 27.47 1064 SER A N 1
ATOM 7934 C CA . SER A 1 1064 ? -31.028 -35.760 4.777 1.00 27.47 1064 SER A CA 1
ATOM 7935 C C . SER A 1 1064 ? -32.105 -34.960 5.508 1.00 27.47 1064 SER A C 1
ATOM 7937 O O . SER A 1 1064 ? -32.703 -35.464 6.462 1.00 27.47 1064 SER A O 1
ATOM 7939 N N . SER A 1 1065 ? -32.459 -33.790 4.987 1.00 25.86 1065 SER A N 1
ATOM 7940 C CA . SER A 1 1065 ? -33.756 -33.156 5.228 1.00 25.86 1065 SER A CA 1
ATOM 7941 C C . SER A 1 1065 ? -34.319 -32.632 3.905 1.00 25.86 1065 SER A C 1
ATOM 7943 O O . SER A 1 1065 ? -33.585 -32.353 2.959 1.00 25.86 1065 SER A O 1
ATOM 7945 N N . SER A 1 1066 ? -35.644 -32.598 3.796 1.00 25.44 1066 SER A N 1
ATOM 7946 C CA . SER A 1 1066 ? -36.362 -32.382 2.537 1.00 25.44 1066 SER A CA 1
ATOM 7947 C C . SER A 1 1066 ? -37.233 -31.137 2.613 1.00 25.44 1066 SER A C 1
ATOM 7949 O O . SER A 1 1066 ? -38.003 -30.995 3.564 1.00 25.44 1066 SER A O 1
ATOM 7951 N N . VAL A 1 1067 ? -37.195 -30.305 1.573 1.00 25.69 1067 VAL A N 1
ATOM 7952 C CA . VAL A 1 1067 ? -38.081 -29.144 1.403 1.00 25.69 1067 VAL A CA 1
ATOM 7953 C C . VAL A 1 1067 ? -38.829 -29.278 0.074 1.00 25.69 1067 VAL A C 1
ATOM 7955 O O . VAL A 1 1067 ? -38.322 -29.852 -0.887 1.00 25.69 1067 VAL A O 1
ATOM 7958 N N . VAL A 1 1068 ? -40.080 -28.821 0.061 1.00 25.36 1068 VAL A N 1
ATOM 7959 C CA . VAL A 1 1068 ? -41.065 -29.071 -1.000 1.00 25.36 1068 VAL A CA 1
ATOM 7960 C C . VAL A 1 1068 ? -41.054 -27.954 -2.044 1.00 25.36 1068 VAL A C 1
ATOM 7962 O O . VAL A 1 1068 ? -41.147 -26.783 -1.686 1.00 25.36 1068 VAL A O 1
ATOM 7965 N N . THR A 1 1069 ? -41.060 -28.313 -3.329 1.00 22.59 1069 THR A N 1
ATOM 7966 C CA . THR A 1 1069 ? -41.392 -27.408 -4.442 1.00 22.59 1069 THR A CA 1
ATOM 7967 C C . THR A 1 1069 ? -42.806 -27.680 -4.980 1.00 22.59 1069 THR A C 1
ATOM 7969 O O . THR A 1 1069 ? -43.184 -28.842 -5.153 1.00 22.59 1069 THR A O 1
ATOM 7972 N N . PRO A 1 1070 ? -43.623 -26.641 -5.249 1.00 27.52 1070 PRO A N 1
ATOM 7973 C CA . PRO A 1 1070 ? -44.967 -26.804 -5.798 1.00 27.52 1070 PRO A CA 1
ATOM 7974 C C . PRO A 1 1070 ? -44.955 -26.989 -7.324 1.00 27.52 1070 PRO A C 1
ATOM 7976 O O . PRO A 1 1070 ? -44.198 -26.347 -8.048 1.00 27.52 1070 PRO A O 1
ATOM 7979 N N . THR A 1 1071 ? -45.851 -27.834 -7.834 1.00 22.50 1071 THR A N 1
ATOM 7980 C CA . THR A 1 1071 ? -46.057 -28.044 -9.275 1.00 22.50 1071 THR A CA 1
ATOM 7981 C C . THR A 1 1071 ? -46.801 -26.893 -9.952 1.00 22.50 1071 THR A C 1
ATOM 7983 O O . THR A 1 1071 ? -47.915 -26.563 -9.547 1.00 22.50 1071 THR A O 1
ATOM 7986 N N . VAL A 1 1072 ? -46.296 -26.450 -11.107 1.00 26.61 1072 VAL A N 1
ATOM 7987 C CA . VAL A 1 1072 ? -47.124 -25.983 -12.235 1.00 26.61 1072 VAL A CA 1
ATOM 7988 C C . VAL A 1 1072 ? -46.723 -26.792 -13.472 1.00 26.61 1072 VAL A C 1
ATOM 7990 O O . VAL A 1 1072 ? -45.557 -27.135 -13.645 1.00 26.61 1072 VAL A O 1
ATOM 7993 N N . THR A 1 1073 ? -47.702 -27.188 -14.289 1.00 23.56 1073 THR A N 1
ATOM 7994 C CA . THR A 1 1073 ? -47.539 -28.238 -15.311 1.00 23.56 1073 THR A CA 1
ATOM 7995 C C . THR A 1 1073 ? -47.556 -27.670 -16.729 1.00 23.56 1073 THR A C 1
ATOM 7997 O O . THR A 1 1073 ? -48.484 -26.947 -17.081 1.00 23.56 1073 THR A O 1
ATOM 8000 N N . ALA A 1 1074 ? -46.614 -28.098 -17.574 1.00 25.30 1074 ALA A N 1
ATOM 8001 C CA . ALA A 1 1074 ? -46.715 -27.999 -19.031 1.00 25.30 1074 ALA A CA 1
ATOM 8002 C C . ALA A 1 1074 ? -46.149 -29.279 -19.671 1.00 25.30 1074 ALA A C 1
ATOM 8004 O O . ALA A 1 1074 ? -44.979 -29.609 -19.500 1.00 25.30 1074 ALA A O 1
ATOM 8005 N N . THR A 1 1075 ? -46.997 -30.039 -20.364 1.00 25.84 1075 THR A N 1
ATOM 8006 C CA . THR A 1 1075 ? -46.668 -31.369 -20.901 1.00 25.84 1075 THR A CA 1
ATOM 8007 C C . THR A 1 1075 ? -46.282 -31.352 -22.377 1.00 25.84 1075 THR A C 1
ATOM 8009 O O . THR A 1 1075 ? -47.080 -30.936 -23.214 1.00 25.84 1075 THR A O 1
ATOM 8012 N N . ALA A 1 1076 ? -45.162 -31.995 -22.701 1.00 26.61 1076 ALA A N 1
ATOM 8013 C CA . ALA A 1 1076 ? -44.970 -32.763 -23.931 1.00 26.61 1076 ALA A CA 1
ATOM 8014 C C . ALA A 1 1076 ? -44.054 -33.957 -23.602 1.00 26.61 1076 ALA A C 1
ATOM 8016 O O . ALA A 1 1076 ? -43.220 -33.859 -22.704 1.00 26.61 1076 ALA A O 1
ATOM 8017 N N . ALA A 1 1077 ? -44.235 -35.103 -24.260 1.00 26.03 1077 ALA A N 1
ATOM 8018 C CA . ALA A 1 1077 ? -43.563 -36.351 -23.888 1.00 26.03 1077 ALA A CA 1
ATOM 8019 C C . ALA A 1 1077 ? -43.176 -37.196 -25.114 1.00 26.03 1077 ALA A C 1
ATOM 8021 O O . ALA A 1 1077 ? -43.552 -36.875 -26.238 1.00 26.03 1077 ALA A O 1
ATOM 8022 N N . VAL A 1 1078 ? -42.542 -38.340 -24.823 1.00 25.78 1078 VAL A N 1
ATOM 8023 C CA . VAL A 1 1078 ? -42.272 -39.516 -25.679 1.00 25.78 1078 VAL A CA 1
ATOM 8024 C C . VAL A 1 1078 ? -40.832 -39.658 -26.205 1.00 25.78 1078 VAL A C 1
ATOM 8026 O O . VAL A 1 1078 ? -40.372 -39.015 -27.138 1.00 25.78 1078 VAL A O 1
ATOM 8029 N N . THR A 1 1079 ? -40.167 -40.626 -25.575 1.00 23.95 1079 THR A N 1
ATOM 8030 C CA . THR A 1 1079 ? -38.987 -41.418 -25.961 1.00 23.95 1079 THR A CA 1
ATOM 8031 C C . THR A 1 1079 ? -38.782 -41.702 -27.463 1.00 23.95 1079 THR A C 1
ATOM 8033 O O . THR A 1 1079 ? -39.725 -42.127 -28.126 1.00 23.95 1079 THR A O 1
ATOM 8036 N N . SER A 1 1080 ? -37.528 -41.781 -27.944 1.00 24.95 1080 SER A N 1
ATOM 8037 C CA . SER A 1 1080 ? -36.782 -43.071 -28.000 1.00 24.95 1080 SER A CA 1
ATOM 8038 C C . SER A 1 1080 ? -35.485 -43.087 -28.854 1.00 24.95 1080 SER A C 1
ATOM 8040 O O . SER A 1 1080 ? -35.470 -42.699 -30.010 1.00 24.95 1080 SER A O 1
ATOM 8042 N N . VAL A 1 1081 ? -34.414 -43.637 -28.261 1.00 24.08 1081 VAL A N 1
ATOM 8043 C CA . VAL A 1 1081 ? -33.498 -44.673 -28.809 1.00 24.08 1081 VAL A CA 1
ATOM 8044 C C . VAL A 1 1081 ? -32.865 -44.514 -30.223 1.00 24.08 1081 VAL A C 1
ATOM 8046 O O . VAL A 1 1081 ? -33.385 -45.017 -31.211 1.00 24.08 1081 VAL A O 1
ATOM 8049 N N . ALA A 1 1082 ? -31.593 -44.078 -30.207 1.00 23.75 1082 ALA A N 1
ATOM 8050 C CA . ALA A 1 1082 ? -30.426 -44.651 -30.923 1.00 23.75 1082 ALA A CA 1
ATOM 8051 C C . ALA A 1 1082 ? -30.202 -44.468 -32.454 1.00 23.75 1082 ALA A C 1
ATOM 8053 O O . ALA A 1 1082 ? -31.027 -43.963 -33.201 1.00 23.75 1082 ALA A O 1
ATOM 8054 N N . ALA A 1 1083 ? -29.020 -44.961 -32.871 1.00 23.34 1083 ALA A N 1
ATOM 8055 C CA . ALA A 1 1083 ? -28.503 -45.192 -34.231 1.00 23.34 1083 ALA A CA 1
ATOM 8056 C C . ALA A 1 1083 ? -27.930 -43.997 -35.032 1.00 23.34 1083 ALA A C 1
ATOM 8058 O O . ALA A 1 1083 ? -28.554 -43.401 -35.902 1.00 23.34 1083 ALA A O 1
ATOM 8059 N N . SER A 1 1084 ? -26.628 -43.789 -34.819 1.00 25.33 1084 SER A N 1
ATOM 8060 C CA . SER A 1 1084 ? -25.634 -43.329 -35.804 1.00 25.33 1084 SER A CA 1
ATOM 8061 C C . SER A 1 1084 ? -25.807 -43.878 -37.234 1.00 25.33 1084 SER A C 1
ATOM 8063 O O . SER A 1 1084 ? -26.156 -45.051 -37.378 1.00 25.33 1084 SER A O 1
ATOM 8065 N N . SER A 1 1085 ? -25.311 -43.159 -38.258 1.00 29.59 1085 SER A N 1
ATOM 8066 C CA . SER A 1 1085 ? -24.068 -43.558 -38.981 1.00 29.59 1085 SER A CA 1
ATOM 8067 C C . SER A 1 1085 ? -23.760 -42.778 -40.283 1.00 29.59 1085 SER A C 1
ATOM 8069 O O . SER A 1 1085 ? -24.644 -42.587 -41.106 1.00 29.59 1085 SER A O 1
ATOM 8071 N N . THR A 1 1086 ? -22.459 -42.499 -40.518 1.00 27.95 1086 THR A N 1
ATOM 8072 C CA . THR A 1 1086 ? -21.734 -42.508 -41.833 1.00 27.95 1086 THR A CA 1
ATOM 8073 C C . THR A 1 1086 ? -22.138 -41.546 -42.985 1.00 27.95 1086 THR A C 1
ATOM 8075 O O . THR A 1 1086 ? -23.286 -41.150 -43.090 1.00 27.95 1086 THR A O 1
ATOM 8078 N N . SER A 1 1087 ? -21.284 -41.176 -43.964 1.00 31.91 1087 SER A N 1
ATOM 8079 C CA . SER A 1 1087 ? -19.798 -41.137 -44.107 1.00 31.91 1087 SER A CA 1
ATOM 8080 C C . SER A 1 1087 ? -19.372 -40.649 -45.513 1.00 31.91 1087 SER A C 1
ATOM 8082 O O . SER A 1 1087 ? -20.059 -41.012 -46.462 1.00 31.91 1087 SER A O 1
ATOM 8084 N N . SER A 1 1088 ? -18.183 -40.032 -45.665 1.00 28.73 1088 SER A N 1
ATOM 8085 C CA . SER A 1 1088 ? -17.170 -40.268 -46.747 1.00 28.73 1088 SER A CA 1
ATOM 8086 C C . SER A 1 1088 ? -16.082 -39.165 -46.698 1.00 28.73 1088 SER A C 1
ATOM 8088 O O . SER A 1 1088 ? -16.458 -38.000 -46.705 1.00 28.73 1088 SER A O 1
ATOM 8090 N N . ALA A 1 1089 ? -14.779 -39.418 -46.475 1.00 33.59 1089 ALA A N 1
ATOM 8091 C CA . ALA A 1 1089 ? -13.763 -40.109 -47.316 1.00 33.59 1089 ALA A CA 1
ATOM 8092 C C . ALA A 1 1089 ? -13.217 -39.211 -48.464 1.00 33.59 1089 ALA A C 1
ATOM 8094 O O . ALA A 1 1089 ? -13.979 -38.423 -49.004 1.00 33.59 1089 ALA A O 1
ATOM 8095 N N . THR A 1 1090 ? -11.943 -39.230 -48.905 1.00 31.06 1090 THR A N 1
ATOM 8096 C CA . THR A 1 1090 ? -10.735 -40.078 -48.650 1.00 31.06 1090 THR A CA 1
ATOM 8097 C C . THR A 1 1090 ? -9.463 -39.207 -48.886 1.00 31.06 1090 THR A C 1
ATOM 8099 O O . THR A 1 1090 ? -9.625 -38.083 -49.341 1.00 31.06 1090 THR A O 1
ATOM 8102 N N . SER A 1 1091 ? -8.200 -39.551 -48.566 1.00 25.91 1091 SER A N 1
ATOM 8103 C CA . SER A 1 1091 ? -7.319 -40.617 -49.122 1.00 25.91 1091 SER A CA 1
ATOM 8104 C C . SER A 1 1091 ? -6.016 -40.733 -48.277 1.00 25.91 1091 SER A C 1
ATOM 8106 O O . SER A 1 1091 ? -5.376 -39.711 -48.056 1.00 25.91 1091 SER A O 1
ATOM 8108 N N . THR A 1 1092 ? -5.661 -41.861 -47.630 1.00 32.47 1092 THR A N 1
ATOM 8109 C CA . THR A 1 1092 ? -4.848 -43.019 -48.130 1.00 32.47 1092 THR A CA 1
ATOM 8110 C C . THR A 1 1092 ? -3.426 -42.663 -48.597 1.00 32.47 1092 THR A C 1
ATOM 8112 O O . THR A 1 1092 ? -3.285 -41.717 -49.359 1.00 32.47 1092 THR A O 1
ATOM 8115 N N . THR A 1 1093 ? -2.329 -43.365 -48.264 1.00 32.28 1093 THR A N 1
ATOM 8116 C CA . THR A 1 1093 ? -2.012 -44.725 -47.708 1.00 32.28 1093 THR A CA 1
ATOM 8117 C C . THR A 1 1093 ? -0.554 -44.675 -47.162 1.00 32.28 1093 THR A C 1
ATOM 8119 O O . THR A 1 1093 ? 0.171 -43.803 -47.627 1.00 32.28 1093 THR A O 1
ATOM 8122 N N . THR A 1 1094 ? 0.062 -45.512 -46.302 1.00 30.77 1094 THR A N 1
ATOM 8123 C CA . THR A 1 1094 ? -0.166 -46.740 -45.465 1.00 30.77 1094 THR A CA 1
ATOM 8124 C C . THR A 1 1094 ? 1.169 -46.989 -44.703 1.00 30.77 1094 THR A C 1
ATOM 8126 O O . THR A 1 1094 ? 2.187 -46.525 -45.203 1.00 30.77 1094 THR A O 1
ATOM 8129 N N . ALA A 1 1095 ? 1.366 -47.760 -43.620 1.00 30.41 1095 ALA A N 1
ATOM 8130 C CA . ALA A 1 1095 ? 0.583 -48.471 -42.580 1.00 30.41 1095 ALA A CA 1
ATOM 8131 C C . ALA A 1 1095 ? 1.641 -48.919 -41.494 1.00 30.41 1095 ALA A C 1
ATOM 8133 O O . ALA A 1 1095 ? 2.621 -48.196 -41.360 1.00 30.41 1095 ALA A O 1
ATOM 8134 N N . ALA A 1 1096 ? 1.635 -50.002 -40.688 1.00 27.52 1096 ALA A N 1
ATOM 8135 C CA . ALA A 1 1096 ? 0.813 -51.212 -40.510 1.00 27.52 1096 ALA A CA 1
ATOM 8136 C C . ALA A 1 1096 ? 1.128 -51.925 -39.154 1.00 27.52 1096 ALA A C 1
ATOM 8138 O O . ALA A 1 1096 ? 2.151 -51.646 -38.542 1.00 27.52 1096 ALA A O 1
ATOM 8139 N N . VAL A 1 1097 ? 0.327 -52.950 -38.805 1.00 25.92 1097 VAL A N 1
ATOM 8140 C CA . VAL A 1 1097 ? 0.562 -54.021 -37.791 1.00 25.92 1097 VAL A CA 1
ATOM 8141 C C . VAL A 1 1097 ? 0.471 -53.655 -36.285 1.00 25.92 1097 VAL A C 1
ATOM 8143 O O . VAL A 1 1097 ? 0.949 -52.637 -35.809 1.00 25.92 1097 VAL A O 1
ATOM 8146 N N . SER A 1 1098 ? -0.162 -54.570 -35.536 1.00 26.19 1098 SER A N 1
ATOM 8147 C CA . SER A 1 1098 ? -0.332 -54.703 -34.067 1.00 26.19 1098 SER A CA 1
ATOM 8148 C C . SER A 1 1098 ? -0.196 -56.226 -33.737 1.00 26.19 1098 SER A C 1
ATOM 8150 O O . SER A 1 1098 ? -0.214 -56.969 -34.729 1.00 26.19 1098 SER A O 1
ATOM 8152 N N . PRO A 1 1099 ? -0.089 -56.771 -32.483 1.00 43.53 1099 PRO A N 1
ATOM 8153 C CA . PRO A 1 1099 ? -1.005 -56.499 -31.346 1.00 43.53 1099 PRO A CA 1
ATOM 8154 C C . PRO A 1 1099 ? -0.519 -56.729 -29.865 1.00 43.53 1099 PRO A C 1
ATOM 8156 O O . PRO A 1 1099 ? 0.460 -57.408 -29.591 1.00 43.53 1099 PRO A O 1
ATOM 8159 N N . VAL A 1 1100 ? -1.321 -56.223 -28.909 1.00 26.69 1100 VAL A N 1
ATOM 8160 C CA . VAL A 1 1100 ? -1.783 -56.805 -27.604 1.00 26.69 1100 VAL A CA 1
ATOM 8161 C C . VAL A 1 1100 ? -0.872 -57.699 -26.712 1.00 26.69 1100 VAL A C 1
ATOM 8163 O O . VAL A 1 1100 ? -0.652 -58.864 -27.032 1.00 26.69 1100 VAL A O 1
ATOM 8166 N N . ALA A 1 1101 ? -0.601 -57.231 -25.472 1.00 23.95 1101 ALA A N 1
ATOM 8167 C CA . ALA A 1 1101 ? -0.582 -57.984 -24.183 1.00 23.95 1101 ALA A CA 1
ATOM 8168 C C . ALA A 1 1101 ? -0.511 -56.989 -22.976 1.00 23.95 1101 ALA A C 1
ATOM 8170 O O . ALA A 1 1101 ? 0.168 -55.981 -23.134 1.00 23.95 1101 ALA A O 1
ATOM 8171 N N . VAL A 1 1102 ? -1.138 -57.063 -21.776 1.00 25.09 1102 VAL A N 1
ATOM 8172 C CA . VAL A 1 1102 ? -2.189 -57.880 -21.087 1.00 25.09 1102 VAL A CA 1
ATOM 8173 C C . VAL A 1 1102 ? -1.743 -58.810 -19.920 1.00 25.09 1102 VAL A C 1
ATOM 8175 O O . VAL A 1 1102 ? -0.902 -59.681 -20.109 1.00 25.09 1102 VAL A O 1
ATOM 8178 N N . SER A 1 1103 ? -2.457 -58.706 -18.772 1.00 25.58 1103 SER A N 1
ATOM 8179 C CA . SER A 1 1103 ? -2.496 -59.570 -17.544 1.00 25.58 1103 SER A CA 1
ATOM 8180 C C . SER A 1 1103 ? -1.376 -59.388 -16.478 1.00 25.58 1103 SER A C 1
ATOM 8182 O O . SER A 1 1103 ? -0.290 -58.956 -16.836 1.00 25.58 1103 SER A O 1
ATOM 8184 N N . VAL A 1 1104 ? -1.560 -59.630 -15.155 1.00 25.08 1104 VAL A N 1
ATOM 8185 C CA . VAL A 1 1104 ? -2.644 -60.298 -14.366 1.00 25.08 1104 VAL A CA 1
ATOM 8186 C C . VAL A 1 1104 ? -2.789 -59.743 -12.905 1.00 25.08 1104 VAL A C 1
ATOM 8188 O O . VAL A 1 1104 ? -1.769 -59.416 -12.320 1.00 25.08 1104 VAL A O 1
ATOM 8191 N N . THR A 1 1105 ? -4.014 -59.751 -12.318 1.00 24.30 1105 THR A N 1
ATOM 8192 C CA . THR A 1 1105 ? -4.442 -59.965 -10.874 1.00 24.30 1105 THR A CA 1
ATOM 8193 C C . THR A 1 1105 ? -3.709 -59.341 -9.642 1.00 24.30 1105 THR A C 1
ATOM 8195 O O . THR A 1 1105 ? -2.501 -59.195 -9.661 1.00 24.30 1105 THR A O 1
ATOM 8198 N N . SER A 1 1106 ? -4.316 -59.108 -8.451 1.00 25.47 1106 SER A N 1
ATOM 8199 C CA . SER A 1 1106 ? -5.731 -58.986 -7.996 1.00 25.47 1106 SER A CA 1
ATOM 8200 C C . SER A 1 1106 ? -5.885 -58.601 -6.493 1.00 25.47 1106 SER A C 1
ATOM 8202 O O . SER A 1 1106 ? -5.046 -58.952 -5.675 1.00 25.47 1106 SER A O 1
ATOM 8204 N N . SER A 1 1107 ? -7.065 -58.053 -6.140 1.00 26.17 1107 SER A N 1
ATOM 8205 C CA . SER A 1 1107 ? -7.897 -58.332 -4.931 1.00 26.17 1107 SER A CA 1
ATOM 8206 C C . SER A 1 1107 ? -7.491 -57.974 -3.471 1.00 26.17 1107 SER A C 1
ATOM 8208 O O . SER A 1 1107 ? -6.537 -58.511 -2.922 1.00 26.17 1107 SER A O 1
ATOM 8210 N N . THR A 1 1108 ? -8.457 -57.311 -2.798 1.00 27.19 1108 THR A N 1
ATOM 8211 C CA . THR A 1 1108 ? -8.926 -57.440 -1.380 1.00 27.19 1108 THR A CA 1
ATOM 8212 C C . THR A 1 1108 ? -8.144 -56.862 -0.177 1.00 27.19 1108 THR A C 1
ATOM 8214 O O . THR A 1 1108 ? -6.973 -57.149 0.029 1.00 27.19 1108 THR A O 1
ATOM 8217 N N . ALA A 1 1109 ? -8.885 -56.136 0.683 1.00 27.05 1109 ALA A N 1
ATOM 8218 C CA . ALA A 1 1109 ? -8.565 -55.757 2.080 1.00 27.05 1109 ALA A CA 1
ATOM 8219 C C . ALA A 1 1109 ? -9.031 -56.859 3.089 1.00 27.05 1109 ALA A C 1
ATOM 8221 O O . ALA A 1 1109 ? -9.600 -57.844 2.605 1.00 27.05 1109 ALA A O 1
ATOM 8222 N N . PRO A 1 1110 ? -8.818 -56.780 4.437 1.00 42.91 1110 PRO A N 1
ATOM 8223 C CA . PRO A 1 1110 ? -9.421 -55.781 5.366 1.00 42.91 1110 PRO A CA 1
ATOM 8224 C C . PRO A 1 1110 ? -8.437 -55.137 6.398 1.00 42.91 1110 PRO A C 1
ATOM 8226 O O . PRO A 1 1110 ? -7.347 -55.657 6.589 1.00 42.91 1110 PRO A O 1
ATOM 8229 N N . VAL A 1 1111 ? -8.641 -53.922 6.953 1.00 26.95 1111 VAL A N 1
ATOM 8230 C CA . VAL A 1 1111 ? -9.515 -53.419 8.071 1.00 26.95 1111 VAL A CA 1
ATOM 8231 C C . VAL A 1 1111 ? -9.155 -53.896 9.514 1.00 26.95 1111 VAL A C 1
ATOM 8233 O O . VAL A 1 1111 ? -8.969 -55.086 9.732 1.00 26.95 1111 VAL A O 1
ATOM 8236 N N . ILE A 1 1112 ? -9.213 -52.952 10.488 1.00 25.00 1112 ILE A N 1
ATOM 8237 C CA . ILE A 1 1112 ? -9.411 -53.047 11.977 1.00 25.00 1112 ILE A CA 1
ATOM 8238 C C . ILE A 1 1112 ? -8.273 -52.531 12.914 1.00 25.00 1112 ILE A C 1
ATOM 8240 O O . ILE A 1 1112 ? -7.324 -53.234 13.232 1.00 25.00 1112 ILE A O 1
ATOM 8244 N N . VAL A 1 1113 ? -8.483 -51.302 13.423 1.00 23.73 1113 VAL A N 1
ATOM 8245 C CA . VAL A 1 1113 ? -8.390 -50.773 14.820 1.00 23.73 1113 VAL A CA 1
ATOM 8246 C C . VAL A 1 1113 ? -7.399 -51.359 15.859 1.00 23.73 1113 VAL A C 1
ATOM 8248 O O . VAL A 1 1113 ? -7.649 -52.428 16.407 1.00 23.73 1113 VAL A O 1
ATOM 8251 N N . ALA A 1 1114 ? -6.439 -50.525 16.305 1.00 25.34 1114 ALA A N 1
ATOM 8252 C CA . ALA A 1 1114 ? -6.179 -50.092 17.709 1.00 25.34 1114 ALA A CA 1
ATOM 8253 C C . ALA A 1 1114 ? -5.002 -49.070 17.707 1.00 25.34 1114 ALA A C 1
ATOM 8255 O O . ALA A 1 1114 ? -4.043 -49.309 16.984 1.00 25.34 1114 ALA A O 1
ATOM 8256 N N . ALA A 1 1115 ? -4.958 -47.886 18.342 1.00 24.14 1115 ALA A N 1
ATOM 8257 C CA . ALA A 1 1115 ? -5.622 -47.236 19.490 1.00 24.14 1115 ALA A CA 1
ATOM 8258 C C . ALA A 1 1115 ? -4.879 -47.337 20.849 1.00 24.14 1115 ALA A C 1
ATOM 8260 O O . ALA A 1 1115 ? -4.454 -48.415 21.243 1.00 24.14 1115 ALA A O 1
ATOM 8261 N N . VAL A 1 1116 ? -4.872 -46.204 21.583 1.00 24.81 1116 VAL A N 1
ATOM 8262 C CA . VAL A 1 1116 ? -4.488 -45.992 23.008 1.00 24.81 1116 VAL A CA 1
ATOM 8263 C C . VAL A 1 1116 ? -2.984 -45.814 23.340 1.00 24.81 1116 VAL A C 1
ATOM 8265 O O . VAL A 1 1116 ? -2.257 -46.790 23.414 1.00 24.81 1116 VAL A O 1
ATOM 8268 N N . SER A 1 1117 ? -2.592 -44.551 23.626 1.00 24.58 1117 SER A N 1
ATOM 8269 C CA . SER A 1 1117 ? -1.890 -44.008 24.836 1.00 24.58 1117 SER A CA 1
ATOM 8270 C C . SER A 1 1117 ? -0.713 -44.788 25.493 1.00 24.58 1117 SER A C 1
ATOM 8272 O O . SER A 1 1117 ? -0.739 -46.006 25.531 1.00 24.58 1117 SER A O 1
ATOM 8274 N N . SER A 1 1118 ? 0.241 -44.225 26.252 1.00 26.56 1118 SER A N 1
ATOM 8275 C CA . SER A 1 1118 ? 0.680 -42.865 26.653 1.00 26.56 1118 SER A CA 1
ATOM 8276 C C . SER A 1 1118 ? 1.861 -43.054 27.660 1.00 26.56 1118 SER A C 1
ATOM 8278 O O . SER A 1 1118 ? 2.441 -44.135 27.687 1.00 26.56 1118 SER A O 1
ATOM 8280 N N . VAL A 1 1119 ? 2.171 -42.073 28.529 1.00 25.62 1119 VAL A N 1
ATOM 8281 C CA . VAL A 1 1119 ? 3.032 -42.187 29.744 1.00 25.62 1119 VAL A CA 1
ATOM 8282 C C . VAL A 1 1119 ? 4.567 -42.238 29.541 1.00 25.62 1119 VAL A C 1
ATOM 8284 O O . VAL A 1 1119 ? 5.169 -43.285 29.326 1.00 25.62 1119 VAL A O 1
ATOM 8287 N N . ALA A 1 1120 ? 5.212 -41.090 29.780 1.00 26.56 1120 ALA A N 1
ATOM 8288 C CA . ALA A 1 1120 ? 6.547 -40.975 30.402 1.00 26.56 1120 ALA A CA 1
ATOM 8289 C C . ALA A 1 1120 ? 6.388 -40.946 31.955 1.00 26.56 1120 ALA A C 1
ATOM 8291 O O . ALA A 1 1120 ? 5.235 -40.928 32.395 1.00 26.56 1120 ALA A O 1
ATOM 8292 N N . PRO A 1 1121 ? 7.434 -40.869 32.824 1.00 53.47 1121 PRO A N 1
ATOM 8293 C CA . PRO A 1 1121 ? 8.884 -40.704 32.585 1.00 53.47 1121 PRO A CA 1
ATOM 8294 C C . PRO A 1 1121 ? 9.782 -41.626 33.460 1.00 53.47 1121 PRO A C 1
ATOM 8296 O O . PRO A 1 1121 ? 9.265 -42.476 34.178 1.00 53.47 1121 PRO A O 1
ATOM 8299 N N . SER A 1 1122 ? 11.120 -41.435 33.481 1.00 24.34 1122 SER A N 1
ATOM 8300 C CA . SER A 1 1122 ? 11.921 -41.292 34.740 1.00 24.34 1122 SER A CA 1
ATOM 8301 C C . SER A 1 1122 ? 13.459 -41.161 34.566 1.00 24.34 1122 SER A C 1
ATOM 8303 O O . SER A 1 1122 ? 14.165 -42.093 34.206 1.00 24.34 1122 SER A O 1
ATOM 8305 N N . ILE A 1 1123 ? 13.956 -39.970 34.914 1.00 25.44 1123 ILE A N 1
ATOM 8306 C CA . ILE A 1 1123 ? 15.180 -39.608 35.669 1.00 25.44 1123 ILE A CA 1
ATOM 8307 C C . ILE A 1 1123 ? 16.120 -40.761 36.136 1.00 25.44 1123 ILE A C 1
ATOM 8309 O O . ILE A 1 1123 ? 15.700 -41.581 36.948 1.00 25.44 1123 ILE A O 1
ATOM 8313 N N . THR A 1 1124 ? 17.429 -40.733 35.800 1.00 24.38 1124 THR A N 1
ATOM 8314 C CA . THR A 1 1124 ? 18.568 -40.581 36.767 1.00 24.38 1124 THR A CA 1
ATOM 8315 C C . THR A 1 1124 ? 19.992 -40.681 36.168 1.00 24.38 1124 THR A C 1
ATOM 8317 O O . THR A 1 1124 ? 20.285 -41.442 35.257 1.00 24.38 1124 THR A O 1
ATOM 8320 N N . SER A 1 1125 ? 20.885 -39.884 36.762 1.00 26.16 1125 SER A N 1
ATOM 8321 C CA . SER A 1 1125 ? 22.351 -39.751 36.632 1.00 26.16 1125 SER A CA 1
ATOM 8322 C C . SER A 1 1125 ? 23.223 -41.029 36.654 1.00 26.16 1125 SER A C 1
ATOM 8324 O O . SER A 1 1125 ? 22.912 -41.943 37.415 1.00 26.16 1125 SER A O 1
ATOM 8326 N N . SER A 1 1126 ? 24.448 -40.995 36.082 1.00 25.09 1126 SER A N 1
ATOM 8327 C CA . SER A 1 1126 ? 25.712 -40.775 36.857 1.00 25.09 1126 SER A CA 1
ATOM 8328 C C . SER A 1 1126 ? 27.052 -41.232 36.202 1.00 25.09 1126 SER A C 1
ATOM 8330 O O . SER A 1 1126 ? 27.170 -42.310 35.637 1.00 25.09 1126 SER A O 1
ATOM 8332 N N . THR A 1 1127 ? 28.084 -40.386 36.370 1.00 26.38 1127 THR A N 1
ATOM 8333 C CA . THR A 1 1127 ? 29.533 -40.667 36.602 1.00 26.38 1127 THR A CA 1
ATOM 8334 C C . THR A 1 1127 ? 30.375 -41.657 35.755 1.00 26.38 1127 THR A C 1
ATOM 8336 O O . THR A 1 1127 ? 30.353 -42.857 35.989 1.00 26.38 1127 THR A O 1
ATOM 8339 N N . ALA A 1 1128 ? 31.323 -41.068 35.001 1.00 27.75 1128 ALA A N 1
ATOM 8340 C CA . ALA A 1 1128 ? 32.798 -41.237 35.088 1.00 27.75 1128 ALA A CA 1
ATOM 8341 C C . ALA A 1 1128 ? 33.507 -42.596 34.819 1.00 27.75 1128 ALA A C 1
ATOM 8343 O O . ALA A 1 1128 ? 33.209 -43.599 35.454 1.00 27.75 1128 ALA A O 1
ATOM 8344 N N . ALA A 1 1129 ? 34.629 -42.569 34.064 1.00 27.03 1129 ALA A N 1
ATOM 8345 C CA . ALA A 1 1129 ? 35.992 -42.432 34.643 1.00 27.03 1129 ALA A CA 1
ATOM 8346 C C . ALA A 1 1129 ? 37.177 -42.746 33.676 1.00 27.03 1129 ALA A C 1
ATOM 8348 O O . ALA A 1 1129 ? 37.209 -43.818 33.085 1.00 27.03 1129 ALA A O 1
ATOM 8349 N N . SER A 1 1130 ? 38.246 -41.920 33.731 1.00 27.39 1130 SER A N 1
ATOM 8350 C CA . SER A 1 1130 ? 39.689 -42.325 33.719 1.00 27.39 1130 SER A CA 1
ATOM 8351 C C . SER A 1 1130 ? 40.333 -42.929 32.428 1.00 27.39 1130 SER A C 1
ATOM 8353 O O . SER A 1 1130 ? 39.668 -43.628 31.681 1.00 27.39 1130 SER A O 1
ATOM 8355 N N . THR A 1 1131 ? 41.628 -42.750 32.074 1.00 26.56 1131 THR A N 1
ATOM 8356 C CA . THR A 1 1131 ? 42.770 -41.993 32.672 1.00 26.56 1131 THR A CA 1
ATOM 8357 C C . THR A 1 1131 ? 43.986 -41.853 31.714 1.00 26.56 1131 THR A C 1
ATOM 8359 O O . THR A 1 1131 ? 44.226 -42.772 30.940 1.00 26.56 1131 THR A O 1
ATOM 8362 N N . SER A 1 1132 ? 44.866 -40.852 31.962 1.00 27.97 1132 SER A N 1
ATOM 8363 C CA . SER A 1 1132 ? 46.365 -40.884 31.821 1.00 27.97 1132 SER A CA 1
ATOM 8364 C C . SER A 1 1132 ? 47.011 -40.967 30.406 1.00 27.97 1132 SER A C 1
ATOM 8366 O O . SER A 1 1132 ? 46.395 -41.532 29.516 1.00 27.97 1132 SER A O 1
ATOM 8368 N N . THR A 1 1133 ? 48.240 -40.505 30.061 1.00 26.89 1133 THR A N 1
ATOM 8369 C CA . THR A 1 1133 ? 49.398 -39.734 30.651 1.00 26.89 1133 THR A CA 1
ATOM 8370 C C . THR A 1 1133 ? 50.479 -39.565 29.536 1.00 26.89 1133 THR A C 1
ATOM 8372 O O . THR A 1 1133 ? 50.483 -40.413 28.652 1.00 26.89 1133 THR A O 1
ATOM 8375 N N . LEU A 1 1134 ? 51.503 -38.679 29.494 1.00 27.56 1134 LEU A N 1
ATOM 8376 C CA . LEU A 1 1134 ? 51.887 -37.353 30.061 1.00 27.56 1134 LEU A CA 1
ATOM 8377 C C . LEU A 1 1134 ? 53.202 -36.891 29.318 1.00 27.56 1134 LEU A C 1
ATOM 8379 O O . LEU A 1 1134 ? 53.541 -37.488 28.302 1.00 27.56 1134 LEU A O 1
ATOM 8383 N N . ILE A 1 1135 ? 53.998 -35.957 29.889 1.00 25.78 1135 ILE A N 1
ATOM 8384 C CA . ILE A 1 1135 ? 55.442 -35.642 29.618 1.00 25.78 1135 ILE A CA 1
ATOM 8385 C C . ILE A 1 1135 ? 55.764 -34.695 28.418 1.00 25.78 1135 ILE A C 1
ATOM 8387 O O . ILE A 1 1135 ? 55.326 -34.965 27.309 1.00 25.78 1135 ILE A O 1
ATOM 8391 N N . SER A 1 1136 ? 56.667 -33.686 28.490 1.00 26.55 1136 SER A N 1
ATOM 8392 C CA . SER A 1 1136 ? 56.827 -32.517 29.415 1.00 26.55 1136 SER A CA 1
ATOM 8393 C C . SER A 1 1136 ? 58.139 -31.710 29.191 1.00 26.55 1136 SER A C 1
ATOM 8395 O O . SER A 1 1136 ? 59.196 -32.332 29.095 1.00 26.55 1136 SER A O 1
ATOM 8397 N N . SER A 1 1137 ? 58.103 -30.368 29.306 1.00 24.95 1137 SER A N 1
ATOM 8398 C CA . SER A 1 1137 ? 59.177 -29.467 29.834 1.00 24.95 1137 SER A CA 1
ATOM 8399 C C . SER A 1 1137 ? 58.649 -28.003 29.905 1.00 24.95 1137 SER A C 1
ATOM 8401 O O . SER A 1 1137 ? 57.999 -27.586 28.956 1.00 24.95 1137 SER A O 1
ATOM 8403 N N . SER A 1 1138 ? 58.687 -27.167 30.970 1.00 28.28 1138 SER A N 1
ATOM 8404 C CA . SER A 1 1138 ? 59.599 -26.858 32.115 1.00 28.28 1138 SER A CA 1
ATOM 8405 C C . SER A 1 1138 ? 60.733 -25.872 31.744 1.00 28.28 1138 SER A C 1
ATOM 8407 O O . SER A 1 1138 ? 61.429 -26.169 30.779 1.00 28.28 1138 SER A O 1
ATOM 8409 N N . TYR A 1 1139 ? 61.041 -24.737 32.409 1.00 22.62 1139 TYR A N 1
ATOM 8410 C CA . TYR A 1 1139 ? 60.775 -24.148 33.758 1.00 22.62 1139 TYR A CA 1
ATOM 8411 C C . TYR A 1 1139 ? 60.293 -22.662 33.632 1.00 22.62 1139 TYR A C 1
ATOM 8413 O O . TYR A 1 1139 ? 60.566 -22.061 32.598 1.00 22.62 1139 TYR A O 1
ATOM 8421 N N . GLN A 1 1140 ? 59.471 -22.029 34.501 1.00 26.23 1140 GLN A N 1
ATOM 8422 C CA . GLN A 1 1140 ? 59.566 -21.660 35.949 1.00 26.23 1140 GLN A CA 1
ATOM 8423 C C . GLN A 1 1140 ? 60.604 -20.553 36.286 1.00 26.23 1140 GLN A C 1
ATOM 8425 O O . GLN A 1 1140 ? 61.649 -20.503 35.648 1.00 26.23 1140 GLN A O 1
ATOM 8430 N N . GLU A 1 1141 ? 60.416 -19.644 37.264 1.00 27.80 1141 GLU A N 1
ATOM 8431 C CA . GLU A 1 1141 ? 59.371 -19.398 38.313 1.00 27.80 1141 GLU A CA 1
ATOM 8432 C C . GLU A 1 1141 ? 59.072 -17.847 38.378 1.00 27.80 1141 GLU A C 1
ATOM 8434 O O . GLU A 1 1141 ? 59.376 -17.206 37.376 1.00 27.80 1141 GLU A O 1
ATOM 8439 N N . SER A 1 1142 ? 58.506 -17.078 39.341 1.00 27.22 1142 SER A N 1
ATOM 8440 C CA . SER A 1 1142 ? 58.007 -17.105 40.755 1.00 27.22 1142 SER A CA 1
ATOM 8441 C C . SER A 1 1142 ? 57.216 -15.783 41.039 1.00 27.22 1142 SER A C 1
ATOM 8443 O O . SER A 1 1142 ? 57.188 -14.937 40.148 1.00 27.22 1142 SER A O 1
ATOM 8445 N N . SER A 1 1143 ? 56.541 -15.436 42.160 1.00 28.16 1143 SER A N 1
ATOM 8446 C CA . SER A 1 1143 ? 56.036 -16.025 43.442 1.00 28.16 1143 SER A CA 1
ATOM 8447 C C . SER A 1 1143 ? 55.148 -14.948 44.158 1.00 28.16 1143 SER A C 1
ATOM 8449 O O . SER A 1 1143 ? 55.217 -13.784 43.775 1.00 28.16 1143 SER A O 1
ATOM 8451 N N . SER A 1 1144 ? 54.336 -15.154 45.218 1.00 26.89 1144 SER A N 1
ATOM 8452 C CA . SER A 1 1144 ? 53.556 -16.312 45.725 1.00 26.89 1144 SER A CA 1
ATOM 8453 C C . SER A 1 1144 ? 52.637 -15.927 46.927 1.00 26.89 1144 SER A C 1
ATOM 8455 O O . SER A 1 1144 ? 53.162 -15.435 47.923 1.00 26.89 1144 SER A O 1
ATOM 8457 N N . ALA A 1 1145 ? 51.348 -16.321 46.910 1.00 29.12 1145 ALA A N 1
ATOM 8458 C CA . ALA A 1 1145 ? 50.494 -16.638 48.092 1.00 29.12 1145 ALA A CA 1
ATOM 8459 C C . ALA A 1 1145 ? 50.033 -15.482 49.051 1.00 29.12 1145 ALA A C 1
ATOM 8461 O O . ALA A 1 1145 ? 50.592 -14.394 49.019 1.00 29.12 1145 ALA A O 1
ATOM 8462 N N . SER A 1 1146 ? 49.006 -15.623 49.922 1.00 26.61 1146 SER A N 1
ATOM 8463 C CA . SER A 1 1146 ? 48.248 -16.819 50.374 1.00 26.61 1146 SER A CA 1
ATOM 8464 C C . SER A 1 1146 ? 46.851 -16.515 50.992 1.00 26.61 1146 SER A C 1
ATOM 8466 O O . SER A 1 1146 ? 46.772 -15.568 51.762 1.00 26.61 1146 SER A O 1
ATOM 8468 N N . ALA A 1 1147 ? 45.837 -17.369 50.714 1.00 28.58 1147 ALA A N 1
ATOM 8469 C CA . ALA A 1 1147 ? 44.731 -17.930 51.563 1.00 28.58 1147 ALA A CA 1
ATOM 8470 C C . ALA A 1 1147 ? 43.919 -17.051 52.595 1.00 28.58 1147 ALA A C 1
ATOM 8472 O O . ALA A 1 1147 ? 44.334 -15.960 52.943 1.00 28.58 1147 ALA A O 1
ATOM 8473 N N . THR A 1 1148 ? 42.748 -17.411 53.180 1.00 25.45 1148 THR A N 1
ATOM 8474 C CA . THR A 1 1148 ? 41.895 -18.639 53.199 1.00 25.45 1148 THR A CA 1
ATOM 8475 C C . THR A 1 1148 ? 40.430 -18.339 53.641 1.00 25.45 1148 THR A C 1
ATOM 8477 O O . THR A 1 1148 ? 40.239 -17.530 54.537 1.00 25.45 1148 THR A O 1
ATOM 8480 N N . VAL A 1 1149 ? 39.441 -19.061 53.080 1.00 25.41 1149 VAL A N 1
ATOM 8481 C CA . VAL A 1 1149 ? 38.127 -19.552 53.625 1.00 25.41 1149 VAL A CA 1
ATOM 8482 C C . VAL A 1 1149 ? 37.359 -18.822 54.767 1.00 25.41 1149 VAL A C 1
ATOM 8484 O O . VAL A 1 1149 ? 37.827 -18.767 55.900 1.00 25.41 1149 VAL A O 1
ATOM 8487 N N . GLY A 1 1150 ? 36.054 -18.573 54.518 1.00 23.88 1150 GLY A N 1
ATOM 8488 C CA . GLY A 1 1150 ? 34.932 -18.754 55.479 1.00 23.88 1150 GLY A CA 1
ATOM 8489 C C . GLY A 1 1150 ? 34.143 -17.497 55.921 1.00 23.88 1150 GLY A C 1
ATOM 8490 O O . GLY A 1 1150 ? 34.677 -16.403 55.831 1.00 23.88 1150 GLY A O 1
ATOM 8491 N N . VAL A 1 1151 ? 32.913 -17.546 56.480 1.00 24.47 1151 VAL A N 1
ATOM 8492 C CA . VAL A 1 1151 ? 31.742 -18.471 56.409 1.00 24.47 1151 VAL A CA 1
ATOM 8493 C C . VAL A 1 1151 ? 30.604 -17.905 57.322 1.00 24.47 1151 VAL A C 1
ATOM 8495 O O . VAL A 1 1151 ? 30.918 -17.313 58.346 1.00 24.47 1151 VAL A O 1
ATOM 8498 N N . ILE A 1 1152 ? 29.314 -18.155 57.015 1.00 23.39 1152 ILE A N 1
ATOM 8499 C CA . ILE A 1 1152 ? 28.116 -18.051 57.915 1.00 23.39 1152 ILE A CA 1
ATOM 8500 C C . ILE A 1 1152 ? 27.463 -16.661 58.253 1.00 23.39 1152 ILE A C 1
ATOM 8502 O O . ILE A 1 1152 ? 27.944 -15.868 59.049 1.00 23.39 1152 ILE A O 1
ATOM 8506 N N . SER A 1 1153 ? 26.254 -16.477 57.683 1.00 23.88 1153 SER A N 1
ATOM 8507 C CA . SER A 1 1153 ? 24.946 -16.094 58.290 1.00 23.88 1153 SER A CA 1
ATOM 8508 C C . SER A 1 1153 ? 24.567 -14.689 58.848 1.00 23.88 1153 SER A C 1
ATOM 8510 O O . SER A 1 1153 ? 24.930 -14.329 59.964 1.00 23.88 1153 SER A O 1
ATOM 8512 N N . SER A 1 1154 ? 23.494 -14.142 58.243 1.00 24.38 1154 SER A N 1
ATOM 8513 C CA . SER A 1 1154 ? 22.187 -13.791 58.875 1.00 24.38 1154 SER A CA 1
ATOM 8514 C C . SER A 1 1154 ? 21.988 -12.528 59.745 1.00 24.38 1154 SER A C 1
ATOM 8516 O O . SER A 1 1154 ? 22.926 -11.965 60.290 1.00 24.38 1154 SER A O 1
ATOM 8518 N N . ILE A 1 1155 ? 20.691 -12.213 59.948 1.00 24.30 1155 ILE A N 1
ATOM 8519 C CA . ILE A 1 1155 ? 20.070 -11.188 60.818 1.00 24.30 1155 ILE A CA 1
ATOM 8520 C C . ILE A 1 1155 ? 20.107 -9.757 60.228 1.00 24.30 1155 ILE A C 1
ATOM 8522 O O . ILE A 1 1155 ? 21.187 -9.264 59.944 1.00 24.30 1155 ILE A O 1
ATOM 8526 N N . THR A 1 1156 ? 19.050 -8.939 60.082 1.00 23.17 1156 THR A N 1
ATOM 8527 C CA . THR A 1 1156 ? 17.560 -9.006 60.092 1.00 23.17 1156 THR A CA 1
ATOM 8528 C C . THR A 1 1156 ? 17.046 -7.689 60.710 1.00 23.17 1156 THR A C 1
ATOM 8530 O O . THR A 1 1156 ? 17.033 -7.609 61.932 1.00 23.17 1156 THR A O 1
ATOM 8533 N N . ILE A 1 1157 ? 16.532 -6.746 59.882 1.00 24.53 1157 ILE A N 1
ATOM 8534 C CA . ILE A 1 1157 ? 15.396 -5.815 60.193 1.00 24.53 1157 ILE A CA 1
ATOM 8535 C C . ILE A 1 1157 ? 15.668 -4.754 61.328 1.00 24.53 1157 ILE A C 1
ATOM 8537 O O . ILE A 1 1157 ? 16.628 -4.933 62.072 1.00 24.53 1157 ILE A O 1
ATOM 8541 N N . PRO A 1 1158 ? 14.892 -3.656 61.582 1.00 46.75 1158 PRO A N 1
ATOM 8542 C CA . PRO A 1 1158 ? 13.991 -2.775 60.788 1.00 46.75 1158 PRO A CA 1
ATOM 8543 C C . PRO A 1 1158 ? 14.319 -1.239 60.877 1.00 46.75 1158 PRO A C 1
ATOM 8545 O O . PRO A 1 1158 ? 15.194 -0.851 61.638 1.00 46.75 1158 PRO A O 1
ATOM 8548 N N . PHE A 1 1159 ? 13.466 -0.386 60.257 1.00 24.52 1159 PHE A N 1
ATOM 8549 C CA . PHE A 1 1159 ? 13.012 0.973 60.703 1.00 24.52 1159 PHE A CA 1
ATOM 8550 C C . PHE A 1 1159 ? 14.052 2.117 60.935 1.00 24.52 1159 PHE A C 1
ATOM 8552 O O . PHE A 1 1159 ? 15.217 1.880 61.206 1.00 24.52 1159 PHE A O 1
ATOM 8559 N N . ALA A 1 1160 ? 13.707 3.419 60.943 1.00 24.94 1160 ALA A N 1
ATOM 8560 C CA . ALA A 1 1160 ? 12.630 4.205 60.305 1.00 24.94 1160 ALA A CA 1
ATOM 8561 C C . ALA A 1 1160 ? 12.881 5.729 60.495 1.00 24.94 1160 ALA A C 1
ATOM 8563 O O . ALA A 1 1160 ? 13.693 6.138 61.319 1.00 24.94 1160 ALA A O 1
ATOM 8564 N N . SER A 1 1161 ? 12.091 6.551 59.789 1.00 25.33 1161 SER A N 1
ATOM 8565 C CA . SER A 1 1161 ? 11.570 7.868 60.223 1.00 25.33 1161 SER A CA 1
ATOM 8566 C C . SER A 1 1161 ? 12.525 8.978 60.728 1.00 25.33 1161 SER A C 1
ATOM 8568 O O . SER A 1 1161 ? 12.850 9.067 61.907 1.00 25.33 1161 SER A O 1
ATOM 8570 N N . SER A 1 1162 ? 12.747 9.952 59.835 1.00 25.27 1162 SER A N 1
ATOM 8571 C CA . SER A 1 1162 ? 12.502 11.401 60.038 1.00 25.27 1162 SER A CA 1
ATOM 8572 C C . SER A 1 1162 ? 13.261 12.246 61.095 1.00 25.27 1162 SER A C 1
ATOM 8574 O O . SER A 1 1162 ? 13.008 12.178 62.294 1.00 25.27 1162 SER A O 1
ATOM 8576 N N . SER A 1 1163 ? 13.955 13.258 60.548 1.00 26.48 1163 SER A N 1
ATOM 8577 C CA . SER A 1 1163 ? 13.826 14.707 60.845 1.00 26.48 1163 SER A CA 1
ATOM 8578 C C . SER A 1 1163 ? 14.518 15.395 62.048 1.00 26.48 1163 SER A C 1
ATOM 8580 O O . SER A 1 1163 ? 14.015 15.365 63.165 1.00 26.48 1163 SER A O 1
ATOM 8582 N N . VAL A 1 1164 ? 15.467 16.281 61.677 1.00 29.81 1164 VAL A N 1
ATOM 8583 C CA . VAL A 1 1164 ? 15.601 17.705 62.108 1.00 29.81 1164 VAL A CA 1
ATOM 8584 C C . VAL A 1 1164 ? 16.278 18.018 63.467 1.00 29.81 1164 VAL A C 1
ATOM 8586 O O . VAL A 1 1164 ? 16.267 17.217 64.389 1.00 29.81 1164 VAL A O 1
ATOM 8589 N N . ALA A 1 1165 ? 16.833 19.248 63.548 1.00 26.03 1165 ALA A N 1
ATOM 8590 C CA . ALA A 1 1165 ? 17.608 19.900 64.628 1.00 26.03 1165 ALA A CA 1
ATOM 8591 C C . ALA A 1 1165 ? 19.125 19.559 64.654 1.00 26.03 1165 ALA A C 1
ATOM 8593 O O . ALA A 1 1165 ? 19.499 18.413 64.448 1.00 26.03 1165 ALA A O 1
ATOM 8594 N N . SER A 1 1166 ? 20.066 20.496 64.884 1.00 25.42 1166 SER A N 1
ATOM 8595 C CA . SER A 1 1166 ? 19.983 21.967 65.074 1.00 25.42 1166 SER A CA 1
ATOM 8596 C C . SER A 1 1166 ? 21.357 22.672 64.916 1.00 25.42 1166 SER A C 1
ATOM 8598 O O . SER A 1 1166 ? 22.378 21.999 64.888 1.00 25.42 1166 SER A O 1
ATOM 8600 N N . HIS A 1 1167 ? 21.350 24.019 64.858 1.00 29.59 1167 HIS A N 1
ATOM 8601 C CA . HIS A 1 1167 ? 22.281 25.009 65.476 1.00 29.59 1167 HIS A CA 1
ATOM 8602 C C . HIS A 1 1167 ? 23.639 24.526 66.067 1.00 29.59 1167 HIS A C 1
ATOM 8604 O O . HIS A 1 1167 ? 23.676 23.525 66.770 1.00 29.59 1167 HIS A O 1
ATOM 8610 N N . THR A 1 1168 ? 24.782 25.234 65.997 1.00 29.42 1168 THR A N 1
ATOM 8611 C CA . THR A 1 1168 ? 25.160 26.647 65.665 1.00 29.42 1168 THR A CA 1
ATOM 8612 C C . THR A 1 1168 ? 26.713 26.725 65.579 1.00 29.42 1168 THR A C 1
ATOM 8614 O O . THR A 1 1168 ? 27.348 25.715 65.857 1.00 29.42 1168 THR A O 1
ATOM 8617 N N . SER A 1 1169 ? 27.469 27.805 65.297 1.00 29.03 1169 SER A N 1
ATOM 8618 C CA . SER A 1 1169 ? 27.320 29.233 64.883 1.00 29.03 1169 SER A CA 1
ATOM 8619 C C . SER A 1 1169 ? 28.739 29.806 64.662 1.00 29.03 1169 SER A C 1
ATOM 8621 O O . SER A 1 1169 ? 29.647 29.283 65.295 1.00 29.03 1169 SER A O 1
ATOM 8623 N N . PHE A 1 1170 ? 28.925 30.950 63.979 1.00 26.55 1170 PHE A N 1
ATOM 8624 C CA . PHE A 1 1170 ? 29.735 32.079 64.511 1.00 26.55 1170 PHE A CA 1
ATOM 8625 C C . PHE A 1 1170 ? 29.479 33.398 63.737 1.00 26.55 1170 PHE A C 1
ATOM 8627 O O . PHE A 1 1170 ? 28.885 33.382 62.662 1.00 26.55 1170 PHE A O 1
ATOM 8634 N N . SER A 1 1171 ? 29.861 34.543 64.319 1.00 29.61 1171 SER A N 1
ATOM 8635 C CA . SER A 1 1171 ? 29.742 35.910 63.758 1.00 29.61 1171 SER A CA 1
ATOM 8636 C C . SER A 1 1171 ? 30.914 36.245 62.802 1.00 29.61 1171 SER A C 1
ATOM 8638 O O . SER A 1 1171 ? 31.878 35.489 62.755 1.00 29.61 1171 SER A O 1
ATOM 8640 N N . SER A 1 1172 ? 30.973 37.326 62.004 1.00 29.72 1172 SER A N 1
ATOM 8641 C CA . SER A 1 1172 ? 30.345 38.680 61.986 1.00 29.72 1172 SER A CA 1
ATOM 8642 C C . SER A 1 1172 ? 30.477 39.246 60.529 1.00 29.72 1172 SER A C 1
ATOM 8644 O O . SER A 1 1172 ? 31.032 38.531 59.704 1.00 29.72 1172 SER A O 1
ATOM 8646 N N . SER A 1 1173 ? 30.126 40.456 60.044 1.00 30.00 1173 SER A N 1
ATOM 8647 C CA . SER A 1 1173 ? 29.427 41.719 60.435 1.00 30.00 1173 SER A CA 1
ATOM 8648 C C . SER A 1 1173 ? 29.511 42.691 59.216 1.00 30.00 1173 SER A C 1
ATOM 8650 O O . SER A 1 1173 ? 30.464 42.540 58.461 1.00 30.00 1173 SER A O 1
ATOM 8652 N N . LEU A 1 1174 ? 28.727 43.758 58.961 1.00 29.72 1174 LEU A N 1
ATOM 8653 C CA . LEU A 1 1174 ? 27.448 44.342 59.437 1.00 29.72 1174 LEU A CA 1
ATOM 8654 C C . LEU A 1 1174 ? 27.083 45.537 58.492 1.00 29.72 1174 LEU A C 1
ATOM 8656 O O . LEU A 1 1174 ? 28.006 46.207 58.052 1.00 29.72 1174 LEU A O 1
ATOM 8660 N N . VAL A 1 1175 ? 25.784 45.882 58.332 1.00 28.94 1175 VAL A N 1
ATOM 8661 C CA . VAL A 1 1175 ? 25.226 47.258 58.067 1.00 28.94 1175 VAL A CA 1
ATOM 8662 C C . VAL A 1 1175 ? 25.555 47.977 56.718 1.00 28.94 1175 VAL A C 1
ATOM 8664 O O . VAL A 1 1175 ? 26.711 48.069 56.340 1.00 28.94 1175 VAL A O 1
ATOM 8667 N N . SER A 1 1176 ? 24.619 48.606 55.969 1.00 26.53 1176 SER A N 1
ATOM 8668 C CA . SER A 1 1176 ? 23.130 48.610 55.982 1.00 26.53 1176 SER A CA 1
ATOM 8669 C C . SER A 1 1176 ? 22.475 49.267 54.728 1.00 26.53 1176 SER A C 1
ATOM 8671 O O . SER A 1 1176 ? 23.110 50.023 54.005 1.00 26.53 1176 SER A O 1
ATOM 8673 N N . SER A 1 1177 ? 21.153 49.056 54.576 1.00 28.30 1177 SER A N 1
ATOM 8674 C CA . SER A 1 1177 ? 20.108 50.030 54.138 1.00 28.30 1177 SER A CA 1
ATOM 8675 C C . SER A 1 1177 ? 20.126 50.729 52.750 1.00 28.30 1177 SER A C 1
ATOM 8677 O O . SER A 1 1177 ? 20.667 51.818 52.599 1.00 28.30 1177 SER A O 1
ATOM 8679 N N . THR A 1 1178 ? 19.340 50.171 51.815 1.00 28.34 1178 THR A N 1
ATOM 8680 C CA . THR A 1 1178 ? 18.178 50.787 51.097 1.00 28.34 1178 THR A CA 1
ATOM 8681 C C . THR A 1 1178 ? 18.182 52.228 50.519 1.00 28.34 1178 THR A C 1
ATOM 8683 O O . THR A 1 1178 ? 18.216 53.195 51.269 1.00 28.34 1178 THR A O 1
ATOM 8686 N N . GLN A 1 1179 ? 17.829 52.308 49.220 1.00 29.02 1179 GLN A N 1
ATOM 8687 C CA . GLN A 1 1179 ? 16.949 53.292 48.522 1.00 29.02 1179 GLN A CA 1
ATOM 8688 C C . GLN A 1 1179 ? 17.231 54.818 48.541 1.00 29.02 1179 GLN A C 1
ATOM 8690 O O . GLN A 1 1179 ? 17.117 55.471 49.573 1.00 29.02 1179 GLN A O 1
ATOM 8695 N N . SER A 1 1180 ? 17.350 55.429 47.346 1.00 25.30 1180 SER A N 1
ATOM 8696 C CA . SER A 1 1180 ? 16.562 56.610 46.879 1.00 25.30 1180 SER A CA 1
ATOM 8697 C C . SER A 1 1180 ? 16.940 57.039 45.435 1.00 25.30 1180 SER A C 1
ATOM 8699 O O . SER A 1 1180 ? 17.911 56.533 44.880 1.00 25.30 1180 SER A O 1
ATOM 8701 N N . VAL A 1 1181 ? 16.113 57.884 44.794 1.00 30.39 1181 VAL A N 1
ATOM 8702 C CA . VAL A 1 1181 ? 16.056 58.212 43.338 1.00 30.39 1181 VAL A CA 1
ATOM 8703 C C . VAL A 1 1181 ? 15.481 59.644 43.204 1.00 30.39 1181 VAL A C 1
ATOM 8705 O O . VAL A 1 1181 ? 14.505 59.890 43.922 1.00 30.39 1181 VAL A O 1
ATOM 8708 N N . PRO A 1 1182 ? 16.032 60.604 42.401 1.00 51.38 1182 PRO A N 1
ATOM 8709 C CA . PRO A 1 1182 ? 15.548 60.812 41.009 1.00 51.38 1182 PRO A CA 1
ATOM 8710 C C . PRO A 1 1182 ? 16.455 61.562 39.973 1.00 51.38 1182 PRO A C 1
ATOM 8712 O O . PRO A 1 1182 ? 17.498 62.118 40.297 1.00 51.38 1182 PRO A O 1
ATOM 8715 N N . SER A 1 1183 ? 15.941 61.613 38.728 1.00 27.39 1183 SER A N 1
ATOM 8716 C CA . SER A 1 1183 ? 15.904 62.739 37.747 1.00 27.39 1183 SER A CA 1
ATOM 8717 C C . SER A 1 1183 ? 17.144 63.329 37.020 1.00 27.39 1183 SER A C 1
ATOM 8719 O O . SER A 1 1183 ? 17.919 64.073 37.608 1.00 27.39 1183 SER A O 1
ATOM 8721 N N . GLU A 1 1184 ? 17.121 63.155 35.683 1.00 29.28 1184 GLU A N 1
ATOM 8722 C CA . GLU A 1 1184 ? 17.116 64.178 34.593 1.00 29.28 1184 GLU A CA 1
ATOM 8723 C C . GLU A 1 1184 ? 18.320 65.091 34.205 1.00 29.28 1184 GLU A C 1
ATOM 8725 O O . GLU A 1 1184 ? 19.077 65.585 35.031 1.00 29.28 1184 GLU A O 1
ATOM 8730 N N . ALA A 1 1185 ? 18.324 65.415 32.889 1.00 28.55 1185 ALA A N 1
ATOM 8731 C CA . ALA A 1 1185 ? 18.899 66.578 32.166 1.00 28.55 1185 ALA A CA 1
ATOM 8732 C C . ALA A 1 1185 ? 20.437 66.708 31.947 1.00 28.55 1185 ALA A C 1
ATOM 8734 O O . ALA A 1 1185 ? 21.224 66.289 32.785 1.00 28.55 1185 ALA A O 1
ATOM 8735 N N . SER A 1 1186 ? 20.971 67.354 30.881 1.00 29.81 1186 SER A N 1
ATOM 8736 C CA . SER A 1 1186 ? 20.532 67.569 29.467 1.00 29.81 1186 SER A CA 1
ATOM 8737 C C . SER A 1 1186 ? 21.588 68.364 28.640 1.00 29.81 1186 SER A C 1
ATOM 8739 O O . SER A 1 1186 ? 22.067 69.373 29.153 1.00 29.81 1186 SER A O 1
ATOM 8741 N N . SER A 1 1187 ? 21.786 68.058 27.335 1.00 30.44 1187 SER A N 1
ATOM 8742 C CA . SER A 1 1187 ? 22.432 68.906 26.269 1.00 30.44 1187 SER A CA 1
ATOM 8743 C C . SER A 1 1187 ? 23.957 69.213 26.404 1.00 30.44 1187 SER A C 1
ATOM 8745 O O . SER A 1 1187 ? 24.440 69.236 27.528 1.00 30.44 1187 SER A O 1
ATOM 8747 N N . THR A 1 1188 ? 24.820 69.445 25.384 1.00 29.08 1188 THR A N 1
ATOM 8748 C CA . THR A 1 1188 ? 24.849 69.474 23.877 1.00 29.08 1188 THR A CA 1
ATOM 8749 C C . THR A 1 1188 ? 26.181 68.819 23.375 1.00 29.08 1188 THR A C 1
ATOM 8751 O O . THR A 1 1188 ? 26.970 68.400 24.215 1.00 29.08 1188 THR A O 1
ATOM 8754 N N . GLY A 1 1189 ? 26.581 68.677 22.090 1.00 26.59 1189 GLY A N 1
ATOM 8755 C CA . GLY A 1 1189 ? 25.975 68.903 20.752 1.00 26.59 1189 GLY A CA 1
ATOM 8756 C C . GLY A 1 1189 ? 26.803 69.807 19.788 1.00 26.59 1189 GLY A C 1
ATOM 8757 O O . GLY A 1 1189 ? 27.378 70.776 20.272 1.00 26.59 1189 GLY A O 1
ATOM 8758 N N . VAL A 1 1190 ? 26.731 69.560 18.452 1.00 32.09 1190 VAL A N 1
ATOM 8759 C CA . VAL A 1 1190 ? 27.131 70.432 17.282 1.00 32.09 1190 VAL A CA 1
ATOM 8760 C C . VAL A 1 1190 ? 28.642 70.461 16.875 1.00 32.09 1190 VAL A C 1
ATOM 8762 O O . VAL A 1 1190 ? 29.449 70.714 17.768 1.00 32.09 1190 VAL A O 1
ATOM 8765 N N . PRO A 1 1191 ? 29.070 70.379 15.571 1.00 52.31 1191 PRO A N 1
ATOM 8766 C CA . PRO A 1 1191 ? 28.456 69.846 14.322 1.00 52.31 1191 PRO A CA 1
ATOM 8767 C C . PRO A 1 1191 ? 29.390 68.983 13.381 1.00 52.31 1191 PRO A C 1
ATOM 8769 O O . PRO A 1 1191 ? 30.506 68.628 13.743 1.00 52.31 1191 PRO A O 1
ATOM 8772 N N . GLU A 1 1192 ? 28.874 68.696 12.170 1.00 34.38 1192 GLU A N 1
ATOM 8773 C CA . GLU A 1 1192 ? 29.380 68.102 10.885 1.00 34.38 1192 GLU A CA 1
ATOM 8774 C C . GLU A 1 1192 ? 30.594 68.816 10.184 1.00 34.38 1192 GLU A C 1
ATOM 8776 O O . GLU A 1 1192 ? 31.014 69.832 10.752 1.00 34.38 1192 GLU A O 1
ATOM 8781 N N . PRO A 1 1193 ? 31.169 68.384 9.000 1.00 50.84 1193 PRO A N 1
ATOM 8782 C CA . PRO A 1 1193 ? 30.562 67.599 7.877 1.00 50.84 1193 PRO A CA 1
ATOM 8783 C C . PRO A 1 1193 ? 31.416 66.621 6.980 1.00 50.84 1193 PRO A C 1
ATOM 8785 O O . PRO A 1 1193 ? 32.633 66.532 7.111 1.00 50.84 1193 PRO A O 1
ATOM 8788 N N . GLU A 1 1194 ? 30.701 65.985 6.019 1.00 32.44 1194 GLU A N 1
ATOM 8789 C CA . GLU A 1 1194 ? 31.011 65.680 4.576 1.00 32.44 1194 GLU A CA 1
ATOM 8790 C C . GLU A 1 1194 ? 31.865 64.478 4.038 1.00 32.44 1194 GLU A C 1
ATOM 8792 O O . GLU A 1 1194 ? 32.936 64.166 4.546 1.00 32.44 1194 GLU A O 1
ATOM 8797 N N . GLU A 1 1195 ? 31.332 63.906 2.925 1.00 30.41 1195 GLU A N 1
ATOM 8798 C CA . GLU A 1 1195 ? 31.902 63.175 1.739 1.00 30.41 1195 GLU A CA 1
ATOM 8799 C C . GLU A 1 1195 ? 32.675 61.826 1.922 1.00 30.41 1195 GLU A C 1
ATOM 8801 O O . GLU A 1 1195 ? 33.408 61.637 2.887 1.00 30.41 1195 GLU A O 1
ATOM 8806 N N . GLU A 1 1196 ? 32.405 60.725 1.180 1.00 31.11 1196 GLU A N 1
ATOM 8807 C CA . GLU A 1 1196 ? 32.519 60.400 -0.284 1.00 31.11 1196 GLU A CA 1
ATOM 8808 C C . GLU A 1 1196 ? 33.985 60.236 -0.782 1.00 31.11 1196 GLU A C 1
ATOM 8810 O O . GLU A 1 1196 ? 34.875 60.917 -0.289 1.00 31.11 1196 GLU A O 1
ATOM 8815 N N . GLU A 1 1197 ? 34.385 59.340 -1.709 1.00 30.02 1197 GLU A N 1
ATOM 8816 C CA . GLU A 1 1197 ? 33.749 58.248 -2.496 1.00 30.02 1197 GLU A CA 1
ATOM 8817 C C . GLU A 1 1197 ? 34.845 57.203 -2.914 1.00 30.02 1197 GLU A C 1
ATOM 8819 O O . GLU A 1 1197 ? 36.023 57.410 -2.614 1.00 30.02 1197 GLU A O 1
ATOM 8824 N N . GLY A 1 1198 ? 34.522 56.131 -3.670 1.00 24.09 1198 GLY A N 1
ATOM 8825 C CA . GLY A 1 1198 ? 35.496 55.486 -4.592 1.00 24.09 1198 GLY A CA 1
ATOM 8826 C C . GLY A 1 1198 ? 35.715 53.952 -4.546 1.00 24.09 1198 GLY A C 1
ATOM 8827 O O . GLY A 1 1198 ? 36.140 53.383 -3.544 1.00 24.09 1198 GLY A O 1
ATOM 8828 N N . CYS A 1 1199 ? 35.523 53.295 -5.699 1.00 21.67 1199 CYS A N 1
ATOM 8829 C CA . CYS A 1 1199 ? 35.923 51.906 -6.050 1.00 21.67 1199 CYS A CA 1
ATOM 8830 C C . CYS A 1 1199 ? 37.136 51.944 -7.048 1.00 21.67 1199 CYS A C 1
ATOM 8832 O O . CYS A 1 1199 ? 37.646 53.055 -7.220 1.00 21.67 1199 CYS A O 1
ATOM 8834 N N . PRO A 1 1200 ? 37.625 50.878 -7.759 1.00 47.12 1200 PRO A N 1
ATOM 8835 C CA . PRO A 1 1200 ? 37.185 49.465 -7.890 1.00 47.12 1200 PRO A CA 1
ATOM 8836 C C . PRO A 1 1200 ? 38.309 48.363 -7.927 1.00 47.12 1200 PRO A C 1
ATOM 8838 O O . PRO A 1 1200 ? 39.496 48.660 -7.970 1.00 47.12 1200 PRO A O 1
ATOM 8841 N N . SER A 1 1201 ? 37.893 47.085 -8.070 1.00 27.89 1201 SER A N 1
ATOM 8842 C CA . SER A 1 1201 ? 38.518 45.966 -8.850 1.00 27.89 1201 SER A CA 1
ATOM 8843 C C . SER A 1 1201 ? 39.962 45.450 -8.603 1.00 27.89 1201 SER A C 1
ATOM 8845 O O . SER A 1 1201 ? 40.911 46.223 -8.554 1.00 27.89 1201 SER A O 1
ATOM 8847 N N . GLY A 1 1202 ? 40.158 44.117 -8.663 1.00 25.31 1202 GLY A N 1
ATOM 8848 C CA . GLY A 1 1202 ? 41.479 43.472 -8.846 1.00 25.31 1202 GLY A CA 1
ATOM 8849 C C . GLY A 1 1202 ? 41.457 41.930 -8.785 1.00 25.31 1202 GLY A C 1
ATOM 8850 O O . GLY A 1 1202 ? 40.804 41.368 -7.912 1.00 25.31 1202 GLY A O 1
ATOM 8851 N N . SER A 1 1203 ? 42.142 41.254 -9.716 1.00 25.86 1203 SER A N 1
ATOM 8852 C CA . SER A 1 1203 ? 42.155 39.790 -9.936 1.00 25.86 1203 SER A CA 1
ATOM 8853 C C . SER A 1 1203 ? 43.354 39.044 -9.304 1.00 25.86 1203 SER A C 1
ATOM 8855 O O . SER A 1 1203 ? 44.325 39.674 -8.907 1.00 25.86 1203 SER A O 1
ATOM 8857 N N . GLU A 1 1204 ? 43.252 37.703 -9.249 1.00 31.00 1204 GLU A N 1
ATOM 8858 C CA . GLU A 1 1204 ? 44.308 36.651 -9.290 1.00 31.00 1204 GLU A CA 1
ATOM 8859 C C . GLU A 1 1204 ? 45.727 36.911 -8.713 1.00 31.00 1204 GLU A C 1
ATOM 8861 O O . GLU A 1 1204 ? 46.438 37.777 -9.210 1.00 31.00 1204 GLU A O 1
ATOM 8866 N N . HIS A 1 1205 ? 46.238 36.016 -7.838 1.00 29.44 1205 HIS A N 1
ATOM 8867 C CA . HIS A 1 1205 ? 47.325 35.068 -8.208 1.00 29.44 1205 HIS A CA 1
ATOM 8868 C C . HIS A 1 1205 ? 47.759 34.056 -7.108 1.00 29.44 1205 HIS A C 1
ATOM 8870 O O . HIS A 1 1205 ? 47.759 34.346 -5.917 1.00 29.44 1205 HIS A O 1
ATOM 8876 N N . GLU A 1 1206 ? 48.178 32.875 -7.582 1.00 28.83 1206 GLU A N 1
ATOM 8877 C CA . GLU A 1 1206 ? 49.244 31.956 -7.116 1.00 28.83 1206 GLU A CA 1
ATOM 8878 C C . GLU A 1 1206 ? 49.613 31.697 -5.628 1.00 28.83 1206 GLU A C 1
ATOM 8880 O O . GLU A 1 1206 ? 50.306 32.466 -4.971 1.00 28.83 1206 GLU A O 1
ATOM 8885 N N . SER A 1 1207 ? 49.494 30.402 -5.292 1.00 27.17 1207 SER A N 1
ATOM 8886 C CA . SER A 1 1207 ? 50.567 29.536 -4.751 1.00 27.17 1207 SER A CA 1
ATOM 8887 C C . SER A 1 1207 ? 51.002 29.619 -3.275 1.00 27.17 1207 SER A C 1
ATOM 8889 O O . SER A 1 1207 ? 51.356 30.661 -2.739 1.00 27.17 1207 SER A O 1
ATOM 8891 N N . HIS A 1 1208 ? 51.165 28.434 -2.677 1.00 28.42 1208 HIS A N 1
ATOM 8892 C CA . HIS A 1 1208 ? 52.413 28.051 -2.006 1.00 28.42 1208 HIS A CA 1
ATOM 8893 C C . HIS A 1 1208 ? 52.521 26.520 -1.940 1.00 28.42 1208 HIS A C 1
ATOM 8895 O O . HIS A 1 1208 ? 51.575 25.841 -1.551 1.00 28.42 1208 HIS A O 1
ATOM 8901 N N . ALA A 1 1209 ? 53.684 25.973 -2.301 1.00 28.62 1209 ALA A N 1
ATOM 8902 C CA . ALA A 1 1209 ? 54.007 24.562 -2.104 1.00 28.62 1209 ALA A CA 1
ATOM 8903 C C . ALA A 1 1209 ? 54.902 24.390 -0.869 1.00 28.62 1209 ALA A C 1
ATOM 8905 O O . ALA A 1 1209 ? 55.784 25.216 -0.632 1.00 28.62 1209 ALA A O 1
ATOM 8906 N N . HIS A 1 1210 ? 54.729 23.289 -0.136 1.00 31.08 1210 HIS A N 1
ATOM 8907 C CA . HIS A 1 1210 ? 55.725 22.806 0.817 1.00 31.08 1210 HIS A CA 1
ATOM 8908 C C . HIS A 1 1210 ? 55.777 21.275 0.809 1.00 31.08 1210 HIS A C 1
ATOM 8910 O O . HIS A 1 1210 ? 54.825 20.603 1.194 1.00 31.08 1210 HIS A O 1
ATOM 8916 N N . ASP A 1 1211 ? 56.913 20.741 0.367 1.00 29.12 1211 ASP A N 1
ATOM 8917 C CA . ASP A 1 1211 ? 57.293 19.335 0.510 1.00 29.12 1211 ASP A CA 1
ATOM 8918 C C . ASP A 1 1211 ? 58.073 19.141 1.824 1.00 29.12 1211 ASP A C 1
ATOM 8920 O O . ASP A 1 1211 ? 58.856 20.021 2.191 1.00 29.12 1211 ASP A O 1
ATOM 8924 N N . HIS A 1 1212 ? 57.853 18.009 2.511 1.00 30.36 1212 HIS A N 1
ATOM 8925 C CA . HIS A 1 1212 ? 58.912 17.116 3.020 1.00 30.36 1212 HIS A CA 1
ATOM 8926 C C . HIS A 1 1212 ? 58.395 16.018 3.974 1.00 30.36 1212 HIS A C 1
ATOM 8928 O O . HIS A 1 1212 ? 57.770 16.300 4.993 1.00 30.36 1212 HIS A O 1
ATOM 8934 N N . GLY A 1 1213 ? 58.890 14.790 3.764 1.00 24.91 1213 GLY A N 1
ATOM 8935 C CA . GLY A 1 1213 ? 59.542 14.037 4.851 1.00 24.91 1213 GLY A CA 1
ATOM 8936 C C . GLY A 1 1213 ? 58.792 12.855 5.486 1.00 24.91 1213 GLY A C 1
ATOM 8937 O O . GLY A 1 1213 ? 58.003 13.018 6.411 1.00 24.91 1213 GLY A O 1
ATOM 8938 N N . HIS A 1 1214 ? 59.160 11.630 5.093 1.00 32.31 1214 HIS A N 1
ATOM 8939 C CA . HIS A 1 1214 ? 58.764 10.390 5.781 1.00 32.31 1214 HIS A CA 1
ATOM 8940 C C . HIS A 1 1214 ? 59.306 10.279 7.224 1.00 32.31 1214 HIS A C 1
ATOM 8942 O O . HIS A 1 1214 ? 60.431 10.690 7.506 1.00 32.31 1214 HIS A O 1
ATOM 8948 N N . GLY A 1 1215 ? 58.581 9.564 8.097 1.00 24.27 1215 GLY A N 1
ATOM 8949 C CA . GLY A 1 1215 ? 59.078 9.136 9.414 1.00 24.27 1215 GLY A CA 1
ATOM 8950 C C . GLY A 1 1215 ? 58.256 8.002 10.043 1.00 24.27 1215 GLY A C 1
ATOM 8951 O O . GLY A 1 1215 ? 57.216 8.243 10.647 1.00 24.27 1215 GLY A O 1
ATOM 8952 N N . HIS A 1 1216 ? 58.717 6.755 9.919 1.00 30.19 1216 HIS A N 1
ATOM 8953 C CA . HIS A 1 1216 ? 58.069 5.565 10.497 1.00 30.19 1216 HIS A CA 1
ATOM 8954 C C . HIS A 1 1216 ? 58.698 5.144 11.849 1.00 30.19 1216 HIS A C 1
ATOM 8956 O O . HIS A 1 1216 ? 59.828 5.519 12.147 1.00 30.19 1216 HIS A O 1
ATOM 8962 N N . LEU A 1 1217 ? 57.994 4.248 12.568 1.00 24.06 1217 LEU A N 1
ATOM 8963 C CA . LEU A 1 1217 ? 58.412 3.419 13.727 1.00 24.06 1217 LEU A CA 1
ATOM 8964 C C . LEU A 1 1217 ? 58.384 4.006 15.164 1.00 24.06 1217 LEU A C 1
ATOM 8966 O O . LEU A 1 1217 ? 59.246 4.776 15.549 1.00 24.06 1217 LEU A O 1
ATOM 8970 N N . HIS A 1 1218 ? 57.509 3.394 15.990 1.00 25.69 1218 HIS A N 1
ATOM 8971 C CA . HIS A 1 1218 ? 57.759 2.857 17.357 1.00 25.69 1218 HIS A CA 1
ATOM 8972 C C . HIS A 1 1218 ? 58.246 3.811 18.499 1.00 25.69 1218 HIS A C 1
ATOM 8974 O O . HIS A 1 1218 ? 59.163 4.593 18.329 1.00 25.69 1218 HIS A O 1
ATOM 8980 N N . ARG A 1 1219 ? 57.800 3.708 19.771 1.00 25.31 1219 ARG A N 1
ATOM 8981 C CA . ARG A 1 1219 ? 56.980 2.688 20.478 1.00 25.31 1219 ARG A CA 1
ATOM 8982 C C . ARG A 1 1219 ? 56.536 3.166 21.889 1.00 25.31 1219 ARG A C 1
ATOM 8984 O O . ARG A 1 1219 ? 57.292 3.869 22.541 1.00 25.31 1219 ARG A O 1
ATOM 8991 N N . ARG A 1 1220 ? 55.469 2.534 22.420 1.00 24.84 1220 ARG A N 1
ATOM 8992 C CA . ARG A 1 1220 ? 55.149 2.250 23.856 1.00 24.84 1220 ARG A CA 1
ATOM 8993 C C . ARG A 1 1220 ? 54.642 3.360 24.817 1.00 24.84 1220 ARG A C 1
ATOM 8995 O O . ARG A 1 1220 ? 55.454 4.103 25.345 1.00 24.84 1220 ARG A O 1
ATOM 9002 N N . ARG A 1 1221 ? 53.406 3.111 25.311 1.00 26.88 1221 ARG A N 1
ATOM 9003 C CA . ARG A 1 1221 ? 52.930 3.131 26.733 1.00 26.88 1221 ARG A CA 1
ATOM 9004 C C . ARG A 1 1221 ? 52.877 4.507 27.450 1.00 26.88 1221 ARG A C 1
ATOM 9006 O O . ARG A 1 1221 ? 53.637 5.395 27.118 1.00 26.88 1221 ARG A O 1
ATOM 9013 N N . VAL A 1 1222 ? 52.030 4.748 28.465 1.00 25.62 1222 VAL A N 1
ATOM 9014 C CA . VAL A 1 1222 ? 51.187 3.885 29.340 1.00 25.62 1222 VAL A CA 1
ATOM 9015 C C . VAL A 1 1222 ? 49.727 4.401 29.360 1.00 25.62 1222 VAL A C 1
ATOM 9017 O O . VAL A 1 1222 ? 49.486 5.543 28.996 1.00 25.62 1222 VAL A O 1
ATOM 9020 N N . ALA A 1 1223 ? 48.770 3.560 29.771 1.00 27.53 1223 ALA A N 1
ATOM 9021 C CA . ALA A 1 1223 ? 47.339 3.875 29.892 1.00 27.53 1223 ALA A CA 1
ATOM 9022 C C . ALA A 1 1223 ? 46.938 4.568 31.224 1.00 27.53 1223 ALA A C 1
ATOM 9024 O O . ALA A 1 1223 ? 47.793 4.846 32.070 1.00 27.53 1223 ALA A O 1
ATOM 9025 N N . ARG A 1 1224 ? 45.613 4.696 31.419 1.00 26.06 1224 ARG A N 1
ATOM 9026 C CA . ARG A 1 1224 ? 44.820 5.477 32.396 1.00 26.06 1224 ARG A CA 1
ATOM 9027 C C . ARG A 1 1224 ? 44.453 6.884 31.879 1.00 26.06 1224 ARG A C 1
ATOM 9029 O O . ARG A 1 1224 ? 45.317 7.550 31.322 1.00 26.06 1224 ARG A O 1
ATOM 9036 N N . HIS A 1 1225 ? 43.228 7.377 32.078 1.00 32.03 1225 HIS A N 1
ATOM 9037 C CA . HIS A 1 1225 ? 42.105 6.764 32.808 1.00 32.03 1225 HIS A CA 1
ATOM 9038 C C . HIS A 1 1225 ? 40.970 6.284 31.907 1.00 32.03 1225 HIS A C 1
ATOM 9040 O O . HIS A 1 1225 ? 40.827 6.864 30.813 1.00 32.03 1225 HIS A O 1
#

InterPro domains:
  IPR000743 Glycoside hydrolase, family 28 [PF00295] (733-974)
  IPR002241 Glycoside hydrolase, family 27 [PF16499] (46-328)
  IPR002241 Glycoside hydrolase, family 27 [PR00740] (41-60)
  IPR002241 Glycoside hydrolase, family 27 [PR00740] (77-92)
  IPR002241 Glycoside hydrolase, family 27 [PR00740] (155-172)
  IPR002241 Glycoside hydrolase, family 27 [PR00740] (194-212)
  IPR002241 Glycoside hydrolase, family 27 [PR00740] (259-278)
  IPR002241 Glycoside hydrolase, family 27 [PR00740] (280-301)
  IPR002241 Glycoside hydrolase, family 27 [PTHR11452] (24-417)
  IPR002241 Glycoside hydrolase, family 27 [cd14792] (47-328)
  IPR011050 Pectin lyase fold/virulence factor [SSF51126] (632-1043)
  IPR012334 Pectin lyase fold [G3DSA:2.160.20.10] (625-1044)
  IPR013780 Glycosyl hydrolase, all-beta [G3DSA:2.60.40.1180] (337-421)
  IPR013785 Aldolase-type TIM barrel [G3DSA:3.20.20.70] (37-330)
  IPR017853 Glycoside hydrolase superfamily [SSF51445] (37-328)
  IPR041233 Alpha galactosidase, C-terminal domain [PF17801] (343-416)

Organism: Talaromyces amestolkiae (NCBI:txid1196081)

Sequence (1225 aa):
MADRSKVRIVFKTMALNIFAFASMIGAGLANSHSIHARIQNGLAQTPQMGWNTYNHYGCSPHEAIVHSNAQALVDLGLASLGYRYVTTDCGWTVADRLANGSLTWDATLFPSGFPALGQYLHDLGLLFGVYQDAGILLCGSPPNQTGSLYHELQDAQTFASWEVDSLKYDNCYSDAATNYPNVNYAPSTSPEARYSNMSNALSQQDRKILFQICDWGVDFPAAWAPSLGNSWRIGNDISSSWSSIYRLVNQIAPQTNFAGPGQWPDLDMLEVGNNVYTTAEEQTHFSLWAILKSPLVIGAALKDTTTSINAISLAILKQEDVISYNQDTLGVSANLSRRYTEDQYDVWSGPLSGQRTVAALVNWADEARNLTIDLPDIGIQYAGTIKDIWGNITVQGVKTSYTTEVEAHGTMLLELQNTTPSGQYSASIFGTSSGNSTTFEAIYGLTDSSNYTLSITFSSTSSASETITVKSSVSTQTSTVTVASNRASVSLPITLAAGTTNSLTIQHQLSISSITITPPEGTYYPNTGFTTTGYATSTTCGTGYCLPVGTKIGYIGPGGTAVTTISAASAGTKFVEIDYINNEVAFSSGSNARNITVTVNGGTPTRLEVPLSGQHSELFGPGLGWWDTATLAEKAAIKTCNVLDYGAVADLSTDLGAPLLAAFNDCIHGGLVYVPEGNYAMSTWATLDKGTGWALQLDGIIYRNGTGGGNMIIIEHASDFEMFSSNSAGAIQGLGYQFHADGTSTTTRLLRLQKVTSFSVHDIILVDAPAFHLVLDTVEDGEVYNVAIRGGDEGGLDGIDVAGSNIWVHDVEVTNKDECVTVKSPSSNILVESVYCNWSGGCSMGSLGADTNISDITYRNIYTWSSNQMYMIKSNGGSGTVENVLLENFIGHGNAYSLDIDTSWAEMSTASGDGVGYSNITITNWKGTESSGLQRGPIKVLCPAGNPCYDFTLKDFAMWTESGSSQTYTCSNAYGEGFCLASGDDHVAYTATTTTVVAAPSGYSAATMAADLTTAFGISSSIPIPTIPTSFFPGVTPYSALAKASTAAAASSVTAAGNVLAVSSSVVTPTVTATAAVTSVAASSTSSATSTTTAAVSPVAVSVTSSTAPVIVAAVSSVAPSITSSTAASTSTLISSSYQESSSASATVGVISSITIPFASSSVASHTSFSSSLVSSTQSVPSEASSTGVPEPEEEEGCPSGSEHESHAHDHGHGHLHRRRVARH

Secondary structure (DSSP, 8-state):
------------------SS--S---S-----PPP-----SS--SS--EEEESHHHH-S---HHHH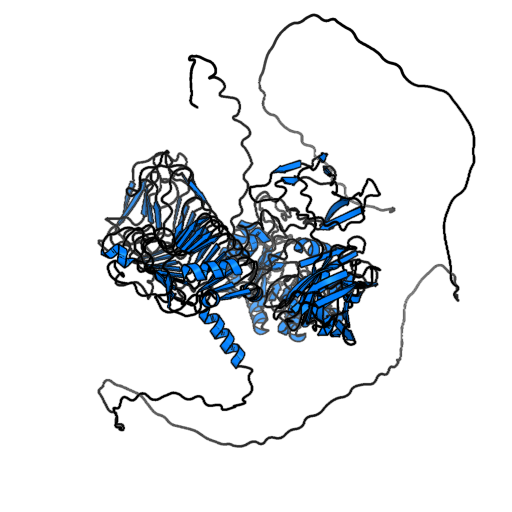HHHHHHHHHTT-GGGT--EEEE-SSSB-SS--TTS---B-TTT-SS-HHHHHHHHHHTT-EEEEEEESSSB-TTPSSP-B--TT-HHHHHHHHHHTT--EEEEE-TT-STTT-S----SS-SS-SHHHHHHHHHHHHTSSS--EEEE---STT-GGGTGGGT-SEEE-SS---SSHHHHHHHHHHHTTTGGG-BTTBEEE---B-TTSS-S-HHHHHHHHHHHHHTT--EEE-S-SB-SS-B--HHHHHHTT-HHHHHHHS-TT-PPPEEEEEETTTTEEEEEEEETTTEEEEEEEE-SSS-EEEEEEGGGGTEEEEEEEEETTTTEEEEEEESEEEEEE-TT-EEEEEEEEEEETTEEETTTTEEE-SSEEEEEEEEESSSEEEEEEEEEESS--SS-EEEEEEETT-SSEEEEEEPTT-SEEEEEEEE-SEEEEEEEEE-SSPEEEEEEEPPPP--------EEEET-EEEEPPTTTTTTT-EEEE--BTTEEEE-----SS-S---------------SSS-SEEEEEE-STT-PPEEEEEES----TTTSSTTS----SS-HHHHHHH-EEETTTTT--SSSSSB-HHHHHHHHHHHTBT-EEEE-SSEEEE-S-EEEES-EEEEEEE-SEEEE----SEEEEEEES-EEEEEE-TTS--EEE--THHHHTTT----EEEEEEES-EEEEEES-EEE--SS-SEEEEEEEEEEEEEEEEE--SSTT--SEEEEEEEEEEEEEEEESSSEEEEE-SSEEEEEEEEEEEESSSEEEEEEE-TTEEEEEEEEEEEEEES-S-SEEEEEBB--EEEEEEEEES-EEEEES-SEEEETB-TTSPPBSSS--EEEEEEEE--EEEETTTTTS-SEEEE--SSS-EEEEEEES-EEEESSSS-EEEEEESEEEESTTPBPSTT------EEEEE-SPPTT---PPPTT--SS---SSSPPPP----S-SSTTPPPSS--HHHHHHHHHHHHTTS----------PPPP----------------------------------------------------------------------------------------------------------------------------------------------------------

Solvent-accessible surface area (backbone atoms only — not comparable to full-atom values): 68729 Å² total; per-residue (Å²): 134,83,89,84,87,88,90,83,90,86,84,88,87,89,91,84,87,80,92,90,84,90,73,91,85,75,94,77,86,74,82,77,75,70,75,61,71,62,42,84,79,78,50,44,63,40,48,54,30,20,36,37,42,38,80,64,47,42,66,58,54,35,48,71,54,54,53,38,30,57,50,35,30,56,79,73,50,38,37,82,74,52,36,29,38,45,28,52,39,50,55,48,50,36,58,71,60,44,101,85,68,41,79,58,66,34,58,86,46,31,72,79,36,65,50,54,53,23,51,55,34,47,78,72,72,34,36,26,24,40,54,52,11,50,3,58,27,33,67,79,54,74,75,58,24,54,27,36,47,98,37,34,53,58,45,35,52,49,39,49,75,31,60,42,38,29,37,41,37,33,41,21,23,52,46,80,90,69,80,42,66,60,84,53,65,79,56,99,62,74,63,60,67,55,49,41,50,40,33,60,22,40,72,73,42,99,54,76,55,47,35,32,40,37,63,33,32,38,71,53,40,84,73,56,40,38,32,47,21,34,26,37,24,58,36,60,79,65,55,89,46,77,67,36,56,58,41,46,62,36,55,42,60,42,45,31,93,59,32,36,67,18,19,25,50,23,71,52,60,38,64,56,43,63,76,70,63,54,72,38,39,38,48,32,53,54,49,50,40,18,39,46,26,17,41,54,29,34,19,31,56,52,31,62,99,88,51,56,46,45,78,64,40,52,48,60,78,57,38,62,72,52,52,47,53,27,58,27,89,63,33,53,28,32,40,77,60,44,78,36,69,94,79,31,33,39,34,34,36,23,66,40,65,88,73,29,34,40,37,34,40,38,33,70,36,96,56,64,45,76,49,69,50,54,34,51,70,74,51,24,26,33,24,45,29,37,38,31,68,81,79,73,44,77,50,69,66,44,59,33,50,53,72,50,78,30,46,38,41,9,45,54,38,33,44,35,30,68,64,37,54,45,48,48,41,43,31,88,81,39,34,51,72,62,85,55,30,35,35,34,51,57,39,72,20,97,42,72,41,66,58,24,39,38,36,41,32,36,75,57,61,43,88,59,67,46,76,34,40,40,34,30,72,82,43,95,62,68,44,73,50,71,39,55,52,70,40,49,58,48,71,47,69,36,52,40,44,57,43,51,84,32,32,42,39,37,39,44,88,69,57,63,45,31,38,36,52,42,77,56,85,79,84,86,77,82,76,77,66,64,49,56,40,78,63,20,40,83,42,75,47,60,92,89,26,52,69,96,45,38,49,48,77,45,60,69,53,103,63,11,43,75,47,74,84,87,82,74,98,66,89,76,90,73,87,82,87,79,95,74,76,34,88,56,84,75,68,89,78,68,87,39,51,44,82,48,73,49,61,64,96,82,47,81,70,44,79,41,73,45,58,34,36,15,77,30,50,92,53,63,32,90,48,54,66,101,54,76,82,58,50,72,70,52,15,41,68,70,32,68,27,44,20,58,85,50,67,31,45,67,69,62,70,44,51,31,18,64,12,47,45,51,16,38,74,76,15,34,70,34,5,20,23,34,42,62,75,43,41,27,16,30,53,50,61,27,73,52,66,59,31,36,38,24,34,39,40,33,39,17,35,41,33,55,68,44,88,68,64,49,42,47,34,30,40,28,59,25,36,31,38,43,37,36,10,68,63,37,64,8,29,41,40,38,56,12,28,75,34,50,56,76,72,47,89,64,58,24,24,42,39,33,40,33,40,30,30,29,34,39,42,28,25,34,33,40,26,18,26,53,15,34,34,38,37,36,40,60,25,25,25,34,44,35,31,47,29,31,36,41,29,33,61,41,68,67,24,27,32,34,41,38,19,28,30,37,32,42,39,33,38,31,41,24,26,17,34,18,40,20,58,22,45,34,70,52,26,31,34,33,41,37,31,30,30,18,19,47,34,11,17,15,30,36,36,48,82,42,31,61,75,27,42,32,37,44,34,36,40,33,39,33,28,27,31,55,11,52,22,47,36,33,40,36,21,16,30,1,23,45,39,39,32,48,32,39,46,30,46,34,38,31,35,58,10,52,27,35,40,38,36,32,36,67,34,81,94,51,79,72,30,74,55,56,19,40,34,40,36,43,35,38,36,33,49,30,27,18,32,25,46,33,11,67,84,33,27,51,41,32,38,38,38,21,70,68,25,41,26,35,55,30,36,54,38,73,68,11,62,34,46,73,38,86,69,42,29,32,33,34,21,16,16,35,25,32,50,43,99,60,44,40,79,68,89,81,65,65,63,48,80,71,47,75,49,78,43,70,66,76,48,82,77,15,82,64,78,78,64,98,77,65,66,92,66,80,68,39,41,74,48,83,65,80,80,80,73,59,74,80,59,34,28,83,94,46,70,56,93,69,80,56,46,48,55,55,57,54,52,54,57,57,62,56,68,78,77,70,83,94,75,92,78,92,82,86,84,89,82,84,89,82,91,84,92,83,85,83,88,85,85,88,81,86,82,91,89,84,90,89,82,90,88,88,87,82,92,83,86,92,87,88,89,80,92,82,88,86,87,86,93,86,91,86,86,82,90,81,86,86,88,83,91,84,87,85,84,90,80,91,81,89,89,83,92,88,84,90,82,90,89,90,89,83,89,80,92,81,90,88,82,88,86,84,88,81,88,79,91,80,84,86,86,85,89,76,91,87,87,84,89,88,87,80,90,84,84,85,91,89,88,88,84,86,89,82,92,86,84,91,85,89,88,85,84,90,86,90,88,82,89,85,82,90,86,83,89,85,88,84,90,85,84,92,86,85,83,89,84,84,89,81,88,84,132

Nearest PDB structures (foldseek):
  1rmg-assembly1_A  TM=9.982E-01  e=2.995E-52  Aspergillus aculeatus
  1uas-assembly1_A  TM=9.685E-01  e=2.575E-35  Oryza sativa
  3a5v-assembly1_A  TM=9.221E-01  e=3.411E-34  Umbelopsis vinacea
  1t0o-assembly1_A  TM=8.957E-01  e=1.101E-29  Trichoderma reesei
  3lx9-assembly1_B  TM=8.830E-01  e=1.458E-27  Homo sapiens

Foldseek 3Di:
DDDDDDDDDDDDDDDDDDDDPDDPPDDDPDPPDFFFDFALLQPCQFFAAAAEQDPAQNQDAALQLLLFQLVLCLVLVVVVLRHFEREYEHNFFAQDADPVRATFGDCVRYVVGLLVSQVSSVVSVGAYEYEFELAQFDPPDVVTGGGCNVNLLRHLVVCLVSRHAEYEYAQQNNPVVVNTGPPDLADPDDCQVSLQSNLVSNVPHPHHHAYEAHHALRPNCLQRVSNRGQEYANFDAQDLDLQLLLQLLLSCQQPLVSFRRSYYYASHEQCQQVPSDDLQQSLLSLLQCQQSLHHHYHNHRCDDPPDHGDPSSSVSSVQSVSSCNSRFSRRHHWHFLDDDVVQQWTKTKDAGPPRKIKIKIWRQAQAKDKDKDQCVSVFFQWFQWKQFRVVRDIDGTDGRMDIDIAGHRHMRIIMGHPTDGPQKFFCVRQWDDDQQKIKGAQRADQAFDQFKKKKWFFPDFAQAKDKKWKDKPPDPDIDIDIDHGPDRMDIDTGGDHHGRGMMMMMGHPTHTGIMGIGHPDDDDDAFLDWDKFFPKDKDADDVQPPPPNRIDIPDDDPGMDTDDDDDDPDDDDDDDDDDDAAPDADHPDDSQFDWDWDDDPNDDIDIDTHHNHHVPCVQVPFFHDQDLPADPVQQVVVHEQELVVLPFDQPQPDASARSQQVSLVVSLESHEYEHAAGHGEHADAHENENRENYEYEAQYEYEYPHDAADESYEYELYESYEYEYLQLFGEYFQLLLVQLQVPHAGNYEHYEYAQYTNYEHESYEFEAHVAEHYEYHAYHNYEYELYEYAYAADPRHAYYEDAYHNYEYAQYEYAYQYAQHEYEPPYESYEYELYAQQHYQEYEYDCDAAAGHYYNEEYEQAEHELHQENYEYHYQAYEEEHYNYYAYHYEYDAYAEYYYYYRRHPVDDHHDHQTYEYEQHEYEQYAAEYAAQAVYNNAHAEGGQSHAYENYHDYNHFYYHPDDQKHKHKHWLYDHDDDQHDYDDVSHGDDIDIDMDRHGDPPRDDDDDPPRDPDGPHSNDRDDIDRRDQGRHPPDGTSDDNSSVVVVVVVVVVVVDDDDDDDDDDDDDDDDDDDDDDDDDDDDDDDDDDDDDDDDDDDDDDDDDDDDDDDDDDDDDDDDDDDDDDDDDDDDDDDDDDDDDDDDDDDDDDDDDDDDDDDDDDDDDDDDDDDDDDDDDDDDDDDDDDDDDDDDDYDDDDDDDDDDDDDDDDDDDDDDDDDDDDDDD